Protein AF-0000000065916611 (afdb_homodimer)

Solvent-accessible surface area (backbone atoms only — not comparable to full-atom values): 43318 Å² total; per-residue (Å²): 137,81,68,66,56,92,77,27,37,66,36,41,32,36,60,69,47,20,40,66,52,33,17,46,46,24,30,18,44,43,59,57,48,52,79,72,47,81,62,49,27,34,38,36,33,20,29,45,40,36,56,46,44,18,41,51,22,10,28,49,5,18,25,8,29,53,36,26,30,34,39,37,54,47,60,36,25,49,39,48,41,28,51,46,8,37,74,68,54,16,43,20,18,35,34,38,44,41,44,70,46,55,37,45,37,31,20,45,28,55,21,37,40,79,17,36,69,66,50,72,68,55,52,51,52,26,52,54,39,51,74,30,63,65,61,52,60,71,45,43,26,43,60,89,45,34,13,46,65,50,76,50,76,70,55,63,58,55,48,43,52,54,50,53,67,69,39,66,84,92,59,67,34,61,90,39,33,36,32,39,26,22,7,13,15,14,32,40,62,58,52,60,46,49,45,42,73,41,40,25,49,72,45,76,40,54,62,71,56,76,28,62,50,26,32,62,84,24,10,43,87,28,48,63,64,50,19,53,47,13,48,73,66,66,13,50,29,22,40,15,19,24,15,21,24,30,23,35,33,43,20,24,38,84,30,45,76,53,58,32,46,35,48,52,47,28,50,51,48,46,29,51,74,69,71,65,48,34,80,43,33,35,24,30,26,71,79,49,55,65,37,48,48,56,53,33,46,77,72,63,29,45,72,42,70,26,56,84,50,65,69,40,28,48,51,51,19,64,77,65,58,29,40,40,34,30,39,49,83,17,32,32,26,48,50,88,76,34,76,41,25,26,17,63,56,50,51,46,49,52,52,49,46,31,62,76,68,71,44,54,40,68,62,54,42,52,77,66,69,78,45,46,70,50,76,49,76,40,70,30,79,54,90,67,63,62,84,72,40,84,66,39,62,60,50,52,52,51,41,53,72,68,64,35,47,75,50,77,46,72,45,93,88,47,62,30,37,37,39,35,41,33,26,84,48,56,68,60,48,53,52,50,50,52,49,49,52,53,53,45,41,71,72,33,75,137,82,69,65,57,92,78,27,37,66,37,42,32,36,60,69,47,21,41,67,50,33,16,45,45,24,31,18,44,40,57,57,48,51,80,73,47,80,63,48,28,34,38,38,33,21,29,45,39,35,56,47,44,18,41,50,23,11,28,50,6,18,25,9,30,52,35,25,31,36,39,37,54,48,61,35,25,50,41,48,43,28,50,46,8,38,74,67,54,15,41,22,20,36,35,39,44,41,45,71,46,57,37,45,39,30,20,45,28,54,21,37,40,78,17,37,67,67,53,72,69,55,52,51,53,26,50,55,40,50,74,29,63,66,61,53,60,71,45,43,25,43,60,87,45,35,13,44,65,48,76,50,76,69,56,61,57,53,47,44,53,54,51,54,66,70,37,66,86,90,59,69,35,62,89,40,33,38,31,39,27,21,7,13,16,14,31,41,61,58,52,60,48,49,46,39,75,40,40,25,48,73,46,75,40,53,60,72,56,76,27,62,48,27,33,62,83,24,10,43,87,29,48,62,64,51,19,52,48,12,49,74,66,64,14,50,27,23,42,16,18,24,15,22,25,30,22,35,32,44,20,25,38,85,31,45,75,53,57,32,50,34,47,53,49,28,52,51,50,46,29,51,75,70,70,65,47,35,81,44,33,35,24,31,26,72,77,50,54,65,36,48,46,57,53,33,48,76,71,63,29,45,70,43,70,26,57,84,50,64,70,40,28,49,50,52,20,64,75,65,57,29,38,39,34,30,39,49,82,16,32,33,26,49,50,89,78,33,77,42,25,26,18,61,56,52,51,45,48,52,50,49,46,29,62,75,67,70,44,56,42,68,63,55,44,52,77,68,68,77,45,46,69,49,76,49,75,41,68,31,80,54,92,68,63,64,82,72,39,85,66,37,61,59,50,51,51,52,40,54,72,69,63,36,46,74,50,76,46,70,45,92,86,49,62,29,36,38,39,35,41,32,26,86,48,56,69,61,46,53,53,50,49,51,50,50,52,53,54,45,41,70,72,34,76

Structure (mmCIF, N/CA/C/O backbone):
data_AF-0000000065916611-model_v1
#
loop_
_entity.id
_entity.type
_entity.pdbx_description
1 polymer 'Phosphoglucosamine mutase'
#
loop_
_atom_site.group_PDB
_atom_site.id
_atom_site.type_symbol
_atom_site.label_atom_id
_atom_site.label_alt_id
_atom_site.label_comp_id
_atom_site.label_asym_id
_atom_site.label_entity_id
_atom_site.label_seq_id
_atom_site.pdbx_PDB_ins_code
_atom_site.Cartn_x
_atom_site.Cartn_y
_atom_site.Cartn_z
_atom_site.occupancy
_atom_site.B_iso_or_equiv
_atom_site.auth_seq_id
_atom_site.auth_comp_id
_atom_site.auth_asym_id
_atom_site.auth_atom_id
_atom_site.pdbx_PDB_model_num
ATOM 1 N N . MET A 1 1 ? -25.062 -14.688 -8.508 1 52.84 1 MET A N 1
ATOM 2 C CA . MET A 1 1 ? -23.906 -14.43 -9.344 1 52.84 1 MET A CA 1
ATOM 3 C C . MET A 1 1 ? -22.656 -15.062 -8.75 1 52.84 1 MET A C 1
ATOM 5 O O . MET A 1 1 ? -22.453 -15.016 -7.531 1 52.84 1 MET A O 1
ATOM 9 N N . GLU A 1 2 ? -21.938 -15.977 -9.492 1 83.38 2 GLU A N 1
ATOM 10 C CA . GLU A 1 2 ? -20.766 -16.703 -9.016 1 83.38 2 GLU A CA 1
ATOM 11 C C . GLU A 1 2 ? -19.484 -15.914 -9.25 1 83.38 2 GLU A C 1
ATOM 13 O O . GLU A 1 2 ? -19.203 -15.523 -10.383 1 83.38 2 GLU A O 1
ATOM 18 N N . LEU A 1 3 ? -18.875 -15.477 -8.18 1 91.94 3 LEU A N 1
ATOM 19 C CA . LEU A 1 3 ? -17.656 -14.672 -8.219 1 91.94 3 LEU A CA 1
ATOM 20 C C . LEU A 1 3 ? -16.438 -15.539 -8.523 1 91.94 3 LEU A C 1
ATOM 22 O O . LEU A 1 3 ? -15.609 -15.18 -9.359 1 91.94 3 LEU A O 1
ATOM 26 N N . PHE A 1 4 ? -16.438 -16.688 -7.891 1 93.62 4 PHE A N 1
ATOM 27 C CA . PHE A 1 4 ? -15.273 -17.562 -8.023 1 93.62 4 PHE A CA 1
ATOM 28 C C . PHE A 1 4 ? -15.367 -18.391 -9.297 1 93.62 4 PHE A C 1
ATOM 30 O O . PHE A 1 4 ? -16.438 -18.906 -9.625 1 93.62 4 PHE A O 1
ATOM 37 N N . GLY A 1 5 ? -14.297 -18.344 -10.078 1 85.62 5 GLY A N 1
ATOM 38 C CA . GLY A 1 5 ? -14.125 -19.25 -11.203 1 85.62 5 GLY A CA 1
ATOM 39 C C . GLY A 1 5 ? -13.133 -20.359 -10.922 1 85.62 5 GLY A C 1
ATOM 40 O O . GLY A 1 5 ? -13.086 -20.906 -9.82 1 85.62 5 GLY A O 1
ATOM 41 N N . THR A 1 6 ? -12.453 -20.688 -12.094 1 75.56 6 THR A N 1
ATOM 42 C CA . THR A 1 6 ? -11.398 -21.688 -11.953 1 75.56 6 THR A CA 1
ATOM 43 C C . THR A 1 6 ? -10.203 -21.109 -11.211 1 75.56 6 THR A C 1
ATOM 45 O O . THR A 1 6 ? -9.531 -20.203 -11.711 1 75.56 6 THR A O 1
ATOM 48 N N . ASP A 1 7 ? -9.984 -21.344 -9.945 1 83.94 7 ASP A N 1
ATOM 49 C CA . ASP A 1 7 ? -8.805 -21 -9.156 1 83.94 7 ASP A CA 1
ATOM 50 C C . ASP A 1 7 ? -8.844 -19.547 -8.703 1 83.94 7 ASP A C 1
ATOM 52 O O . ASP A 1 7 ? -7.922 -18.781 -8.977 1 83.94 7 ASP A O 1
ATOM 56 N N . GLY A 1 8 ? -9.93 -19.109 -8.164 1 92.31 8 GLY A N 1
ATOM 57 C CA . GLY A 1 8 ? -10.047 -17.766 -7.613 1 92.31 8 GLY A CA 1
ATOM 58 C C . GLY A 1 8 ? -11 -16.891 -8.391 1 92.31 8 GLY A C 1
ATOM 59 O O . GLY A 1 8 ? -11.93 -17.375 -9.031 1 92.31 8 GLY A O 1
ATOM 60 N N . VAL A 1 9 ? -10.883 -15.594 -8.266 1 96.38 9 VAL A N 1
ATOM 61 C CA . VAL A 1 9 ? -11.711 -14.609 -8.953 1 96.38 9 VAL A CA 1
ATOM 62 C C . VAL A 1 9 ? -10.891 -13.906 -10.031 1 96.38 9 VAL A C 1
ATOM 64 O O . VAL A 1 9 ? -9.891 -13.25 -9.727 1 96.38 9 VAL A O 1
ATOM 67 N N . ARG A 1 10 ? -11.25 -14.125 -11.273 1 95.81 10 ARG A N 1
ATOM 68 C CA . ARG A 1 10 ? -10.516 -13.57 -12.406 1 95.81 10 ARG A CA 1
ATOM 69 C C . ARG A 1 10 ? -11.43 -12.742 -13.297 1 95.81 10 ARG A C 1
ATOM 71 O O . ARG A 1 10 ? -12.617 -13.055 -13.445 1 95.81 10 ARG A O 1
ATOM 78 N N . GLY A 1 11 ? -10.938 -11.688 -13.844 1 96 11 GLY A N 1
ATOM 79 C CA . GLY A 1 11 ? -11.664 -10.844 -14.773 1 96 11 GLY A CA 1
ATOM 80 C C . GLY A 1 11 ? -10.891 -9.609 -15.195 1 96 11 GLY A C 1
ATOM 81 O O . GLY A 1 11 ? -9.734 -9.438 -14.812 1 96 11 GLY A O 1
ATOM 82 N N . LYS A 1 12 ? -11.516 -8.844 -16.047 1 98 12 LYS A N 1
ATOM 83 C CA . LYS A 1 12 ? -10.883 -7.602 -16.484 1 98 12 LYS A CA 1
ATOM 84 C C . LYS A 1 12 ? -10.688 -6.637 -15.32 1 98 12 LYS A C 1
ATOM 86 O O . LYS A 1 12 ? -11.617 -6.41 -14.531 1 98 12 LYS A O 1
ATOM 91 N N . ALA A 1 13 ? -9.477 -6.121 -15.18 1 98.5 13 ALA A N 1
ATOM 92 C CA . ALA A 1 13 ? -9.188 -5.145 -14.133 1 98.5 13 ALA A CA 1
ATOM 93 C C . ALA A 1 13 ? -9.938 -3.838 -14.383 1 98.5 13 ALA A C 1
ATOM 95 O O . ALA A 1 13 ? -9.969 -3.334 -15.508 1 98.5 13 ALA A O 1
ATOM 96 N N . GLY A 1 14 ? -10.594 -3.324 -13.359 1 98.31 14 GLY A N 1
ATOM 97 C CA . GLY A 1 14 ? -11.352 -2.09 -13.477 1 98.31 14 GLY A CA 1
ATOM 98 C C . GLY A 1 14 ? -12.789 -2.311 -13.906 1 98.31 14 GLY A C 1
ATOM 99 O O . GLY A 1 14 ? -13.594 -1.382 -13.883 1 98.31 14 GLY A O 1
ATOM 100 N N . LYS A 1 15 ? -13.148 -3.523 -14.266 1 97.5 15 LYS A N 1
ATOM 101 C CA . LYS A 1 15 ? -14.5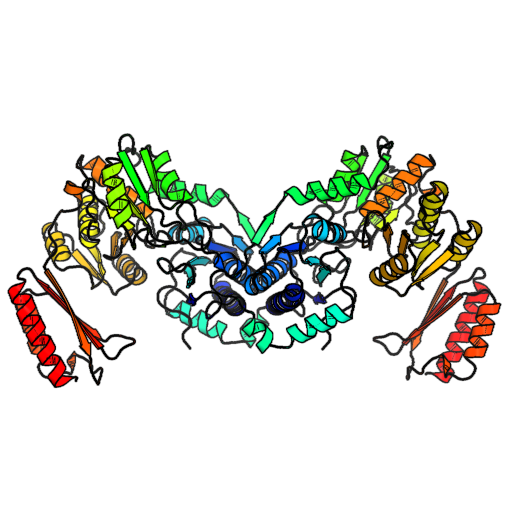31 -3.912 -14.531 1 97.5 15 LYS A CA 1
ATOM 102 C C . LYS A 1 15 ? -15.039 -4.895 -13.484 1 97.5 15 LYS A C 1
ATOM 104 O O . LYS A 1 15 ? -15.391 -4.492 -12.375 1 97.5 15 LYS A O 1
ATOM 109 N N . LEU A 1 16 ? -14.773 -6.133 -13.727 1 96.06 16 LEU A N 1
ATOM 110 C CA . LEU A 1 16 ? -15.125 -7.066 -12.656 1 96.06 16 LEU A CA 1
ATOM 111 C C . LEU A 1 16 ? -14.234 -6.859 -11.438 1 96.06 16 LEU A C 1
ATOM 113 O O . LEU A 1 16 ? -14.734 -6.723 -10.32 1 96.06 16 LEU A O 1
ATOM 117 N N . LEU A 1 17 ? -12.953 -6.84 -11.711 1 97.81 17 LEU A N 1
ATOM 118 C CA . LEU A 1 17 ? -12.016 -6.625 -10.609 1 97.81 17 LEU A CA 1
ATOM 119 C C . LEU A 1 17 ? -11.75 -5.137 -10.406 1 97.81 17 LEU A C 1
ATOM 121 O O . LEU A 1 17 ? -10.633 -4.664 -10.609 1 97.81 17 LEU A O 1
ATOM 125 N N . SER A 1 18 ? -12.727 -4.477 -9.977 1 98.31 18 SER A N 1
ATOM 126 C CA . SER A 1 18 ? -12.617 -3.074 -9.586 1 98.31 18 SER A CA 1
ATOM 127 C C . SER A 1 18 ? -11.992 -2.939 -8.203 1 98.31 18 SER A C 1
ATOM 129 O O . SER A 1 18 ? -11.828 -3.93 -7.484 1 98.31 18 SER A O 1
ATOM 131 N N . ALA A 1 19 ? -11.625 -1.725 -7.844 1 98.56 19 ALA A N 1
ATOM 132 C CA . ALA A 1 19 ? -11.102 -1.45 -6.512 1 98.56 19 ALA A CA 1
ATOM 133 C C . ALA A 1 19 ? -12.094 -1.857 -5.43 1 98.56 19 ALA A C 1
ATOM 135 O O . ALA A 1 19 ? -11.734 -2.525 -4.461 1 98.56 19 ALA A O 1
ATOM 136 N N . GLN A 1 20 ? -13.32 -1.516 -5.625 1 98.06 20 GLN A N 1
ATOM 137 C CA . GLN A 1 20 ? -14.359 -1.768 -4.633 1 98.06 20 GLN A CA 1
ATOM 138 C C . GLN A 1 20 ? -14.602 -3.264 -4.461 1 98.06 20 GLN A C 1
ATOM 140 O O . GLN A 1 20 ? -14.734 -3.752 -3.338 1 98.06 20 GLN A O 1
ATOM 145 N N . LEU A 1 21 ? -14.727 -3.961 -5.582 1 98.12 21 LEU A N 1
ATOM 146 C CA . LEU A 1 21 ? -14.953 -5.398 -5.5 1 98.12 21 LEU A CA 1
ATOM 147 C C . LEU A 1 21 ? -13.781 -6.098 -4.816 1 98.12 21 LEU A C 1
ATOM 149 O O . LEU A 1 21 ? -13.984 -6.977 -3.975 1 98.12 21 LEU A O 1
ATOM 153 N N . SER A 1 22 ? -12.57 -5.719 -5.164 1 98.81 22 SER A N 1
ATOM 154 C CA . SER A 1 22 ? -11.375 -6.324 -4.59 1 98.81 22 SER A CA 1
ATOM 155 C C . SER A 1 22 ? -11.32 -6.129 -3.076 1 98.81 22 SER A C 1
ATOM 157 O O . SER A 1 22 ? -10.969 -7.051 -2.338 1 98.81 22 SER A O 1
ATOM 159 N N . MET A 1 23 ? -11.68 -4.934 -2.602 1 98.81 23 MET A N 1
ATOM 160 C CA . MET A 1 23 ? -11.688 -4.66 -1.168 1 98.81 23 MET A CA 1
ATOM 161 C C . MET A 1 23 ? -12.727 -5.52 -0.457 1 98.81 23 MET A C 1
ATOM 163 O O . MET A 1 23 ? -12.445 -6.102 0.59 1 98.81 23 MET A O 1
ATOM 167 N N . ARG A 1 24 ? -13.914 -5.527 -1.024 1 98.62 24 ARG A N 1
ATOM 168 C CA . ARG A 1 24 ? -14.992 -6.309 -0.423 1 98.62 24 ARG A CA 1
ATOM 169 C C . ARG A 1 24 ? -14.633 -7.789 -0.376 1 98.62 24 ARG A C 1
ATOM 171 O O . ARG A 1 24 ? -14.922 -8.477 0.607 1 98.62 24 ARG A O 1
ATOM 178 N N . LEU A 1 25 ? -14.039 -8.266 -1.465 1 98.69 25 LEU A N 1
ATOM 179 C CA . LEU A 1 25 ? -13.594 -9.656 -1.51 1 98.69 25 LEU A CA 1
ATOM 180 C C . LEU A 1 25 ? -12.57 -9.938 -0.419 1 98.69 25 LEU A C 1
ATOM 182 O O . LEU A 1 25 ? -12.602 -10.992 0.216 1 98.69 25 LEU A O 1
ATOM 186 N N . ALA A 1 26 ? -11.648 -9.047 -0.213 1 98.81 26 ALA A N 1
ATOM 187 C CA . ALA A 1 26 ? -10.633 -9.188 0.829 1 98.81 26 ALA A CA 1
ATOM 188 C C . ALA A 1 26 ? -11.273 -9.242 2.213 1 98.81 26 ALA A C 1
ATOM 190 O O . ALA A 1 26 ? -10.859 -10.031 3.064 1 98.81 26 ALA A O 1
ATOM 191 N N . MET A 1 27 ? -12.242 -8.336 2.457 1 98.75 27 MET A N 1
ATOM 192 C CA . MET A 1 27 ? -12.953 -8.352 3.734 1 98.75 27 MET A CA 1
ATOM 193 C C . MET A 1 27 ? -13.656 -9.688 3.951 1 98.75 27 MET A C 1
ATOM 195 O O . MET A 1 27 ? -13.57 -10.273 5.031 1 98.75 27 MET A O 1
ATOM 199 N N . ALA A 1 28 ? -14.352 -10.156 2.912 1 98.75 28 ALA A N 1
ATOM 200 C CA . ALA A 1 28 ? -15.078 -11.422 3 1 98.75 28 ALA A CA 1
ATOM 201 C C . ALA A 1 28 ? -14.125 -12.578 3.289 1 98.75 28 ALA A C 1
ATOM 203 O O . ALA A 1 28 ? -14.391 -13.406 4.16 1 98.75 28 ALA A O 1
ATOM 204 N N . ALA A 1 29 ? -13.016 -12.672 2.543 1 98.62 29 ALA A N 1
ATOM 205 C CA . ALA A 1 29 ? -12.023 -13.727 2.752 1 98.62 29 ALA A CA 1
ATOM 206 C C . ALA A 1 29 ? -11.422 -13.633 4.152 1 98.62 29 ALA A C 1
ATOM 208 O O . ALA A 1 29 ? -11.25 -14.656 4.824 1 98.62 29 ALA A O 1
ATOM 209 N N . GLY A 1 30 ? -11.094 -12.391 4.555 1 98.69 30 GLY A N 1
ATOM 210 C CA . GLY A 1 30 ? -10.562 -12.219 5.898 1 98.69 30 GLY A CA 1
ATOM 211 C C . GLY A 1 30 ? -11.5 -12.711 6.984 1 98.69 30 GLY A C 1
ATOM 212 O O . GLY A 1 30 ? -11.062 -13.359 7.938 1 98.69 30 GLY A O 1
ATOM 213 N N . ILE A 1 31 ? -12.758 -12.344 6.848 1 98.56 31 ILE A N 1
ATOM 214 C CA . ILE A 1 31 ? -13.766 -12.781 7.805 1 98.56 31 ILE A CA 1
ATOM 215 C C . ILE A 1 31 ? -13.828 -14.305 7.824 1 98.56 31 ILE A C 1
ATOM 217 O O . ILE A 1 31 ? -13.883 -14.922 8.891 1 98.56 31 ILE A O 1
ATOM 221 N N . TYR A 1 32 ? -13.789 -14.953 6.672 1 98.31 32 TYR A N 1
ATOM 222 C CA . TYR A 1 32 ? -13.82 -16.406 6.551 1 98.31 32 TYR A CA 1
ATOM 223 C C . TYR A 1 32 ? -12.641 -17.031 7.273 1 98.31 32 TYR A C 1
ATOM 225 O O . TYR A 1 32 ? -12.805 -17.984 8.047 1 98.31 32 TYR A O 1
ATOM 233 N N . PHE A 1 33 ? -11.43 -16.516 7.012 1 98.19 33 PHE A N 1
ATOM 234 C CA . PHE A 1 33 ? -10.211 -17.125 7.555 1 98.19 33 PHE A CA 1
ATOM 235 C C . PHE A 1 33 ? -10.094 -16.844 9.047 1 98.19 33 PHE A C 1
ATOM 237 O O . PHE A 1 33 ? -9.367 -17.547 9.758 1 98.19 33 PHE A O 1
ATOM 244 N N . ARG A 1 34 ? -10.805 -15.836 9.508 1 94.75 34 ARG A N 1
ATOM 245 C CA . ARG A 1 34 ? -10.695 -15.43 10.906 1 94.75 34 ARG A CA 1
ATOM 246 C C . ARG A 1 34 ? -11.18 -16.531 11.844 1 94.75 34 ARG A C 1
ATOM 248 O O . ARG A 1 34 ? -10.672 -16.672 12.953 1 94.75 34 ARG A O 1
ATOM 255 N N . LYS A 1 35 ? -12.102 -17.297 11.367 1 90.31 35 LYS A N 1
ATOM 256 C CA . LYS A 1 35 ? -12.695 -18.359 12.156 1 90.31 35 LYS A CA 1
ATOM 257 C C . LYS A 1 35 ? -11.633 -19.328 12.672 1 90.31 35 LYS A C 1
ATOM 259 O O . LYS A 1 35 ? -11.742 -19.859 13.773 1 90.31 35 LYS A O 1
ATOM 264 N N . ASN A 1 36 ? -10.562 -19.5 11.898 1 87.88 36 ASN A N 1
ATOM 265 C CA . ASN A 1 36 ? -9.523 -20.469 12.258 1 87.88 36 ASN A CA 1
ATOM 266 C C . ASN A 1 36 ? -8.156 -19.797 12.352 1 87.88 36 ASN A C 1
ATOM 268 O O . ASN A 1 36 ? -7.125 -20.453 12.219 1 87.88 36 ASN A O 1
ATOM 272 N N . SER A 1 37 ? -8.234 -18.578 12.578 1 92.25 37 SER A N 1
ATOM 273 C CA . SER A 1 37 ? -6.992 -17.812 12.578 1 92.25 37 SER A CA 1
ATOM 274 C C . SER A 1 37 ? -6.117 -18.188 13.773 1 92.25 37 SER A C 1
ATOM 276 O O . SER A 1 37 ? -6.625 -18.391 14.875 1 92.25 37 SER A O 1
ATOM 278 N N . ARG A 1 38 ? -4.816 -18.266 13.531 1 92.44 38 ARG A N 1
ATOM 279 C CA . ARG A 1 38 ? -3.848 -18.578 14.578 1 92.44 38 ARG A CA 1
ATOM 280 C C . ARG A 1 38 ? -2.832 -17.453 14.742 1 92.44 38 ARG A C 1
ATOM 282 O O . ARG A 1 38 ? -2.406 -17.156 15.859 1 92.44 38 ARG A O 1
ATOM 289 N N . THR A 1 39 ? -2.479 -16.781 13.672 1 95.88 39 THR A N 1
ATOM 290 C CA . THR A 1 39 ? -1.375 -15.828 13.719 1 95.88 39 THR A CA 1
ATOM 291 C C . THR A 1 39 ? -1.846 -14.438 13.305 1 95.88 39 THR A C 1
ATOM 293 O O . THR A 1 39 ? -1.131 -13.453 13.492 1 95.88 39 THR A O 1
ATOM 296 N N . ASN A 1 40 ? -3.09 -14.367 12.719 1 96.81 40 ASN A N 1
ATOM 297 C CA . ASN A 1 40 ? -3.67 -13.109 12.25 1 96.81 40 ASN A CA 1
ATOM 298 C C . ASN A 1 40 ? -2.826 -12.484 11.148 1 96.81 40 ASN A C 1
ATOM 300 O O . ASN A 1 40 ? -2.723 -11.258 11.062 1 96.81 40 ASN A O 1
ATOM 304 N N . LYS A 1 41 ? -2.109 -13.328 10.375 1 98.31 41 LYS A N 1
ATOM 305 C CA . LYS A 1 41 ? -1.258 -12.859 9.281 1 98.31 41 LYS A CA 1
ATOM 306 C C . LYS A 1 41 ? -1.715 -13.43 7.945 1 98.31 41 LYS A C 1
ATOM 308 O O . LYS A 1 41 ? -2.117 -14.594 7.863 1 98.31 41 LYS A O 1
ATOM 313 N N . ILE A 1 42 ? -1.707 -12.594 6.91 1 98.81 42 ILE A N 1
ATOM 314 C CA . ILE A 1 42 ? -1.935 -13.023 5.535 1 98.81 42 ILE A CA 1
ATOM 315 C C . ILE A 1 42 ? -0.833 -12.477 4.633 1 98.81 42 ILE A C 1
ATOM 317 O O . ILE A 1 42 ? -0.463 -11.305 4.742 1 98.81 42 ILE A O 1
ATOM 321 N N . VAL A 1 43 ? -0.214 -13.297 3.799 1 98.81 43 VAL A N 1
ATOM 322 C CA . VAL A 1 43 ? 0.812 -12.875 2.852 1 98.81 43 VAL A CA 1
ATOM 323 C C . VAL A 1 43 ? 0.179 -12.617 1.486 1 98.81 43 VAL A C 1
ATOM 325 O O . VAL A 1 43 ? -0.708 -13.352 1.055 1 98.81 43 VAL A O 1
ATOM 328 N N . VAL A 1 44 ? 0.484 -11.531 0.872 1 98.88 44 VAL A N 1
ATOM 329 C CA . VAL A 1 44 ? -0.047 -11.133 -0.428 1 98.88 44 VAL A CA 1
ATOM 330 C C . VAL A 1 44 ? 1.102 -10.922 -1.413 1 98.88 44 VAL A C 1
ATOM 332 O O . VAL A 1 44 ? 2.047 -10.188 -1.128 1 98.88 44 VAL A O 1
ATOM 335 N N . GLY A 1 45 ? 1.146 -11.633 -2.477 1 98.62 45 GLY A N 1
ATOM 336 C CA . GLY A 1 45 ? 2.045 -11.422 -3.602 1 98.62 45 GLY A CA 1
ATOM 337 C C . GLY A 1 45 ? 1.317 -11.086 -4.891 1 98.62 45 GLY A C 1
ATOM 338 O O . GLY A 1 45 ? 0.085 -11.102 -4.934 1 98.62 45 GLY A O 1
ATOM 339 N N . LYS A 1 46 ? 2.049 -10.727 -5.91 1 98.69 46 LYS A N 1
ATOM 340 C CA . LYS A 1 46 ? 1.439 -10.336 -7.176 1 98.69 46 LYS A CA 1
ATOM 341 C C . LYS A 1 46 ? 2.385 -10.602 -8.344 1 98.69 46 LYS A C 1
ATOM 343 O O . LYS A 1 46 ? 3.568 -10.875 -8.141 1 98.69 46 LYS A O 1
ATOM 348 N N . ASP A 1 47 ? 1.792 -10.633 -9.547 1 98.75 47 ASP A N 1
ATOM 349 C CA . ASP A 1 47 ? 2.654 -10.617 -10.727 1 98.75 47 ASP A CA 1
ATOM 350 C C . ASP A 1 47 ? 2.965 -9.188 -11.156 1 98.75 47 ASP A C 1
ATOM 352 O O . ASP A 1 47 ? 2.936 -8.266 -10.344 1 98.75 47 ASP A O 1
ATOM 356 N N . THR A 1 48 ? 3.34 -8.922 -12.422 1 98.69 48 THR A N 1
ATOM 357 C CA . THR A 1 48 ? 3.951 -7.652 -12.797 1 98.69 48 THR A CA 1
ATOM 358 C C . THR A 1 48 ? 2.916 -6.719 -13.414 1 98.69 48 THR A C 1
ATOM 360 O O . THR A 1 48 ? 3.264 -5.652 -13.93 1 98.69 48 THR A O 1
ATOM 363 N N . ARG A 1 49 ? 1.626 -7.105 -13.414 1 98.75 49 ARG A N 1
ATOM 364 C CA . ARG A 1 49 ? 0.581 -6.309 -14.055 1 98.75 49 ARG A CA 1
ATOM 365 C C . ARG A 1 49 ? 0.421 -4.961 -13.359 1 98.75 49 ARG A C 1
ATOM 367 O O . ARG A 1 49 ? 0.483 -4.875 -12.133 1 98.75 49 ARG A O 1
ATOM 374 N N . ARG A 1 50 ? 0.148 -3.887 -14.141 1 98.19 50 ARG A N 1
ATOM 375 C CA . ARG A 1 50 ? -0.122 -2.539 -13.656 1 98.19 50 ARG A CA 1
ATOM 376 C C . ARG A 1 50 ? -1.29 -2.537 -12.672 1 98.19 50 ARG A C 1
ATOM 378 O O . ARG A 1 50 ? -1.247 -1.851 -11.648 1 98.19 50 ARG A O 1
ATOM 385 N N . SER A 1 51 ? -2.307 -3.27 -12.969 1 98.75 51 SER A N 1
ATOM 386 C CA . SER A 1 51 ? -3.525 -3.277 -12.164 1 98.75 51 SER A CA 1
ATOM 387 C C . SER A 1 51 ? -3.264 -3.816 -10.766 1 98.75 51 SER A C 1
ATOM 389 O O . SER A 1 51 ? -4.086 -3.643 -9.859 1 98.75 51 SER A O 1
ATOM 391 N N . GLY A 1 52 ? -2.111 -4.461 -10.594 1 98.75 52 GLY A N 1
ATOM 392 C CA . GLY A 1 52 ? -1.726 -4.957 -9.281 1 98.75 52 GLY A CA 1
ATOM 393 C C . GLY A 1 52 ? -1.653 -3.871 -8.227 1 98.75 52 GLY A C 1
ATOM 394 O O . GLY A 1 52 ? -1.886 -4.129 -7.043 1 98.75 52 GLY A O 1
ATOM 395 N N . TYR A 1 53 ? -1.328 -2.646 -8.625 1 98.62 53 TYR A N 1
ATOM 396 C CA . TYR A 1 53 ? -1.272 -1.538 -7.68 1 98.62 53 TYR A CA 1
ATOM 397 C C . TYR A 1 53 ? -2.65 -1.247 -7.098 1 98.62 53 TYR A C 1
ATOM 399 O O . TYR A 1 53 ? -2.797 -1.068 -5.887 1 98.62 53 TYR A O 1
ATOM 407 N N . MET A 1 54 ? -3.652 -1.198 -7.945 1 98.88 54 MET A N 1
ATOM 408 C CA . MET A 1 54 ? -5.031 -0.951 -7.531 1 98.88 54 MET A CA 1
ATOM 409 C C . MET A 1 54 ? -5.559 -2.102 -6.68 1 98.88 54 MET A C 1
ATOM 411 O O . MET A 1 54 ? -6.082 -1.881 -5.59 1 98.88 54 MET A O 1
ATOM 415 N N . ILE A 1 55 ? -5.305 -3.312 -7.098 1 98.94 55 ILE A N 1
ATOM 416 C CA . ILE A 1 55 ? -5.91 -4.496 -6.492 1 98.94 55 ILE A CA 1
ATOM 417 C C . ILE A 1 55 ? -5.223 -4.805 -5.168 1 98.94 55 ILE A C 1
ATOM 419 O O . ILE A 1 55 ? -5.887 -5.102 -4.172 1 98.94 55 ILE A O 1
ATOM 423 N N . GLU A 1 56 ? -3.91 -4.766 -5.148 1 98.94 56 GLU A N 1
ATOM 424 C CA . GLU A 1 56 ? -3.164 -5.062 -3.93 1 98.94 56 GLU A CA 1
ATOM 425 C C . GLU A 1 56 ? -3.551 -4.109 -2.801 1 98.94 56 GLU A C 1
ATOM 427 O O . GLU A 1 56 ? -3.77 -4.543 -1.666 1 98.94 56 GLU A O 1
ATOM 432 N N . ASN A 1 57 ? -3.623 -2.83 -3.113 1 98.94 57 ASN A N 1
ATOM 433 C CA . ASN A 1 57 ? -3.973 -1.853 -2.088 1 98.94 57 ASN A CA 1
ATOM 434 C C . ASN A 1 57 ? -5.406 -2.041 -1.601 1 98.94 57 ASN A C 1
ATOM 436 O O . ASN A 1 57 ? -5.691 -1.863 -0.415 1 98.94 57 ASN A O 1
ATOM 440 N N . ALA A 1 58 ? -6.32 -2.377 -2.469 1 98.94 58 ALA A N 1
ATOM 441 C CA . ALA A 1 58 ? -7.684 -2.689 -2.061 1 98.94 58 ALA A CA 1
ATOM 442 C C . ALA A 1 58 ? -7.715 -3.887 -1.114 1 98.94 58 ALA A C 1
ATOM 444 O O . ALA A 1 58 ? -8.398 -3.859 -0.09 1 98.94 58 ALA A O 1
ATOM 445 N N . LEU A 1 59 ? -6.953 -4.941 -1.473 1 98.94 59 LEU A N 1
ATOM 446 C CA . LEU A 1 59 ? -6.906 -6.152 -0.663 1 98.94 59 LEU A CA 1
ATOM 447 C C . LEU A 1 59 ? -6.34 -5.859 0.723 1 98.94 59 LEU A C 1
ATOM 449 O O . LEU A 1 59 ? -6.898 -6.297 1.731 1 98.94 59 LEU A O 1
ATOM 453 N N . VAL A 1 60 ? -5.246 -5.102 0.78 1 98.94 60 VAL A N 1
ATOM 454 C CA . VAL A 1 60 ? -4.586 -4.797 2.045 1 98.94 60 VAL A CA 1
ATOM 455 C C . VAL A 1 60 ? -5.523 -3.982 2.934 1 98.94 60 VAL A C 1
ATOM 457 O O . VAL A 1 60 ? -5.641 -4.25 4.133 1 98.94 60 VAL A O 1
ATOM 460 N N . SER A 1 61 ? -6.176 -3.002 2.344 1 98.94 61 SER A N 1
ATOM 461 C CA . SER A 1 61 ? -7.117 -2.193 3.111 1 98.94 61 SER A CA 1
ATOM 462 C C . SER A 1 61 ? -8.258 -3.045 3.666 1 98.94 61 SER A C 1
ATOM 464 O O . SER A 1 61 ? -8.617 -2.918 4.836 1 98.94 61 SER A O 1
ATOM 466 N N . GLY A 1 62 ? -8.812 -3.877 2.828 1 98.88 62 GLY A N 1
ATOM 467 C CA . GLY A 1 62 ? -9.891 -4.742 3.27 1 98.88 62 GLY A CA 1
ATOM 468 C C . GLY A 1 62 ? -9.477 -5.703 4.371 1 98.88 62 GLY A C 1
ATOM 469 O O . GLY A 1 62 ? -10.219 -5.906 5.332 1 98.88 62 GLY A O 1
ATOM 470 N N . LEU A 1 63 ? -8.32 -6.328 4.211 1 98.94 63 LEU A N 1
ATOM 471 C CA . LEU A 1 63 ? -7.828 -7.293 5.184 1 98.94 63 LEU A CA 1
ATOM 472 C C . LEU A 1 63 ? -7.523 -6.621 6.516 1 98.94 63 LEU A C 1
ATOM 474 O O . LEU A 1 63 ? -7.863 -7.148 7.578 1 98.94 63 LEU A O 1
ATOM 478 N N . THR A 1 64 ? -6.891 -5.41 6.496 1 98.88 64 THR A N 1
ATOM 479 C CA . THR A 1 64 ? -6.605 -4.695 7.738 1 98.88 64 THR A CA 1
ATOM 480 C C . THR A 1 64 ? -7.898 -4.227 8.398 1 98.88 64 THR A C 1
ATOM 482 O O . THR A 1 64 ? -7.992 -4.184 9.625 1 98.88 64 THR A O 1
ATOM 485 N N . ALA A 1 65 ? -8.883 -3.871 7.621 1 98.81 65 ALA A N 1
ATOM 486 C CA . ALA A 1 65 ? -10.172 -3.412 8.117 1 98.81 65 ALA A CA 1
ATOM 487 C C . ALA A 1 65 ? -10.859 -4.496 8.945 1 98.81 65 ALA A C 1
ATOM 489 O O . ALA A 1 65 ? -11.672 -4.195 9.828 1 98.81 65 ALA A O 1
ATOM 490 N N . VAL A 1 66 ? -10.516 -5.758 8.617 1 98.5 66 VAL A N 1
ATOM 491 C CA . VAL A 1 66 ? -11.156 -6.828 9.375 1 98.5 66 VAL A CA 1
ATOM 492 C C . VAL A 1 66 ? -10.148 -7.465 10.328 1 98.5 66 VAL A C 1
ATOM 494 O O . VAL A 1 66 ? -10.375 -8.562 10.836 1 98.5 66 VAL A O 1
ATOM 497 N N . GLY A 1 67 ? -8.961 -6.836 10.508 1 98.19 67 GLY A N 1
ATOM 498 C CA . GLY A 1 67 ? -8.141 -7.117 11.672 1 98.19 67 GLY A CA 1
ATOM 499 C C . GLY A 1 67 ? -6.898 -7.926 11.344 1 98.19 67 GLY A C 1
ATOM 500 O O . GLY A 1 67 ? -6.18 -8.367 12.242 1 98.19 67 GLY A O 1
ATOM 501 N N . TYR A 1 68 ? -6.582 -8.164 10.078 1 98.69 68 TYR A N 1
ATOM 502 C CA . TYR A 1 68 ? -5.402 -8.953 9.742 1 98.69 68 TYR A CA 1
ATOM 503 C C . TYR A 1 68 ? -4.172 -8.07 9.602 1 98.69 68 TYR A C 1
ATOM 505 O O . TYR A 1 68 ? -4.27 -6.918 9.164 1 98.69 68 TYR A O 1
ATOM 513 N N . ASN A 1 69 ? -3.057 -8.578 9.992 1 98.56 69 ASN A N 1
ATOM 514 C CA . ASN A 1 69 ? -1.753 -8.047 9.602 1 98.56 69 ASN A CA 1
ATOM 515 C C . ASN A 1 69 ? -1.297 -8.617 8.266 1 98.56 69 ASN A C 1
ATOM 517 O O . ASN A 1 69 ? -1.188 -9.828 8.102 1 98.56 69 ASN A O 1
ATOM 521 N N . VAL A 1 70 ? -1.025 -7.77 7.312 1 98.88 70 VAL A N 1
ATOM 522 C CA . VAL A 1 70 ? -0.766 -8.203 5.945 1 98.88 70 VAL A CA 1
ATOM 523 C C . VAL A 1 70 ? 0.724 -8.078 5.633 1 98.88 70 VAL A C 1
ATOM 525 O O . VAL A 1 70 ? 1.336 -7.047 5.918 1 98.88 70 VAL A O 1
ATOM 528 N N . ILE A 1 71 ? 1.309 -9.078 5.125 1 98.62 71 ILE A N 1
ATOM 529 C CA . ILE A 1 71 ? 2.68 -9.086 4.625 1 98.62 71 ILE A CA 1
ATOM 530 C C . ILE A 1 71 ? 2.676 -9 3.102 1 98.62 71 ILE A C 1
ATOM 532 O O . ILE A 1 71 ? 2.184 -9.898 2.422 1 98.62 71 ILE A O 1
ATOM 536 N N . GLN A 1 72 ? 3.154 -7.945 2.582 1 98.5 72 GLN A N 1
ATOM 537 C CA . GLN A 1 72 ? 3.25 -7.746 1.141 1 98.5 72 GLN A CA 1
ATOM 538 C C . GLN A 1 72 ? 4.637 -8.117 0.624 1 98.5 72 GLN A C 1
ATOM 540 O O . GLN A 1 72 ? 5.648 -7.641 1.14 1 98.5 72 GLN A O 1
ATOM 545 N N . VAL A 1 73 ? 4.727 -8.914 -0.423 1 97.88 73 VAL A N 1
ATOM 546 C CA . VAL A 1 73 ? 6.039 -9.406 -0.821 1 97.88 73 VAL A CA 1
ATOM 547 C C . VAL A 1 73 ? 6.363 -8.938 -2.238 1 97.88 73 VAL A C 1
ATOM 549 O O . VAL A 1 73 ? 7.477 -9.141 -2.727 1 97.88 73 VAL A O 1
ATOM 552 N N . GLY A 1 74 ? 5.41 -8.312 -2.953 1 96.88 74 GLY A N 1
ATOM 553 C CA . GLY A 1 74 ? 5.664 -7.832 -4.301 1 96.88 74 GLY A CA 1
ATOM 554 C C . GLY A 1 74 ? 5.637 -8.93 -5.344 1 96.88 74 GLY A C 1
ATOM 555 O O . GLY A 1 74 ? 4.902 -9.914 -5.199 1 96.88 74 GLY A O 1
ATOM 556 N N . PRO A 1 75 ? 6.27 -8.742 -6.441 1 97.62 75 PRO A N 1
ATOM 557 C CA . PRO A 1 75 ? 6.246 -9.719 -7.527 1 97.62 75 PRO A CA 1
ATOM 558 C C . PRO A 1 75 ? 6.906 -11.047 -7.145 1 97.62 75 PRO A C 1
ATOM 560 O O . PRO A 1 75 ? 8.086 -11.07 -6.801 1 97.62 75 PRO A O 1
ATOM 563 N N . MET A 1 76 ? 6.168 -12.07 -7.141 1 98.19 76 MET A N 1
ATOM 564 C CA . MET A 1 76 ? 6.57 -13.445 -6.855 1 98.19 76 MET A CA 1
ATOM 565 C C . MET A 1 76 ? 5.691 -14.43 -7.613 1 98.19 76 MET A C 1
ATOM 567 O O . MET A 1 76 ? 4.512 -14.164 -7.859 1 98.19 76 MET A O 1
ATOM 571 N N . PRO A 1 77 ? 6.246 -15.547 -7.969 1 98.62 77 PRO A N 1
ATOM 572 C CA . PRO A 1 77 ? 5.426 -16.562 -8.625 1 98.62 77 PRO A CA 1
ATOM 573 C C . PRO A 1 77 ? 4.305 -17.078 -7.727 1 98.62 77 PRO A C 1
ATOM 575 O O . PRO A 1 77 ? 4.391 -16.984 -6.5 1 98.62 77 PRO A O 1
ATOM 578 N N . THR A 1 78 ? 3.262 -17.672 -8.32 1 98.5 78 THR A N 1
ATOM 579 C CA . THR A 1 78 ? 2.15 -18.281 -7.59 1 98.5 78 THR A CA 1
ATOM 580 C C . THR A 1 78 ? 2.65 -19.359 -6.637 1 98.5 78 THR A C 1
ATOM 582 O O . THR A 1 78 ? 2.303 -19.359 -5.457 1 98.5 78 THR A O 1
ATOM 585 N N . PRO A 1 79 ? 3.516 -20.281 -7.055 1 98.44 79 PRO A N 1
ATOM 586 C CA . PRO A 1 79 ? 3.973 -21.312 -6.121 1 98.44 79 PRO A CA 1
ATOM 587 C C . PRO A 1 79 ? 4.781 -20.734 -4.961 1 98.44 79 PRO A C 1
ATOM 589 O O . PRO A 1 79 ? 4.824 -21.328 -3.879 1 98.44 79 PRO A O 1
ATOM 592 N N . ALA A 1 80 ? 5.438 -19.609 -5.172 1 98.56 80 ALA A N 1
ATOM 593 C CA . ALA A 1 80 ? 6.16 -18.953 -4.082 1 98.56 80 ALA A CA 1
ATOM 594 C C . ALA A 1 80 ? 5.207 -18.531 -2.971 1 98.56 80 ALA A C 1
ATOM 596 O O . ALA A 1 80 ? 5.531 -18.641 -1.786 1 98.56 80 ALA A O 1
ATOM 597 N N . ILE A 1 81 ? 4.066 -18.016 -3.326 1 98.62 81 ILE A N 1
ATOM 598 C CA . ILE A 1 81 ? 3.094 -17.562 -2.338 1 98.62 81 ILE A CA 1
ATOM 599 C C . ILE A 1 81 ? 2.553 -18.75 -1.558 1 98.62 81 ILE A C 1
ATOM 601 O O . ILE A 1 81 ? 2.367 -18.672 -0.341 1 98.62 81 ILE A O 1
ATOM 605 N N . ALA A 1 82 ? 2.27 -19.828 -2.307 1 98.31 82 ALA A N 1
ATOM 606 C CA . ALA A 1 82 ? 1.861 -21.047 -1.634 1 98.31 82 ALA A CA 1
ATOM 607 C C . ALA A 1 82 ? 2.906 -21.484 -0.61 1 98.31 82 ALA A C 1
ATOM 609 O O . ALA A 1 82 ? 2.57 -21.797 0.538 1 98.31 82 ALA A O 1
ATOM 610 N N . PHE A 1 83 ? 4.133 -21.484 -0.938 1 98.25 83 PHE A N 1
ATOM 611 C CA . PHE A 1 83 ? 5.254 -21.859 -0.086 1 98.25 83 PHE A CA 1
ATOM 612 C C . PHE A 1 83 ? 5.387 -20.922 1.099 1 98.25 83 PHE A C 1
ATOM 614 O O . PHE A 1 83 ? 5.477 -21.359 2.246 1 98.25 83 PHE A O 1
ATOM 621 N N . LEU A 1 84 ? 5.359 -19.625 0.786 1 98.31 84 LEU A N 1
ATOM 622 C CA . LEU A 1 84 ? 5.578 -18.594 1.804 1 98.31 84 LEU A CA 1
ATOM 623 C C . LEU A 1 84 ? 4.449 -18.594 2.83 1 98.31 84 LEU A C 1
ATOM 625 O O . LEU A 1 84 ? 4.676 -18.297 4.008 1 98.31 84 LEU A O 1
ATOM 629 N N . THR A 1 85 ? 3.217 -18.953 2.381 1 98.31 85 THR A N 1
ATOM 630 C CA . THR A 1 85 ? 2.088 -19 3.301 1 98.31 85 THR A CA 1
ATOM 631 C C . THR A 1 85 ? 2.381 -19.953 4.461 1 98.31 85 THR A C 1
ATOM 633 O O . THR A 1 85 ? 2.172 -19.594 5.625 1 98.31 85 THR A O 1
ATOM 636 N N . GLU A 1 86 ? 2.877 -21.078 4.129 1 96.81 86 GLU A N 1
ATOM 637 C CA . GLU A 1 86 ? 3.215 -22.062 5.152 1 96.81 86 GLU A CA 1
ATOM 638 C C . GLU A 1 86 ? 4.48 -21.672 5.902 1 96.81 86 GLU A C 1
ATOM 640 O O . GLU A 1 86 ? 4.535 -21.766 7.133 1 96.81 86 GLU A O 1
ATOM 645 N N . ASP A 1 87 ? 5.449 -21.25 5.145 1 96.56 87 ASP A N 1
ATOM 646 C CA . ASP A 1 87 ? 6.762 -20.938 5.707 1 96.56 87 ASP A CA 1
ATOM 647 C C . ASP A 1 87 ? 6.664 -19.828 6.746 1 96.56 87 ASP A C 1
ATOM 649 O O . ASP A 1 87 ? 7.371 -19.844 7.754 1 96.56 87 ASP A O 1
ATOM 653 N N . LEU A 1 88 ? 5.812 -18.875 6.508 1 96.81 88 LEU A N 1
ATOM 654 C CA . LEU A 1 88 ? 5.648 -17.734 7.395 1 96.81 88 LEU A CA 1
ATOM 655 C C . LEU A 1 88 ? 4.535 -17.984 8.406 1 96.81 88 LEU A C 1
ATOM 657 O O . LEU A 1 88 ? 4.215 -17.109 9.211 1 96.81 88 LEU A O 1
ATOM 661 N N . ARG A 1 89 ? 3.908 -19.172 8.352 1 97.25 89 ARG A N 1
ATOM 662 C CA . ARG A 1 89 ? 2.838 -19.578 9.258 1 97.25 89 ARG A CA 1
ATOM 663 C C . ARG A 1 89 ? 1.658 -18.625 9.18 1 97.25 89 ARG A C 1
ATOM 665 O O . ARG A 1 89 ? 1.095 -18.234 10.203 1 97.25 89 ARG A O 1
ATOM 672 N N . CYS A 1 90 ? 1.38 -18.141 7.996 1 98.19 90 CYS A N 1
ATOM 673 C CA . CYS A 1 90 ? 0.234 -17.266 7.777 1 98.19 90 CYS A CA 1
ATOM 674 C C . CYS A 1 90 ? -1.071 -18.047 7.832 1 98.19 90 CYS A C 1
ATOM 676 O O . CYS A 1 90 ? -1.085 -19.266 7.586 1 98.19 90 CYS A O 1
ATOM 678 N N . ASP A 1 91 ? -2.121 -17.359 8.141 1 98.56 91 ASP A N 1
ATOM 679 C CA . ASP A 1 91 ? -3.447 -17.969 8.156 1 98.56 91 ASP A CA 1
ATOM 680 C C . ASP A 1 91 ? -3.953 -18.219 6.742 1 98.56 91 ASP A C 1
ATOM 682 O O . ASP A 1 91 ? -4.805 -19.094 6.527 1 98.56 91 ASP A O 1
ATOM 686 N N . ALA A 1 92 ? -3.416 -17.469 5.781 1 98.56 92 ALA A N 1
ATOM 687 C CA . ALA A 1 92 ? -3.75 -17.625 4.367 1 98.56 92 ALA A CA 1
ATOM 688 C C . ALA A 1 92 ? -2.75 -16.875 3.484 1 98.56 92 ALA A C 1
ATOM 690 O O . ALA A 1 92 ? -1.947 -16.078 3.982 1 98.56 92 ALA A O 1
ATOM 691 N N . GLY A 1 93 ? -2.766 -17.172 2.238 1 98.62 93 GLY A N 1
ATOM 692 C CA . GLY A 1 93 ? -2.018 -16.469 1.215 1 98.62 93 GLY A CA 1
ATOM 693 C C . GLY A 1 93 ? -2.881 -16.016 0.053 1 98.62 93 GLY A C 1
ATOM 694 O O . GLY A 1 93 ? -3.887 -16.641 -0.266 1 98.62 93 GLY A O 1
ATOM 695 N N . ILE A 1 94 ? -2.535 -14.898 -0.532 1 98.88 94 ILE A N 1
ATOM 696 C CA . ILE A 1 94 ? -3.262 -14.367 -1.68 1 98.88 94 ILE A CA 1
ATOM 697 C C . ILE A 1 94 ? -2.283 -14.047 -2.807 1 98.88 94 ILE A C 1
ATOM 699 O O . ILE A 1 94 ? -1.258 -13.398 -2.582 1 98.88 94 ILE A O 1
ATOM 703 N N . MET A 1 95 ? -2.561 -14.523 -4.016 1 98.81 95 MET A N 1
ATOM 704 C CA . MET A 1 95 ? -1.798 -14.227 -5.223 1 98.81 95 MET A CA 1
ATOM 705 C C . MET A 1 95 ? -2.633 -13.406 -6.199 1 98.81 95 MET A C 1
ATOM 707 O O . MET A 1 95 ? -3.715 -13.828 -6.605 1 98.81 95 MET A O 1
ATOM 711 N N . ILE A 1 96 ? -2.148 -12.242 -6.547 1 98.88 96 ILE A N 1
ATOM 712 C CA . ILE A 1 96 ? -2.799 -11.391 -7.535 1 98.88 96 ILE A CA 1
ATOM 713 C C . ILE A 1 96 ? -2.225 -11.68 -8.922 1 98.88 96 ILE A C 1
ATOM 715 O O . ILE A 1 96 ? -1.178 -11.141 -9.289 1 98.88 96 ILE A O 1
ATOM 719 N N . SER A 1 97 ? -2.945 -12.461 -9.695 1 98.44 97 SER A N 1
ATOM 720 C CA . SER A 1 97 ? -2.473 -12.82 -11.031 1 98.44 97 SER A CA 1
ATOM 721 C C . SER A 1 97 ? -3.578 -13.477 -11.852 1 98.44 97 SER A C 1
ATOM 723 O O . SER A 1 97 ? -4.383 -14.242 -11.312 1 98.44 97 SER A O 1
ATOM 725 N N . ALA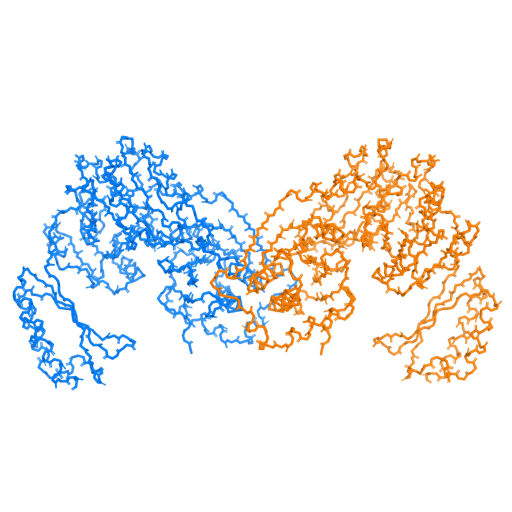 A 1 98 ? -3.557 -13.148 -13.109 1 97.31 98 ALA A N 1
ATOM 726 C CA . ALA A 1 98 ? -4.418 -13.867 -14.047 1 97.31 98 ALA A CA 1
ATOM 727 C C . ALA A 1 98 ? -3.619 -14.867 -14.875 1 97.31 98 ALA A C 1
ATOM 729 O O . ALA A 1 98 ? -3.947 -15.125 -16.031 1 97.31 98 ALA A O 1
ATOM 730 N N . SER A 1 99 ? -2.518 -15.281 -14.297 1 95.94 99 SER A N 1
ATOM 731 C CA . SER A 1 99 ? -1.705 -16.312 -14.922 1 95.94 99 SER A CA 1
ATOM 732 C C . SER A 1 99 ? -1.282 -15.914 -16.328 1 95.94 99 SER A C 1
ATOM 734 O O . SER A 1 99 ? -0.542 -14.945 -16.516 1 95.94 99 SER A O 1
ATOM 736 N N . HIS A 1 100 ? -1.843 -16.594 -17.375 1 96.12 100 HIS A N 1
ATOM 737 C CA . HIS A 1 100 ? -1.365 -16.422 -18.734 1 96.12 100 HIS A CA 1
ATOM 738 C C . HIS A 1 100 ? -2.213 -15.398 -19.5 1 96.12 100 HIS A C 1
ATOM 740 O O . HIS A 1 100 ? -1.956 -15.117 -20.672 1 96.12 100 HIS A O 1
ATOM 746 N N . ASN A 1 101 ? -3.223 -14.789 -18.859 1 96.38 101 ASN A N 1
ATOM 747 C CA . ASN A 1 101 ? -4.102 -13.836 -19.531 1 96.38 101 ASN A CA 1
ATOM 748 C C . ASN A 1 101 ? -3.348 -12.57 -19.938 1 96.38 101 ASN A C 1
ATOM 750 O O . ASN A 1 101 ? -2.27 -12.289 -19.406 1 96.38 101 ASN A O 1
ATOM 754 N N . PRO A 1 102 ? -3.934 -11.859 -20.844 1 97.44 102 PRO A N 1
ATOM 755 C CA . PRO A 1 102 ? -3.354 -10.555 -21.172 1 97.44 102 PRO A CA 1
ATOM 756 C C . PRO A 1 102 ? -3.328 -9.609 -19.969 1 97.44 102 PRO A C 1
ATOM 758 O O . PRO A 1 102 ? -4.035 -9.844 -18.984 1 97.44 102 PRO A O 1
ATOM 761 N N . TYR A 1 103 ? -2.561 -8.547 -20.094 1 98.06 103 TYR A N 1
ATOM 762 C CA . TYR A 1 103 ? -2.25 -7.66 -18.984 1 98.06 103 TYR A CA 1
ATOM 763 C C . TYR A 1 103 ? -3.518 -7.016 -18.438 1 98.06 103 TYR A C 1
ATOM 765 O O . TYR A 1 103 ? -3.561 -6.621 -17.266 1 98.06 103 TYR A O 1
ATOM 773 N N . TYR A 1 104 ? -4.582 -6.859 -19.281 1 98.44 104 TYR A N 1
ATOM 774 C CA . TYR A 1 104 ? -5.758 -6.098 -18.875 1 98.44 104 TYR A CA 1
ATOM 775 C C . TYR A 1 104 ? -6.684 -6.938 -18.016 1 98.44 104 TYR A C 1
ATOM 777 O O . TYR A 1 104 ? -7.605 -6.414 -17.391 1 98.44 104 TYR A O 1
ATOM 785 N N . ASP A 1 105 ? -6.383 -8.258 -17.969 1 97.88 105 ASP A N 1
ATOM 786 C CA . ASP A 1 105 ? -7.016 -9.141 -16.984 1 97.88 105 ASP A CA 1
ATOM 787 C C . ASP A 1 105 ? -6.176 -9.242 -15.719 1 97.88 105 ASP A C 1
ATOM 789 O O . ASP A 1 105 ? -4.969 -8.992 -15.742 1 97.88 105 ASP A O 1
ATOM 793 N N . ASN A 1 106 ? -6.793 -9.539 -14.625 1 98.31 106 ASN A N 1
ATOM 794 C CA . ASN A 1 106 ? -6.113 -9.922 -13.391 1 98.31 106 ASN A CA 1
ATOM 795 C C . ASN A 1 106 ? -6.926 -10.945 -12.594 1 98.31 106 ASN A C 1
ATOM 797 O O . ASN A 1 106 ? -7.949 -11.438 -13.07 1 98.31 106 ASN A O 1
ATOM 801 N N . GLY A 1 107 ? -6.375 -11.406 -11.508 1 98 107 GLY A N 1
ATOM 802 C CA . GLY A 1 107 ? -7.02 -12.422 -10.688 1 98 107 GLY A CA 1
ATOM 803 C C . GLY A 1 107 ? -6.559 -12.406 -9.242 1 98 107 GLY A C 1
ATOM 804 O O . GLY A 1 107 ? -5.512 -11.836 -8.93 1 98 107 GLY A O 1
ATOM 805 N N . ILE A 1 108 ? -7.398 -12.922 -8.406 1 98.62 108 ILE A N 1
ATOM 806 C CA . ILE A 1 108 ? -7.113 -13.086 -6.988 1 98.62 108 ILE A CA 1
ATOM 807 C C . ILE A 1 108 ? -7.262 -14.555 -6.598 1 98.62 108 ILE A C 1
ATOM 809 O O . ILE A 1 108 ? -8.367 -15.102 -6.621 1 98.62 108 ILE A O 1
ATOM 813 N N . LYS A 1 109 ? -6.125 -15.164 -6.305 1 97.62 109 LYS A N 1
ATOM 814 C CA . LYS A 1 109 ? -6.07 -16.547 -5.852 1 97.62 109 LYS A CA 1
ATOM 815 C C . LYS A 1 109 ? -5.852 -16.641 -4.344 1 97.62 109 LYS A C 1
ATOM 817 O O . LYS A 1 109 ? -5.109 -15.828 -3.777 1 97.62 109 LYS A O 1
ATOM 822 N N . PHE A 1 110 ? -6.496 -17.625 -3.744 1 98 110 PHE A N 1
ATOM 823 C CA . PHE A 1 110 ? -6.379 -17.781 -2.299 1 98 110 PHE A CA 1
ATOM 824 C C . PHE A 1 110 ? -5.738 -19.125 -1.947 1 98 110 PHE A C 1
ATOM 826 O O . PHE A 1 110 ? -5.992 -20.125 -2.609 1 98 110 PHE A O 1
ATOM 833 N N . PHE A 1 111 ? -4.922 -19.141 -0.945 1 97.62 111 PHE A N 1
ATOM 834 C CA . PHE A 1 111 ? -4.332 -20.328 -0.341 1 97.62 111 PHE A CA 1
ATOM 835 C C . PHE A 1 111 ? -4.691 -20.422 1.137 1 97.62 111 PHE A C 1
ATOM 837 O O . PHE A 1 111 ? -4.727 -19.406 1.838 1 97.62 111 PHE A O 1
ATOM 844 N N . ASN A 1 112 ? -4.973 -21.625 1.606 1 96.5 112 ASN A N 1
ATOM 845 C CA . ASN A 1 112 ? -5.199 -21.797 3.039 1 96.5 112 ASN A CA 1
ATOM 846 C C . ASN A 1 112 ? -3.885 -21.812 3.814 1 96.5 112 ASN A C 1
ATOM 848 O O . ASN A 1 112 ? -2.818 -21.594 3.24 1 96.5 112 ASN A O 1
ATOM 852 N N . HIS A 1 113 ? -3.939 -22.047 5.113 1 96.94 113 HIS A N 1
ATOM 853 C CA . HIS A 1 113 ? -2.783 -21.906 5.988 1 96.94 113 HIS A CA 1
ATOM 854 C C . HIS A 1 113 ? -1.716 -22.938 5.668 1 96.94 113 HIS A C 1
ATOM 856 O O . HIS A 1 113 ? -0.552 -22.781 6.043 1 96.94 113 HIS A O 1
ATOM 862 N N . GLN A 1 114 ? -2.09 -23.969 4.906 1 95.56 114 GLN A N 1
ATOM 863 C CA . GLN A 1 114 ? -1.142 -25 4.516 1 95.56 114 GLN A CA 1
ATOM 864 C C . GLN A 1 114 ? -0.554 -24.734 3.135 1 95.56 114 GLN A C 1
ATOM 866 O O . GLN A 1 114 ? 0.216 -25.531 2.607 1 95.56 114 GLN A O 1
ATOM 871 N N . GLY A 1 115 ? -0.982 -23.656 2.51 1 96.19 115 GLY A N 1
ATOM 872 C CA . GLY A 1 115 ? -0.5 -23.328 1.18 1 96.19 115 GLY A CA 1
ATOM 873 C C . GLY A 1 115 ? -1.263 -24.031 0.074 1 96.19 115 GLY A C 1
ATOM 874 O O . GLY A 1 115 ? -0.855 -23.984 -1.089 1 96.19 115 GLY A O 1
ATOM 875 N N . ASP A 1 116 ? -2.357 -24.641 0.381 1 95.5 116 ASP A N 1
ATOM 876 C CA . ASP A 1 116 ? -3.195 -25.312 -0.614 1 95.5 116 ASP A CA 1
ATOM 877 C C . ASP A 1 116 ? -4.242 -24.344 -1.176 1 95.5 116 ASP A C 1
ATOM 879 O O . ASP A 1 116 ? -4.734 -23.469 -0.463 1 95.5 116 ASP A O 1
ATOM 883 N N . LYS A 1 117 ? -4.574 -24.578 -2.383 1 95.06 117 LYS A N 1
ATOM 884 C CA . LYS A 1 117 ? -5.688 -23.828 -2.955 1 95.06 117 LYS A CA 1
ATOM 885 C C . LYS A 1 117 ? -7 -24.156 -2.25 1 95.06 117 LYS A C 1
ATOM 887 O O . LYS A 1 117 ? -7.16 -25.266 -1.72 1 95.06 117 LYS A O 1
ATOM 892 N N . LEU A 1 118 ? -7.938 -23.266 -2.311 1 94.94 118 LEU A N 1
ATOM 893 C CA . LEU A 1 118 ? -9.203 -23.438 -1.61 1 94.94 118 LEU A CA 1
ATOM 894 C C . LEU A 1 118 ? -10.094 -24.453 -2.332 1 94.94 118 LEU A C 1
ATOM 896 O O . LEU A 1 118 ? -10.07 -24.531 -3.562 1 94.94 118 LEU A O 1
ATOM 900 N N . GLN A 1 119 ? -10.82 -25.188 -1.57 1 92.12 119 GLN A N 1
ATOM 901 C CA . GLN A 1 119 ? -11.836 -26.078 -2.121 1 92.12 119 GLN A CA 1
ATOM 902 C C . GLN A 1 119 ? -13.109 -25.312 -2.465 1 92.12 119 GLN A C 1
ATOM 904 O O . GLN A 1 119 ? -13.328 -24.203 -1.978 1 92.12 119 GLN A O 1
ATOM 909 N N . PRO A 1 120 ? -13.914 -25.859 -3.289 1 91.12 120 PRO A N 1
ATOM 910 C CA . PRO A 1 120 ? -15.148 -25.188 -3.701 1 91.12 120 PRO A CA 1
ATOM 911 C C . PRO A 1 120 ? -16.016 -24.75 -2.518 1 91.12 120 PRO A C 1
ATOM 913 O O . PRO A 1 120 ? -16.641 -23.703 -2.562 1 91.12 120 PRO A O 1
ATOM 916 N N . GLU A 1 121 ? -16.047 -25.547 -1.508 1 94.44 121 GLU A N 1
ATOM 917 C CA . GLU A 1 121 ? -16.844 -25.219 -0.338 1 94.44 121 GLU A CA 1
ATOM 918 C C . GLU A 1 121 ? -16.328 -23.953 0.342 1 94.44 121 GLU A C 1
ATOM 920 O O . GLU A 1 121 ? -17.109 -23.156 0.859 1 94.44 121 GLU A O 1
ATOM 925 N N . ASP A 1 122 ? -14.984 -23.75 0.461 1 95.31 122 ASP A N 1
ATOM 926 C CA . ASP A 1 122 ? -14.383 -22.531 1.006 1 95.31 122 ASP A CA 1
ATOM 927 C C . ASP A 1 122 ? -14.766 -21.312 0.175 1 95.31 122 ASP A C 1
ATOM 929 O O . ASP A 1 122 ? -15.094 -20.266 0.726 1 95.31 122 ASP A O 1
ATOM 933 N N . GLU A 1 123 ? -14.703 -21.5 -1.134 1 95.88 123 GLU A N 1
ATOM 934 C CA . GLU A 1 123 ? -15.031 -20.422 -2.055 1 95.88 123 GLU A CA 1
ATOM 935 C C . GLU A 1 123 ? -16.484 -19.984 -1.906 1 95.88 123 GLU A C 1
ATOM 937 O O . GLU A 1 123 ? -16.797 -18.797 -1.907 1 95.88 123 GLU A O 1
ATOM 942 N N . LYS A 1 124 ? -17.344 -20.953 -1.778 1 96.19 124 LYS A N 1
ATOM 943 C CA . LYS A 1 124 ? -18.766 -20.656 -1.587 1 96.19 124 LYS A CA 1
ATOM 944 C C . LYS A 1 124 ? -19.016 -19.906 -0.283 1 96.19 124 LYS A C 1
ATOM 946 O O . LYS A 1 124 ? -19.859 -19.031 -0.219 1 96.19 124 LYS A O 1
ATOM 951 N N . ALA A 1 125 ? -18.281 -20.312 0.734 1 97.12 125 ALA A N 1
ATOM 952 C CA . ALA A 1 125 ? -18.406 -19.656 2.029 1 97.12 125 ALA A CA 1
ATOM 953 C C . ALA A 1 125 ? -17.969 -18.203 1.948 1 97.12 125 ALA A C 1
ATOM 955 O O . ALA A 1 125 ? -18.625 -17.312 2.508 1 97.12 125 ALA A O 1
ATOM 956 N N . ILE A 1 126 ? -16.906 -17.922 1.296 1 97.94 126 ILE A N 1
ATOM 957 C CA . ILE A 1 126 ? -16.406 -16.562 1.125 1 97.94 126 ILE A CA 1
ATOM 958 C C . ILE A 1 126 ? -17.391 -15.742 0.307 1 97.94 126 ILE A C 1
ATOM 960 O O . ILE A 1 126 ? -17.672 -14.578 0.626 1 97.94 126 ILE A O 1
ATOM 964 N N . GLU A 1 127 ? -17.906 -16.375 -0.751 1 97.69 127 GLU A N 1
ATOM 965 C CA . GLU A 1 127 ? -18.891 -15.703 -1.598 1 97.69 127 GLU A CA 1
ATOM 966 C C . GLU A 1 127 ? -20.125 -15.32 -0.801 1 97.69 127 GLU A C 1
ATOM 968 O O . GLU A 1 127 ? -20.719 -14.258 -1.028 1 97.69 127 GLU A O 1
ATOM 973 N N . ALA A 1 128 ? -20.562 -16.203 0.069 1 97.69 128 ALA A N 1
ATOM 974 C CA . ALA A 1 128 ? -21.734 -15.93 0.91 1 97.69 128 ALA A CA 1
ATOM 975 C C . ALA A 1 128 ? -21.484 -14.703 1.781 1 97.69 128 ALA A C 1
ATOM 977 O O . ALA A 1 128 ? -22.391 -13.867 1.948 1 97.69 128 ALA A O 1
ATOM 978 N N . ILE A 1 129 ? -20.328 -14.57 2.336 1 98.31 129 ILE A N 1
ATOM 979 C CA . ILE A 1 129 ? -19.984 -13.414 3.15 1 98.31 129 ILE A CA 1
ATOM 980 C C . ILE A 1 129 ? -19.906 -12.164 2.271 1 98.31 129 ILE A C 1
ATOM 982 O O . ILE A 1 129 ? -20.391 -11.102 2.652 1 98.31 129 ILE A O 1
ATOM 986 N N . PHE A 1 130 ? -19.344 -12.336 1.123 1 98.31 130 PHE A N 1
ATOM 987 C CA . PHE A 1 130 ? -19.188 -11.25 0.168 1 98.31 130 PHE A CA 1
ATOM 988 C C . PHE A 1 130 ? -20.516 -10.594 -0.133 1 98.31 130 PHE A C 1
ATOM 990 O O . PHE A 1 130 ? -20.609 -9.367 -0.235 1 98.31 130 PHE A O 1
ATOM 997 N N . PHE A 1 131 ? -21.5 -11.359 -0.263 1 97.62 131 PHE A N 1
ATOM 998 C CA . PHE A 1 131 ? -22.797 -10.836 -0.681 1 97.62 131 PHE A CA 1
ATOM 999 C C . PHE A 1 131 ? -23.641 -10.461 0.528 1 97.62 131 PHE A C 1
ATOM 1001 O O . PHE A 1 131 ? -24.766 -9.977 0.378 1 97.62 131 PHE A O 1
ATOM 1008 N N . ASP A 1 132 ? -23.125 -10.602 1.724 1 97.81 132 ASP A N 1
ATOM 1009 C CA . ASP A 1 132 ? -23.812 -10.227 2.953 1 97.81 132 ASP A CA 1
ATOM 1010 C C . ASP A 1 132 ? -23.281 -8.898 3.492 1 97.81 132 ASP A C 1
ATOM 1012 O O . ASP A 1 132 ? -22.406 -8.875 4.355 1 97.81 132 ASP A O 1
ATOM 1016 N N . GLU A 1 133 ? -23.906 -7.855 3.189 1 96.19 133 GLU A N 1
ATOM 1017 C CA . GLU A 1 133 ? -23.453 -6.512 3.535 1 96.19 133 GLU A CA 1
ATOM 1018 C C . GLU A 1 133 ? -23.375 -6.324 5.047 1 96.19 133 GLU A C 1
ATOM 1020 O O . GLU A 1 133 ? -22.469 -5.676 5.559 1 96.19 133 GLU A O 1
ATOM 1025 N N . GLN A 1 134 ? -24.312 -6.785 5.754 1 97.75 134 GLN A N 1
ATOM 1026 C CA . GLN A 1 134 ? -24.359 -6.641 7.203 1 97.75 134 GLN A CA 1
ATOM 1027 C C . GLN A 1 134 ? -23.156 -7.293 7.863 1 97.75 134 GLN A C 1
ATOM 1029 O O . GLN A 1 134 ? -22.547 -6.711 8.766 1 97.75 134 GLN A O 1
ATOM 1034 N N . THR A 1 135 ? -22.859 -8.516 7.379 1 97.88 135 THR A N 1
ATOM 1035 C CA . THR A 1 135 ? -21.703 -9.227 7.922 1 97.88 135 THR A CA 1
ATOM 1036 C C . THR A 1 135 ? -20.422 -8.445 7.672 1 97.88 135 THR A C 1
ATOM 1038 O O . THR A 1 135 ? -19.562 -8.344 8.555 1 97.88 135 THR A O 1
ATOM 1041 N N . ILE A 1 136 ? -20.281 -7.914 6.504 1 97.88 136 ILE A N 1
ATOM 1042 C CA . ILE A 1 136 ? -19.109 -7.133 6.16 1 97.88 136 ILE A CA 1
ATOM 1043 C C . ILE A 1 136 ? -19.016 -5.914 7.078 1 97.88 136 ILE A C 1
ATOM 1045 O O . ILE A 1 136 ? -17.953 -5.648 7.656 1 97.88 136 ILE A O 1
ATOM 1049 N N . GLU A 1 137 ? -20.094 -5.207 7.262 1 96.75 137 GLU A N 1
ATOM 1050 C CA . GLU A 1 137 ? -20.125 -3.99 8.062 1 96.75 137 GLU A CA 1
ATOM 1051 C C . GLU A 1 137 ? -19.828 -4.289 9.531 1 96.75 137 GLU A C 1
ATOM 1053 O O . GLU A 1 137 ? -19.109 -3.541 10.195 1 96.75 137 GLU A O 1
ATOM 1058 N N . GLU A 1 138 ? -20.391 -5.379 9.992 1 97.44 138 GLU A N 1
ATOM 1059 C CA . GLU A 1 138 ? -20.266 -5.742 11.398 1 97.44 138 GLU A CA 1
ATOM 1060 C C . GLU A 1 138 ? -18.828 -6.156 11.734 1 97.44 138 GLU A C 1
ATOM 1062 O O . GLU A 1 138 ? -18.438 -6.164 12.898 1 97.44 138 GLU A O 1
ATOM 1067 N N . ASN A 1 139 ? -18.062 -6.52 10.711 1 98.06 139 ASN A N 1
ATOM 1068 C CA . ASN A 1 139 ? -16.719 -7.023 10.969 1 98.06 139 ASN A CA 1
ATOM 1069 C C . ASN A 1 139 ? -15.664 -5.957 10.703 1 98.06 139 ASN A C 1
ATOM 1071 O O . ASN A 1 139 ? -14.469 -6.219 10.836 1 98.06 139 ASN A O 1
ATOM 1075 N N . GLN A 1 140 ? -16.078 -4.742 10.32 1 98.19 140 GLN A N 1
ATOM 1076 C CA . GLN A 1 140 ? -15.164 -3.607 10.273 1 98.19 140 GLN A CA 1
ATOM 1077 C C . GLN A 1 140 ? -14.625 -3.285 11.664 1 98.19 140 GLN A C 1
ATOM 1079 O O . GLN A 1 140 ? -15.398 -2.99 12.586 1 98.19 140 GLN A O 1
ATOM 1084 N N . LYS A 1 141 ? -13.297 -3.348 11.82 1 98.56 141 LYS A N 1
ATOM 1085 C CA . LYS A 1 141 ? -12.688 -3.189 13.141 1 98.56 141 LYS A CA 1
ATOM 1086 C C . LYS A 1 141 ? -12.453 -1.718 13.461 1 98.56 141 LYS A C 1
ATOM 1088 O O . LYS A 1 141 ? -12.414 -0.877 12.562 1 98.56 141 LYS A O 1
ATOM 1093 N N . THR A 1 142 ? -12.359 -1.381 14.68 1 98.25 142 THR A N 1
ATOM 1094 C CA . THR A 1 142 ? -11.992 -0.078 15.227 1 98.25 142 THR A CA 1
ATOM 1095 C C . THR A 1 142 ? -10.867 -0.214 16.25 1 98.25 142 THR A C 1
ATOM 1097 O O . THR A 1 142 ? -10.477 -1.328 16.594 1 98.25 142 THR A O 1
ATOM 1100 N N . ASP A 1 143 ? -10.281 0.862 16.609 1 97.69 143 ASP A N 1
ATOM 1101 C CA . ASP A 1 143 ? -9.32 0.946 17.703 1 97.69 143 ASP A CA 1
ATOM 1102 C C . ASP A 1 143 ? -8.148 -0.006 17.484 1 97.69 143 ASP A C 1
ATOM 1104 O O . ASP A 1 143 ? -7.562 -0.032 16.391 1 97.69 143 ASP A O 1
ATOM 1108 N N . GLN A 1 144 ? -7.809 -0.83 18.422 1 97.94 144 GLN A N 1
ATOM 1109 C CA . GLN A 1 144 ? -6.586 -1.621 18.375 1 97.94 144 GLN A CA 1
ATOM 1110 C C . GLN A 1 144 ? -6.766 -2.869 17.516 1 97.94 144 GLN A C 1
ATOM 1112 O O . GLN A 1 144 ? -5.793 -3.559 17.203 1 97.94 144 GLN A O 1
ATOM 1117 N N . ASP A 1 145 ? -8.008 -3.068 17.031 1 97.88 145 ASP A N 1
ATOM 1118 C CA . ASP A 1 145 ? -8.297 -4.297 16.297 1 97.88 145 ASP A CA 1
ATOM 1119 C C . ASP A 1 145 ? -8.039 -4.117 14.812 1 97.88 145 ASP A C 1
ATOM 1121 O O . ASP A 1 145 ? -8.023 -5.09 14.055 1 97.88 145 ASP A O 1
ATOM 1125 N N . ILE A 1 146 ? -7.809 -2.881 14.336 1 98.62 146 ILE A N 1
ATOM 1126 C CA . ILE A 1 146 ? -7.438 -2.641 12.945 1 98.62 146 ILE A CA 1
ATOM 1127 C C . ILE A 1 146 ? -6.051 -3.215 12.672 1 98.62 146 ILE A C 1
ATOM 1129 O O . ILE A 1 146 ? -5.129 -3.031 13.469 1 98.62 146 ILE A O 1
ATOM 1133 N N . GLY A 1 147 ? -5.867 -3.906 11.594 1 98.5 147 GLY A N 1
ATOM 1134 C CA . GLY A 1 147 ? -4.617 -4.582 11.281 1 98.5 147 GLY A CA 1
ATOM 1135 C C . GLY A 1 147 ? -3.547 -3.643 10.758 1 98.5 147 GLY A C 1
ATOM 1136 O O . GLY A 1 147 ? -3.791 -2.447 10.586 1 98.5 147 GLY A O 1
ATOM 1137 N N . SER A 1 148 ? -2.379 -4.195 10.555 1 98.44 148 SER A N 1
ATOM 1138 C CA . SER A 1 148 ? -1.234 -3.482 10 1 98.44 148 SER A CA 1
ATOM 1139 C C . SER A 1 148 ? -0.76 -4.121 8.695 1 98.44 148 SER A C 1
ATOM 1141 O O . SER A 1 148 ? -1.278 -5.164 8.289 1 98.44 148 SER A O 1
ATOM 1143 N N . SER A 1 149 ? 0.095 -3.492 8.039 1 98 149 SER A N 1
ATOM 1144 C CA . SER A 1 149 ? 0.717 -4.047 6.84 1 98 149 SER A CA 1
ATOM 1145 C C . SER A 1 149 ? 2.195 -3.676 6.762 1 98 149 SER A C 1
ATOM 1147 O O . SER A 1 149 ? 2.602 -2.623 7.254 1 98 149 SER A O 1
ATOM 1149 N N . LYS A 1 150 ? 2.941 -4.523 6.234 1 96.31 150 LYS A N 1
ATOM 1150 C CA . LYS A 1 150 ? 4.359 -4.266 6.008 1 96.31 150 LYS A CA 1
ATOM 1151 C C . LYS A 1 150 ? 4.855 -4.957 4.742 1 96.31 150 LYS A C 1
ATOM 1153 O O . LYS A 1 150 ? 4.316 -5.996 4.348 1 96.31 150 LYS A O 1
ATOM 1158 N N . ARG A 1 151 ? 5.809 -4.391 4.109 1 95.81 151 ARG A N 1
ATOM 1159 C CA . ARG A 1 151 ? 6.5 -5 2.979 1 95.81 151 ARG A CA 1
ATOM 1160 C C . ARG A 1 151 ? 7.805 -5.652 3.424 1 95.81 151 ARG A C 1
ATOM 1162 O O . ARG A 1 151 ? 8.547 -5.086 4.234 1 95.81 151 ARG A O 1
ATOM 1169 N N . ILE A 1 152 ? 8 -6.84 2.982 1 93.31 152 ILE A N 1
ATOM 1170 C CA . ILE A 1 152 ? 9.266 -7.496 3.277 1 93.31 152 ILE A CA 1
ATOM 1171 C C . ILE A 1 152 ? 9.953 -7.914 1.975 1 93.31 152 ILE A C 1
ATOM 1173 O O . ILE A 1 152 ? 9.289 -8.391 1.046 1 93.31 152 ILE A O 1
ATOM 1177 N N . ASP A 1 153 ? 11.297 -7.766 1.913 1 86.88 153 ASP A N 1
ATOM 1178 C CA . ASP A 1 153 ? 12.023 -8.008 0.672 1 86.88 153 ASP A CA 1
ATOM 1179 C C . ASP A 1 153 ? 12.883 -9.266 0.775 1 86.88 153 ASP A C 1
ATOM 1181 O O . ASP A 1 153 ? 13.352 -9.789 -0.239 1 86.88 153 ASP A O 1
ATOM 1185 N N . ASP A 1 154 ? 13.039 -9.773 1.886 1 89.31 154 ASP A N 1
ATOM 1186 C CA . ASP A 1 154 ? 13.969 -10.891 2.061 1 89.31 154 ASP A CA 1
ATOM 1187 C C . ASP A 1 154 ? 13.312 -12.211 1.66 1 89.31 154 ASP A C 1
ATOM 1189 O O . ASP A 1 154 ? 13.953 -13.266 1.698 1 89.31 154 ASP A O 1
ATOM 1193 N N . VAL A 1 155 ? 12.133 -12.188 1.152 1 91.25 155 VAL A N 1
ATOM 1194 C CA . VAL A 1 155 ? 11.391 -13.406 0.839 1 91.25 155 VAL A CA 1
ATOM 1195 C C . VAL A 1 155 ? 11.867 -13.977 -0.494 1 91.25 155 VAL A C 1
ATOM 1197 O O . VAL A 1 155 ? 11.75 -15.18 -0.739 1 91.25 155 VAL A O 1
ATOM 1200 N N . ILE A 1 156 ? 12.406 -13.156 -1.361 1 93.38 156 ILE A N 1
ATOM 1201 C CA . ILE A 1 156 ? 12.977 -13.633 -2.619 1 93.38 156 ILE A CA 1
ATOM 1202 C C . ILE A 1 156 ? 14.055 -14.68 -2.338 1 93.38 156 ILE A C 1
ATOM 1204 O O . ILE A 1 156 ? 14.078 -15.742 -2.957 1 93.38 156 ILE A O 1
ATOM 1208 N N . GLY A 1 157 ? 14.867 -14.383 -1.362 1 95.5 157 GLY A N 1
ATOM 1209 C CA . GLY A 1 157 ? 15.914 -15.312 -0.972 1 95.5 157 GLY A CA 1
ATOM 1210 C C . GLY A 1 157 ? 15.375 -16.625 -0.433 1 95.5 157 GLY A C 1
ATOM 1211 O O . GLY A 1 157 ? 15.922 -17.688 -0.718 1 95.5 157 GLY A O 1
ATOM 1212 N N . ARG A 1 158 ? 14.32 -16.578 0.33 1 95.81 158 ARG A N 1
ATOM 1213 C CA . ARG A 1 158 ? 13.711 -17.766 0.893 1 95.81 158 ARG A CA 1
ATOM 1214 C C . ARG A 1 158 ? 13.211 -18.703 -0.209 1 95.81 158 ARG A C 1
ATOM 1216 O O . ARG A 1 158 ? 13.406 -19.922 -0.144 1 95.81 158 ARG A O 1
ATOM 1223 N N . TYR A 1 159 ? 12.625 -18.125 -1.159 1 97.81 159 TYR A N 1
ATOM 1224 C CA . TYR A 1 159 ? 12.102 -18.938 -2.248 1 97.81 159 TYR A CA 1
ATOM 1225 C C . TYR A 1 159 ? 13.227 -19.516 -3.098 1 97.81 159 TYR A C 1
ATOM 1227 O O . TYR A 1 159 ? 13.156 -20.656 -3.553 1 97.81 159 TYR A O 1
ATOM 1235 N N . ILE A 1 160 ? 14.242 -18.75 -3.307 1 97.81 160 ILE A N 1
ATOM 1236 C CA . ILE A 1 160 ? 15.406 -19.219 -4.055 1 97.81 160 ILE A CA 1
ATOM 1237 C C . ILE A 1 160 ? 16.016 -20.438 -3.361 1 97.81 160 ILE A C 1
ATOM 1239 O O . ILE A 1 160 ? 16.344 -21.422 -4.016 1 97.81 160 ILE A O 1
ATOM 1243 N N . VAL A 1 161 ? 16.125 -20.359 -2.066 1 97.81 161 VAL A N 1
ATOM 1244 C CA . VAL A 1 161 ? 16.672 -21.469 -1.3 1 97.81 161 VAL A CA 1
ATOM 1245 C C . VAL A 1 161 ? 15.75 -22.688 -1.446 1 97.81 161 VAL A C 1
ATOM 1247 O O . VAL A 1 161 ? 16.234 -23.812 -1.632 1 97.81 161 VAL A O 1
ATOM 1250 N N . HIS A 1 162 ? 14.484 -22.453 -1.374 1 97.88 162 HIS A N 1
ATOM 1251 C CA . HIS A 1 162 ? 13.5 -23.516 -1.545 1 97.88 162 HIS A CA 1
ATOM 1252 C C . HIS A 1 162 ? 13.641 -24.188 -2.912 1 97.88 162 HIS A C 1
ATOM 1254 O O . HIS A 1 162 ? 13.633 -25.406 -3.014 1 97.88 162 HIS A O 1
ATOM 1260 N N . LEU A 1 163 ? 13.789 -23.375 -3.949 1 98.5 163 LEU A N 1
ATOM 1261 C CA . LEU A 1 163 ? 13.961 -23.875 -5.309 1 98.5 163 LEU A CA 1
ATOM 1262 C C . LEU A 1 163 ? 15.234 -24.703 -5.422 1 98.5 163 LEU A C 1
ATOM 1264 O O . LEU A 1 163 ? 15.219 -25.797 -6.004 1 98.5 163 LEU A O 1
ATOM 1268 N N . LYS A 1 164 ? 16.281 -24.219 -4.867 1 98.12 164 LYS A N 1
ATOM 1269 C CA . LYS A 1 164 ? 17.547 -24.922 -4.938 1 98.12 164 LYS A CA 1
ATOM 1270 C C . LYS A 1 164 ? 17.5 -26.234 -4.172 1 98.12 164 LYS A C 1
ATOM 1272 O O . LYS A 1 164 ? 18.141 -27.219 -4.551 1 98.12 164 LYS A O 1
ATOM 1277 N N . ASN A 1 165 ? 16.672 -26.25 -3.186 1 97.75 165 ASN A N 1
ATOM 1278 C CA . ASN A 1 165 ? 16.5 -27.469 -2.41 1 97.75 165 ASN A CA 1
ATOM 1279 C C . ASN A 1 165 ? 15.781 -28.547 -3.219 1 97.75 165 ASN A C 1
ATOM 1281 O O . ASN A 1 165 ? 15.82 -29.734 -2.863 1 97.75 165 ASN A O 1
ATOM 1285 N N . SER A 1 166 ? 15.109 -28.188 -4.258 1 97.94 166 SER A N 1
ATOM 1286 C CA . SER A 1 166 ? 14.453 -29.156 -5.121 1 97.94 166 SER A CA 1
ATOM 1287 C C . SER A 1 166 ? 15.438 -29.781 -6.102 1 97.94 166 SER A C 1
ATOM 1289 O O . SER A 1 166 ? 15.125 -30.781 -6.754 1 97.94 166 SER A O 1
ATOM 1291 N N . PHE A 1 167 ? 16.594 -29.234 -6.227 1 98.56 167 PHE A N 1
ATOM 1292 C CA . PHE A 1 167 ? 17.656 -29.688 -7.129 1 98.56 167 PHE A CA 1
ATOM 1293 C C . PHE A 1 167 ? 18.656 -30.562 -6.391 1 98.56 167 PHE A C 1
ATOM 1295 O O . PHE A 1 167 ? 19 -30.281 -5.238 1 98.56 167 PHE A O 1
ATOM 1302 N N . PRO A 1 168 ? 19.156 -31.656 -7 1 97.94 168 PRO A N 1
ATOM 1303 C CA . PRO A 1 168 ? 20.109 -32.531 -6.309 1 97.94 168 PRO A CA 1
ATOM 1304 C C . PRO A 1 168 ? 21.344 -31.797 -5.816 1 97.94 168 PRO A C 1
ATOM 1306 O O . PRO A 1 168 ? 21.969 -31.062 -6.582 1 97.94 168 PRO A O 1
ATOM 1309 N N . LYS A 1 169 ? 21.734 -32.094 -4.629 1 96.75 169 LYS A N 1
ATOM 1310 C CA . LYS A 1 169 ? 22.797 -31.328 -3.963 1 96.75 169 LYS A CA 1
ATOM 1311 C C . LYS A 1 169 ? 24.156 -31.641 -4.586 1 96.75 169 LYS A C 1
ATOM 1313 O O . LYS A 1 169 ? 25.078 -30.828 -4.504 1 96.75 169 LYS A O 1
ATOM 1318 N N . ASP A 1 170 ? 24.25 -32.812 -5.18 1 97.31 170 ASP A N 1
ATOM 1319 C CA . ASP A 1 170 ? 25.531 -33.25 -5.727 1 97.31 170 ASP A CA 1
ATOM 1320 C C . ASP A 1 170 ? 25.719 -32.719 -7.152 1 97.31 170 ASP A C 1
ATOM 1322 O O . ASP A 1 170 ? 26.766 -32.969 -7.766 1 97.31 170 ASP A O 1
ATOM 1326 N N . LEU A 1 171 ? 24.75 -32.031 -7.691 1 98.12 171 LEU A N 1
ATOM 1327 C CA . LEU A 1 171 ? 24.828 -31.547 -9.062 1 98.12 171 LEU A CA 1
ATOM 1328 C C . LEU A 1 171 ? 24.969 -30.031 -9.102 1 98.12 171 LEU A C 1
ATOM 1330 O O . LEU A 1 171 ? 24.625 -29.359 -8.133 1 98.12 171 LEU A O 1
ATOM 1334 N N . THR A 1 172 ? 25.547 -29.531 -10.172 1 98.19 172 THR A N 1
ATOM 1335 C CA . THR A 1 172 ? 25.578 -28.109 -10.539 1 98.19 172 THR A CA 1
ATOM 1336 C C . THR A 1 172 ? 25.172 -27.922 -12 1 98.19 172 THR A C 1
ATOM 1338 O O . THR A 1 172 ? 25.141 -28.891 -12.766 1 98.19 172 THR A O 1
ATOM 1341 N N . LEU A 1 173 ? 24.875 -26.734 -12.336 1 98.56 173 LEU A N 1
ATOM 1342 C CA . LEU A 1 173 ? 24.484 -26.453 -13.711 1 98.56 173 LEU A CA 1
ATOM 1343 C C . LEU A 1 173 ? 25.656 -25.891 -14.508 1 98.56 173 LEU A C 1
ATOM 1345 O O . LEU A 1 173 ? 25.469 -25.328 -15.586 1 98.56 173 LEU A O 1
ATOM 1349 N N . ASN A 1 174 ? 26.844 -26.078 -13.969 1 97.62 174 ASN A N 1
ATOM 1350 C CA . ASN A 1 174 ? 28.031 -25.625 -14.68 1 97.62 174 ASN A CA 1
ATOM 1351 C C . ASN A 1 174 ? 28.125 -26.266 -16.062 1 97.62 174 ASN A C 1
ATOM 1353 O O . ASN A 1 174 ? 27.984 -27.469 -16.203 1 97.62 174 ASN A O 1
ATOM 1357 N N . GLY A 1 175 ? 28.375 -25.406 -17.031 1 96.19 175 GLY A N 1
ATOM 1358 C CA . GLY A 1 175 ? 28.562 -25.891 -18.391 1 96.19 175 GLY A CA 1
ATOM 1359 C C . GLY A 1 175 ? 27.266 -25.969 -19.172 1 96.19 175 GLY A C 1
ATOM 1360 O O . GLY A 1 175 ? 27.281 -26.234 -20.391 1 96.19 175 GLY A O 1
ATOM 1361 N N . LEU A 1 176 ? 26.156 -25.75 -18.562 1 98.19 176 LEU A N 1
ATOM 1362 C CA . LEU A 1 176 ? 24.859 -25.766 -19.234 1 98.19 176 LEU A CA 1
ATOM 1363 C C . LEU A 1 176 ? 24.453 -24.375 -19.672 1 98.19 176 LEU A C 1
ATOM 1365 O O . LEU A 1 176 ? 24.531 -23.422 -18.875 1 98.19 176 LEU A O 1
ATOM 1369 N N . ARG A 1 177 ? 24.094 -24.203 -20.906 1 98.5 177 ARG A N 1
ATOM 1370 C CA . ARG A 1 177 ? 23.547 -22.969 -21.438 1 98.5 177 ARG A CA 1
ATOM 1371 C C . ARG A 1 177 ? 22.016 -23.031 -21.516 1 98.5 177 ARG A C 1
ATOM 1373 O O . ARG A 1 177 ? 21.453 -23.891 -22.203 1 98.5 177 ARG A O 1
ATOM 1380 N N . VAL A 1 178 ? 21.406 -22.141 -20.844 1 98.81 178 VAL A N 1
ATOM 1381 C CA . VAL A 1 178 ? 19.938 -22.156 -20.797 1 98.81 178 VAL A CA 1
ATOM 1382 C C . VAL A 1 178 ? 19.391 -20.812 -21.234 1 98.81 178 VAL A C 1
ATOM 1384 O O . VAL A 1 178 ? 19.953 -19.766 -20.922 1 98.81 178 VAL A O 1
ATOM 1387 N N . VAL A 1 179 ? 18.344 -20.828 -22.031 1 98.94 179 VAL A N 1
ATOM 1388 C CA . VAL A 1 179 ? 17.562 -19.641 -22.328 1 98.94 179 VAL A CA 1
ATOM 1389 C C . VAL A 1 179 ? 16.266 -19.656 -21.531 1 98.94 179 VAL A C 1
ATOM 1391 O O . VAL A 1 179 ? 15.555 -20.672 -21.516 1 98.94 179 VAL A O 1
ATOM 1394 N N . ILE A 1 180 ? 15.961 -18.641 -20.797 1 98.94 180 ILE A N 1
ATOM 1395 C CA . ILE A 1 180 ? 14.75 -18.562 -20 1 98.94 180 ILE A CA 1
ATOM 1396 C C . ILE A 1 180 ? 13.891 -17.391 -20.469 1 98.94 180 ILE A C 1
ATOM 1398 O O . ILE A 1 180 ? 14.352 -16.25 -20.516 1 98.94 180 ILE A O 1
ATOM 1402 N N . ASP A 1 181 ? 12.719 -17.656 -20.875 1 98.94 181 ASP A N 1
ATOM 1403 C CA . ASP A 1 181 ? 11.695 -16.656 -21.156 1 98.94 181 ASP A CA 1
ATOM 1404 C C . ASP A 1 181 ? 10.789 -16.438 -19.938 1 98.94 181 ASP A C 1
ATOM 1406 O O . ASP A 1 181 ? 9.977 -17.312 -19.609 1 98.94 181 ASP A O 1
ATOM 1410 N N . THR A 1 182 ? 10.844 -15.305 -19.359 1 98.88 182 THR A N 1
ATOM 1411 C CA . THR A 1 182 ? 10.125 -15.078 -18.109 1 98.88 182 THR A CA 1
ATOM 1412 C C . THR A 1 182 ? 8.781 -14.414 -18.359 1 98.88 182 THR A C 1
ATOM 1414 O O . THR A 1 182 ? 8.078 -14.031 -17.422 1 98.88 182 THR A O 1
ATOM 1417 N N . ALA A 1 183 ? 8.43 -14.219 -19.609 1 98.88 183 ALA A N 1
ATOM 1418 C CA . ALA A 1 183 ? 7.133 -13.695 -20.047 1 98.88 183 ALA A CA 1
ATOM 1419 C C . ALA A 1 183 ? 6.887 -12.305 -19.484 1 98.88 183 ALA A C 1
ATOM 1421 O O . ALA A 1 183 ? 5.738 -11.875 -19.344 1 98.88 183 ALA A O 1
ATOM 1422 N N . ASN A 1 184 ? 7.926 -11.602 -19.062 1 98.81 184 ASN A N 1
ATOM 1423 C CA . ASN A 1 184 ? 7.805 -10.336 -18.359 1 98.81 184 ASN A CA 1
ATOM 1424 C C . ASN A 1 184 ? 6.922 -10.477 -17.125 1 98.81 184 ASN A C 1
ATOM 1426 O O . ASN A 1 184 ? 6.188 -9.547 -16.766 1 98.81 184 ASN A O 1
ATOM 1430 N N . GLY A 1 185 ? 6.965 -11.703 -16.516 1 98.75 185 GLY A N 1
ATOM 1431 C CA . GLY A 1 185 ? 6.059 -12 -15.422 1 98.75 185 GLY A CA 1
ATOM 1432 C C . GLY A 1 185 ? 6.75 -12.062 -14.07 1 98.75 185 GLY A C 1
ATOM 1433 O O . GLY A 1 185 ? 7.785 -11.43 -13.867 1 98.75 185 GLY A O 1
ATOM 1434 N N . ALA A 1 186 ? 6.16 -12.75 -13.133 1 98.69 186 ALA A N 1
ATOM 1435 C CA . ALA A 1 186 ? 6.5 -12.742 -11.711 1 98.69 186 ALA A CA 1
ATOM 1436 C C . ALA A 1 186 ? 7.863 -13.383 -11.477 1 98.69 186 ALA A C 1
ATOM 1438 O O . ALA A 1 186 ? 8.523 -13.102 -10.469 1 98.69 186 ALA A O 1
ATOM 1439 N N . ALA A 1 187 ? 8.352 -14.188 -12.383 1 98.44 187 ALA A N 1
ATOM 1440 C CA . ALA A 1 187 ? 9.57 -14.945 -12.148 1 98.44 187 ALA A CA 1
ATOM 1441 C C . ALA A 1 187 ? 10.781 -14.227 -12.742 1 98.44 187 ALA A C 1
ATOM 1443 O O . ALA A 1 187 ? 11.883 -14.781 -12.766 1 98.44 187 ALA A O 1
ATOM 1444 N N . TYR A 1 188 ? 10.648 -13.008 -13.227 1 98.38 188 TYR A N 1
ATOM 1445 C CA . TYR A 1 188 ? 11.672 -12.352 -14.039 1 98.38 188 TYR A CA 1
ATOM 1446 C C . TYR A 1 188 ? 12.969 -12.188 -13.25 1 98.38 188 TYR A C 1
ATOM 1448 O O . TYR A 1 188 ? 14.055 -12.141 -13.828 1 98.38 188 TYR A O 1
ATOM 1456 N N . LYS A 1 189 ? 12.875 -12.164 -11.906 1 97.12 189 LYS A N 1
ATOM 1457 C CA . LYS A 1 189 ? 14.078 -12.047 -11.094 1 97.12 189 LYS A CA 1
ATOM 1458 C C . LYS A 1 189 ? 14.523 -13.406 -10.555 1 97.12 189 LYS A C 1
ATOM 1460 O O . LYS A 1 189 ? 15.688 -13.773 -10.672 1 97.12 189 LYS A O 1
ATOM 1465 N N . VAL A 1 190 ? 13.586 -14.164 -10.078 1 97.75 190 VAL A N 1
ATOM 1466 C CA . VAL A 1 190 ? 13.906 -15.367 -9.305 1 97.75 190 VAL A CA 1
ATOM 1467 C C . VAL A 1 190 ? 14.398 -16.469 -10.242 1 97.75 190 VAL A C 1
ATOM 1469 O O . VAL A 1 190 ? 15.344 -17.188 -9.914 1 97.75 190 VAL A O 1
ATOM 1472 N N . ALA A 1 191 ? 13.812 -16.609 -11.375 1 98.62 191 ALA A N 1
ATOM 1473 C CA . ALA A 1 191 ? 14.125 -17.719 -12.25 1 98.62 191 ALA A CA 1
ATOM 1474 C C . ALA A 1 191 ? 15.562 -17.641 -12.758 1 98.62 191 ALA A C 1
ATOM 1476 O O . ALA A 1 191 ? 16.344 -18.578 -12.586 1 98.62 191 ALA A O 1
ATOM 1477 N N . PRO A 1 192 ? 15.953 -16.469 -13.375 1 98.62 192 PRO A N 1
ATOM 1478 C CA . PRO A 1 192 ? 17.344 -16.406 -13.828 1 98.62 192 PRO A CA 1
ATOM 1479 C C . PRO A 1 192 ? 18.344 -16.516 -12.672 1 98.62 192 PRO A C 1
ATOM 1481 O O . PRO A 1 192 ? 19.422 -17.109 -12.828 1 98.62 192 PRO A O 1
ATOM 1484 N N . THR A 1 193 ? 17.984 -16 -11.484 1 98.44 193 THR A N 1
ATOM 1485 C CA . THR A 1 193 ? 18.875 -16.016 -10.328 1 98.44 193 THR A CA 1
ATOM 1486 C C . THR A 1 193 ? 19.172 -17.438 -9.883 1 98.44 193 THR A C 1
ATOM 1488 O O . THR A 1 193 ? 20.328 -17.781 -9.625 1 98.44 193 THR A O 1
ATOM 1491 N N . VAL A 1 194 ? 18.172 -18.25 -9.797 1 98.5 194 VAL A N 1
ATOM 1492 C CA . VAL A 1 194 ? 18.359 -19.609 -9.305 1 98.5 194 VAL A CA 1
ATOM 1493 C C . VAL A 1 194 ? 19.25 -20.406 -10.258 1 98.5 194 VAL A C 1
ATOM 1495 O O . VAL A 1 194 ? 20.156 -21.109 -9.828 1 98.5 194 VAL A O 1
ATOM 1498 N N . PHE A 1 195 ? 19.078 -20.297 -11.539 1 98.81 195 PHE A N 1
ATOM 1499 C CA . PHE A 1 195 ? 19.875 -21.031 -12.523 1 98.81 195 PHE A CA 1
ATOM 1500 C C . PHE A 1 195 ? 21.312 -20.531 -12.531 1 98.81 195 PHE A C 1
ATOM 1502 O O . PHE A 1 195 ? 22.25 -21.328 -12.617 1 98.81 195 PHE A O 1
ATOM 1509 N N . SER A 1 196 ? 21.453 -19.188 -12.43 1 98.69 196 SER A N 1
ATOM 1510 C CA . SER A 1 196 ? 22.797 -18.609 -12.383 1 98.69 196 SER A CA 1
ATOM 1511 C C . SER A 1 196 ? 23.547 -19.062 -11.133 1 98.69 196 SER A C 1
ATOM 1513 O O . SER A 1 196 ? 24.734 -19.406 -11.203 1 98.69 196 SER A O 1
ATOM 1515 N N . GLU A 1 197 ? 22.875 -19.047 -10.047 1 98.12 197 GLU A N 1
ATOM 1516 C CA . GLU A 1 197 ? 23.516 -19.406 -8.789 1 98.12 197 GLU A CA 1
ATOM 1517 C C . GLU A 1 197 ? 23.906 -20.891 -8.781 1 98.12 197 GLU A C 1
ATOM 1519 O O . GLU A 1 197 ? 24.859 -21.281 -8.102 1 98.12 197 GLU A O 1
ATOM 1524 N N . LEU A 1 198 ? 23.188 -21.656 -9.523 1 98.56 198 LEU A N 1
ATOM 1525 C CA . LEU A 1 198 ? 23.516 -23.078 -9.617 1 98.56 198 LEU A CA 1
ATOM 1526 C C . LEU A 1 198 ? 24.609 -23.328 -10.648 1 98.56 198 LEU A C 1
ATOM 1528 O O . LEU A 1 198 ? 25.078 -24.453 -10.797 1 98.56 198 LEU A O 1
ATOM 1532 N N . GLY A 1 199 ? 24.938 -22.281 -11.453 1 98.56 199 GLY A N 1
ATOM 1533 C CA . GLY A 1 199 ? 26.156 -22.344 -12.25 1 98.56 199 GLY A CA 1
ATOM 1534 C C . GLY A 1 199 ? 25.891 -22.266 -13.742 1 98.56 199 GLY A C 1
ATOM 1535 O O . GLY A 1 199 ? 26.828 -22.219 -14.547 1 98.56 199 GLY A O 1
ATOM 1536 N N . ALA A 1 200 ? 24.688 -22.141 -14.172 1 98.81 200 ALA A N 1
ATOM 1537 C CA . ALA A 1 200 ? 24.359 -22.141 -15.602 1 98.81 200 ALA A CA 1
ATOM 1538 C C . ALA A 1 200 ? 24.75 -20.812 -16.25 1 98.81 200 ALA A C 1
ATOM 1540 O O . ALA A 1 200 ? 24.812 -19.781 -15.578 1 98.81 200 ALA A O 1
ATOM 1541 N N . GLU A 1 201 ? 25.125 -20.859 -17.547 1 98.75 201 GLU A N 1
ATOM 1542 C CA . GLU A 1 201 ? 25.109 -19.656 -18.375 1 98.75 201 GLU A CA 1
ATOM 1543 C C . GLU A 1 201 ? 23.688 -19.328 -18.828 1 98.75 201 GLU A C 1
ATOM 1545 O O . GLU A 1 201 ? 23.094 -20.047 -19.625 1 98.75 201 GLU A O 1
ATOM 1550 N N . VAL A 1 202 ? 23.156 -18.266 -18.359 1 98.88 202 VAL A N 1
ATOM 1551 C CA . VAL A 1 202 ? 21.734 -18 -18.516 1 98.88 202 VAL A CA 1
ATOM 1552 C C . VAL A 1 202 ? 21.516 -16.828 -19.469 1 98.88 202 VAL A C 1
ATOM 1554 O O . VAL A 1 202 ? 22.125 -15.766 -19.312 1 98.88 202 VAL A O 1
ATOM 1557 N N . PHE A 1 203 ? 20.797 -17.016 -20.5 1 98.88 203 PHE A N 1
ATOM 1558 C CA . PHE A 1 203 ? 20.25 -15.977 -21.359 1 98.88 203 PHE A CA 1
ATOM 1559 C C . PHE A 1 203 ? 18.781 -15.742 -21.062 1 98.88 203 PHE A C 1
ATOM 1561 O O . PHE A 1 203 ? 17.969 -16.672 -21.141 1 98.88 203 PHE A O 1
ATOM 1568 N N . VAL A 1 204 ? 18.453 -14.57 -20.656 1 98.88 204 VAL A N 1
ATOM 1569 C CA . VAL A 1 204 ? 17.078 -14.289 -20.266 1 98.88 204 VAL A CA 1
ATOM 1570 C C . VAL A 1 204 ? 16.422 -13.398 -21.312 1 98.88 204 VAL A C 1
ATOM 1572 O O . VAL A 1 204 ? 17.047 -12.469 -21.828 1 98.88 204 VAL A O 1
ATOM 1575 N N . ILE A 1 205 ? 15.219 -13.727 -21.703 1 98.88 205 ILE A N 1
ATOM 1576 C CA . ILE A 1 205 ? 14.445 -12.883 -22.609 1 98.88 205 ILE A CA 1
ATOM 1577 C C . ILE A 1 205 ? 13.117 -12.516 -21.953 1 98.88 205 ILE A C 1
ATOM 1579 O O . ILE A 1 205 ? 12.625 -13.234 -21.094 1 98.88 205 ILE A O 1
ATOM 1583 N N . ASN A 1 206 ? 12.539 -11.367 -22.359 1 98.81 206 ASN A N 1
ATOM 1584 C CA . ASN A 1 206 ? 11.273 -10.852 -21.844 1 98.81 206 ASN A CA 1
ATOM 1585 C C . ASN A 1 206 ? 11.312 -10.711 -20.328 1 98.81 206 ASN A C 1
ATOM 1587 O O . ASN A 1 206 ? 10.43 -11.211 -19.625 1 98.81 206 ASN A O 1
ATOM 1591 N N . ASP A 1 207 ? 12.32 -9.977 -19.844 1 98.69 207 ASP A N 1
ATOM 1592 C CA . ASP A 1 207 ? 12.578 -9.828 -18.406 1 98.69 207 ASP A CA 1
ATOM 1593 C C . ASP A 1 207 ? 12.57 -8.359 -18 1 98.69 207 ASP A C 1
ATOM 1595 O O . ASP A 1 207 ? 13.234 -7.973 -17.031 1 98.69 207 ASP A O 1
ATOM 1599 N N . GLU A 1 208 ? 11.844 -7.539 -18.734 1 98.56 208 GLU A N 1
ATOM 1600 C CA . GLU A 1 208 ? 11.711 -6.117 -18.438 1 98.56 208 GLU A CA 1
ATOM 1601 C C . GLU A 1 208 ? 10.242 -5.715 -18.312 1 98.56 208 GLU A C 1
ATOM 1603 O O . GLU A 1 208 ? 9.742 -4.922 -19.109 1 98.56 208 GLU A O 1
ATOM 1608 N N . PRO A 1 209 ? 9.602 -6.246 -17.266 1 98.69 209 PRO A N 1
ATOM 1609 C CA . PRO A 1 209 ? 8.188 -5.914 -17.094 1 98.69 209 PRO A CA 1
ATOM 1610 C C . PRO A 1 209 ? 7.941 -4.41 -17 1 98.69 209 PRO A C 1
ATOM 1612 O O . PRO A 1 209 ? 8.734 -3.689 -16.391 1 98.69 209 PRO A O 1
ATOM 1615 N N . ASN A 1 210 ? 6.875 -3.924 -17.594 1 98 210 ASN A N 1
ATOM 1616 C CA . ASN A 1 210 ? 6.547 -2.502 -17.578 1 98 210 ASN A CA 1
ATOM 1617 C C . ASN A 1 210 ? 5.09 -2.27 -17.188 1 98 210 ASN A C 1
ATOM 1619 O O . ASN A 1 210 ? 4.559 -1.175 -17.375 1 98 210 ASN A O 1
ATOM 1623 N N . GLY A 1 211 ? 4.41 -3.34 -16.766 1 98.12 211 GLY A N 1
ATOM 1624 C CA . GLY A 1 211 ? 3.029 -3.227 -16.312 1 98.12 211 GLY A CA 1
ATOM 1625 C C . GLY A 1 211 ? 2.025 -3.648 -17.375 1 98.12 211 GLY A C 1
ATOM 1626 O O . GLY A 1 211 ? 0.866 -3.926 -17.062 1 98.12 211 GLY A O 1
ATOM 1627 N N . PHE A 1 212 ? 2.43 -3.783 -18.641 1 98.5 212 PHE A N 1
ATOM 1628 C CA . PHE A 1 212 ? 1.459 -4.008 -19.703 1 98.5 212 PHE A CA 1
ATOM 1629 C C . PHE A 1 212 ? 1.937 -5.102 -20.656 1 98.5 212 PHE A C 1
ATOM 1631 O O . PHE A 1 212 ? 1.181 -5.559 -21.516 1 98.5 212 PHE A O 1
ATOM 1638 N N . ASN A 1 213 ? 3.189 -5.562 -20.469 1 98.69 213 ASN A N 1
ATOM 1639 C CA . ASN A 1 213 ? 3.768 -6.441 -21.484 1 98.69 213 ASN A CA 1
ATOM 1640 C C . ASN A 1 213 ? 3.859 -7.883 -20.984 1 98.69 213 ASN A C 1
ATOM 1642 O O . ASN A 1 213 ? 4.492 -8.719 -21.625 1 98.69 213 ASN A O 1
ATOM 1646 N N . ILE A 1 214 ? 3.291 -8.188 -19.828 1 98.75 214 ILE A N 1
ATOM 1647 C CA . ILE A 1 214 ? 3.256 -9.555 -19.328 1 98.75 214 ILE A CA 1
ATOM 1648 C C . ILE A 1 214 ? 2.582 -10.469 -20.359 1 98.75 214 ILE A C 1
ATOM 1650 O O . ILE A 1 214 ? 1.518 -10.133 -20.891 1 98.75 214 ILE A O 1
ATOM 1654 N N . ASN A 1 215 ? 3.17 -11.586 -20.734 1 98.56 215 ASN A N 1
ATOM 1655 C CA . ASN A 1 215 ? 2.658 -12.617 -21.625 1 98.56 215 ASN A CA 1
ATOM 1656 C C . ASN A 1 215 ? 2.502 -12.109 -23.062 1 98.56 215 ASN A C 1
ATOM 1658 O O . ASN A 1 215 ? 1.99 -12.82 -23.922 1 98.56 215 ASN A O 1
ATOM 1662 N N . GLU A 1 216 ? 2.863 -10.844 -23.359 1 98.56 216 GLU A N 1
ATOM 1663 C CA . GLU A 1 216 ? 2.65 -10.273 -24.688 1 98.56 216 GLU A CA 1
ATOM 1664 C C . GLU A 1 216 ? 3.543 -10.945 -25.734 1 98.56 216 GLU A C 1
ATOM 1666 O O . GLU A 1 216 ? 4.699 -10.555 -25.906 1 98.56 216 GLU A O 1
ATOM 1671 N N . LYS A 1 217 ? 3.008 -11.891 -26.469 1 98.12 217 LYS A N 1
ATOM 1672 C CA . LYS A 1 217 ? 3.691 -12.648 -27.516 1 98.12 217 LYS A CA 1
ATOM 1673 C C . LYS A 1 217 ? 4.98 -13.273 -27 1 98.12 217 LYS A C 1
ATOM 1675 O O . LYS A 1 217 ? 6.008 -13.25 -27.672 1 98.12 217 LYS A O 1
ATOM 1680 N N . CYS A 1 218 ? 4.996 -13.734 -25.797 1 98.31 218 CYS A N 1
ATOM 1681 C CA . CYS A 1 218 ? 6.156 -14.359 -25.172 1 98.31 218 CYS A CA 1
ATOM 1682 C C . CYS A 1 218 ? 5.734 -15.367 -24.109 1 98.31 218 CYS A C 1
ATOM 1684 O O . CYS A 1 218 ? 4.543 -15.523 -23.844 1 98.31 218 CYS A O 1
ATOM 1686 N N . GLY A 1 219 ? 6.691 -16.109 -23.641 1 98.25 219 GLY A N 1
ATOM 1687 C CA . GLY A 1 219 ? 6.453 -17.047 -22.547 1 98.25 219 GLY A CA 1
ATOM 1688 C C . GLY A 1 219 ? 5.84 -18.359 -23.016 1 98.25 219 GLY A C 1
ATOM 1689 O O . GLY A 1 219 ? 5.957 -18.719 -24.188 1 98.25 219 GLY A O 1
ATOM 1690 N N . ALA A 1 220 ? 5.203 -19.016 -22.062 1 98 220 ALA A N 1
ATOM 1691 C CA . ALA A 1 220 ? 4.68 -20.359 -22.266 1 98 220 ALA A CA 1
ATOM 1692 C C . ALA A 1 220 ? 3.604 -20.375 -23.344 1 98 220 ALA A C 1
ATOM 1694 O O . ALA A 1 220 ? 3.432 -21.375 -24.047 1 98 220 ALA A O 1
ATOM 1695 N N . MET A 1 221 ? 2.939 -19.219 -23.516 1 95.5 221 MET A N 1
ATOM 1696 C CA . MET A 1 221 ? 1.854 -19.156 -24.5 1 95.5 221 MET A CA 1
ATOM 1697 C C . MET A 1 221 ? 2.396 -18.922 -25.906 1 95.5 221 MET A C 1
ATOM 1699 O O . MET A 1 221 ? 1.726 -19.234 -26.891 1 95.5 221 MET A O 1
ATOM 1703 N N . TYR A 1 222 ? 3.568 -18.344 -26 1 97.69 222 TYR A N 1
ATOM 1704 C CA . TYR A 1 222 ? 4.207 -18.047 -27.281 1 97.69 222 TYR A CA 1
ATOM 1705 C C . TYR A 1 222 ? 5.684 -18.406 -27.25 1 97.69 222 TYR A C 1
ATOM 1707 O O . TYR A 1 222 ? 6.547 -17.531 -27.344 1 97.69 222 TYR A O 1
ATOM 1715 N N . PRO A 1 223 ? 5.984 -19.688 -27.312 1 98.31 223 PRO A N 1
ATOM 1716 C CA . PRO A 1 223 ? 7.367 -20.125 -27.109 1 98.31 223 PRO A CA 1
ATOM 1717 C C . PRO A 1 223 ? 8.211 -20.047 -28.375 1 98.31 223 PRO A C 1
ATOM 1719 O O . PRO A 1 223 ? 9.375 -20.469 -28.375 1 98.31 223 PRO A O 1
ATOM 1722 N N . GLY A 1 224 ? 7.676 -19.5 -29.453 1 98.31 224 GLY A N 1
ATOM 1723 C CA . GLY A 1 224 ? 8.375 -19.406 -30.719 1 98.31 224 GLY A CA 1
ATOM 1724 C C . GLY A 1 224 ? 9.688 -18.656 -30.641 1 98.31 224 GLY A C 1
ATOM 1725 O O . GLY A 1 224 ? 10.703 -19.094 -31.172 1 98.31 224 GLY A O 1
ATOM 1726 N N . GLU A 1 225 ? 9.617 -17.453 -30.047 1 98.12 225 GLU A N 1
ATOM 1727 C CA . GLU A 1 225 ? 10.836 -16.656 -29.906 1 98.12 225 GLU A CA 1
ATOM 1728 C C . GLU A 1 225 ? 11.883 -17.406 -29.078 1 98.12 225 GLU A C 1
ATOM 1730 O O . GLU A 1 225 ? 13.078 -17.281 -29.344 1 98.12 225 GLU A O 1
ATOM 1735 N N . LEU A 1 226 ? 11.438 -18.047 -28.078 1 98.75 226 LEU A N 1
ATOM 1736 C CA . LEU A 1 226 ? 12.359 -18.859 -27.297 1 98.75 226 LEU A CA 1
ATOM 1737 C C . LEU A 1 226 ? 13.055 -19.906 -28.156 1 98.75 226 LEU A C 1
ATOM 1739 O O . LEU A 1 226 ? 14.266 -20.109 -28.047 1 98.75 226 LEU A O 1
ATOM 1743 N N . ALA A 1 227 ? 12.289 -20.594 -28.953 1 98.81 227 ALA A N 1
ATOM 1744 C CA . ALA A 1 227 ? 12.836 -21.609 -29.859 1 98.81 227 ALA A CA 1
ATOM 1745 C C . ALA A 1 227 ? 13.945 -21.031 -30.734 1 98.81 227 ALA A C 1
ATOM 1747 O O . ALA A 1 227 ? 15 -21.641 -30.906 1 98.81 227 ALA A O 1
ATOM 1748 N N . LYS A 1 228 ? 13.688 -19.859 -31.281 1 98.75 228 LYS A N 1
ATOM 1749 C CA . LYS A 1 228 ? 14.672 -19.172 -32.094 1 98.75 228 LYS A CA 1
ATOM 1750 C C . LYS A 1 228 ? 15.93 -18.859 -31.297 1 98.75 228 LYS A C 1
ATOM 1752 O O . LYS A 1 228 ? 17.047 -19.047 -31.781 1 98.75 228 LYS A O 1
ATOM 1757 N N . LYS A 1 229 ? 15.766 -18.375 -30.078 1 98.81 229 LYS A N 1
ATOM 1758 C CA . LYS A 1 229 ? 16.891 -17.938 -29.25 1 98.81 229 LYS A CA 1
ATOM 1759 C C . LYS A 1 229 ? 17.719 -19.125 -28.797 1 98.81 229 LYS A C 1
ATOM 1761 O O . LYS A 1 229 ? 18.938 -19.016 -28.641 1 98.81 229 LYS A O 1
ATOM 1766 N N . VAL A 1 230 ? 17.062 -20.266 -28.547 1 98.88 230 VAL A N 1
ATOM 1767 C CA . VAL A 1 230 ? 17.781 -21.469 -28.188 1 98.88 230 VAL A CA 1
ATOM 1768 C C . VAL A 1 230 ? 18.797 -21.828 -29.281 1 98.88 230 VAL A C 1
ATOM 1770 O O . VAL A 1 230 ? 19.953 -22.141 -28.984 1 98.88 230 VAL A O 1
ATOM 1773 N N . ARG A 1 231 ? 18.375 -21.781 -30.469 1 98.69 231 ARG A N 1
ATOM 1774 C CA . ARG A 1 231 ? 19.25 -22.078 -31.594 1 98.69 231 ARG A CA 1
ATOM 1775 C C . ARG A 1 231 ? 20.328 -21.016 -31.75 1 98.69 231 ARG A C 1
ATOM 1777 O O . ARG A 1 231 ? 21.5 -21.328 -31.953 1 98.69 231 ARG A O 1
ATOM 1784 N N . GLU A 1 232 ? 19.906 -19.75 -31.641 1 98.69 232 GLU A N 1
ATOM 1785 C CA . GLU A 1 232 ? 20.828 -18.625 -31.812 1 98.69 232 GLU A CA 1
ATOM 1786 C C . GLU A 1 232 ? 21.969 -18.688 -30.812 1 98.69 232 GLU A C 1
ATOM 1788 O O . GLU A 1 232 ? 23.125 -18.453 -31.156 1 98.69 232 GLU A O 1
ATOM 1793 N N . TYR A 1 233 ? 21.625 -19.031 -29.578 1 98.56 233 TYR A N 1
ATOM 1794 C CA . TYR A 1 233 ? 22.609 -19.016 -28.516 1 98.56 233 TYR A CA 1
ATOM 1795 C C . TYR A 1 233 ? 23.266 -20.391 -28.359 1 98.56 233 TYR A C 1
ATOM 1797 O O . TYR A 1 233 ? 24.141 -20.562 -27.516 1 98.56 233 TYR A O 1
ATOM 1805 N N . ARG A 1 234 ? 22.859 -21.344 -29.188 1 98.38 234 ARG A N 1
ATOM 1806 C CA . ARG A 1 234 ? 23.328 -22.719 -29.062 1 98.38 234 ARG A CA 1
ATOM 1807 C C . ARG A 1 234 ? 23.141 -23.25 -27.641 1 98.38 234 ARG A C 1
ATOM 1809 O O . ARG A 1 234 ? 24.078 -23.781 -27.062 1 98.38 234 ARG A O 1
ATOM 1816 N N . ALA A 1 235 ? 21.953 -22.922 -27.141 1 98.88 235 ALA A N 1
ATOM 1817 C CA . ALA A 1 235 ? 21.641 -23.328 -25.781 1 98.88 235 ALA A CA 1
ATOM 1818 C C . ALA A 1 235 ? 21.312 -24.828 -25.719 1 98.88 235 ALA A C 1
ATOM 1820 O O . ALA A 1 235 ? 20.906 -25.406 -26.719 1 98.88 235 ALA A O 1
ATOM 1821 N N . ASP A 1 236 ? 21.531 -25.391 -24.562 1 98.88 236 ASP A N 1
ATOM 1822 C CA . ASP A 1 236 ? 21.25 -26.812 -24.344 1 98.88 236 ASP A CA 1
ATOM 1823 C C . ASP A 1 236 ? 19.75 -27.047 -24.156 1 98.88 236 ASP A C 1
ATOM 1825 O O . ASP A 1 236 ? 19.266 -28.156 -24.359 1 98.88 236 ASP A O 1
ATOM 1829 N N . ILE A 1 237 ? 19.062 -25.969 -23.781 1 98.88 237 ILE A N 1
ATOM 1830 C CA . ILE A 1 237 ? 17.641 -26.094 -23.5 1 98.88 237 ILE A CA 1
ATOM 1831 C C . ILE A 1 237 ? 17.031 -24.703 -23.297 1 98.88 237 ILE A C 1
ATOM 1833 O O . ILE A 1 237 ? 17.75 -23.766 -22.953 1 98.88 237 ILE A O 1
ATOM 1837 N N . GLY A 1 238 ? 15.781 -24.547 -23.609 1 98.94 238 GLY A N 1
ATOM 1838 C CA . GLY A 1 238 ? 15.031 -23.328 -23.359 1 98.94 238 GLY A CA 1
ATOM 1839 C C . GLY A 1 238 ? 13.812 -23.547 -22.469 1 98.94 238 GLY A C 1
ATOM 1840 O O . GLY A 1 238 ? 13.133 -24.562 -22.594 1 98.94 238 GLY A O 1
ATOM 1841 N N . PHE A 1 239 ? 13.508 -22.641 -21.578 1 98.94 239 PHE A N 1
ATOM 1842 C CA . PHE A 1 239 ? 12.375 -22.688 -20.656 1 98.94 239 PHE A CA 1
ATOM 1843 C C . PHE A 1 239 ? 11.5 -21.438 -20.828 1 98.94 239 PHE A C 1
ATOM 1845 O O . PHE A 1 239 ? 11.984 -20.312 -20.703 1 98.94 239 PHE A O 1
ATOM 1852 N N . ALA A 1 240 ? 10.234 -21.641 -21.094 1 98.94 240 ALA A N 1
ATOM 1853 C CA . ALA A 1 240 ? 9.273 -20.547 -21.156 1 98.94 240 ALA A CA 1
ATOM 1854 C C . ALA A 1 240 ? 8.273 -20.641 -20 1 98.94 240 ALA A C 1
ATOM 1856 O O . ALA A 1 240 ? 7.551 -21.625 -19.875 1 98.94 240 ALA A O 1
ATOM 1857 N N . LEU A 1 241 ? 8.266 -19.641 -19.172 1 98.81 241 LEU A N 1
ATOM 1858 C CA . LEU A 1 241 ? 7.312 -19.531 -18.078 1 98.81 241 LEU A CA 1
ATOM 1859 C C . LEU A 1 241 ? 6.117 -18.672 -18.469 1 98.81 241 LEU A C 1
ATOM 1861 O O . LEU A 1 241 ? 6.16 -17.969 -19.484 1 98.81 241 LEU A O 1
ATOM 1865 N N . ASP A 1 242 ? 4.988 -18.781 -17.75 1 98.19 242 ASP A N 1
ATOM 1866 C CA . ASP A 1 242 ? 3.896 -17.844 -17.969 1 98.19 242 ASP A CA 1
ATOM 1867 C C . ASP A 1 242 ? 3.908 -16.75 -16.906 1 98.19 242 ASP A C 1
ATOM 1869 O O . ASP A 1 242 ? 4.875 -16.609 -16.156 1 98.19 242 ASP A O 1
ATOM 1873 N N . GLY A 1 243 ? 2.959 -15.93 -16.859 1 98.31 243 GLY A N 1
ATOM 1874 C CA . GLY A 1 243 ? 2.957 -14.68 -16.109 1 98.31 243 GLY A CA 1
ATOM 1875 C C . GLY A 1 243 ? 3.213 -14.875 -14.633 1 98.31 243 GLY A C 1
ATOM 1876 O O . GLY A 1 243 ? 3.859 -14.047 -13.992 1 98.31 243 GLY A O 1
ATOM 1877 N N . ASP A 1 244 ? 2.67 -15.969 -14.023 1 98.38 244 ASP A N 1
ATOM 1878 C CA . ASP A 1 244 ? 2.898 -16.188 -12.594 1 98.38 244 ASP A CA 1
ATOM 1879 C C . ASP A 1 244 ? 3.719 -17.453 -12.359 1 98.38 244 ASP A C 1
ATOM 1881 O O . ASP A 1 244 ? 3.795 -17.953 -11.234 1 98.38 244 ASP A O 1
ATOM 1885 N N . ALA A 1 245 ? 4.258 -18.062 -13.406 1 98.69 245 ALA A N 1
ATOM 1886 C CA . ALA A 1 245 ? 5.309 -19.078 -13.43 1 98.69 245 ALA A CA 1
ATOM 1887 C C . ALA A 1 245 ? 4.82 -20.375 -12.797 1 98.69 245 ALA A C 1
ATOM 1889 O O . ALA A 1 245 ? 5.609 -21.125 -12.211 1 98.69 245 ALA A O 1
ATOM 1890 N N . ASP A 1 246 ? 3.482 -20.594 -12.914 1 97.81 246 ASP A N 1
ATOM 1891 C CA . ASP A 1 246 ? 3.016 -21.891 -12.461 1 97.81 246 ASP A CA 1
ATOM 1892 C C . ASP A 1 246 ? 2.977 -22.906 -13.602 1 97.81 246 ASP A C 1
ATOM 1894 O O . ASP A 1 246 ? 2.719 -24.094 -13.391 1 97.81 246 ASP A O 1
ATOM 1898 N N . ARG A 1 247 ? 3.359 -22.469 -14.852 1 96.81 247 ARG A N 1
ATOM 1899 C CA . ARG A 1 247 ? 3.486 -23.328 -16.016 1 96.81 247 ARG A CA 1
ATOM 1900 C C . ARG A 1 247 ? 4.898 -23.281 -16.594 1 96.81 247 ARG A C 1
ATOM 1902 O O . ARG A 1 247 ? 5.613 -22.297 -16.406 1 96.81 247 ARG A O 1
ATOM 1909 N N . LEU A 1 248 ? 5.191 -24.344 -17.328 1 98.56 248 LEU A N 1
ATOM 1910 C CA . LEU A 1 248 ? 6.453 -24.391 -18.062 1 98.56 248 LEU A CA 1
ATOM 1911 C C . LEU A 1 248 ? 6.262 -24.984 -19.438 1 98.56 248 LEU A C 1
ATOM 1913 O O . LEU A 1 248 ? 5.582 -26.016 -19.594 1 98.56 248 LEU A O 1
ATOM 1917 N N . VAL A 1 249 ? 6.75 -24.328 -20.422 1 98.81 249 VAL A N 1
ATOM 1918 C CA . VAL A 1 249 ? 6.938 -24.891 -21.75 1 98.81 249 VAL A CA 1
ATOM 1919 C C . VAL A 1 249 ? 8.43 -25.016 -22.047 1 98.81 249 VAL A C 1
ATOM 1921 O O . VAL A 1 249 ? 9.219 -24.125 -21.719 1 98.81 249 VAL A O 1
ATOM 1924 N N . VAL A 1 250 ? 8.805 -26.156 -22.672 1 98.88 250 VAL A N 1
ATOM 1925 C CA . VAL A 1 250 ? 10.219 -26.469 -22.844 1 98.88 250 VAL A CA 1
ATOM 1926 C C . VAL A 1 250 ? 10.562 -26.516 -24.328 1 98.88 250 VAL A C 1
ATOM 1928 O O . VAL A 1 250 ? 9.758 -26.984 -25.141 1 98.88 250 VAL A O 1
ATOM 1931 N N . VAL A 1 251 ? 11.719 -25.969 -24.641 1 98.94 251 VAL A N 1
ATOM 1932 C CA . VAL A 1 251 ? 12.289 -26.047 -25.984 1 98.94 251 VAL A CA 1
ATOM 1933 C C . VAL A 1 251 ? 13.617 -26.812 -25.938 1 98.94 251 VAL A C 1
ATOM 1935 O O . VAL A 1 251 ? 14.5 -26.484 -25.141 1 98.94 251 VAL A O 1
ATOM 1938 N N . ASP A 1 252 ? 13.734 -27.875 -26.766 1 98.88 252 ASP A N 1
ATOM 1939 C CA . ASP A 1 252 ? 14.961 -28.656 -26.734 1 98.88 252 ASP A CA 1
ATOM 1940 C C . ASP A 1 252 ? 16.094 -27.938 -27.484 1 98.88 252 ASP A C 1
ATOM 1942 O O . ASP A 1 252 ? 15.891 -26.828 -27.984 1 98.88 252 ASP A O 1
ATOM 1946 N N . GLU A 1 253 ? 17.281 -28.531 -27.5 1 98.69 253 GLU A N 1
ATOM 1947 C CA . GLU A 1 253 ? 18.469 -27.875 -28.047 1 98.69 253 GLU A CA 1
ATOM 1948 C C . GLU A 1 253 ? 18.375 -27.688 -29.547 1 98.69 253 GLU A C 1
ATOM 1950 O O . GLU A 1 253 ? 19.141 -26.938 -30.141 1 98.69 253 GLU A O 1
ATOM 1955 N N . LYS A 1 254 ? 17.391 -28.312 -30.188 1 98.56 254 LYS A N 1
ATOM 1956 C CA . LYS A 1 254 ? 17.188 -28.188 -31.625 1 98.56 254 LYS A CA 1
ATOM 1957 C C . LYS A 1 254 ? 16.141 -27.125 -31.953 1 98.56 254 LYS A C 1
ATOM 1959 O O . LYS A 1 254 ? 15.836 -26.891 -33.125 1 98.56 254 LYS A O 1
ATOM 1964 N N . GLY A 1 255 ? 15.633 -26.484 -30.906 1 98.62 255 GLY A N 1
ATOM 1965 C CA . GLY A 1 255 ? 14.648 -25.422 -31.078 1 98.62 255 GLY A CA 1
ATOM 1966 C C . GLY A 1 255 ? 13.234 -25.953 -31.234 1 98.62 255 GLY A C 1
ATOM 1967 O O . GLY A 1 255 ? 12.359 -25.25 -31.75 1 98.62 255 GLY A O 1
ATOM 1968 N N . LYS A 1 256 ? 12.977 -27.156 -30.875 1 98.62 256 LYS A N 1
ATOM 1969 C CA . LYS A 1 256 ? 11.641 -27.75 -30.969 1 98.62 256 LYS A CA 1
ATOM 1970 C C . LYS A 1 256 ? 10.883 -27.594 -29.641 1 98.62 256 LYS A C 1
ATOM 1972 O O . LYS A 1 256 ? 11.422 -27.891 -28.578 1 98.62 256 LYS A O 1
ATOM 1977 N N . ILE A 1 257 ? 9.656 -27.125 -29.781 1 98.69 257 ILE A N 1
ATOM 1978 C CA . ILE A 1 257 ? 8.789 -27.031 -28.609 1 98.69 257 ILE A CA 1
ATOM 1979 C C . ILE A 1 257 ? 8.32 -28.422 -28.203 1 98.69 257 ILE A C 1
ATOM 1981 O O . ILE A 1 257 ? 7.723 -29.141 -29 1 98.69 257 ILE A O 1
ATOM 1985 N N . VAL A 1 258 ? 8.578 -28.812 -27.016 1 98.75 258 VAL A N 1
ATOM 1986 C CA . VAL A 1 258 ? 8.281 -30.172 -26.562 1 98.75 258 VAL A CA 1
ATOM 1987 C C . VAL A 1 258 ? 6.848 -30.234 -26.047 1 98.75 258 VAL A C 1
ATOM 1989 O O . VAL A 1 258 ? 6.453 -29.438 -25.188 1 98.75 258 VAL A O 1
ATOM 1992 N N . PRO A 1 259 ? 6.035 -31.172 -26.562 1 97.75 259 PRO A N 1
ATOM 1993 C CA . PRO A 1 259 ? 4.672 -31.312 -26.047 1 97.75 259 PRO A CA 1
ATOM 1994 C C . PRO A 1 259 ? 4.641 -31.656 -24.562 1 97.75 259 PRO A C 1
ATOM 1996 O O . PRO A 1 259 ? 5.488 -32.406 -24.078 1 97.75 259 PRO A O 1
ATOM 1999 N N . GLY A 1 260 ? 3.686 -31.109 -23.844 1 98.31 260 GLY A N 1
ATOM 2000 C CA . GLY A 1 260 ? 3.594 -31.234 -22.391 1 98.31 260 GLY A CA 1
ATOM 2001 C C . GLY A 1 260 ? 3.518 -32.656 -21.922 1 98.31 260 GLY A C 1
ATOM 2002 O O . GLY A 1 260 ? 4.102 -33 -20.891 1 98.31 260 GLY A O 1
ATOM 2003 N N . ASP A 1 261 ? 2.812 -33.531 -22.656 1 98.31 261 ASP A N 1
ATOM 2004 C CA . ASP A 1 261 ? 2.684 -34.938 -22.266 1 98.31 261 ASP A CA 1
ATOM 2005 C C . ASP A 1 261 ? 4.027 -35.656 -22.344 1 98.31 261 ASP A C 1
ATOM 2007 O O . ASP A 1 261 ? 4.301 -36.562 -21.547 1 98.31 261 ASP A O 1
ATOM 2011 N N . LEU A 1 262 ? 4.848 -35.25 -23.312 1 98.75 262 LEU A N 1
ATOM 2012 C CA . LEU A 1 262 ? 6.184 -35.844 -23.422 1 98.75 262 LEU A CA 1
ATOM 2013 C C . LEU A 1 262 ? 7.051 -35.406 -22.25 1 98.75 262 LEU A C 1
ATOM 2015 O O . LEU A 1 262 ? 7.824 -36.219 -21.719 1 98.75 262 LEU A O 1
ATOM 2019 N N . VAL A 1 263 ? 6.891 -34.156 -21.828 1 98.88 263 VAL A N 1
ATOM 2020 C CA . VAL A 1 263 ? 7.621 -33.656 -20.656 1 98.88 263 VAL A CA 1
ATOM 2021 C C . VAL A 1 263 ? 7.215 -34.438 -19.422 1 98.88 263 VAL A C 1
ATOM 2023 O O . VAL A 1 263 ? 8.07 -34.875 -18.641 1 98.88 263 VAL A O 1
ATOM 2026 N N . ILE A 1 264 ? 5.926 -34.625 -19.266 1 98.88 264 ILE A N 1
ATOM 2027 C CA . ILE A 1 264 ? 5.406 -35.375 -18.125 1 98.88 264 ILE A CA 1
ATOM 2028 C C . ILE A 1 264 ? 5.949 -36.781 -18.141 1 98.88 264 ILE A C 1
ATOM 2030 O O . ILE A 1 264 ? 6.418 -37.312 -17.125 1 98.88 264 ILE A O 1
ATOM 2034 N N . GLY A 1 265 ? 5.906 -37.438 -19.312 1 98.88 265 GLY A N 1
ATOM 2035 C CA . GLY A 1 265 ? 6.43 -38.781 -19.438 1 98.88 265 GLY A CA 1
ATOM 2036 C C . GLY A 1 265 ? 7.914 -38.875 -19.141 1 98.88 265 GLY A C 1
ATOM 2037 O O . GLY A 1 265 ? 8.352 -39.812 -18.453 1 98.88 265 GLY A O 1
ATOM 2038 N N . ALA A 1 266 ? 8.672 -37.938 -19.641 1 98.88 266 ALA A N 1
ATOM 2039 C CA . ALA A 1 266 ? 10.117 -37.906 -19.422 1 98.88 266 ALA A CA 1
ATOM 2040 C C . ALA A 1 266 ? 10.43 -37.781 -17.922 1 98.88 266 ALA A C 1
ATOM 2042 O O . ALA A 1 266 ? 11.312 -38.469 -17.406 1 98.88 266 ALA A O 1
ATOM 2043 N N . LEU A 1 267 ? 9.719 -36.906 -17.297 1 98.88 267 LEU A N 1
ATOM 2044 C CA . LEU A 1 267 ? 9.992 -36.656 -15.875 1 98.88 267 LEU A CA 1
ATOM 2045 C C . LEU A 1 267 ? 9.539 -37.812 -15.016 1 98.88 267 LEU A C 1
ATOM 2047 O O . LEU A 1 267 ? 10.172 -38.125 -14.008 1 98.88 267 LEU A O 1
ATOM 2051 N N . ALA A 1 268 ? 8.43 -38.438 -15.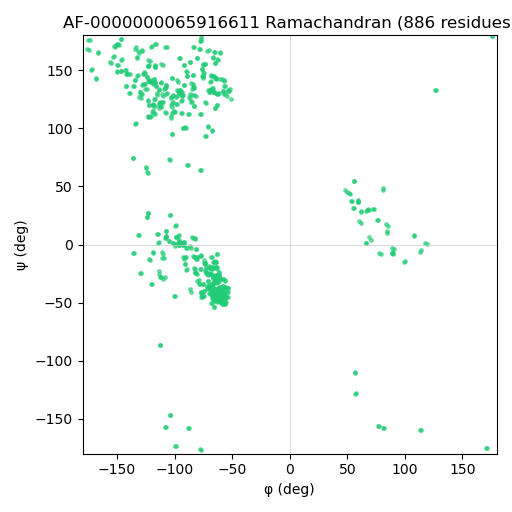398 1 98.81 268 ALA A N 1
ATOM 2052 C CA . ALA A 1 268 ? 8.023 -39.688 -14.719 1 98.81 268 ALA A CA 1
ATOM 2053 C C . ALA A 1 268 ? 9.102 -40.75 -14.844 1 98.81 268 ALA A C 1
ATOM 2055 O O . ALA A 1 268 ? 9.383 -41.469 -13.875 1 98.81 268 ALA A O 1
ATOM 2056 N N . THR A 1 269 ? 9.656 -40.875 -16.031 1 98.56 269 THR A N 1
ATOM 2057 C CA . THR A 1 269 ? 10.75 -41.781 -16.281 1 98.56 269 THR A CA 1
ATOM 2058 C C . THR A 1 269 ? 11.93 -41.5 -15.352 1 98.56 269 THR A C 1
ATOM 2060 O O . THR A 1 269 ? 12.461 -42.406 -14.703 1 98.56 269 THR A O 1
ATOM 2063 N N . TYR A 1 270 ? 12.305 -40.312 -15.297 1 98.44 270 TYR A N 1
ATOM 2064 C CA . TYR A 1 270 ? 13.406 -39.844 -14.461 1 98.44 270 TYR A CA 1
ATOM 2065 C C . TYR A 1 270 ? 13.164 -40.219 -13 1 98.44 270 TYR A C 1
ATOM 2067 O O . TYR A 1 270 ? 14.023 -40.812 -12.344 1 98.44 270 TYR A O 1
ATOM 2075 N N . LEU A 1 271 ? 11.969 -39.875 -12.508 1 98.62 271 LEU A N 1
ATOM 2076 C CA . LEU A 1 271 ? 11.633 -40.125 -11.109 1 98.62 271 LEU A CA 1
ATOM 2077 C C . LEU A 1 271 ? 11.641 -41.625 -10.805 1 98.62 271 LEU A C 1
ATOM 2079 O O . LEU A 1 271 ? 12.102 -42.031 -9.742 1 98.62 271 LEU A O 1
ATOM 2083 N N . LYS A 1 272 ? 11.125 -42.406 -11.742 1 98.25 272 LYS A N 1
ATOM 2084 C CA . LYS A 1 272 ? 11.117 -43.844 -11.578 1 98.25 272 LYS A CA 1
ATOM 2085 C C . LYS A 1 272 ? 12.539 -44.406 -11.523 1 98.25 272 LYS A C 1
ATOM 2087 O O . LYS A 1 272 ? 12.867 -45.188 -10.648 1 98.25 272 LYS A O 1
ATOM 2092 N N . GLN A 1 273 ? 13.367 -43.969 -12.414 1 97.44 273 GLN A N 1
ATOM 2093 C CA . GLN A 1 273 ? 14.742 -44.406 -12.516 1 97.44 273 GLN A CA 1
ATOM 2094 C C . GLN A 1 273 ? 15.531 -44.094 -11.25 1 97.44 273 GLN A C 1
ATOM 2096 O O . GLN A 1 273 ? 16.391 -44.844 -10.812 1 97.44 273 GLN A O 1
ATOM 2101 N N . GLU A 1 274 ? 15.234 -42.969 -10.672 1 97.06 274 GLU A N 1
ATOM 2102 C CA . GLU A 1 274 ? 15.977 -42.5 -9.5 1 97.06 274 GLU A CA 1
ATOM 2103 C C . GLU A 1 274 ? 15.344 -43.031 -8.203 1 97.06 274 GLU A C 1
ATOM 2105 O O . GLU A 1 274 ? 15.805 -42.688 -7.109 1 97.06 274 GLU A O 1
ATOM 2110 N N . GLY A 1 275 ? 14.242 -43.75 -8.305 1 97.31 275 GLY A N 1
ATOM 2111 C CA . GLY A 1 275 ? 13.562 -44.281 -7.137 1 97.31 275 GLY A CA 1
ATOM 2112 C C . GLY A 1 275 ? 12.836 -43.219 -6.332 1 97.31 275 GLY A C 1
ATOM 2113 O O . GLY A 1 275 ? 12.672 -43.344 -5.117 1 97.31 275 GLY A O 1
ATOM 2114 N N . MET A 1 276 ? 12.398 -42.219 -7.055 1 97.88 276 MET A N 1
ATOM 2115 C CA . MET A 1 276 ? 11.805 -41.062 -6.367 1 97.88 276 MET A CA 1
ATOM 2116 C C . MET A 1 276 ? 10.305 -41 -6.613 1 97.88 276 MET A C 1
ATOM 2118 O O . MET A 1 276 ? 9.602 -40.188 -6 1 97.88 276 MET A O 1
ATOM 2122 N N . LEU A 1 277 ? 9.805 -41.844 -7.496 1 98.5 277 LEU A N 1
ATOM 2123 C CA . LEU A 1 277 ? 8.383 -41.844 -7.816 1 98.5 277 LEU A CA 1
ATOM 2124 C C . LEU A 1 277 ? 7.594 -42.656 -6.785 1 98.5 277 LEU A C 1
ATOM 2126 O O . LEU A 1 277 ? 7.801 -43.844 -6.633 1 98.5 277 LEU A O 1
ATOM 2130 N N . GLN A 1 278 ? 6.719 -41.969 -6.16 1 97.88 278 GLN A N 1
ATOM 2131 C CA . GLN A 1 278 ? 5.922 -42.625 -5.133 1 97.88 278 GLN A CA 1
ATOM 2132 C C . GLN A 1 278 ? 4.711 -43.312 -5.742 1 97.88 278 GLN A C 1
ATOM 2134 O O . GLN A 1 278 ? 4.086 -42.812 -6.668 1 97.88 278 GLN A O 1
ATOM 2139 N N . ALA A 1 279 ? 4.398 -44.531 -5.254 1 97.44 279 ALA A N 1
ATOM 2140 C CA . ALA A 1 279 ? 3.209 -45.344 -5.566 1 97.44 279 ALA A CA 1
ATOM 2141 C C . ALA A 1 279 ? 3.256 -45.844 -7 1 97.44 279 ALA A C 1
ATOM 2143 O O . ALA A 1 279 ? 2.287 -46.438 -7.48 1 97.44 279 ALA A O 1
ATOM 2144 N N . ASP A 1 280 ? 4.383 -45.594 -7.684 1 98.19 280 ASP A N 1
ATOM 2145 C CA . ASP A 1 280 ? 4.527 -45.969 -9.086 1 98.19 280 ASP A CA 1
ATOM 2146 C C . ASP A 1 280 ? 3.33 -45.531 -9.906 1 98.19 280 ASP A C 1
ATOM 2148 O O . ASP A 1 280 ? 2.748 -46.312 -10.664 1 98.19 280 ASP A O 1
ATOM 2152 N N . ALA A 1 281 ? 2.977 -44.281 -9.656 1 98.81 281 ALA A N 1
ATOM 2153 C CA . ALA A 1 281 ? 1.831 -43.688 -10.336 1 98.81 281 ALA A CA 1
ATOM 2154 C C . ALA A 1 281 ? 2.029 -42.188 -10.508 1 98.81 281 ALA A C 1
ATOM 2156 O O . ALA A 1 281 ? 2.812 -41.562 -9.789 1 98.81 281 ALA A O 1
ATOM 2157 N N . ILE A 1 282 ? 1.398 -41.656 -11.469 1 98.88 282 ILE A N 1
ATOM 2158 C CA . ILE A 1 282 ? 1.343 -40.219 -11.648 1 98.88 282 ILE A CA 1
ATOM 2159 C C . ILE A 1 282 ? -0.098 -39.781 -11.914 1 98.88 282 ILE A C 1
ATOM 2161 O O . ILE A 1 282 ? -0.959 -40.625 -12.203 1 98.88 282 ILE A O 1
ATOM 2165 N N . VAL A 1 283 ? -0.37 -38.5 -11.703 1 98.81 283 VAL A N 1
ATOM 2166 C CA . VAL A 1 283 ? -1.688 -37.938 -12.016 1 98.81 283 VAL A CA 1
ATOM 2167 C C . VAL A 1 283 ? -1.59 -37 -13.211 1 98.81 283 VAL A C 1
ATOM 2169 O O . VAL A 1 283 ? -0.704 -36.156 -13.266 1 98.81 283 VAL A O 1
ATOM 2172 N N . ALA A 1 284 ? -2.369 -37.156 -14.188 1 98.38 284 ALA A N 1
ATOM 2173 C CA . ALA A 1 284 ? -2.568 -36.188 -15.281 1 98.38 284 ALA A CA 1
ATOM 2174 C C . ALA A 1 284 ? -4.055 -36 -15.57 1 98.38 284 ALA A C 1
ATOM 2176 O O . ALA A 1 284 ? -4.895 -36.75 -15.062 1 98.38 284 ALA A O 1
ATOM 2177 N N . THR A 1 285 ? -4.375 -35.031 -16.359 1 96 285 THR A N 1
ATOM 2178 C CA . THR A 1 285 ? -5.789 -34.75 -16.594 1 96 285 THR A CA 1
ATOM 2179 C C . THR A 1 285 ? -6.348 -35.656 -17.688 1 96 285 THR A C 1
ATOM 2181 O O . THR A 1 285 ? -5.59 -36.344 -18.375 1 96 285 THR A O 1
ATOM 2184 N N . VAL A 1 286 ? -7.625 -35.625 -17.828 1 93.69 286 VAL A N 1
ATOM 2185 C CA . VAL A 1 286 ? -8.336 -36.375 -18.844 1 93.69 286 VAL A CA 1
ATOM 2186 C C . VAL A 1 286 ? -7.922 -35.906 -20.234 1 93.69 286 VAL A C 1
ATOM 2188 O O . VAL A 1 286 ? -8.133 -36.625 -21.219 1 93.69 286 VAL A O 1
ATOM 2191 N N . MET A 1 287 ? -7.18 -34.875 -20.281 1 92.31 287 MET A N 1
ATOM 2192 C CA . MET A 1 287 ? -6.789 -34.312 -21.562 1 92.31 287 MET A CA 1
ATOM 2193 C C . MET A 1 287 ? -5.469 -34.906 -22.047 1 92.31 287 MET A C 1
ATOM 2195 O O . MET A 1 287 ? -5.109 -34.781 -23.219 1 92.31 287 MET A O 1
ATOM 2199 N N . SER A 1 288 ? -4.762 -35.5 -21.203 1 96 288 SER A N 1
ATOM 2200 C CA . SER A 1 288 ? -3.465 -36.062 -21.562 1 96 288 SER A CA 1
ATOM 2201 C C . SER A 1 288 ? -3.617 -37.188 -22.594 1 96 288 SER A C 1
ATOM 2203 O O . SER A 1 288 ? -4.547 -38 -22.5 1 96 288 SER A O 1
ATOM 2205 N N . ASN A 1 289 ? -2.732 -37.281 -23.5 1 96 289 ASN A N 1
ATOM 2206 C CA . ASN A 1 289 ? -2.756 -38.188 -24.641 1 96 289 ASN A CA 1
ATOM 2207 C C . ASN A 1 289 ? -2.65 -39.656 -24.188 1 96 289 ASN A C 1
ATOM 2209 O O . ASN A 1 289 ? -1.905 -39.969 -23.266 1 96 289 ASN A O 1
ATOM 2213 N N . LYS A 1 290 ? -3.318 -40.531 -24.891 1 95.12 290 LYS A N 1
ATOM 2214 C CA . LYS A 1 290 ? -3.312 -41.938 -24.578 1 95.12 290 LYS A CA 1
ATOM 2215 C C . LYS A 1 290 ? -1.905 -42.531 -24.688 1 95.12 290 LYS A C 1
ATOM 2217 O O . LYS A 1 290 ? -1.557 -43.469 -23.953 1 95.12 290 LYS A O 1
ATOM 2222 N N . ALA A 1 291 ? -1.088 -41.969 -25.578 1 97 291 ALA A N 1
ATOM 2223 C CA . ALA A 1 291 ? 0.284 -42.438 -25.734 1 97 291 ALA A CA 1
ATOM 2224 C C . ALA A 1 291 ? 1.058 -42.344 -24.422 1 97 291 ALA A C 1
ATOM 2226 O O . ALA A 1 291 ? 1.917 -43.188 -24.141 1 97 291 ALA A O 1
ATOM 2227 N N . LEU A 1 292 ? 0.763 -41.312 -23.656 1 98.12 292 LEU A N 1
ATOM 2228 C CA . LEU A 1 292 ? 1.401 -41.188 -22.359 1 98.12 292 LEU A CA 1
ATOM 2229 C C . LEU A 1 292 ? 1.057 -42.344 -21.453 1 98.12 292 LEU A C 1
ATOM 2231 O O . LEU A 1 292 ? 1.941 -42.938 -20.828 1 98.12 292 LEU A O 1
ATOM 2235 N N . GLU A 1 293 ? -0.166 -42.688 -21.375 1 97.25 293 GLU A N 1
ATOM 2236 C CA . GLU A 1 293 ? -0.636 -43.812 -20.562 1 97.25 293 GLU A CA 1
ATOM 2237 C C . GLU A 1 293 ? 0.035 -45.125 -20.984 1 97.25 293 GLU A C 1
ATOM 2239 O O . GLU A 1 293 ? 0.498 -45.875 -20.125 1 97.25 293 GLU A O 1
ATOM 2244 N N . ASP A 1 294 ? -0 -45.375 -22.281 1 96.75 294 ASP A N 1
ATOM 2245 C CA . ASP A 1 294 ? 0.59 -46.594 -22.781 1 96.75 294 ASP A CA 1
ATOM 2246 C C . ASP A 1 294 ? 2.084 -46.656 -22.484 1 96.75 294 ASP A C 1
ATOM 2248 O O . ASP A 1 294 ? 2.6 -47.719 -22.094 1 96.75 294 ASP A O 1
ATOM 2252 N N . TYR A 1 295 ? 2.77 -45.594 -22.656 1 98 295 TYR A N 1
ATOM 2253 C CA . TYR A 1 295 ? 4.199 -45.531 -22.391 1 98 295 TYR A CA 1
ATOM 2254 C C . TYR A 1 295 ? 4.48 -45.812 -20.906 1 98 295 TYR A C 1
ATOM 2256 O O . TYR A 1 295 ? 5.348 -46.625 -20.578 1 98 295 TYR A O 1
ATOM 2264 N N . LEU A 1 296 ? 3.738 -45.125 -20.062 1 98.75 296 LEU A N 1
ATOM 2265 C CA . LEU A 1 296 ? 3.918 -45.281 -18.625 1 98.75 296 LEU A CA 1
ATOM 2266 C C . LEU A 1 296 ? 3.688 -46.75 -18.219 1 98.75 296 LEU A C 1
ATOM 2268 O O . LEU A 1 296 ? 4.383 -47.25 -17.344 1 98.75 296 LEU A O 1
ATOM 2272 N N . ALA A 1 297 ? 2.738 -47.375 -18.859 1 97.94 297 ALA A N 1
ATOM 2273 C CA . ALA A 1 297 ? 2.438 -48.781 -18.562 1 97.94 297 ALA A CA 1
ATOM 2274 C C . ALA A 1 297 ? 3.646 -49.656 -18.844 1 97.94 297 ALA A C 1
ATOM 2276 O O . ALA A 1 297 ? 3.881 -50.625 -18.125 1 97.94 297 ALA A O 1
ATOM 2277 N N . THR A 1 298 ? 4.352 -49.344 -19.828 1 98.31 298 THR A N 1
ATOM 2278 C CA . THR A 1 298 ? 5.535 -50.156 -20.156 1 98.31 298 THR A CA 1
ATOM 2279 C C . THR A 1 298 ? 6.582 -50.031 -19.047 1 98.31 298 THR A C 1
ATOM 2281 O O . THR A 1 298 ? 7.465 -50.875 -18.938 1 98.31 298 THR A O 1
ATOM 2284 N N . LEU A 1 299 ? 6.504 -49 -18.25 1 98.19 299 LEU A N 1
ATOM 2285 C CA . LEU A 1 299 ? 7.453 -48.781 -17.156 1 98.19 299 LEU A CA 1
ATOM 2286 C C . LEU A 1 299 ? 6.871 -49.219 -15.828 1 98.19 299 LEU A C 1
ATOM 2288 O O . LEU A 1 299 ? 7.504 -49.062 -14.781 1 98.19 299 LEU A O 1
ATOM 2292 N N . GLY A 1 300 ? 5.652 -49.719 -15.906 1 98.38 300 GLY A N 1
ATOM 2293 C CA . GLY A 1 300 ? 4.984 -50.125 -14.68 1 98.38 300 GLY A CA 1
ATOM 2294 C C . GLY A 1 300 ? 4.461 -48.938 -13.883 1 98.38 300 GLY A C 1
ATOM 2295 O O . GLY A 1 300 ? 4.348 -49 -12.656 1 98.38 300 GLY A O 1
ATOM 2296 N N . ILE A 1 301 ? 4.254 -47.812 -14.469 1 98.69 301 ILE A N 1
ATOM 2297 C CA . ILE A 1 301 ? 3.727 -46.625 -13.82 1 98.69 301 ILE A CA 1
ATOM 2298 C C . ILE A 1 301 ? 2.246 -46.469 -14.156 1 98.69 301 ILE A C 1
ATOM 2300 O O . ILE A 1 301 ? 1.865 -46.5 -15.328 1 98.69 301 ILE A O 1
ATOM 2304 N N . GLU A 1 302 ? 1.404 -46.312 -13.188 1 98.69 302 GLU A N 1
ATOM 2305 C CA . GLU A 1 302 ? -0.023 -46.094 -13.391 1 98.69 302 GLU A CA 1
ATOM 2306 C C . GLU A 1 302 ? -0.312 -44.625 -13.672 1 98.69 302 GLU A C 1
ATOM 2308 O O . GLU A 1 302 ? 0.267 -43.75 -13.039 1 98.69 302 GLU A O 1
ATOM 2313 N N . LEU A 1 303 ? -1.126 -44.406 -14.625 1 98.56 303 LEU A N 1
ATOM 2314 C CA . LEU A 1 303 ? -1.625 -43.062 -14.859 1 98.56 303 LEU A CA 1
ATOM 2315 C C . LEU A 1 303 ? -3.02 -42.875 -14.273 1 98.56 303 LEU A C 1
ATOM 2317 O O . LEU A 1 303 ? -3.969 -43.562 -14.703 1 98.56 303 LEU A O 1
ATOM 2321 N N . VAL A 1 304 ? -3.102 -42.031 -13.289 1 98.44 304 VAL A N 1
ATOM 2322 C CA . VAL A 1 304 ? -4.395 -41.656 -12.734 1 98.44 304 VAL A CA 1
ATOM 2323 C C . VAL A 1 304 ? -4.891 -40.375 -13.414 1 98.44 304 VAL A C 1
ATOM 2325 O O . VAL A 1 304 ? -4.18 -39.375 -13.453 1 98.44 304 VAL A O 1
ATOM 2328 N N . ARG A 1 305 ? -6.062 -40.438 -13.969 1 97 305 ARG A N 1
ATOM 2329 C CA . ARG A 1 305 ? -6.59 -39.281 -14.672 1 97 305 ARG A CA 1
ATOM 2330 C C . ARG A 1 305 ? -7.473 -38.438 -13.758 1 97 305 ARG A C 1
ATOM 2332 O O . ARG A 1 305 ? -8.352 -38.969 -13.078 1 97 305 ARG A O 1
ATOM 2339 N N . SER A 1 306 ? -7.234 -37.188 -13.68 1 95.88 306 SER A N 1
ATOM 2340 C CA . SER A 1 306 ? -8.047 -36.219 -12.945 1 95.88 306 SER A CA 1
ATOM 2341 C C . SER A 1 306 ? -8.852 -35.344 -13.891 1 95.88 306 SER A C 1
ATOM 2343 O O . SER A 1 306 ? -8.625 -35.375 -15.102 1 95.88 306 SER A O 1
ATOM 2345 N N . ASN A 1 307 ? -9.781 -34.562 -13.312 1 90.5 307 ASN A N 1
ATOM 2346 C CA . ASN A 1 307 ? -10.414 -33.5 -14.055 1 90.5 307 ASN A CA 1
ATOM 2347 C C . ASN A 1 307 ? -9.414 -32.406 -14.43 1 90.5 307 ASN A C 1
ATOM 2349 O O . ASN A 1 307 ? -8.305 -32.375 -13.906 1 90.5 307 ASN A O 1
ATOM 2353 N N . VAL A 1 308 ? -9.844 -31.578 -15.336 1 89.31 308 VAL A N 1
ATOM 2354 C CA . VAL A 1 308 ? -8.984 -30.5 -15.805 1 89.31 308 VAL A CA 1
ATOM 2355 C C . VAL A 1 308 ? -8.805 -29.469 -14.695 1 89.31 308 VAL A C 1
ATOM 2357 O O . VAL A 1 308 ? -9.773 -29.078 -14.047 1 89.31 308 VAL A O 1
ATOM 2360 N N . GLY A 1 309 ? -7.527 -29.125 -14.477 1 89 309 GLY A N 1
ATOM 2361 C CA . GLY A 1 309 ? -7.18 -28.156 -13.445 1 89 309 GLY A CA 1
ATOM 2362 C C . GLY A 1 309 ? -6.129 -28.672 -12.477 1 89 309 GLY A C 1
ATOM 2363 O O . GLY A 1 309 ? -6.25 -29.797 -11.961 1 89 309 GLY A O 1
ATOM 2364 N N . ASP A 1 310 ? -5.152 -27.844 -12.227 1 90.5 310 ASP A N 1
ATOM 2365 C CA . ASP A 1 310 ? -4.051 -28.266 -11.367 1 90.5 310 ASP A CA 1
ATOM 2366 C C . ASP A 1 310 ? -4.547 -28.578 -9.953 1 90.5 310 ASP A C 1
ATOM 2368 O O . ASP A 1 310 ? -3.971 -29.406 -9.258 1 90.5 310 ASP A O 1
ATOM 2372 N N . LYS A 1 311 ? -5.645 -27.906 -9.578 1 90.31 311 LYS A N 1
ATOM 2373 C CA . LYS A 1 311 ? -6.223 -28.188 -8.266 1 90.31 311 LYS A CA 1
ATOM 2374 C C . LYS A 1 311 ? -6.699 -29.641 -8.188 1 90.31 311 LYS A C 1
ATOM 2376 O O . LYS A 1 311 ? -6.508 -30.312 -7.172 1 90.31 311 LYS A O 1
ATOM 2381 N N . TYR A 1 312 ? -7.262 -30.141 -9.211 1 91.75 312 TYR A N 1
ATOM 2382 C CA . TYR A 1 312 ? -7.777 -31.5 -9.227 1 91.75 312 TYR A CA 1
ATOM 2383 C C . TYR A 1 312 ? -6.645 -32.5 -9.344 1 91.75 312 TYR A C 1
ATOM 2385 O O . TYR A 1 312 ? -6.727 -33.625 -8.805 1 91.75 312 TYR A O 1
ATOM 2393 N N . VAL A 1 313 ? -5.648 -32.094 -10.062 1 96.25 313 VAL A N 1
ATOM 2394 C CA . VAL A 1 313 ? -4.449 -32.938 -10.117 1 96.25 313 VAL A CA 1
ATOM 2395 C C . VAL A 1 313 ? -3.885 -33.125 -8.711 1 96.25 313 VAL A C 1
ATOM 2397 O O . VAL A 1 313 ? -3.645 -34.25 -8.281 1 96.25 313 VAL A O 1
ATOM 2400 N N . LEU A 1 314 ? -3.768 -32.031 -8.031 1 95.88 314 LEU A N 1
ATOM 2401 C CA . LEU A 1 314 ? -3.209 -32.094 -6.688 1 95.88 314 LEU A CA 1
ATOM 2402 C C . LEU A 1 314 ? -4.098 -32.906 -5.75 1 95.88 314 LEU A C 1
ATOM 2404 O O . LEU A 1 314 ? -3.6 -33.656 -4.918 1 95.88 314 LEU A O 1
ATOM 2408 N N . ASP A 1 315 ? -5.395 -32.75 -5.871 1 94.56 315 ASP A N 1
ATOM 2409 C CA . ASP A 1 315 ? -6.328 -33.469 -5.023 1 94.56 315 ASP A CA 1
ATOM 2410 C C . ASP A 1 315 ? -6.152 -34.969 -5.195 1 94.56 315 ASP A C 1
ATOM 2412 O O . ASP A 1 315 ? -6.133 -35.719 -4.215 1 94.56 315 ASP A O 1
ATOM 2416 N N . GLU A 1 316 ? -6.027 -35.406 -6.418 1 96.94 316 GLU A N 1
ATOM 2417 C CA . GLU A 1 316 ? -5.832 -36.812 -6.695 1 96.94 316 GLU A CA 1
ATOM 2418 C C . GLU A 1 316 ? -4.48 -37.312 -6.184 1 96.94 316 GLU A C 1
ATOM 2420 O O . GLU A 1 316 ? -4.359 -38.438 -5.691 1 96.94 316 GLU A O 1
ATOM 2425 N N . MET A 1 317 ? -3.492 -36.5 -6.309 1 98.19 317 MET A N 1
ATOM 2426 C CA . MET A 1 317 ? -2.17 -36.812 -5.785 1 98.19 317 MET A CA 1
ATOM 2427 C C . MET A 1 317 ? -2.225 -37.062 -4.285 1 98.19 317 MET A C 1
ATOM 2429 O O . MET A 1 317 ? -1.732 -38.094 -3.799 1 98.19 317 MET A O 1
ATOM 2433 N N . LYS A 1 318 ? -2.84 -36.156 -3.637 1 96.38 318 LYS A N 1
ATOM 2434 C CA . LYS A 1 318 ? -2.938 -36.281 -2.184 1 96.38 318 LYS A CA 1
ATOM 2435 C C . LYS A 1 318 ? -3.75 -37.5 -1.771 1 96.38 318 LYS A C 1
ATOM 2437 O O . LYS A 1 318 ? -3.355 -38.219 -0.864 1 96.38 318 LYS A O 1
ATOM 2442 N N . LYS A 1 319 ? -4.844 -37.719 -2.42 1 96.81 319 LYS A N 1
ATOM 2443 C CA . LYS A 1 319 ? -5.742 -38.844 -2.109 1 96.81 319 LYS A CA 1
ATOM 2444 C C . LYS A 1 319 ? -5.039 -40.188 -2.268 1 96.81 319 LYS A C 1
ATOM 2446 O O . LYS A 1 319 ? -5.301 -41.125 -1.516 1 96.81 319 LYS A O 1
ATOM 2451 N N . ARG A 1 320 ? -4.086 -40.219 -3.17 1 97.44 320 ARG A N 1
ATOM 2452 C CA . ARG A 1 320 ? -3.52 -41.531 -3.535 1 97.44 320 ARG A CA 1
ATOM 2453 C C . ARG A 1 320 ? -2.061 -41.625 -3.102 1 97.44 320 ARG A C 1
ATOM 2455 O O . ARG A 1 320 ? -1.414 -42.656 -3.312 1 97.44 320 ARG A O 1
ATOM 2462 N N . GLY A 1 321 ? -1.57 -40.594 -2.471 1 97.75 321 GLY A N 1
ATOM 2463 C CA . GLY A 1 321 ? -0.181 -40.594 -2.041 1 97.75 321 GLY A CA 1
ATOM 2464 C C . GLY A 1 321 ? 0.801 -40.531 -3.197 1 97.75 321 GLY A C 1
ATOM 2465 O O . GLY A 1 321 ? 1.826 -41.219 -3.17 1 97.75 321 GLY A O 1
ATOM 2466 N N . ILE A 1 322 ? 0.399 -39.906 -4.285 1 98.56 322 ILE A N 1
ATOM 2467 C CA . ILE A 1 322 ? 1.227 -39.719 -5.469 1 98.56 322 ILE A CA 1
ATOM 2468 C C . ILE A 1 322 ? 1.975 -38.375 -5.371 1 98.56 322 ILE A C 1
ATOM 2470 O O . ILE A 1 322 ? 1.414 -37.375 -4.926 1 98.56 322 ILE A O 1
ATOM 2474 N N . ASN A 1 323 ? 3.242 -38.344 -5.715 1 98.75 323 ASN A N 1
ATOM 2475 C CA . ASN A 1 323 ? 4.031 -37.125 -5.492 1 98.75 323 ASN A CA 1
ATOM 2476 C C . ASN A 1 323 ? 4.332 -36.406 -6.805 1 98.75 323 ASN A C 1
ATOM 2478 O O . ASN A 1 323 ? 5.09 -35.438 -6.82 1 98.75 323 ASN A O 1
ATOM 2482 N N . PHE A 1 324 ? 3.764 -36.906 -7.891 1 98.75 324 PHE A N 1
ATOM 2483 C CA . PHE A 1 324 ? 4.059 -36.281 -9.172 1 98.75 324 PHE A CA 1
ATOM 2484 C C . PHE A 1 324 ? 2.82 -36.25 -10.062 1 98.75 324 PHE A C 1
ATOM 2486 O O . PHE A 1 324 ? 2.078 -37.219 -10.125 1 98.75 324 PHE A O 1
ATOM 2493 N N . GLY A 1 325 ? 2.596 -35.156 -10.695 1 98.62 325 GLY A N 1
ATOM 2494 C CA . GLY A 1 325 ? 1.485 -35 -11.625 1 98.62 325 GLY A CA 1
ATOM 2495 C C . GLY A 1 325 ? 1.488 -33.688 -12.367 1 98.62 325 GLY A C 1
ATOM 2496 O O . GLY A 1 325 ? 2.381 -32.844 -12.172 1 98.62 325 GLY A O 1
ATOM 2497 N N . GLY A 1 326 ? 0.526 -33.562 -13.273 1 97.94 326 GLY A N 1
ATOM 2498 C CA . GLY A 1 326 ? 0.48 -32.312 -13.992 1 97.94 326 GLY A CA 1
ATOM 2499 C C . GLY A 1 326 ? -0.486 -32.312 -15.164 1 97.94 326 GLY A C 1
ATOM 2500 O O . GLY A 1 326 ? -1.286 -33.25 -15.305 1 97.94 326 GLY A O 1
ATOM 2501 N N . GLU A 1 327 ? -0.452 -31.234 -15.859 1 96.5 327 GLU A N 1
ATOM 2502 C CA . GLU A 1 327 ? -1.229 -31.031 -17.078 1 96.5 327 GLU A CA 1
ATOM 2503 C C . GLU A 1 327 ? -0.317 -30.828 -18.297 1 96.5 327 GLU A C 1
ATOM 2505 O O . GLU A 1 327 ? 0.795 -30.312 -18.156 1 96.5 327 GLU A O 1
ATOM 2510 N N . SER A 1 328 ? -0.882 -31.203 -19.484 1 95.81 328 SER A N 1
ATOM 2511 C CA . SER A 1 328 ? -0.116 -31.047 -20.719 1 95.81 328 SER A CA 1
ATOM 2512 C C . SER A 1 328 ? 0.164 -29.578 -21.016 1 95.81 328 SER A C 1
ATOM 2514 O O . SER A 1 328 ? 1.051 -29.266 -21.812 1 95.81 328 SER A O 1
ATOM 2516 N N . SER A 1 329 ? -0.577 -28.688 -20.297 1 94.31 329 SER A N 1
ATOM 2517 C CA . SER A 1 329 ? -0.399 -27.25 -20.5 1 94.31 329 SER A CA 1
ATOM 2518 C C . SER A 1 329 ? 0.854 -26.734 -19.797 1 94.31 329 SER A C 1
ATOM 2520 O O . SER A 1 329 ? 1.263 -25.594 -20 1 94.31 329 SER A O 1
ATOM 2522 N N . GLY A 1 330 ? 1.454 -27.562 -18.969 1 97.06 330 GLY A N 1
ATOM 2523 C CA . GLY A 1 330 ? 2.717 -27.172 -18.375 1 97.06 330 GLY A CA 1
ATOM 2524 C C . GLY A 1 330 ? 2.625 -26.969 -16.859 1 97.06 330 GLY A C 1
ATOM 2525 O O . GLY A 1 330 ? 3.635 -26.719 -16.203 1 97.06 330 GLY A O 1
ATOM 2526 N N . HIS A 1 331 ? 1.328 -27.094 -16.375 1 97.5 331 HIS A N 1
ATOM 2527 C CA . HIS A 1 331 ? 1.17 -27.109 -14.93 1 97.5 331 HIS A CA 1
ATOM 2528 C C . HIS A 1 331 ? 1.635 -28.438 -14.336 1 97.5 331 HIS A C 1
ATOM 2530 O O . HIS A 1 331 ? 0.836 -29.359 -14.172 1 97.5 331 HIS A O 1
ATOM 2536 N N . ILE A 1 332 ? 2.869 -28.469 -13.938 1 98.56 332 ILE A N 1
ATOM 2537 C CA . ILE A 1 332 ? 3.443 -29.703 -13.422 1 98.56 332 ILE A CA 1
ATOM 2538 C C . ILE A 1 332 ? 3.76 -29.547 -11.938 1 98.56 332 ILE A C 1
ATOM 2540 O O . ILE A 1 332 ? 4.312 -28.531 -11.516 1 98.56 332 ILE A O 1
ATOM 2544 N N . ILE A 1 333 ? 3.365 -30.547 -11.172 1 98.62 333 ILE A N 1
ATOM 2545 C CA . ILE A 1 333 ? 3.461 -30.484 -9.719 1 98.62 333 ILE A CA 1
ATOM 2546 C C . ILE A 1 333 ? 4.402 -31.578 -9.211 1 98.62 333 ILE A C 1
ATOM 2548 O O . ILE A 1 333 ? 4.129 -32.75 -9.367 1 98.62 333 ILE A O 1
ATOM 2552 N N . PHE A 1 334 ? 5.496 -31.172 -8.688 1 98.62 334 PHE A N 1
ATOM 2553 C CA . PHE A 1 334 ? 6.32 -32.031 -7.848 1 98.62 334 PHE A CA 1
ATOM 2554 C C . PHE A 1 334 ? 5.922 -31.906 -6.383 1 98.62 334 PHE A C 1
ATOM 2556 O O . PHE A 1 334 ? 6.391 -31 -5.68 1 98.62 334 PHE A O 1
ATOM 2563 N N . GLY A 1 335 ? 5.16 -32.875 -5.965 1 97.94 335 GLY A N 1
ATOM 2564 C CA . GLY A 1 335 ? 4.516 -32.781 -4.664 1 97.94 335 GLY A CA 1
ATOM 2565 C C . GLY A 1 335 ? 5.504 -32.719 -3.514 1 97.94 335 GLY A C 1
ATOM 2566 O O . GLY A 1 335 ? 5.164 -32.219 -2.428 1 97.94 335 GLY A O 1
ATOM 2567 N N . ASP A 1 336 ? 6.727 -33.125 -3.682 1 97.56 336 ASP A N 1
ATOM 2568 C CA . ASP A 1 336 ? 7.75 -33.062 -2.645 1 97.56 336 ASP A CA 1
ATOM 2569 C C . ASP A 1 336 ? 8.234 -31.641 -2.418 1 97.56 336 ASP A C 1
ATOM 2571 O O . ASP A 1 336 ? 8.805 -31.328 -1.371 1 97.56 336 ASP A O 1
ATOM 2575 N N . TYR A 1 337 ? 7.91 -30.766 -3.4 1 97.12 337 TYR A N 1
ATOM 2576 C CA . TYR A 1 337 ? 8.516 -29.438 -3.336 1 97.12 337 TYR A CA 1
ATOM 2577 C C . TYR A 1 337 ? 7.465 -28.344 -3.475 1 97.12 337 TYR A C 1
ATOM 2579 O O . TYR A 1 337 ? 7.68 -27.203 -3.045 1 97.12 337 TYR A O 1
ATOM 2587 N N . SER A 1 338 ? 6.359 -28.719 -4.125 1 96.31 338 SER A N 1
ATOM 2588 C CA . SER A 1 338 ? 5.375 -27.688 -4.402 1 96.31 338 SER A CA 1
ATOM 2589 C C . SER A 1 338 ? 3.953 -28.219 -4.262 1 96.31 338 SER A C 1
ATOM 2591 O O . SER A 1 338 ? 3.689 -29.391 -4.543 1 96.31 338 SER A O 1
ATOM 2593 N N . LYS A 1 339 ? 3.043 -27.359 -3.895 1 92.88 339 LYS A N 1
ATOM 2594 C CA . LYS A 1 339 ? 1.639 -27.719 -3.727 1 92.88 339 LYS A CA 1
ATOM 2595 C C . LYS A 1 339 ? 0.794 -27.203 -4.887 1 92.88 339 LYS A C 1
ATOM 2597 O O . LYS A 1 339 ? -0.436 -27.188 -4.809 1 92.88 339 LYS A O 1
ATOM 2602 N N . THR A 1 340 ? 1.375 -26.625 -5.82 1 95.94 340 THR A N 1
ATOM 2603 C CA . THR A 1 340 ? 0.791 -26.203 -7.086 1 95.94 340 THR A CA 1
ATOM 2604 C C . THR A 1 340 ? 1.825 -26.25 -8.203 1 95.94 340 THR A C 1
ATOM 2606 O O . THR A 1 340 ? 2.984 -26.594 -7.969 1 95.94 340 THR A O 1
ATOM 2609 N N . GLY A 1 341 ? 1.351 -26.031 -9.391 1 97.25 341 GLY A N 1
ATOM 2610 C CA . GLY A 1 341 ? 2.309 -25.984 -10.484 1 97.25 341 GLY A CA 1
ATOM 2611 C C . GLY A 1 341 ? 3.438 -25 -10.242 1 97.25 341 GLY A C 1
ATOM 2612 O O . GLY A 1 341 ? 3.207 -23.891 -9.773 1 97.25 341 GLY A O 1
ATOM 2613 N N . ASP A 1 342 ? 4.641 -25.484 -10.477 1 98.56 342 ASP A N 1
ATOM 2614 C CA . ASP A 1 342 ? 5.828 -24.641 -10.336 1 98.56 342 ASP A CA 1
ATOM 2615 C C . ASP A 1 342 ? 6.766 -24.828 -11.531 1 98.56 342 ASP A C 1
ATOM 2617 O O . ASP A 1 342 ? 7.523 -25.797 -11.594 1 98.56 342 ASP A O 1
ATOM 2621 N N . GLY A 1 343 ? 6.723 -23.844 -12.375 1 98.81 343 GLY A N 1
ATOM 2622 C CA . GLY A 1 343 ? 7.5 -23.938 -13.602 1 98.81 343 GLY A CA 1
ATOM 2623 C C . GLY A 1 343 ? 8.992 -23.969 -13.359 1 98.81 343 GLY A C 1
ATOM 2624 O O . GLY A 1 343 ? 9.727 -24.641 -14.094 1 98.81 343 GLY A O 1
ATOM 2625 N N . ILE A 1 344 ? 9.484 -23.359 -12.336 1 98.88 344 ILE A N 1
ATOM 2626 C CA . ILE A 1 344 ? 10.922 -23.281 -12.07 1 98.88 344 ILE A CA 1
ATOM 2627 C C . ILE A 1 344 ? 11.398 -24.609 -11.492 1 98.88 344 ILE A C 1
ATOM 2629 O O . ILE A 1 344 ? 12.461 -25.109 -11.875 1 98.88 344 ILE A O 1
ATOM 2633 N N . VAL A 1 345 ? 10.609 -25.188 -10.609 1 98.81 345 VAL A N 1
ATOM 2634 C CA . VAL A 1 345 ? 10.945 -26.516 -10.086 1 98.81 345 VAL A CA 1
ATOM 2635 C C . VAL A 1 345 ? 10.992 -27.516 -11.234 1 98.81 345 VAL A C 1
ATOM 2637 O O . VAL A 1 345 ? 11.914 -28.328 -11.32 1 98.81 345 VAL A O 1
ATOM 2640 N N . THR A 1 346 ? 10.016 -27.438 -12.102 1 98.88 346 THR A N 1
ATOM 2641 C CA . THR A 1 346 ? 9.953 -28.344 -13.242 1 98.88 346 THR A CA 1
ATOM 2642 C C . THR A 1 346 ? 11.195 -28.188 -14.117 1 98.88 346 THR A C 1
ATOM 2644 O O . THR A 1 346 ? 11.797 -29.188 -14.531 1 98.88 346 THR A O 1
ATOM 2647 N N . ALA A 1 347 ? 11.562 -26.969 -14.359 1 98.94 347 ALA A N 1
ATOM 2648 C CA . ALA A 1 347 ? 12.75 -26.688 -15.164 1 98.94 347 ALA A CA 1
ATOM 2649 C C . ALA A 1 347 ? 14 -27.266 -14.516 1 98.94 347 ALA A C 1
ATOM 2651 O O . ALA A 1 347 ? 14.836 -27.859 -15.203 1 98.94 347 ALA A O 1
ATOM 2652 N N . LEU A 1 348 ? 14.117 -27.078 -13.227 1 98.88 348 LEU A N 1
ATOM 2653 C CA . LEU A 1 348 ? 15.266 -27.594 -12.492 1 98.88 348 LEU A CA 1
ATOM 2654 C C . LEU A 1 348 ? 15.312 -29.125 -12.555 1 98.88 348 LEU A C 1
ATOM 2656 O O . LEU A 1 348 ? 16.391 -29.703 -12.703 1 98.88 348 LEU A O 1
ATOM 2660 N N . GLN A 1 349 ? 14.188 -29.766 -12.492 1 98.75 349 GLN A N 1
ATOM 2661 C CA . GLN A 1 349 ? 14.133 -31.219 -12.531 1 98.75 349 GLN A CA 1
ATOM 2662 C C . GLN A 1 349 ? 14.5 -31.75 -13.922 1 98.75 349 GLN A C 1
ATOM 2664 O O . GLN A 1 349 ? 15.133 -32.812 -14.039 1 98.75 349 GLN A O 1
ATOM 2669 N N . ILE A 1 350 ? 14.109 -31.047 -14.945 1 98.88 350 ILE A N 1
ATOM 2670 C CA . ILE A 1 350 ? 14.477 -31.438 -16.297 1 98.88 350 ILE A CA 1
ATOM 2671 C C . ILE A 1 350 ? 15.992 -31.359 -16.453 1 98.88 350 ILE A C 1
ATOM 2673 O O . ILE A 1 350 ? 16.609 -32.281 -17.016 1 98.88 350 ILE A O 1
ATOM 2677 N N . THR A 1 351 ? 16.578 -30.312 -15.961 1 98.81 351 THR A N 1
ATOM 2678 C CA . THR A 1 351 ? 18.031 -30.156 -16.078 1 98.81 351 THR A CA 1
ATOM 2679 C C . THR A 1 351 ? 18.75 -31.219 -15.25 1 98.81 351 THR A C 1
ATOM 2681 O O . THR A 1 351 ? 19.797 -31.719 -15.648 1 98.81 351 THR A O 1
ATOM 2684 N N . ALA A 1 352 ? 18.219 -31.516 -14.117 1 98.75 352 ALA A N 1
ATOM 2685 C CA . ALA A 1 352 ? 18.781 -32.625 -13.328 1 98.75 352 ALA A CA 1
ATOM 2686 C C . ALA A 1 352 ? 18.781 -33.906 -14.125 1 98.75 352 ALA A C 1
ATOM 2688 O O . ALA A 1 352 ? 19.75 -34.656 -14.094 1 98.75 352 ALA A O 1
ATOM 2689 N N . TYR A 1 353 ? 17.672 -34.188 -14.805 1 98.75 353 TYR A N 1
ATOM 2690 C CA . TYR A 1 353 ? 17.547 -35.375 -15.633 1 98.75 353 TYR A CA 1
ATOM 2691 C C . TYR A 1 353 ? 18.594 -35.406 -16.734 1 98.75 353 TYR A C 1
ATOM 2693 O O . TYR A 1 353 ? 19.234 -36.406 -16.984 1 98.75 353 TYR A O 1
ATOM 2701 N N . MET A 1 354 ? 18.797 -34.281 -17.375 1 98.75 354 MET A N 1
ATOM 2702 C CA . MET A 1 354 ? 19.797 -34.156 -18.422 1 98.75 354 MET A CA 1
ATOM 2703 C C . MET A 1 354 ? 21.188 -34.5 -17.875 1 98.75 354 MET A C 1
ATOM 2705 O O . MET A 1 354 ? 21.938 -35.25 -18.484 1 98.75 354 MET A O 1
ATOM 2709 N N . LEU A 1 355 ? 21.469 -33.938 -16.766 1 98.38 355 LEU A N 1
ATOM 2710 C CA . LEU A 1 355 ? 22.797 -34.125 -16.156 1 98.38 355 LEU A CA 1
ATOM 2711 C C . LEU A 1 355 ? 23.016 -35.562 -15.711 1 98.38 355 LEU A C 1
ATOM 2713 O O . LEU A 1 355 ? 24.078 -36.125 -15.945 1 98.38 355 LEU A O 1
ATOM 2717 N N . ARG A 1 356 ? 22.016 -36.188 -15.07 1 98 356 ARG A N 1
ATOM 2718 C CA . ARG A 1 356 ? 22.125 -37.562 -14.586 1 98 356 ARG A CA 1
ATOM 2719 C C . ARG A 1 356 ? 22.266 -38.531 -15.75 1 98 356 ARG A C 1
ATOM 2721 O O . ARG A 1 356 ? 23.047 -39.469 -15.68 1 98 356 ARG A O 1
ATOM 2728 N N . SER A 1 357 ? 21.516 -38.281 -16.797 1 97.69 357 SER A N 1
ATOM 2729 C CA . SER A 1 357 ? 21.5 -39.188 -17.938 1 97.69 357 SER A CA 1
ATOM 2730 C C . SER A 1 357 ? 22.672 -38.906 -18.875 1 97.69 357 SER A C 1
ATOM 2732 O O . SER A 1 357 ? 23 -39.75 -19.719 1 97.69 357 SER A O 1
ATOM 2734 N N . GLN A 1 358 ? 23.219 -37.688 -18.75 1 97.81 358 GLN A N 1
ATOM 2735 C CA . GLN A 1 358 ? 24.281 -37.219 -19.656 1 97.81 358 GLN A CA 1
ATOM 2736 C C . GLN A 1 358 ? 23.797 -37.219 -21.109 1 97.81 358 GLN A C 1
ATOM 2738 O O . GLN A 1 358 ? 24.531 -37.625 -22 1 97.81 358 GLN A O 1
ATOM 2743 N N . LYS A 1 359 ? 22.562 -36.875 -21.297 1 98.25 359 LYS A N 1
ATOM 2744 C CA . LYS A 1 359 ? 21.938 -36.812 -22.609 1 98.25 359 LYS A CA 1
ATOM 2745 C C . LYS A 1 359 ? 21.375 -35.406 -22.891 1 98.25 359 LYS A C 1
ATOM 2747 O O . LYS A 1 359 ? 21.109 -34.656 -21.953 1 98.25 359 LYS A O 1
ATOM 2752 N N . GLY A 1 360 ? 21.297 -35.125 -24.156 1 98.06 360 GLY A N 1
ATOM 2753 C CA . GLY A 1 360 ? 20.719 -33.844 -24.547 1 98.06 360 GLY A CA 1
ATOM 2754 C C . GLY A 1 360 ? 19.219 -33.781 -24.344 1 98.06 360 GLY A C 1
ATOM 2755 O O . GLY A 1 360 ? 18.578 -34.812 -24.141 1 98.06 360 GLY A O 1
ATOM 2756 N N . ALA A 1 361 ? 18.688 -32.625 -24.406 1 98.75 361 ALA A N 1
ATOM 2757 C CA . ALA A 1 361 ? 17.25 -32.406 -24.188 1 98.75 361 ALA A CA 1
ATOM 2758 C C . ALA A 1 361 ? 16.422 -33.188 -25.203 1 98.75 361 ALA A C 1
ATOM 2760 O O . ALA A 1 361 ? 15.406 -33.781 -24.844 1 98.75 361 ALA A O 1
ATOM 2761 N N . SER A 1 362 ? 16.828 -33.219 -26.469 1 98.38 362 SER A N 1
ATOM 2762 C CA . SER A 1 362 ? 16.078 -33.906 -27.516 1 98.38 362 SER A CA 1
ATOM 2763 C C . SER A 1 362 ? 16.094 -35.406 -27.328 1 98.38 362 SER A C 1
ATOM 2765 O O . SER A 1 362 ? 15.219 -36.125 -27.844 1 98.38 362 SER A O 1
ATOM 2767 N N . GLU A 1 363 ? 17.016 -35.875 -26.578 1 98.31 363 GLU A N 1
ATOM 2768 C CA . GLU A 1 363 ? 17.094 -37.312 -26.312 1 98.31 363 GLU A CA 1
ATOM 2769 C C . GLU A 1 363 ? 16.234 -37.719 -25.125 1 98.31 363 GLU A C 1
ATOM 2771 O O . GLU A 1 363 ? 15.547 -38.75 -25.156 1 98.31 363 GLU A O 1
ATOM 2776 N N . ILE A 1 364 ? 16.188 -36.938 -24.125 1 98.38 364 ILE A N 1
ATOM 2777 C CA . ILE A 1 364 ? 15.508 -37.375 -22.891 1 98.38 364 ILE A CA 1
ATOM 2778 C C . ILE A 1 364 ? 14.039 -36.969 -22.953 1 98.38 364 ILE A C 1
ATOM 2780 O O . ILE A 1 364 ? 13.195 -37.594 -22.297 1 98.38 364 ILE A O 1
ATOM 2784 N N . LEU A 1 365 ? 13.625 -35.938 -23.797 1 98.75 365 LEU A N 1
ATOM 2785 C CA . LEU A 1 365 ? 12.297 -35.344 -23.703 1 98.75 365 LEU A CA 1
ATOM 2786 C C . LEU A 1 365 ? 11.344 -35.969 -24.703 1 98.75 365 LEU A C 1
ATOM 2788 O O . LEU A 1 365 ? 10.172 -35.625 -24.766 1 98.75 365 LEU A O 1
ATOM 2792 N N . TYR A 1 366 ? 11.82 -36.906 -25.484 1 98.12 366 TYR A N 1
ATOM 2793 C CA . TYR A 1 366 ? 10.977 -37.625 -26.438 1 98.12 366 TYR A CA 1
ATOM 2794 C C . TYR A 1 366 ? 11.031 -39.125 -26.188 1 98.12 366 TYR A C 1
ATOM 2796 O O . TYR A 1 366 ? 11.383 -39.906 -27.094 1 98.12 366 TYR A O 1
ATOM 2804 N N . PRO A 1 367 ? 10.594 -39.531 -25.016 1 97.88 367 PRO A N 1
ATOM 2805 C CA . PRO A 1 367 ? 10.672 -40.969 -24.688 1 97.88 367 PRO A CA 1
ATOM 2806 C C . PRO A 1 367 ? 9.625 -41.781 -25.438 1 97.88 367 PRO A C 1
ATOM 2808 O O . PRO A 1 367 ? 9.719 -43.031 -25.469 1 97.88 367 PRO A O 1
ATOM 2811 N N . PHE A 1 368 ? 8.586 -41.219 -26 1 97.62 368 PHE A N 1
ATOM 2812 C CA . PHE A 1 368 ? 7.551 -41.844 -26.812 1 97.62 368 PHE A CA 1
ATOM 2813 C C . PHE A 1 368 ? 6.992 -40.844 -27.828 1 97.62 368 PHE A C 1
ATOM 2815 O O . PHE A 1 368 ? 7.375 -39.688 -27.844 1 97.62 368 PHE A O 1
ATOM 2822 N N . SER A 1 369 ? 6.184 -41.312 -28.703 1 97.31 369 SER A N 1
ATOM 2823 C CA . SER A 1 369 ? 5.496 -40.469 -29.672 1 97.31 369 SER A CA 1
ATOM 2824 C C . SER A 1 369 ? 4.012 -40.344 -29.344 1 97.31 369 SER A C 1
ATOM 2826 O O . SER A 1 369 ? 3.371 -41.312 -28.953 1 97.31 369 SER A O 1
ATOM 2828 N N . LEU A 1 370 ? 3.553 -39.156 -29.469 1 97 370 LEU A N 1
ATOM 2829 C CA . LEU A 1 370 ? 2.133 -38.938 -29.219 1 97 370 LEU A CA 1
ATOM 2830 C C . LEU A 1 370 ? 1.284 -39.594 -30.297 1 97 370 LEU A C 1
ATOM 2832 O O . LEU A 1 370 ? 1.686 -39.656 -31.469 1 97 370 LEU A O 1
ATOM 2836 N N . TYR A 1 371 ? 0.163 -40.062 -29.844 1 96.44 371 TYR A N 1
ATOM 2837 C CA . TYR A 1 371 ? -0.796 -40.594 -30.828 1 96.44 371 TYR A CA 1
ATOM 2838 C C . TYR A 1 371 ? -1.5 -39.438 -31.547 1 96.44 371 TYR A C 1
ATOM 2840 O O . TYR A 1 371 ? -1.655 -38.344 -31 1 96.44 371 TYR A O 1
ATOM 2848 N N . PRO A 1 372 ? -1.903 -39.719 -32.812 1 95.38 372 PRO A N 1
ATOM 2849 C CA . PRO A 1 372 ? -2.797 -38.781 -33.469 1 95.38 372 PRO A CA 1
ATOM 2850 C C . PRO A 1 372 ? -4.031 -38.438 -32.625 1 95.38 372 PRO A C 1
ATOM 2852 O O . PRO A 1 372 ? -4.586 -39.312 -31.969 1 95.38 372 PRO A O 1
ATOM 2855 N N . SER A 1 373 ? -4.266 -37.219 -32.594 1 94.12 373 SER A N 1
ATOM 2856 C CA . SER A 1 373 ? -5.418 -36.719 -31.828 1 94.12 373 SER A CA 1
ATOM 2857 C C . SER A 1 373 ? -6.289 -35.812 -32.688 1 94.12 373 SER A C 1
ATOM 2859 O O . SER A 1 373 ? -5.777 -35.031 -33.5 1 94.12 373 SER A O 1
ATOM 2861 N N . LYS A 1 374 ? -7.602 -35.969 -32.594 1 92.25 374 LYS A N 1
ATOM 2862 C CA . LYS A 1 374 ? -8.562 -35.094 -33.281 1 92.25 374 LYS A CA 1
ATOM 2863 C C . LYS A 1 374 ? -9.641 -34.594 -32.344 1 92.25 374 LYS A C 1
ATOM 2865 O O . LYS A 1 374 ? -10.211 -35.375 -31.578 1 92.25 374 LYS A O 1
ATOM 2870 N N . MET A 1 375 ? -9.805 -33.281 -32.312 1 91 375 MET A N 1
ATOM 2871 C CA . MET A 1 375 ? -10.852 -32.656 -31.516 1 91 375 MET A CA 1
ATOM 2872 C C . MET A 1 375 ? -11.875 -31.953 -32.406 1 91 375 MET A C 1
ATOM 2874 O O . MET A 1 375 ? -11.508 -31.234 -33.344 1 91 375 MET A O 1
ATOM 2878 N N . GLU A 1 376 ? -13.18 -32.219 -32.188 1 92.75 376 GLU A N 1
ATOM 2879 C CA . GLU A 1 376 ? -14.273 -31.578 -32.906 1 92.75 376 GLU A CA 1
ATOM 2880 C C . GLU A 1 376 ? -15.359 -31.094 -31.953 1 92.75 376 GLU A C 1
ATOM 2882 O O . GLU A 1 376 ? -15.57 -31.688 -30.906 1 92.75 376 GLU A O 1
ATOM 2887 N N . ASN A 1 377 ? -15.898 -30.047 -32.312 1 91.94 377 ASN A N 1
ATOM 2888 C CA . ASN A 1 377 ? -17.062 -29.531 -31.594 1 91.94 377 ASN A CA 1
ATOM 2889 C C . ASN A 1 377 ? -18.344 -29.672 -32.406 1 91.94 377 ASN A C 1
ATOM 2891 O O . ASN A 1 377 ? -18.344 -29.375 -33.625 1 91.94 377 ASN A O 1
ATOM 2895 N N . VAL A 1 378 ? -19.391 -30.141 -31.766 1 92.81 378 VAL A N 1
ATOM 2896 C CA . VAL A 1 378 ? -20.688 -30.297 -32.406 1 92.81 378 VAL A CA 1
ATOM 2897 C C . VAL A 1 378 ? -21.719 -29.406 -31.734 1 92.81 378 VAL A C 1
ATOM 2899 O O . VAL A 1 378 ? -21.938 -29.516 -30.516 1 92.81 378 VAL A O 1
ATOM 2902 N N . THR A 1 379 ? -22.281 -28.5 -32.5 1 92.25 379 THR A N 1
ATOM 2903 C CA . THR A 1 379 ? -23.359 -27.688 -31.938 1 92.25 379 THR A CA 1
ATOM 2904 C C . THR A 1 379 ? -24.578 -28.547 -31.625 1 92.25 379 THR A C 1
ATOM 2906 O O . THR A 1 379 ? -25.016 -29.344 -32.469 1 92.25 379 THR A O 1
ATOM 2909 N N . VAL A 1 380 ? -25.031 -28.359 -30.484 1 90.94 380 VAL A N 1
ATOM 2910 C CA . VAL A 1 380 ? -26.172 -29.188 -30.078 1 90.94 380 VAL A CA 1
ATOM 2911 C C . VAL A 1 380 ? -27.312 -28.312 -29.625 1 90.94 380 VAL A C 1
ATOM 2913 O O . VAL A 1 380 ? -27.094 -27.188 -29.141 1 90.94 380 VAL A O 1
ATOM 2916 N N . LYS A 1 381 ? -28.656 -28.609 -29.781 1 84.44 381 LYS A N 1
ATOM 2917 C CA . LYS A 1 381 ? -29.844 -27.891 -29.359 1 84.44 381 LYS A CA 1
ATOM 2918 C C . LYS A 1 381 ? -30.156 -28.141 -27.891 1 84.44 381 LYS A C 1
ATOM 2920 O O . LYS A 1 381 ? -30.781 -27.312 -27.234 1 84.44 381 LYS A O 1
ATOM 2925 N N . GLU A 1 382 ? -29.75 -29.438 -27.516 1 86.12 382 GLU A N 1
ATOM 2926 C CA . GLU A 1 382 ? -30.016 -29.844 -26.141 1 86.12 382 GLU A CA 1
ATOM 2927 C C . GLU A 1 382 ? -28.828 -30.609 -25.562 1 86.12 382 GLU A C 1
ATOM 2929 O O . GLU A 1 382 ? -28.094 -31.281 -26.297 1 86.12 382 GLU A O 1
ATOM 2934 N N . LYS A 1 383 ? -28.562 -30.484 -24.281 1 83.75 383 LYS A N 1
ATOM 2935 C CA . LYS A 1 383 ? -27.5 -31.188 -23.562 1 83.75 383 LYS A CA 1
ATOM 2936 C C . LYS A 1 383 ? -28.062 -32.312 -22.703 1 83.75 383 LYS A C 1
ATOM 2938 O O . LYS A 1 383 ? -28.141 -32.188 -21.484 1 83.75 383 LYS A O 1
ATOM 2943 N N . LYS A 1 384 ? -28.484 -33.438 -23.391 1 89.19 384 LYS A N 1
ATOM 2944 C CA . LYS A 1 384 ? -28.969 -34.625 -22.688 1 89.19 384 LYS A CA 1
ATOM 2945 C C . LYS A 1 384 ? -27.797 -35.406 -22.094 1 89.19 384 LYS A C 1
ATOM 2947 O O . LYS A 1 384 ? -26.734 -35.5 -22.703 1 89.19 384 LYS A O 1
ATOM 2952 N N . PRO A 1 385 ? -28.109 -35.969 -20.938 1 90.31 385 PRO A N 1
ATOM 2953 C CA . PRO A 1 385 ? -27.062 -36.844 -20.438 1 90.31 385 PRO A CA 1
ATOM 2954 C C . PRO A 1 385 ? -26.672 -37.906 -21.453 1 90.31 385 PRO A C 1
ATOM 2956 O O . PRO A 1 385 ? -27.531 -38.594 -22 1 90.31 385 PRO A O 1
ATOM 2959 N N . LEU A 1 386 ? -25.422 -37.969 -21.703 1 90.62 386 LEU A N 1
ATOM 2960 C CA . LEU A 1 386 ? -24.891 -38.812 -22.781 1 90.62 386 LEU A CA 1
ATOM 2961 C C . LEU A 1 386 ? -25.328 -40.25 -22.625 1 90.62 386 LEU A C 1
ATOM 2963 O O . LEU A 1 386 ? -25.625 -40.938 -23.609 1 90.62 386 LEU A O 1
ATOM 2967 N N . GLU A 1 387 ? -25.375 -40.688 -21.438 1 89.19 387 GLU A N 1
ATOM 2968 C CA . GLU A 1 387 ? -25.719 -42.094 -21.141 1 89.19 387 GLU A CA 1
ATOM 2969 C C . GLU A 1 387 ? -27.156 -42.406 -21.531 1 89.19 387 GLU A C 1
ATOM 2971 O O . GLU A 1 387 ? -27.531 -43.562 -21.672 1 89.19 387 GLU A O 1
ATOM 2976 N N . THR A 1 388 ? -27.969 -41.375 -21.672 1 90.69 388 THR A N 1
ATOM 2977 C CA . THR A 1 388 ? -29.375 -41.594 -21.984 1 90.69 388 THR A CA 1
ATOM 2978 C C . THR A 1 388 ? -29.625 -41.562 -23.484 1 90.69 388 THR A C 1
ATOM 2980 O O . THR A 1 388 ? -30.719 -41.844 -23.953 1 90.69 388 THR A O 1
ATOM 2983 N N . ILE A 1 389 ? -28.641 -41.156 -24.156 1 91.5 389 ILE A N 1
ATOM 2984 C CA . ILE A 1 389 ? -28.797 -41.094 -25.609 1 91.5 389 ILE A CA 1
ATOM 2985 C C . ILE A 1 389 ? -28.844 -42.5 -26.188 1 91.5 389 ILE A C 1
ATOM 2987 O O . ILE A 1 389 ? -27.953 -43.344 -25.938 1 91.5 389 ILE A O 1
ATOM 2991 N N . GLU A 1 390 ? -29.797 -42.688 -27.031 1 89.75 390 GLU A N 1
ATOM 2992 C CA . GLU A 1 390 ? -30.016 -44.031 -27.594 1 89.75 390 GLU A CA 1
ATOM 2993 C C . GLU A 1 390 ? -28.812 -44.5 -28.391 1 89.75 390 GLU A C 1
ATOM 2995 O O . GLU A 1 390 ? -28.266 -43.75 -29.203 1 89.75 390 GLU A O 1
ATOM 3000 N N . GLU A 1 391 ? -28.297 -45.75 -28.109 1 91.81 391 GLU A N 1
ATOM 3001 C CA . GLU A 1 391 ? -27.266 -46.438 -28.844 1 91.81 391 GLU A CA 1
ATOM 3002 C C . GLU A 1 391 ? -25.875 -45.906 -28.484 1 91.81 391 GLU A C 1
ATOM 3004 O O . GLU A 1 391 ? -24.859 -46.438 -28.953 1 91.81 391 GLU A O 1
ATOM 3009 N N . PHE A 1 392 ? -25.844 -44.812 -27.703 1 91.88 392 PHE A N 1
ATOM 3010 C CA . PHE A 1 392 ? -24.547 -44.25 -27.391 1 91.88 392 PHE A CA 1
ATOM 3011 C C . PHE A 1 392 ? -23.719 -45.188 -26.516 1 91.88 392 PHE A C 1
ATOM 3013 O O . PHE A 1 392 ? -22.531 -45.375 -26.75 1 91.88 392 PHE A O 1
ATOM 3020 N N . PRO A 1 393 ? -24.281 -45.875 -25.578 1 90.81 393 PRO A N 1
ATOM 3021 C CA . PRO A 1 393 ? -23.484 -46.781 -24.766 1 90.81 393 PRO A CA 1
ATOM 3022 C C . PRO A 1 393 ? -22.828 -47.906 -25.578 1 90.81 393 PRO A C 1
ATOM 3024 O O . PRO A 1 393 ? -21.688 -48.25 -25.328 1 90.81 393 PRO A O 1
ATOM 3027 N N . GLU A 1 394 ? -23.594 -48.312 -26.531 1 90.38 394 GLU A N 1
ATOM 3028 C CA . GLU A 1 394 ? -23.047 -49.344 -27.406 1 90.38 394 GLU A CA 1
ATOM 3029 C C . GLU A 1 394 ? -21.938 -48.812 -28.281 1 90.38 394 GLU A C 1
ATOM 3031 O O . GLU A 1 394 ? -20.922 -49.469 -28.516 1 90.38 394 GLU A O 1
ATOM 3036 N N . LEU A 1 395 ? -22.203 -47.656 -28.75 1 90.88 395 LEU A N 1
ATOM 3037 C CA . LEU A 1 395 ? -21.203 -46.969 -29.578 1 90.88 395 LEU A CA 1
ATOM 3038 C C . LEU A 1 395 ? -19.938 -46.719 -28.766 1 90.88 395 LEU A C 1
ATOM 3040 O O . LEU A 1 395 ? -18.828 -46.906 -29.281 1 90.88 395 LEU A O 1
ATOM 3044 N N . GLN A 1 396 ? -20.031 -46.312 -27.594 1 90.25 396 GLN A N 1
ATOM 3045 C CA . GLN A 1 396 ? -18.906 -46.031 -26.719 1 90.25 396 GLN A CA 1
ATOM 3046 C C . GLN A 1 396 ? -18.078 -47.312 -26.484 1 90.25 396 GLN A C 1
ATOM 3048 O O . GLN A 1 396 ? -16.859 -47.25 -26.484 1 90.25 396 GLN A O 1
ATOM 3053 N N . LYS A 1 397 ? -18.734 -48.406 -26.297 1 91.06 397 LYS A N 1
ATOM 3054 C CA . LYS A 1 397 ? -18.047 -49.688 -26.125 1 91.06 397 LYS A CA 1
ATOM 3055 C C . LYS A 1 397 ? -17.266 -50.094 -27.375 1 91.06 397 LYS A C 1
ATOM 3057 O O . LYS A 1 397 ? -16.156 -50.625 -27.281 1 91.06 397 LYS A O 1
ATOM 3062 N N . ARG A 1 398 ? -17.891 -49.812 -28.453 1 90.31 398 ARG A N 1
ATOM 3063 C CA . ARG A 1 398 ? -17.234 -50.094 -29.719 1 90.31 398 ARG A CA 1
ATOM 3064 C C . ARG A 1 398 ? -15.969 -49.25 -29.891 1 90.31 398 ARG A C 1
ATOM 3066 O O . ARG A 1 398 ? -14.945 -49.75 -30.359 1 90.31 398 ARG A O 1
ATOM 3073 N N . ILE A 1 399 ? -16.062 -48.062 -29.562 1 91.06 399 ILE A N 1
ATOM 3074 C CA . ILE A 1 399 ? -14.914 -47.156 -29.641 1 91.06 399 ILE A CA 1
ATOM 3075 C C . ILE A 1 399 ? -13.797 -47.688 -28.719 1 91.06 399 ILE A C 1
ATOM 3077 O O . ILE A 1 399 ? -12.633 -47.75 -29.141 1 91.06 399 ILE A O 1
ATOM 3081 N N . GLU A 1 400 ? -14.172 -48.062 -27.547 1 86.12 400 GLU A N 1
ATOM 3082 C CA . GLU A 1 400 ? -13.195 -48.531 -26.578 1 86.12 400 GLU A CA 1
ATOM 3083 C C . GLU A 1 400 ? -12.492 -49.781 -27.094 1 86.12 400 GLU A C 1
ATOM 3085 O O . GLU A 1 400 ? -11.281 -49.938 -26.922 1 86.12 400 GLU A O 1
ATOM 3090 N N . LYS A 1 401 ? -13.219 -50.656 -27.719 1 88.81 401 LYS A N 1
ATOM 3091 C CA . LYS A 1 401 ? -12.688 -51.906 -28.234 1 88.81 401 LYS A CA 1
ATOM 3092 C C . LYS A 1 401 ? -11.75 -51.656 -29.422 1 88.81 401 LYS A C 1
ATOM 3094 O O . LYS A 1 401 ? -10.867 -52.469 -29.688 1 88.81 401 LYS A O 1
ATOM 3099 N N . SER A 1 402 ? -11.977 -50.594 -30.031 1 88.62 402 SER A N 1
ATOM 3100 C CA . SER A 1 402 ? -11.148 -50.312 -31.188 1 88.62 402 SER A CA 1
ATOM 3101 C C . SER A 1 402 ? -9.766 -49.812 -30.781 1 88.62 402 SER A C 1
ATOM 3103 O O . SER A 1 402 ? -8.867 -49.719 -31.609 1 88.62 402 SER A O 1
ATOM 3105 N N . GLY A 1 403 ? -9.578 -49.531 -29.5 1 86.38 403 GLY A N 1
ATOM 3106 C CA . GLY A 1 403 ? -8.305 -49.031 -29.016 1 86.38 403 GLY A CA 1
ATOM 3107 C C . GLY A 1 403 ? -8.188 -47.531 -29.062 1 86.38 403 GLY A C 1
ATOM 3108 O O . GLY A 1 403 ? -7.18 -46.969 -28.641 1 86.38 403 GLY A O 1
ATOM 3109 N N . ILE A 1 404 ? -9.203 -46.875 -29.578 1 91.44 404 ILE A N 1
ATOM 3110 C CA . ILE A 1 404 ? -9.242 -45.438 -29.656 1 91.44 404 ILE A CA 1
ATOM 3111 C C . ILE A 1 404 ? -9.797 -44.875 -28.344 1 91.44 404 ILE A C 1
ATOM 3113 O O . ILE A 1 404 ? -10.812 -45.344 -27.844 1 91.44 404 ILE A O 1
ATOM 3117 N N . ARG A 1 405 ? -9.078 -43.938 -27.812 1 93.31 405 ARG A N 1
ATOM 3118 C CA . ARG A 1 405 ? -9.57 -43.25 -26.625 1 93.31 405 ARG A CA 1
ATOM 3119 C C . ARG A 1 405 ? -10.516 -42.094 -27.016 1 93.31 405 ARG A C 1
ATOM 3121 O O . ARG A 1 405 ? -10.242 -41.375 -27.969 1 93.31 405 ARG A O 1
ATOM 3128 N N . SER A 1 406 ? -11.641 -42.031 -26.328 1 93.25 406 SER A N 1
ATOM 3129 C CA . SER A 1 406 ? -12.617 -40.969 -26.609 1 93.25 406 SER A CA 1
ATOM 3130 C C . SER A 1 406 ? -12.945 -40.156 -25.359 1 93.25 406 SER A C 1
ATOM 3132 O O . SER A 1 406 ? -13.016 -40.719 -24.266 1 93.25 406 SER A O 1
ATOM 3134 N N . LEU A 1 407 ? -12.961 -38.844 -25.469 1 92.31 407 LEU A N 1
ATOM 3135 C CA . LEU A 1 407 ? -13.492 -37.938 -24.469 1 92.31 407 LEU A CA 1
ATOM 3136 C C . LEU A 1 407 ? -14.609 -37.094 -25.047 1 92.31 407 LEU A C 1
ATOM 3138 O O . LEU A 1 407 ? -14.367 -36.219 -25.906 1 92.31 407 LEU A O 1
ATOM 3142 N N . ILE A 1 408 ? -15.82 -37.312 -24.625 1 92 408 ILE A N 1
ATOM 3143 C CA . ILE A 1 408 ? -17.016 -36.656 -25.109 1 92 408 ILE A CA 1
ATOM 3144 C C . ILE A 1 408 ? -17.703 -35.906 -23.953 1 92 408 ILE A C 1
ATOM 3146 O O . ILE A 1 408 ? -18.125 -36.531 -22.984 1 92 408 ILE A O 1
ATOM 3150 N N . ARG A 1 409 ? -17.703 -34.625 -24.094 1 88.75 409 ARG A N 1
ATOM 3151 C CA . ARG A 1 409 ? -18.297 -33.844 -23.016 1 88.75 409 ARG A CA 1
ATOM 3152 C C . ARG A 1 409 ? -18.969 -32.594 -23.547 1 88.75 409 ARG A C 1
ATOM 3154 O O . ARG A 1 409 ? -18.609 -32.094 -24.609 1 88.75 409 ARG A O 1
ATOM 3161 N N . TYR A 1 410 ? -19.922 -32.031 -22.734 1 88.44 410 TYR A N 1
ATOM 3162 C CA . TYR A 1 410 ? -20.594 -30.781 -23.109 1 88.44 410 TYR A CA 1
ATOM 3163 C C . TYR A 1 410 ? -19.766 -29.578 -22.703 1 88.44 410 TYR A C 1
ATOM 3165 O O . TYR A 1 410 ? -19.016 -29.625 -21.719 1 88.44 410 TYR A O 1
ATOM 3173 N N . SER A 1 411 ? -19.875 -28.562 -23.562 1 79.88 411 SER A N 1
ATOM 3174 C CA . SER A 1 411 ? -19.344 -27.266 -23.141 1 79.88 411 SER A CA 1
ATOM 3175 C C . SER A 1 411 ? -20.172 -26.672 -22.016 1 79.88 411 SER A C 1
ATOM 3177 O O . SER A 1 411 ? -21.406 -26.766 -22.016 1 79.88 411 SER A O 1
ATOM 3179 N N . GLY A 1 412 ? -19.547 -26.203 -21 1 68.38 412 GLY A N 1
ATOM 3180 C CA . GLY A 1 412 ? -20.25 -25.609 -19.875 1 68.38 412 GLY A CA 1
ATOM 3181 C C . GLY A 1 412 ? -20.938 -24.297 -20.234 1 68.38 412 GLY A C 1
ATOM 3182 O O . GLY A 1 412 ? -21.906 -23.906 -19.594 1 68.38 412 GLY A O 1
ATOM 3183 N N . THR A 1 413 ? -20.469 -23.578 -21.25 1 64.88 413 THR A N 1
ATOM 3184 C CA . THR A 1 413 ? -20.922 -22.219 -21.516 1 64.88 413 THR A CA 1
ATOM 3185 C C . THR A 1 413 ? -21.703 -22.156 -22.828 1 64.88 413 THR A C 1
ATOM 3187 O O . THR A 1 413 ? -22.562 -21.297 -23 1 64.88 413 THR A O 1
ATOM 3190 N N . GLU A 1 414 ? -21.359 -23.094 -23.766 1 78.5 414 GLU A N 1
ATOM 3191 C CA . GLU A 1 414 ? -21.969 -23.078 -25.094 1 78.5 414 GLU A CA 1
ATOM 3192 C C . GLU A 1 414 ? -22.781 -24.344 -25.344 1 78.5 414 GLU A C 1
ATOM 3194 O O . GLU A 1 414 ? -22.547 -25.375 -24.703 1 78.5 414 GLU A O 1
ATOM 3199 N N . ASN A 1 415 ? -23.625 -24.203 -26.109 1 87.12 415 ASN A N 1
ATOM 3200 C CA . ASN A 1 415 ? -24.406 -25.375 -26.531 1 87.12 415 ASN A CA 1
ATOM 3201 C C . ASN A 1 415 ? -23.641 -26.219 -27.547 1 87.12 415 ASN A C 1
ATOM 3203 O O . ASN A 1 415 ? -24.078 -26.359 -28.703 1 87.12 415 ASN A O 1
ATOM 3207 N N . LYS A 1 416 ? -22.516 -26.75 -27.016 1 92.12 416 LYS A N 1
ATOM 3208 C CA . LYS A 1 416 ? -21.641 -27.547 -27.859 1 92.12 416 LYS A CA 1
ATOM 3209 C C . LYS A 1 416 ? -21.203 -28.828 -27.156 1 92.12 416 LYS A C 1
ATOM 3211 O O . LYS A 1 416 ? -21.109 -28.859 -25.922 1 92.12 416 LYS A O 1
ATOM 3216 N N . LEU A 1 417 ? -21.156 -29.828 -27.938 1 91.56 417 LEU A N 1
ATOM 3217 C CA . LEU A 1 417 ? -20.547 -31.078 -27.516 1 91.56 417 LEU A CA 1
ATOM 3218 C C . LEU A 1 417 ? -19.109 -31.188 -28.047 1 91.56 417 LEU A C 1
ATOM 3220 O O . LEU A 1 417 ? -18.875 -31.031 -29.25 1 91.56 417 LEU A O 1
ATOM 3224 N N . ARG A 1 418 ? -18.109 -31.453 -27.156 1 91.62 418 ARG A N 1
ATOM 3225 C CA . ARG A 1 418 ? -16.703 -31.594 -27.547 1 91.62 418 ARG A CA 1
ATOM 3226 C C . ARG A 1 418 ? -16.297 -33.062 -27.609 1 91.62 418 ARG A C 1
ATOM 3228 O O . ARG A 1 418 ? -16.5 -33.812 -26.641 1 91.62 418 ARG A O 1
ATOM 3235 N N . ILE A 1 419 ? -15.852 -33.406 -28.734 1 92.88 419 ILE A N 1
ATOM 3236 C CA . ILE A 1 419 ? -15.422 -34.781 -28.953 1 92.88 419 ILE A CA 1
ATOM 3237 C C . ILE A 1 419 ? -13.914 -34.844 -29.188 1 92.88 419 ILE A C 1
ATOM 3239 O O . ILE A 1 419 ? -13.406 -34.188 -30.109 1 92.88 419 ILE A O 1
ATOM 3243 N N . LEU A 1 420 ? -13.211 -35.5 -28.344 1 93.06 420 LEU A N 1
ATOM 3244 C CA . LEU A 1 420 ? -11.789 -35.75 -28.531 1 93.06 420 LEU A CA 1
ATOM 3245 C C . LEU A 1 420 ? -11.523 -37.25 -28.766 1 93.06 420 LEU A C 1
ATOM 3247 O O . LEU A 1 420 ? -11.984 -38.094 -28 1 93.06 420 LEU A O 1
ATOM 3251 N N . LEU A 1 421 ? -10.914 -37.594 -29.875 1 94.12 421 LEU A N 1
ATOM 3252 C CA . LEU A 1 421 ? -10.484 -38.969 -30.188 1 94.12 421 LEU A CA 1
ATOM 3253 C C . LEU A 1 421 ? -8.961 -39.031 -30.312 1 94.12 421 LEU A C 1
ATOM 3255 O O . LEU A 1 421 ? -8.344 -38.125 -30.875 1 94.12 421 LEU A O 1
ATOM 3259 N N . GLU A 1 422 ? -8.414 -40.062 -29.719 1 94.62 422 GLU A N 1
ATOM 3260 C CA . GLU A 1 422 ? -6.973 -40.312 -29.812 1 94.62 422 GLU A CA 1
ATOM 3261 C C . GLU A 1 422 ? -6.68 -41.781 -30.094 1 94.62 422 GLU A C 1
ATOM 3263 O O . GLU A 1 422 ? -7.312 -42.656 -29.516 1 94.62 422 GLU A O 1
ATOM 3268 N N . GLY A 1 423 ? -5.727 -42.031 -31.016 1 92.81 423 GLY A N 1
ATOM 3269 C CA . GLY A 1 423 ? -5.348 -43.406 -31.328 1 92.81 423 GLY A CA 1
ATOM 3270 C C . GLY A 1 423 ? -4.191 -43.5 -32.312 1 92.81 423 GLY A C 1
ATOM 3271 O O . GLY A 1 423 ? -3.816 -42.5 -32.938 1 92.81 423 GLY A O 1
ATOM 3272 N N . LYS A 1 424 ? -3.676 -44.625 -32.438 1 92.56 424 LYS A N 1
ATOM 3273 C CA . LYS A 1 424 ? -2.459 -44.875 -33.188 1 92.56 424 LYS A CA 1
ATOM 3274 C C . LYS A 1 424 ? -2.715 -44.719 -34.688 1 92.56 424 LYS A C 1
ATOM 3276 O O . LYS A 1 424 ? -1.842 -44.281 -35.438 1 92.56 424 LYS A O 1
ATOM 3281 N N . ASP A 1 425 ? -3.963 -45.062 -35.062 1 91.81 425 ASP A N 1
ATOM 3282 C CA . ASP A 1 425 ? -4.289 -45.062 -36.5 1 91.81 425 ASP A CA 1
ATOM 3283 C C . ASP A 1 425 ? -5.086 -43.844 -36.875 1 91.81 425 ASP A C 1
A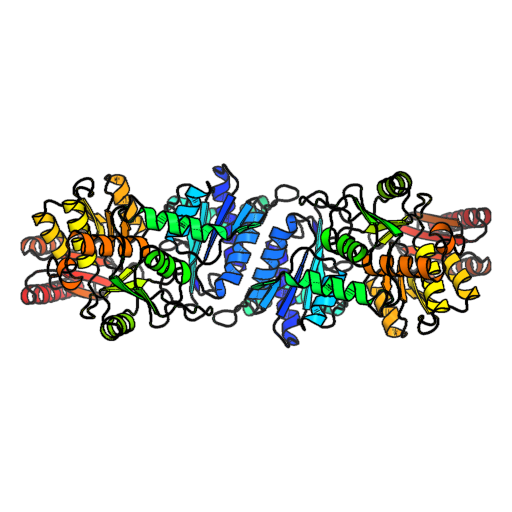TOM 3285 O O . ASP A 1 425 ? -6.289 -43.75 -36.625 1 91.81 425 ASP A O 1
ATOM 3289 N N . GLN A 1 426 ? -4.492 -42.938 -37.625 1 92 426 GLN A N 1
ATOM 3290 C CA . GLN A 1 426 ? -5.094 -41.656 -38 1 92 426 GLN A CA 1
ATOM 3291 C C . GLN A 1 426 ? -6.34 -41.875 -38.844 1 92 426 GLN A C 1
ATOM 3293 O O . GLN A 1 426 ? -7.348 -41.188 -38.656 1 92 426 GLN A O 1
ATOM 3298 N N . LYS A 1 427 ? -6.23 -42.75 -39.781 1 92.75 427 LYS A N 1
ATOM 3299 C CA . LYS A 1 427 ? -7.352 -43 -40.688 1 92.75 427 LYS A CA 1
ATOM 3300 C C . LYS A 1 427 ? -8.57 -43.5 -39.906 1 92.75 427 LYS A C 1
ATOM 3302 O O . LYS A 1 427 ? -9.695 -43.062 -40.156 1 92.75 427 LYS A O 1
ATOM 3307 N N . LYS A 1 428 ? -8.281 -44.438 -39.094 1 91.5 428 LYS A N 1
ATOM 3308 C CA . LYS A 1 428 ? -9.359 -44.969 -38.281 1 91.5 428 LYS A CA 1
ATOM 3309 C C . LYS A 1 428 ? -9.977 -43.875 -37.375 1 91.5 428 LYS A C 1
ATOM 3311 O O . LYS A 1 428 ? -11.195 -43.844 -37.188 1 91.5 428 LYS A O 1
ATOM 3316 N N . LEU A 1 429 ? -9.18 -43.062 -36.875 1 92.44 429 LEU A N 1
ATOM 3317 C CA . LEU A 1 429 ? -9.602 -41.969 -36 1 92.44 429 LEU A CA 1
ATOM 3318 C C . LEU A 1 429 ? -10.523 -41 -36.75 1 92.44 429 LEU A C 1
ATOM 3320 O O . LEU A 1 429 ? -11.555 -40.594 -36.219 1 92.44 429 LEU A O 1
ATOM 3324 N N . GLU A 1 430 ? -10.133 -40.656 -37.938 1 93.5 430 GLU A N 1
ATOM 3325 C CA . GLU A 1 430 ? -10.906 -39.719 -38.75 1 93.5 430 GLU A CA 1
ATOM 3326 C C . GLU A 1 430 ? -12.266 -40.281 -39.094 1 93.5 430 GLU A C 1
ATOM 3328 O O . GLU A 1 430 ? -13.281 -39.594 -39.062 1 93.5 430 GLU A O 1
ATOM 3333 N N . LYS A 1 431 ? -12.242 -41.5 -39.469 1 92.56 431 LYS A N 1
ATOM 3334 C CA . LYS A 1 431 ? -13.492 -42.156 -39.812 1 92.56 431 LYS A CA 1
ATOM 3335 C C . LYS A 1 431 ? -14.438 -42.219 -38.594 1 92.56 431 LYS A C 1
ATOM 3337 O O . LYS A 1 431 ? -15.633 -41.969 -38.75 1 92.56 431 LYS A O 1
ATOM 3342 N N . LEU A 1 432 ? -13.852 -42.594 -37.562 1 93.88 432 LEU A N 1
ATOM 3343 C CA . LEU A 1 432 ? -14.648 -42.688 -36.344 1 93.88 432 LEU A CA 1
ATOM 3344 C C . LEU A 1 432 ? -15.195 -41.344 -35.938 1 93.88 432 LEU A C 1
ATOM 3346 O O . LEU A 1 432 ? -16.328 -41.219 -35.469 1 93.88 432 LEU A O 1
ATOM 3350 N N . MET A 1 433 ? -14.414 -40.25 -36.031 1 94.56 433 MET A N 1
ATOM 3351 C CA . MET A 1 433 ? -14.844 -38.906 -35.688 1 94.56 433 MET A CA 1
ATOM 3352 C C . MET A 1 433 ? -16.047 -38.5 -36.562 1 94.56 433 MET A C 1
ATOM 3354 O O . MET A 1 433 ? -17.016 -37.938 -36.031 1 94.56 433 MET A O 1
ATOM 3358 N N . GLU A 1 434 ? -15.961 -38.844 -37.812 1 94.31 434 GLU A N 1
ATOM 3359 C CA . GLU A 1 434 ? -17.062 -38.562 -38.719 1 94.31 434 GLU A CA 1
ATOM 3360 C C . GLU A 1 434 ? -18.344 -39.281 -38.281 1 94.31 434 GLU A C 1
ATOM 3362 O O . GLU A 1 434 ? -19.422 -38.688 -38.312 1 94.31 434 GLU A O 1
ATOM 3367 N N . GLU A 1 435 ? -18.125 -40.438 -37.969 1 93.75 435 GLU A N 1
ATOM 3368 C CA . GLU A 1 435 ? -19.25 -41.25 -37.469 1 93.75 435 GLU A CA 1
ATOM 3369 C C . GLU A 1 435 ? -19.891 -40.625 -36.25 1 93.75 435 GLU A C 1
ATOM 3371 O O . GLU A 1 435 ? -21.109 -40.562 -36.125 1 93.75 435 GLU A O 1
ATOM 3376 N N . LEU A 1 436 ? -19.047 -40.25 -35.344 1 94.12 436 LEU A N 1
ATOM 3377 C CA . LEU A 1 436 ? -19.516 -39.688 -34.062 1 94.12 436 LEU A CA 1
ATOM 3378 C C . LEU A 1 436 ? -20.234 -38.344 -34.312 1 94.12 436 LEU A C 1
ATOM 3380 O O . LEU A 1 436 ? -21.266 -38.094 -33.688 1 94.12 436 LEU A O 1
ATOM 3384 N N . ILE A 1 437 ? -19.641 -37.562 -35.125 1 94 437 ILE A N 1
ATOM 3385 C CA . ILE A 1 437 ? -20.25 -36.25 -35.438 1 94 437 ILE A CA 1
ATOM 3386 C C . ILE A 1 437 ? -21.656 -36.469 -36 1 94 437 ILE A C 1
ATOM 3388 O O . ILE A 1 437 ? -22.609 -35.844 -35.562 1 94 437 ILE A O 1
ATOM 3392 N N . GLN A 1 438 ? -21.797 -37.375 -36.938 1 93.25 438 GLN A N 1
ATOM 3393 C CA . GLN A 1 438 ? -23.078 -37.656 -37.562 1 93.25 438 GLN A CA 1
ATOM 3394 C C . GLN A 1 438 ? -24.047 -38.25 -36.531 1 93.25 438 GLN A C 1
ATOM 3396 O O . GLN A 1 438 ? -25.219 -37.875 -36.5 1 93.25 438 GLN A O 1
ATOM 3401 N N . PHE A 1 439 ? -23.547 -39.062 -35.781 1 94.38 439 PHE A N 1
ATOM 3402 C CA . PHE A 1 439 ? -24.328 -39.719 -34.719 1 94.38 439 PHE A CA 1
ATOM 3403 C C . PHE A 1 439 ? -24.969 -38.688 -33.812 1 94.38 439 PHE A C 1
ATOM 3405 O O . PHE A 1 439 ? -26.156 -38.719 -33.531 1 94.38 439 PHE A O 1
ATOM 3412 N N . PHE A 1 440 ? -24.188 -37.719 -33.312 1 93.56 440 PHE A N 1
ATOM 3413 C CA . PHE A 1 440 ? -24.656 -36.781 -32.344 1 93.56 440 PHE A CA 1
ATOM 3414 C C . PHE A 1 440 ? -25.5 -35.688 -33 1 93.56 440 PHE A C 1
ATOM 3416 O O . PHE A 1 440 ? -26.453 -35.188 -32.375 1 93.56 440 PHE A O 1
ATOM 3423 N N . LYS A 1 441 ? -25.109 -35.375 -34.188 1 91.88 441 LYS A N 1
ATOM 3424 C CA . LYS A 1 441 ? -25.938 -34.406 -34.906 1 91.88 441 LYS A CA 1
ATOM 3425 C C . LYS A 1 441 ? -27.359 -34.906 -35.094 1 91.88 441 LYS A C 1
ATOM 3427 O O . LYS A 1 441 ? -28.312 -34.125 -34.969 1 91.88 441 LYS A O 1
ATOM 3432 N N . GLU A 1 442 ? -27.531 -36.062 -35.375 1 91.25 442 GLU A N 1
ATOM 3433 C CA . GLU A 1 442 ? -28.844 -36.656 -35.625 1 91.25 442 GLU A CA 1
ATOM 3434 C C . GLU A 1 442 ? -29.672 -36.75 -34.344 1 91.25 442 GLU A C 1
ATOM 3436 O O . GLU A 1 442 ? -30.891 -36.688 -34.375 1 91.25 442 GLU A O 1
ATOM 3441 N N . ARG A 1 443 ? -28.984 -36.781 -33.25 1 91.69 443 ARG A N 1
ATOM 3442 C CA . ARG A 1 443 ? -29.688 -37.125 -32.031 1 91.69 443 ARG A CA 1
ATOM 3443 C C . ARG A 1 443 ? -29.797 -35.9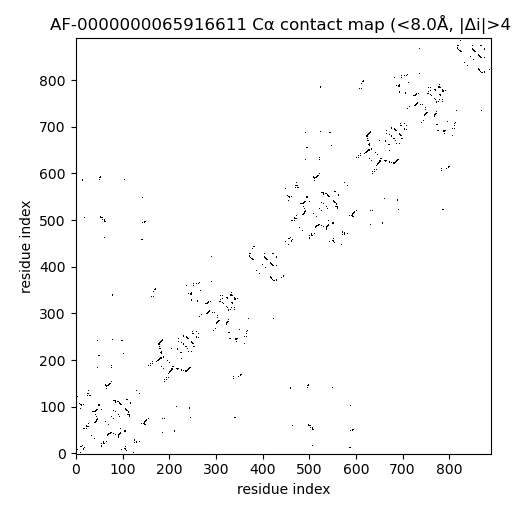06 -31.125 1 91.69 443 ARG A C 1
ATOM 3445 O O . ARG A 1 443 ? -30.672 -35.844 -30.25 1 91.69 443 ARG A O 1
ATOM 3452 N N . LEU A 1 444 ? -28.797 -35.031 -31.25 1 88.5 444 LEU A N 1
ATOM 3453 C CA . LEU A 1 444 ? -28.797 -33.906 -30.312 1 88.5 444 LEU A CA 1
ATOM 3454 C C . LEU A 1 444 ? -29.047 -32.594 -31.047 1 88.5 444 LEU A C 1
ATOM 3456 O O . LEU A 1 444 ? -29.25 -31.547 -30.422 1 88.5 444 LEU A O 1
ATOM 3460 N N . SER A 1 445 ? -28.781 -32.5 -32.344 1 78.56 445 SER A N 1
ATOM 3461 C CA . SER A 1 445 ? -29.016 -31.281 -33.094 1 78.56 445 SER A CA 1
ATOM 3462 C C . SER A 1 445 ? -30.453 -31.219 -33.625 1 78.56 445 SER A C 1
ATOM 3464 O O . SER A 1 445 ? -31.062 -32.25 -33.875 1 78.56 445 SER A O 1
ATOM 3466 N N . MET B 1 1 ? -25.734 14.867 4.074 1 53.56 1 MET B N 1
ATOM 3467 C CA . MET B 1 1 ? -24.719 14.594 5.082 1 53.56 1 MET B CA 1
ATOM 3468 C C . MET B 1 1 ? -23.375 15.211 4.684 1 53.56 1 MET B C 1
ATOM 3470 O O . MET B 1 1 ? -22.984 15.164 3.514 1 53.56 1 MET B O 1
ATOM 3474 N N . GLU B 1 2 ? -22.781 16.109 5.547 1 83.25 2 GLU B N 1
ATOM 3475 C CA . GLU B 1 2 ? -21.531 16.812 5.266 1 83.25 2 GLU B CA 1
ATOM 3476 C C . GLU B 1 2 ? -20.328 16 5.715 1 83.25 2 GLU B C 1
ATOM 3478 O O . GLU B 1 2 ? -20.234 15.609 6.883 1 83.25 2 GLU B O 1
ATOM 3483 N N . LEU B 1 3 ? -19.547 15.539 4.758 1 92.12 3 LEU B N 1
ATOM 3484 C CA . LEU B 1 3 ? -18.359 14.719 5.004 1 92.12 3 LEU B CA 1
ATOM 3485 C C . LEU B 1 3 ? -17.203 15.562 5.512 1 92.12 3 LEU B C 1
ATOM 3487 O O . LEU B 1 3 ? -16.531 15.18 6.473 1 92.12 3 LEU B O 1
ATOM 3491 N N . PHE B 1 4 ? -17.047 16.688 4.875 1 93.75 4 PHE B N 1
ATOM 3492 C CA . PHE B 1 4 ? -15.914 17.547 5.199 1 93.75 4 PHE B CA 1
ATOM 3493 C C . PHE B 1 4 ? -16.203 18.375 6.441 1 93.75 4 PHE B C 1
ATOM 3495 O O . PHE B 1 4 ? -17.297 18.938 6.582 1 93.75 4 PHE B O 1
ATOM 3502 N N . GLY B 1 5 ? -15.281 18.312 7.387 1 85.75 5 GLY B N 1
ATOM 3503 C CA . GLY B 1 5 ? -15.273 19.234 8.523 1 85.75 5 GLY B CA 1
ATOM 3504 C C . GLY B 1 5 ? -14.219 20.312 8.406 1 85.75 5 GLY B C 1
ATOM 3505 O O . GLY B 1 5 ? -13.977 20.844 7.32 1 85.75 5 GLY B O 1
ATOM 3506 N N . THR B 1 6 ? -13.734 20.641 9.656 1 75.88 6 THR B N 1
ATOM 3507 C CA . THR B 1 6 ? -12.648 21.609 9.688 1 75.88 6 THR B CA 1
ATOM 3508 C C . THR B 1 6 ? -11.352 20.984 9.156 1 75.88 6 THR B C 1
ATOM 3510 O O . THR B 1 6 ? -10.805 20.062 9.766 1 75.88 6 THR B O 1
ATOM 3513 N N . ASP B 1 7 ? -10.922 21.219 7.953 1 84.56 7 ASP B N 1
ATOM 3514 C CA . ASP B 1 7 ? -9.633 20.844 7.379 1 84.56 7 ASP B CA 1
ATOM 3515 C C . ASP B 1 7 ? -9.633 19.391 6.922 1 84.56 7 ASP B C 1
ATOM 3517 O O . ASP B 1 7 ? -8.789 18.594 7.34 1 84.56 7 ASP B O 1
ATOM 3521 N N . GLY B 1 8 ? -10.633 18.969 6.223 1 92.5 8 GLY B N 1
ATOM 3522 C CA . GLY B 1 8 ? -10.688 17.625 5.656 1 92.5 8 GLY B CA 1
ATOM 3523 C C . GLY B 1 8 ? -11.781 16.766 6.266 1 92.5 8 GLY B C 1
ATOM 3524 O O . GLY B 1 8 ? -12.789 17.281 6.746 1 92.5 8 GLY B O 1
ATOM 3525 N N . VAL B 1 9 ? -11.688 15.477 6.152 1 96.5 9 VAL B N 1
ATOM 3526 C CA . VAL B 1 9 ? -12.641 14.508 6.688 1 96.5 9 VAL B CA 1
ATOM 3527 C C . VAL B 1 9 ? -12.023 13.789 7.887 1 96.5 9 VAL B C 1
ATOM 3529 O O . VAL B 1 9 ? -11.008 13.109 7.754 1 96.5 9 VAL B O 1
ATOM 3532 N N . ARG B 1 10 ? -12.586 14.023 9.055 1 95.88 10 ARG B N 1
ATOM 3533 C CA . ARG B 1 10 ? -12.062 13.453 10.297 1 95.88 10 ARG B CA 1
ATOM 3534 C C . ARG B 1 10 ? -13.141 12.656 11.023 1 95.88 10 ARG B C 1
ATOM 3536 O O . ARG B 1 10 ? -14.32 13 10.977 1 95.88 10 ARG B O 1
ATOM 3543 N N . GLY B 1 11 ? -12.766 11.586 11.648 1 96.12 11 GLY B N 1
ATOM 3544 C CA . GLY B 1 11 ? -13.664 10.766 12.445 1 96.12 11 GLY B CA 1
ATOM 3545 C C . GLY B 1 11 ? -13 9.508 12.984 1 96.12 11 GLY B C 1
ATOM 3546 O O . GLY B 1 11 ? -11.797 9.305 12.797 1 96.12 11 GLY B O 1
ATOM 3547 N N . LYS B 1 12 ? -13.781 8.75 13.711 1 98 12 LYS B N 1
ATOM 3548 C CA . LYS B 1 12 ? -13.258 7.496 14.242 1 98 12 LYS B CA 1
ATOM 3549 C C . LYS B 1 12 ? -12.906 6.527 13.117 1 98 12 LYS B C 1
ATOM 3551 O O . LYS B 1 12 ? -13.695 6.324 12.195 1 98 12 LYS B O 1
ATOM 3556 N N . ALA B 1 13 ? -11.703 5.973 13.188 1 98.5 13 ALA B N 1
ATOM 3557 C CA . ALA B 1 13 ? -11.266 4.988 12.203 1 98.5 13 ALA B CA 1
ATOM 3558 C C . ALA B 1 13 ? -12.078 3.701 12.32 1 98.5 13 ALA B C 1
ATOM 3560 O O . ALA B 1 13 ? -12.312 3.201 13.422 1 98.5 13 ALA B O 1
ATOM 3561 N N . GLY B 1 14 ? -12.57 3.201 11.203 1 98.31 14 GLY B N 1
ATOM 3562 C CA . GLY B 1 14 ? -13.375 1.986 11.188 1 98.31 14 GLY B CA 1
ATOM 3563 C C . GLY B 1 14 ? -14.852 2.246 11.383 1 98.31 14 GLY B C 1
ATOM 3564 O O . GLY B 1 14 ? -15.672 1.341 11.219 1 98.31 14 GLY B O 1
ATOM 3565 N N . LYS B 1 15 ? -15.242 3.471 11.68 1 97.56 15 LYS B N 1
ATOM 3566 C CA . LYS B 1 15 ? -16.641 3.895 11.719 1 97.56 15 LYS B CA 1
ATOM 3567 C C . LYS B 1 15 ? -16.938 4.883 10.594 1 97.56 15 LYS B C 1
ATOM 3569 O O . LYS B 1 15 ? -17.109 4.484 9.445 1 97.56 15 LYS B O 1
ATOM 3574 N N . LEU B 1 16 ? -16.688 6.117 10.883 1 96.12 16 LEU B N 1
ATOM 3575 C CA . LEU B 1 16 ? -16.828 7.051 9.773 1 96.12 16 LEU B CA 1
ATOM 3576 C C . LEU B 1 16 ? -15.758 6.82 8.719 1 96.12 16 LEU B C 1
ATOM 3578 O O . LEU B 1 16 ? -16.062 6.691 7.527 1 96.12 16 LEU B O 1
ATOM 3582 N N . LEU B 1 17 ? -14.531 6.77 9.195 1 97.81 17 LEU B N 1
ATOM 3583 C CA . LEU B 1 17 ? -13.43 6.527 8.266 1 97.81 17 LEU B CA 1
ATOM 3584 C C . LEU B 1 17 ? -13.18 5.031 8.102 1 97.81 17 LEU B C 1
ATOM 3586 O O . LEU B 1 17 ? -12.125 4.531 8.492 1 97.81 17 LEU B O 1
ATOM 3590 N N . SER B 1 18 ? -14.078 4.398 7.516 1 98.31 18 SER B N 1
ATOM 3591 C CA . SER B 1 18 ? -13.945 2.992 7.141 1 98.31 18 SER B CA 1
ATOM 3592 C C . SER B 1 18 ? -13.094 2.838 5.883 1 98.31 18 SER B C 1
ATOM 3594 O O . SER B 1 18 ? -12.789 3.822 5.207 1 98.31 18 SER B O 1
ATOM 3596 N N . ALA B 1 19 ? -12.711 1.608 5.598 1 98.56 19 ALA B N 1
ATOM 3597 C CA . ALA B 1 19 ? -11.969 1.315 4.371 1 98.56 19 ALA B CA 1
ATOM 3598 C C . ALA B 1 19 ? -12.766 1.745 3.139 1 98.56 19 ALA B C 1
ATOM 3600 O O . ALA B 1 19 ? -12.227 2.4 2.244 1 98.56 19 ALA B O 1
ATOM 3601 N N . GLN B 1 20 ? -14.008 1.447 3.117 1 98.06 20 GLN B N 1
ATOM 3602 C CA . GLN B 1 20 ? -14.859 1.721 1.966 1 98.06 20 GLN B CA 1
ATOM 3603 C C . GLN B 1 20 ? -15.039 3.223 1.757 1 98.06 20 GLN B C 1
ATOM 3605 O O . GLN B 1 20 ? -14.961 3.711 0.627 1 98.06 20 GLN B O 1
ATOM 3610 N N . LEU B 1 21 ? -15.328 3.93 2.84 1 98.12 21 LEU B N 1
ATOM 3611 C CA . LEU B 1 21 ? -15.5 5.371 2.723 1 98.12 21 LEU B CA 1
ATOM 3612 C C . LEU B 1 21 ? -14.219 6.039 2.246 1 98.12 21 LEU B C 1
ATOM 3614 O O . LEU B 1 21 ? -14.25 6.918 1.383 1 98.12 21 LEU B O 1
ATOM 3618 N N . SER B 1 22 ? -13.086 5.625 2.797 1 98.81 22 SER B N 1
ATOM 3619 C CA . SER B 1 22 ? -11.797 6.203 2.434 1 98.81 22 SER B CA 1
ATOM 3620 C C . SER B 1 22 ? -11.5 6.004 0.952 1 98.81 22 SER B C 1
ATOM 3622 O O . SER B 1 22 ? -11 6.91 0.286 1 98.81 22 SER B O 1
ATOM 3624 N N . MET B 1 23 ? -11.797 4.812 0.424 1 98.88 23 MET B N 1
ATOM 3625 C CA . MET B 1 23 ? -11.57 4.539 -0.993 1 98.88 23 MET B CA 1
ATOM 3626 C C . MET B 1 23 ? -12.461 5.422 -1.865 1 98.88 23 MET B C 1
ATOM 3628 O O . MET B 1 23 ? -11.992 6 -2.848 1 98.88 23 MET B O 1
ATOM 3632 N N . ARG B 1 24 ? -13.719 5.461 -1.505 1 98.62 24 ARG B N 1
ATOM 3633 C CA . ARG B 1 24 ? -14.664 6.27 -2.275 1 98.62 24 ARG B CA 1
ATOM 3634 C C . ARG B 1 24 ? -14.266 7.742 -2.258 1 98.62 24 ARG B C 1
ATOM 3636 O O . ARG B 1 24 ? -14.367 8.43 -3.275 1 98.62 24 ARG B O 1
ATOM 3643 N N . LEU B 1 25 ? -13.852 8.203 -1.088 1 98.69 25 LEU B N 1
ATOM 3644 C CA . LEU B 1 25 ? -13.391 9.586 -0.967 1 98.69 25 LEU B CA 1
ATOM 3645 C C . LEU B 1 25 ? -12.188 9.836 -1.87 1 98.69 25 LEU B C 1
ATOM 3647 O O . LEU B 1 25 ? -12.086 10.891 -2.498 1 98.69 25 LEU B O 1
ATOM 3651 N N . ALA B 1 26 ? -11.273 8.922 -1.926 1 98.81 26 ALA B N 1
ATOM 3652 C CA . ALA B 1 26 ? -10.094 9.031 -2.783 1 98.81 26 ALA B CA 1
ATOM 3653 C C . ALA B 1 26 ? -10.492 9.102 -4.254 1 98.81 26 ALA B C 1
ATOM 3655 O O . ALA B 1 26 ? -9.922 9.875 -5.023 1 98.81 26 ALA B O 1
ATOM 3656 N N . MET B 1 27 ? -11.438 8.227 -4.66 1 98.75 27 MET B N 1
ATOM 3657 C CA . MET B 1 27 ? -11.914 8.258 -6.035 1 98.75 27 MET B CA 1
ATOM 3658 C C . MET B 1 27 ? -12.539 9.609 -6.363 1 98.75 27 MET B C 1
ATOM 3660 O O . MET B 1 27 ? -12.258 10.195 -7.41 1 98.75 27 MET B O 1
ATOM 3664 N N . ALA B 1 28 ? -13.383 10.094 -5.457 1 98.75 28 ALA B N 1
ATOM 3665 C CA . ALA B 1 28 ? -14.047 11.383 -5.66 1 98.75 28 ALA B CA 1
ATOM 3666 C C . ALA B 1 28 ? -13.031 12.516 -5.781 1 98.75 28 ALA B C 1
ATOM 3668 O O . ALA B 1 28 ? -13.133 13.352 -6.68 1 98.75 28 ALA B O 1
ATOM 3669 N N . ALA B 1 29 ? -12.07 12.57 -4.859 1 98.62 29 ALA B N 1
ATOM 3670 C CA . ALA B 1 29 ? -11.031 13.602 -4.898 1 98.62 29 ALA B CA 1
ATOM 3671 C C . ALA B 1 29 ? -10.203 13.492 -6.176 1 98.62 29 ALA B C 1
ATOM 3673 O O . ALA B 1 29 ? -9.898 14.508 -6.809 1 98.62 29 ALA B O 1
ATOM 3674 N N . GLY B 1 30 ? -9.844 12.242 -6.52 1 98.69 30 GLY B N 1
ATOM 3675 C CA . GLY B 1 30 ? -9.094 12.047 -7.754 1 98.69 30 GLY B CA 1
ATOM 3676 C C . GLY B 1 30 ? -9.828 12.57 -8.977 1 98.69 30 GLY B C 1
ATOM 3677 O O . GLY B 1 30 ? -9.227 13.203 -9.844 1 98.69 30 GLY B O 1
ATOM 3678 N N . ILE B 1 31 ? -11.094 12.234 -9.062 1 98.56 31 ILE B N 1
ATOM 3679 C CA . ILE B 1 31 ? -11.922 12.688 -10.172 1 98.56 31 ILE B CA 1
ATOM 3680 C C . ILE B 1 31 ? -11.945 14.219 -10.195 1 98.56 31 ILE B C 1
ATOM 3682 O O . ILE B 1 31 ? -11.805 14.828 -11.258 1 98.56 31 ILE B O 1
ATOM 3686 N N . TYR B 1 32 ? -12.086 14.867 -9.055 1 98.31 32 TYR B N 1
ATOM 3687 C CA . TYR B 1 32 ? -12.102 16.312 -8.945 1 98.31 32 TYR B CA 1
ATOM 3688 C C . TYR B 1 32 ? -10.797 16.922 -9.453 1 98.31 32 TYR B C 1
ATOM 3690 O O . TYR B 1 32 ? -10.812 17.859 -10.25 1 98.31 32 TYR B O 1
ATOM 3698 N N . PHE B 1 33 ? -9.656 16.375 -9 1 98.19 33 PHE B N 1
ATOM 3699 C CA . PHE B 1 33 ? -8.359 16.938 -9.328 1 98.19 33 PHE B CA 1
ATOM 3700 C C . PHE B 1 33 ? -8 16.656 -10.781 1 98.19 33 PHE B C 1
ATOM 3702 O O . PHE B 1 33 ? -7.156 17.344 -11.359 1 98.19 33 PHE B O 1
ATOM 3709 N N . ARG B 1 34 ? -8.633 15.656 -11.344 1 94.62 34 ARG B N 1
ATOM 3710 C CA . ARG B 1 34 ? -8.305 15.242 -12.703 1 94.62 34 ARG B CA 1
ATOM 3711 C C . ARG B 1 34 ? -8.602 16.344 -13.711 1 94.62 34 ARG B C 1
ATOM 3713 O O . ARG B 1 34 ? -7.918 16.484 -14.727 1 94.62 34 ARG B O 1
ATOM 3720 N N . LYS B 1 35 ? -9.578 17.125 -13.391 1 90.06 35 LYS B N 1
ATOM 3721 C CA . LYS B 1 35 ? -10.016 18.203 -14.273 1 90.06 35 LYS B CA 1
ATOM 3722 C C . LYS B 1 35 ? -8.859 19.141 -14.602 1 90.06 35 LYS B C 1
ATOM 3724 O O . LYS B 1 35 ? -8.781 19.672 -15.711 1 90.06 35 LYS B O 1
ATOM 3729 N N . ASN B 1 36 ? -7.926 19.281 -13.672 1 87.5 36 ASN B N 1
ATOM 3730 C CA . ASN B 1 36 ? -6.82 20.219 -13.852 1 87.5 36 ASN B CA 1
ATOM 3731 C C . ASN B 1 36 ? -5.469 19.516 -13.727 1 87.5 36 ASN B C 1
ATOM 3733 O O . ASN B 1 36 ? -4.461 20.156 -13.414 1 87.5 36 ASN B O 1
ATOM 3737 N N . SER B 1 37 ? -5.539 18.312 -13.969 1 92 37 SER B N 1
ATOM 3738 C CA . SER B 1 37 ? -4.332 17.516 -13.766 1 92 37 SER B CA 1
ATOM 3739 C C . SER B 1 37 ? -3.258 17.859 -14.789 1 92 37 SER B C 1
ATOM 3741 O O . SER B 1 37 ? -3.561 18.094 -15.961 1 92 37 SER B O 1
ATOM 3743 N N . ARG B 1 38 ? -2.01 17.922 -14.328 1 92.19 38 ARG B N 1
ATOM 3744 C CA . ARG B 1 38 ? -0.868 18.203 -15.188 1 92.19 38 ARG B CA 1
ATOM 3745 C C . ARG B 1 38 ? 0.134 17.062 -15.18 1 92.19 38 ARG B C 1
ATOM 3747 O O . ARG B 1 38 ? 0.736 16.75 -16.203 1 92.19 38 ARG B O 1
ATOM 3754 N N . THR B 1 39 ? 0.293 16.375 -14.07 1 95.75 39 THR B N 1
ATOM 3755 C CA . THR B 1 39 ? 1.366 15.398 -13.922 1 95.75 39 THR B CA 1
ATOM 3756 C C . THR B 1 39 ? 0.8 14.023 -13.602 1 95.75 39 THR B C 1
ATOM 3758 O O . THR B 1 39 ? 1.516 13.023 -13.664 1 95.75 39 THR B O 1
ATOM 3761 N N . ASN B 1 40 ? -0.534 13.977 -13.234 1 96.69 40 ASN B N 1
ATOM 3762 C CA . ASN B 1 40 ? -1.217 12.734 -12.867 1 96.69 40 ASN B CA 1
ATOM 3763 C C . ASN B 1 40 ? -0.588 12.094 -11.641 1 96.69 40 ASN B C 1
ATOM 3765 O O . ASN B 1 40 ? -0.534 10.859 -11.539 1 96.69 40 ASN B O 1
ATOM 3769 N N . LYS B 1 41 ? 0.017 12.914 -10.766 1 98.31 41 LYS B N 1
ATOM 3770 C CA . LYS B 1 41 ? 0.659 12.422 -9.555 1 98.31 41 LYS B CA 1
ATOM 3771 C C . LYS B 1 41 ? -0.001 13.008 -8.305 1 98.31 41 LYS B C 1
ATOM 3773 O O . LYS B 1 41 ? -0.38 14.188 -8.297 1 98.31 41 LYS B O 1
ATOM 3778 N N . ILE B 1 42 ? -0.185 12.188 -7.289 1 98.81 42 ILE B N 1
ATOM 3779 C CA . ILE B 1 42 ? -0.625 12.633 -5.969 1 98.81 42 ILE B CA 1
ATOM 3780 C C . ILE B 1 42 ? 0.295 12.055 -4.898 1 98.81 42 ILE B C 1
ATOM 3782 O O . ILE B 1 42 ? 0.646 10.867 -4.941 1 98.81 42 ILE B O 1
ATOM 3786 N N . VAL B 1 43 ? 0.784 12.859 -3.973 1 98.81 43 VAL B N 1
ATOM 3787 C CA . VAL B 1 43 ? 1.626 12.422 -2.867 1 98.81 43 VAL B CA 1
ATOM 3788 C C . VAL B 1 43 ? 0.767 12.18 -1.628 1 98.81 43 VAL B C 1
ATOM 3790 O O . VAL B 1 43 ? -0.162 12.938 -1.351 1 98.81 43 VAL B O 1
ATOM 3793 N N . VAL B 1 44 ? 0.94 11.086 -0.968 1 98.88 44 VAL B N 1
ATOM 3794 C CA . VAL B 1 44 ? 0.189 10.703 0.224 1 98.88 44 VAL B CA 1
ATOM 3795 C C . VAL B 1 44 ? 1.15 10.469 1.387 1 98.88 44 VAL B C 1
ATOM 3797 O O . VAL B 1 44 ? 2.111 9.711 1.261 1 98.88 44 VAL B O 1
ATOM 3800 N N . GLY B 1 45 ? 1.029 11.188 2.447 1 98.62 45 GLY B N 1
ATOM 3801 C CA . GLY B 1 45 ? 1.72 10.953 3.705 1 98.62 45 GLY B CA 1
ATOM 3802 C C . GLY B 1 45 ? 0.779 10.633 4.852 1 98.62 45 GLY B C 1
ATOM 3803 O O . GLY B 1 45 ? -0.442 10.68 4.691 1 98.62 45 GLY B O 1
ATOM 3804 N N . LYS B 1 46 ? 1.323 10.258 5.988 1 98.69 46 LYS B N 1
ATOM 3805 C CA . LYS B 1 46 ? 0.501 9.883 7.137 1 98.69 46 LYS B CA 1
ATOM 3806 C C . LYS B 1 46 ? 1.244 10.125 8.445 1 98.69 46 LYS B C 1
ATOM 3808 O O . LYS B 1 46 ? 2.453 10.367 8.445 1 98.69 46 LYS B O 1
ATOM 3813 N N . ASP B 1 47 ? 0.454 10.188 9.523 1 98.75 47 ASP B N 1
ATOM 3814 C CA . ASP B 1 47 ? 1.105 10.148 10.828 1 98.75 47 ASP B CA 1
ATOM 3815 C C . ASP B 1 47 ? 1.306 8.719 11.305 1 98.75 47 ASP B C 1
ATOM 3817 O O . ASP B 1 47 ? 1.38 7.789 10.492 1 98.75 47 ASP B O 1
ATOM 3821 N N . THR B 1 48 ? 1.47 8.445 12.609 1 98.75 48 THR B N 1
ATOM 3822 C CA . THR B 1 48 ? 1.977 7.16 13.078 1 98.75 48 THR B CA 1
ATOM 3823 C C . THR B 1 48 ? 0.83 6.254 13.516 1 98.75 48 THR B C 1
ATOM 3825 O O . THR B 1 48 ? 1.061 5.18 14.078 1 98.75 48 THR B O 1
ATOM 3828 N N . ARG B 1 49 ? -0.435 6.672 13.305 1 98.81 49 ARG B N 1
ATOM 3829 C CA . ARG B 1 49 ? -1.59 5.902 13.758 1 98.81 49 ARG B CA 1
ATOM 3830 C C . ARG B 1 49 ? -1.664 4.555 13.039 1 98.81 49 ARG B C 1
ATOM 3832 O O . ARG B 1 49 ? -1.399 4.469 11.844 1 98.81 49 ARG B O 1
ATOM 3839 N N . ARG B 1 50 ? -2.094 3.494 13.766 1 98.12 50 ARG B N 1
ATOM 3840 C CA . ARG B 1 50 ? -2.312 2.152 13.234 1 98.12 50 ARG B CA 1
ATOM 3841 C C . ARG B 1 50 ? -3.305 2.176 12.078 1 98.12 50 ARG B C 1
ATOM 3843 O O . ARG B 1 50 ? -3.113 1.482 11.078 1 98.12 50 ARG B O 1
ATOM 3850 N N . SER B 1 51 ? -4.332 2.93 12.203 1 98.75 51 SER B N 1
ATOM 3851 C CA . SER B 1 51 ? -5.402 2.965 11.219 1 98.75 51 SER B CA 1
ATOM 3852 C C . SER B 1 51 ? -4.898 3.49 9.875 1 98.75 51 SER B C 1
ATOM 3854 O O . SER B 1 51 ? -5.566 3.332 8.852 1 98.75 51 SER B O 1
ATOM 3856 N N . GLY B 1 52 ? -3.713 4.105 9.898 1 98.75 52 GLY B N 1
ATOM 3857 C CA . GLY B 1 52 ? -3.104 4.59 8.664 1 98.75 52 GLY B CA 1
ATOM 3858 C C . GLY B 1 52 ? -2.887 3.494 7.641 1 98.75 52 GLY B C 1
ATOM 3859 O O . GLY B 1 52 ? -2.908 3.756 6.434 1 98.75 52 GLY B O 1
ATOM 3860 N N . TYR B 1 53 ? -2.672 2.268 8.078 1 98.62 53 TYR B N 1
ATOM 3861 C CA . TYR B 1 53 ? -2.486 1.156 7.152 1 98.62 53 TYR B CA 1
ATOM 3862 C C . TYR B 1 53 ? -3.758 0.897 6.352 1 98.62 53 TYR B C 1
ATOM 3864 O O . TYR B 1 53 ? -3.705 0.72 5.129 1 98.62 53 TYR B O 1
ATOM 3872 N N . MET B 1 54 ? -4.883 0.873 7.023 1 98.88 54 MET B N 1
ATOM 3873 C CA . MET B 1 54 ? -6.176 0.661 6.387 1 98.88 54 MET B CA 1
ATOM 3874 C C . MET B 1 54 ? -6.527 1.822 5.465 1 98.88 54 MET B C 1
ATOM 3876 O O . MET B 1 54 ? -6.871 1.612 4.301 1 98.88 54 MET B O 1
ATOM 3880 N N . ILE B 1 55 ? -6.309 3.031 5.914 1 98.94 55 ILE B N 1
ATOM 3881 C CA . ILE B 1 55 ? -6.773 4.227 5.223 1 98.94 55 ILE B CA 1
ATOM 3882 C C . ILE B 1 55 ? -5.867 4.52 4.027 1 98.94 55 ILE B C 1
ATOM 3884 O O . ILE B 1 55 ? -6.348 4.824 2.934 1 98.94 55 ILE B O 1
ATOM 3888 N N . GLU B 1 56 ? -4.57 4.445 4.227 1 98.94 56 GLU B N 1
ATOM 3889 C CA . GLU B 1 56 ? -3.625 4.715 3.15 1 98.94 56 GLU B CA 1
ATOM 3890 C C . GLU B 1 56 ? -3.846 3.771 1.971 1 98.94 56 GLU B C 1
ATOM 3892 O O . GLU B 1 56 ? -3.859 4.203 0.816 1 98.94 56 GLU B O 1
ATOM 3897 N N . ASN B 1 57 ? -4.004 2.498 2.268 1 98.94 57 ASN B N 1
ATOM 3898 C CA . ASN B 1 57 ? -4.203 1.527 1.195 1 98.94 57 ASN B CA 1
ATOM 3899 C C . ASN B 1 57 ? -5.531 1.751 0.476 1 98.94 57 ASN B C 1
ATOM 3901 O O . ASN B 1 57 ? -5.617 1.577 -0.74 1 98.94 57 ASN B O 1
ATOM 3905 N N . ALA B 1 58 ? -6.562 2.111 1.181 1 98.94 58 ALA B N 1
ATOM 3906 C CA . ALA B 1 58 ? -7.832 2.459 0.552 1 98.94 58 ALA B CA 1
ATOM 3907 C C . ALA B 1 58 ? -7.676 3.654 -0.384 1 98.94 58 ALA B C 1
ATOM 3909 O O . ALA B 1 58 ? -8.18 3.643 -1.508 1 98.94 58 ALA B O 1
ATOM 3910 N N . LEU B 1 59 ? -6.957 4.691 0.097 1 98.94 59 LEU B N 1
ATOM 3911 C CA . LEU B 1 59 ? -6.75 5.898 -0.691 1 98.94 59 LEU B CA 1
ATOM 3912 C C . LEU B 1 59 ? -5.969 5.59 -1.964 1 98.94 59 LEU B C 1
ATOM 3914 O O . LEU B 1 59 ? -6.34 6.039 -3.051 1 98.94 59 LEU B O 1
ATOM 3918 N N . VAL B 1 60 ? -4.898 4.805 -1.841 1 98.94 60 VAL B N 1
ATOM 3919 C CA . VAL B 1 60 ? -4.047 4.48 -2.979 1 98.94 60 VAL B CA 1
ATOM 3920 C C . VAL B 1 60 ? -4.84 3.688 -4.012 1 98.94 60 VAL B C 1
ATOM 3922 O O . VAL B 1 60 ? -4.75 3.955 -5.215 1 98.94 60 VAL B O 1
ATOM 3925 N N . SER B 1 61 ? -5.613 2.727 -3.539 1 98.94 61 SER B N 1
ATOM 3926 C CA . SER B 1 61 ? -6.43 1.941 -4.457 1 98.94 61 SER B CA 1
ATOM 3927 C C . SER B 1 61 ? -7.438 2.82 -5.188 1 98.94 61 SER B C 1
ATOM 3929 O O . SER B 1 61 ? -7.609 2.699 -6.402 1 98.94 61 SER B O 1
ATOM 3931 N N . GLY B 1 62 ? -8.102 3.668 -4.457 1 98.88 62 GLY B N 1
ATOM 3932 C CA . GLY B 1 62 ? -9.07 4.562 -5.07 1 98.88 62 GLY B CA 1
ATOM 3933 C C . GLY B 1 62 ? -8.453 5.508 -6.082 1 98.88 62 GLY B C 1
ATOM 3934 O O . GLY B 1 62 ? -9.016 5.73 -7.156 1 98.88 62 GLY B O 1
ATOM 3935 N N . LEU B 1 63 ? -7.316 6.094 -5.734 1 98.94 63 LEU B N 1
ATOM 3936 C CA . LEU B 1 63 ? -6.648 7.047 -6.613 1 98.94 63 LEU B CA 1
ATOM 3937 C C . LEU B 1 63 ? -6.145 6.363 -7.879 1 98.94 63 LEU B C 1
ATOM 3939 O O . LEU B 1 63 ? -6.289 6.898 -8.977 1 98.94 63 LEU B O 1
ATOM 3943 N N . THR B 1 64 ? -5.562 5.137 -7.754 1 98.88 64 THR B N 1
ATOM 3944 C CA . THR B 1 64 ? -5.094 4.41 -8.93 1 98.88 64 THR B CA 1
ATOM 3945 C C . THR B 1 64 ? -6.266 3.975 -9.797 1 98.88 64 THR B C 1
ATOM 3947 O O . THR B 1 64 ? -6.156 3.932 -11.031 1 98.88 64 THR B O 1
ATOM 3950 N N . ALA B 1 65 ? -7.371 3.65 -9.195 1 98.81 65 ALA B N 1
ATOM 3951 C CA . ALA B 1 65 ? -8.578 3.225 -9.906 1 98.81 65 ALA B CA 1
ATOM 3952 C C . ALA B 1 65 ? -9.086 4.324 -10.836 1 98.81 65 ALA B C 1
ATOM 3954 O O . ALA B 1 65 ? -9.742 4.043 -11.844 1 98.81 65 ALA B O 1
ATOM 3955 N N . VAL B 1 66 ? -8.773 5.582 -10.453 1 98.5 66 VAL B N 1
ATOM 3956 C CA . VAL B 1 66 ? -9.25 6.668 -11.305 1 98.5 66 VAL B CA 1
ATOM 3957 C C . VAL B 1 66 ? -8.078 7.277 -12.07 1 98.5 66 VAL B C 1
ATOM 3959 O O . VAL B 1 66 ? -8.188 8.383 -12.609 1 98.5 66 VAL B O 1
ATOM 3962 N N . GLY B 1 67 ? -6.895 6.609 -12.047 1 98.19 67 GLY B N 1
ATOM 3963 C CA . GLY B 1 67 ? -5.879 6.871 -13.062 1 98.19 67 GLY B CA 1
ATOM 3964 C C . GLY B 1 67 ? -4.688 7.641 -12.523 1 98.19 67 GLY B C 1
ATOM 3965 O O . GLY B 1 67 ? -3.812 8.047 -13.289 1 98.19 67 GLY B O 1
ATOM 3966 N N . TYR B 1 68 ? -4.582 7.871 -11.227 1 98.69 68 TYR B N 1
ATOM 3967 C CA . TYR B 1 68 ? -3.457 8.633 -10.695 1 98.69 68 TYR B CA 1
ATOM 3968 C C . TYR B 1 68 ? -2.289 7.715 -10.359 1 98.69 68 TYR B C 1
ATOM 3970 O O . TYR B 1 68 ? -2.49 6.566 -9.945 1 98.69 68 TYR B O 1
ATOM 3978 N N . ASN B 1 69 ? -1.111 8.188 -10.555 1 98.56 69 ASN B N 1
ATOM 3979 C CA . ASN B 1 69 ? 0.096 7.633 -9.953 1 98.56 69 ASN B CA 1
ATOM 3980 C C . ASN B 1 69 ? 0.335 8.188 -8.555 1 98.56 69 ASN B C 1
ATOM 3982 O O . ASN B 1 69 ? 0.441 9.398 -8.375 1 98.56 69 ASN B O 1
ATOM 3986 N N . VAL B 1 70 ? 0.429 7.34 -7.57 1 98.88 70 VAL B N 1
ATOM 3987 C CA . VAL B 1 70 ? 0.466 7.773 -6.18 1 98.88 70 VAL B CA 1
ATOM 3988 C C . VAL B 1 70 ? 1.879 7.605 -5.621 1 98.88 70 VAL B C 1
ATOM 3990 O O . VAL B 1 70 ? 2.5 6.555 -5.797 1 98.88 70 VAL B O 1
ATOM 3993 N N . ILE B 1 71 ? 2.398 8.602 -5.031 1 98.69 71 ILE B N 1
ATOM 3994 C CA . ILE B 1 71 ? 3.668 8.57 -4.312 1 98.69 71 ILE B CA 1
ATOM 3995 C C . ILE B 1 71 ? 3.408 8.484 -2.811 1 98.69 71 ILE B C 1
ATOM 3997 O O . ILE B 1 71 ? 2.838 9.406 -2.221 1 98.69 71 ILE B O 1
ATOM 4001 N N . GLN B 1 72 ? 3.762 7.418 -2.213 1 98.5 72 GLN B N 1
ATOM 4002 C CA . GLN B 1 72 ? 3.609 7.223 -0.776 1 98.5 72 GLN B CA 1
ATOM 4003 C C . GLN B 1 72 ? 4.898 7.562 -0.034 1 98.5 72 GLN B C 1
ATOM 4005 O O . GLN B 1 72 ? 5.973 7.059 -0.377 1 98.5 72 GLN B O 1
ATOM 4010 N N . VAL B 1 73 ? 4.828 8.367 1.01 1 97.94 73 VAL B N 1
ATOM 4011 C CA . VAL B 1 73 ? 6.07 8.836 1.621 1 97.94 73 VAL B CA 1
ATOM 4012 C C . VAL B 1 73 ? 6.137 8.367 3.074 1 97.94 73 VAL B C 1
ATOM 4014 O O . VAL B 1 73 ? 7.152 8.555 3.746 1 97.94 73 VAL B O 1
ATOM 4017 N N . GLY B 1 74 ? 5.078 7.746 3.619 1 96.94 74 GLY B N 1
ATOM 4018 C CA . GLY B 1 74 ? 5.09 7.258 4.988 1 96.94 74 GLY B CA 1
ATOM 4019 C C . GLY B 1 74 ? 4.91 8.359 6.016 1 96.94 74 GLY B C 1
ATOM 4020 O O . GLY B 1 74 ? 4.234 9.359 5.754 1 96.94 74 GLY B O 1
ATOM 4021 N N . PRO B 1 75 ? 5.355 8.164 7.199 1 97.69 75 PRO B N 1
ATOM 4022 C CA . PRO B 1 75 ? 5.176 9.148 8.273 1 97.69 75 PRO B CA 1
ATOM 4023 C C . PRO B 1 75 ? 5.918 10.453 8 1 97.69 75 PRO B C 1
ATOM 4025 O O . PRO B 1 75 ? 7.145 10.445 7.859 1 97.69 75 PRO B O 1
ATOM 4028 N N . MET B 1 76 ? 5.219 11.492 7.879 1 98.25 76 MET B N 1
ATOM 4029 C CA . MET B 1 76 ? 5.695 12.859 7.668 1 98.25 76 MET B CA 1
ATOM 4030 C C . MET B 1 76 ? 4.73 13.875 8.273 1 98.25 76 MET B C 1
ATOM 4032 O O . MET B 1 76 ? 3.521 13.633 8.32 1 98.25 76 MET B O 1
ATOM 4036 N N . PRO B 1 77 ? 5.242 14.969 8.719 1 98.69 77 PRO B N 1
ATOM 4037 C CA . PRO B 1 77 ? 4.348 16.016 9.227 1 98.69 77 PRO B CA 1
ATOM 4038 C C . PRO B 1 77 ? 3.406 16.562 8.156 1 98.69 77 PRO B C 1
ATOM 4040 O O . PRO B 1 77 ? 3.693 16.453 6.961 1 98.69 77 PRO B O 1
ATOM 4043 N N . THR B 1 78 ? 2.295 17.172 8.562 1 98.56 78 THR B N 1
ATOM 4044 C CA . THR B 1 78 ? 1.337 17.812 7.664 1 98.56 78 THR B CA 1
ATOM 4045 C C . THR B 1 78 ? 2.02 18.875 6.812 1 98.56 78 THR B C 1
ATOM 4047 O O . THR B 1 78 ? 1.871 18.875 5.586 1 98.56 78 THR B O 1
ATOM 4050 N N . PRO B 1 79 ? 2.826 19.781 7.371 1 98.44 79 PRO B N 1
ATOM 4051 C CA . PRO B 1 79 ? 3.461 20.797 6.527 1 98.44 79 PRO B CA 1
ATOM 4052 C C . PRO B 1 79 ? 4.438 20.203 5.516 1 98.44 79 PRO B C 1
ATOM 4054 O O . PRO B 1 79 ? 4.676 20.781 4.457 1 98.44 79 PRO B O 1
ATOM 4057 N N . ALA B 1 80 ? 5.02 19.062 5.828 1 98.62 80 ALA B N 1
ATOM 4058 C CA . ALA B 1 80 ? 5.902 18.391 4.871 1 98.62 80 ALA B CA 1
ATOM 4059 C C . ALA B 1 80 ? 5.137 17.984 3.617 1 98.62 80 ALA B C 1
ATOM 4061 O O . ALA B 1 80 ? 5.656 18.078 2.504 1 98.62 80 ALA B O 1
ATOM 4062 N N . ILE B 1 81 ? 3.934 17.484 3.781 1 98.69 81 ILE B N 1
ATOM 4063 C CA . ILE B 1 81 ? 3.129 17.062 2.643 1 98.69 81 ILE B CA 1
ATOM 4064 C C . ILE B 1 81 ? 2.758 18.266 1.785 1 98.69 81 ILE B C 1
ATOM 4066 O O . ILE B 1 81 ? 2.777 18.188 0.555 1 98.69 81 ILE B O 1
ATOM 4070 N N . ALA B 1 82 ? 2.381 19.344 2.473 1 98.38 82 ALA B N 1
ATOM 4071 C CA . ALA B 1 82 ? 2.123 20.578 1.743 1 98.38 82 ALA B CA 1
ATOM 4072 C C . ALA B 1 82 ? 3.334 20.984 0.909 1 98.38 82 ALA B C 1
ATOM 4074 O O . ALA B 1 82 ? 3.203 21.297 -0.278 1 98.38 82 ALA B O 1
ATOM 4075 N N . PHE B 1 83 ? 4.496 20.938 1.441 1 98.25 83 PHE B N 1
ATOM 4076 C CA . PHE B 1 83 ? 5.75 21.297 0.789 1 98.25 83 PHE B CA 1
ATOM 4077 C C . PHE B 1 83 ? 6.055 20.344 -0.358 1 98.25 83 PHE B C 1
ATOM 4079 O O . PHE B 1 83 ? 6.348 20.781 -1.474 1 98.25 83 PHE B O 1
ATOM 4086 N N . LEU B 1 84 ? 5.941 19.047 -0.052 1 98.38 84 LEU B N 1
ATOM 4087 C CA . LEU B 1 84 ? 6.301 18.016 -1.02 1 98.38 84 LEU B CA 1
ATOM 4088 C C . LEU B 1 84 ? 5.359 18.047 -2.219 1 98.38 84 LEU B C 1
ATOM 4090 O O . LEU B 1 84 ? 5.766 17.734 -3.342 1 98.38 84 LEU B O 1
ATOM 4094 N N . THR B 1 85 ? 4.074 18.422 -1.988 1 98.31 85 THR B N 1
ATOM 4095 C CA . THR B 1 85 ? 3.115 18.5 -3.086 1 98.31 85 THR B CA 1
ATOM 4096 C C . THR B 1 85 ? 3.623 19.438 -4.18 1 98.31 85 THR B C 1
ATOM 4098 O O . THR B 1 85 ? 3.602 19.078 -5.363 1 98.31 85 THR B O 1
ATOM 4101 N N . GLU B 1 86 ? 4.105 20.562 -3.773 1 96.88 86 GLU B N 1
ATOM 4102 C CA . GLU B 1 86 ? 4.637 21.531 -4.727 1 96.88 86 GLU B CA 1
ATOM 4103 C C . GLU B 1 86 ? 6 21.094 -5.254 1 96.88 86 GLU B C 1
ATOM 4105 O O . GLU B 1 86 ? 6.262 21.172 -6.457 1 96.88 86 GLU B O 1
ATOM 4110 N N . ASP B 1 87 ? 6.809 20.656 -4.34 1 96.56 87 ASP B N 1
ATOM 4111 C CA . ASP B 1 87 ? 8.188 20.297 -4.672 1 96.56 87 ASP B CA 1
ATOM 4112 C C . ASP B 1 87 ? 8.234 19.188 -5.715 1 96.56 87 ASP B C 1
ATOM 4114 O O . ASP B 1 87 ? 9.102 19.188 -6.59 1 96.56 87 ASP B O 1
ATOM 4118 N N . LEU B 1 88 ? 7.32 18.266 -5.629 1 96.81 88 LEU B N 1
ATOM 4119 C CA . LEU B 1 88 ? 7.273 17.125 -6.531 1 96.81 88 LEU B CA 1
ATOM 4120 C C . LEU B 1 88 ? 6.352 17.391 -7.711 1 96.81 88 LEU B C 1
ATOM 4122 O O . LEU B 1 88 ? 6.145 16.531 -8.562 1 96.81 88 LEU B O 1
ATOM 4126 N N . ARG B 1 89 ? 5.762 18.609 -7.758 1 97.25 89 ARG B N 1
ATOM 4127 C CA . ARG B 1 89 ? 4.871 19.031 -8.828 1 97.25 89 ARG B CA 1
ATOM 4128 C C . ARG B 1 89 ? 3.664 18.109 -8.945 1 97.25 89 ARG B C 1
ATOM 4130 O O . ARG B 1 89 ? 3.268 17.734 -10.055 1 97.25 89 ARG B O 1
ATOM 4137 N N . CYS B 1 90 ? 3.176 17.641 -7.832 1 98.19 90 CYS B N 1
ATOM 4138 C CA . CYS B 1 90 ? 1.988 16.797 -7.809 1 98.19 90 CYS B CA 1
ATOM 4139 C C . CYS B 1 90 ? 0.731 17.609 -8.078 1 98.19 90 CYS B C 1
ATOM 4141 O O . CYS B 1 90 ? 0.706 18.828 -7.832 1 98.19 90 CYS B O 1
ATOM 4143 N N . ASP B 1 91 ? -0.273 16.953 -8.57 1 98.56 91 ASP B N 1
ATOM 4144 C CA . ASP B 1 91 ? -1.561 17.594 -8.805 1 98.56 91 ASP B CA 1
ATOM 4145 C C . ASP B 1 91 ? -2.291 17.875 -7.492 1 98.56 91 ASP B C 1
ATOM 4147 O O . ASP B 1 91 ? -3.141 18.766 -7.422 1 98.56 91 ASP B O 1
ATOM 4151 N N . ALA B 1 92 ? -1.941 17.109 -6.453 1 98.56 92 ALA B N 1
ATOM 4152 C CA . ALA B 1 92 ? -2.502 17.266 -5.113 1 98.56 92 ALA B CA 1
ATOM 4153 C C . ALA B 1 92 ? -1.683 16.5 -4.078 1 98.56 92 ALA B C 1
ATOM 4155 O O . ALA B 1 92 ? -0.829 15.688 -4.438 1 98.56 92 ALA B O 1
ATOM 4156 N N . GLY B 1 93 ? -1.894 16.812 -2.852 1 98.62 93 GLY B N 1
ATOM 4157 C CA . GLY B 1 93 ? -1.346 16.078 -1.72 1 98.62 93 GLY B CA 1
ATOM 4158 C C . GLY B 1 93 ? -2.4 15.648 -0.718 1 98.62 93 GLY B C 1
ATOM 4159 O O . GLY B 1 93 ? -3.43 16.312 -0.57 1 98.62 93 GLY B O 1
ATOM 4160 N N . ILE B 1 94 ? -2.189 14.539 -0.082 1 98.88 94 ILE B N 1
ATOM 4161 C CA . ILE B 1 94 ? -3.109 14.023 0.927 1 98.88 94 ILE B CA 1
ATOM 4162 C C . ILE B 1 94 ? -2.34 13.68 2.201 1 98.88 94 ILE B C 1
ATOM 4164 O O . ILE B 1 94 ? -1.309 13.008 2.148 1 98.88 94 ILE B O 1
ATOM 4168 N N . MET B 1 95 ? -2.801 14.172 3.344 1 98.81 95 MET B N 1
ATOM 4169 C CA . MET B 1 95 ? -2.258 13.852 4.66 1 98.81 95 MET B CA 1
ATOM 4170 C C . MET B 1 95 ? -3.264 13.062 5.488 1 98.81 95 MET B C 1
ATOM 4172 O O . MET B 1 95 ? -4.391 13.516 5.707 1 98.81 95 MET B O 1
ATOM 4176 N N . ILE B 1 96 ? -2.877 11.883 5.91 1 98.88 96 ILE B N 1
ATOM 4177 C CA . ILE B 1 96 ? -3.705 11.055 6.777 1 98.88 96 ILE B CA 1
ATOM 4178 C C . ILE B 1 96 ? -3.361 11.328 8.234 1 98.88 96 ILE B C 1
ATOM 4180 O O . ILE B 1 96 ? -2.406 10.766 8.773 1 98.88 96 ILE B O 1
ATOM 4184 N N . SER B 1 97 ? -4.176 12.133 8.891 1 98.5 97 SER B N 1
ATOM 4185 C CA . SER B 1 97 ? -3.918 12.492 10.281 1 98.5 97 SER B CA 1
ATOM 4186 C C . SER B 1 97 ? -5.125 13.18 10.906 1 98.5 97 SER B C 1
ATOM 4188 O O . SER B 1 97 ? -5.809 13.969 10.25 1 98.5 97 SER B O 1
ATOM 4190 N N . ALA B 1 98 ? -5.328 12.859 12.156 1 97.38 98 ALA B N 1
ATOM 4191 C CA . ALA B 1 98 ? -6.316 13.602 12.938 1 97.38 98 ALA B CA 1
ATOM 4192 C C . ALA B 1 98 ? -5.637 14.578 13.883 1 97.38 98 ALA B C 1
ATOM 4194 O O . ALA B 1 98 ? -6.145 14.852 14.977 1 97.38 98 ALA B O 1
ATOM 4195 N N . SER B 1 99 ? -4.449 14.961 13.508 1 96 99 SER B N 1
ATOM 4196 C CA . SER B 1 99 ? -3.723 15.977 14.266 1 96 99 SER B CA 1
ATOM 4197 C C . SER B 1 99 ? -3.561 15.562 15.727 1 96 99 SER B C 1
ATOM 4199 O O . SER B 1 99 ? -2.891 14.57 16.031 1 96 99 SER B O 1
ATOM 4201 N N . HIS B 1 100 ? -4.277 16.266 16.656 1 96.12 100 HIS B N 1
ATOM 4202 C CA . HIS B 1 100 ? -4.043 16.094 18.078 1 96.12 100 HIS B CA 1
ATOM 4203 C C . HIS B 1 100 ? -5.031 15.094 18.688 1 96.12 100 HIS B C 1
ATOM 4205 O O . HIS B 1 100 ? -4.984 14.812 19.875 1 96.12 100 HIS B O 1
ATOM 4211 N N . ASN B 1 101 ? -5.922 14.5 17.891 1 96.44 101 ASN B N 1
ATOM 4212 C CA . ASN B 1 101 ? -6.926 13.57 18.391 1 96.44 101 ASN B CA 1
ATOM 4213 C C . ASN B 1 101 ? -6.285 12.289 18.922 1 96.44 101 ASN B C 1
ATOM 4215 O O . ASN B 1 101 ? -5.141 11.977 18.578 1 96.44 101 ASN B O 1
ATOM 4219 N N . PRO B 1 102 ? -7.035 11.594 19.719 1 97.5 102 PRO B N 1
ATOM 4220 C CA . PRO B 1 102 ? -6.551 10.273 20.125 1 97.5 102 PRO B CA 1
ATOM 4221 C C . PRO B 1 102 ? -6.352 9.328 18.953 1 97.5 102 PRO B C 1
ATOM 4223 O O . PRO B 1 102 ? -6.875 9.57 17.859 1 97.5 102 PRO B O 1
ATOM 4226 N N . TYR B 1 103 ? -5.652 8.242 19.203 1 98.06 103 TYR B N 1
ATOM 4227 C CA . TYR B 1 103 ? -5.18 7.348 18.156 1 98.06 103 TYR B CA 1
ATOM 4228 C C . TYR B 1 103 ? -6.352 6.734 17.406 1 98.06 103 TYR B C 1
ATOM 4230 O O . TYR B 1 103 ? -6.207 6.344 16.234 1 98.06 103 TYR B O 1
ATOM 4238 N N . TYR B 1 104 ? -7.551 6.602 18.062 1 98.44 104 TYR B N 1
ATOM 4239 C CA . TYR B 1 104 ? -8.656 5.867 17.453 1 98.44 104 TYR B CA 1
ATOM 4240 C C . TYR B 1 104 ? -9.398 6.73 16.453 1 98.44 104 TYR B C 1
ATOM 4242 O O . TYR B 1 104 ? -10.219 6.227 15.672 1 98.44 104 TYR B O 1
ATOM 4250 N N . ASP B 1 105 ? -9.062 8.039 16.469 1 97.94 105 ASP B N 1
ATOM 4251 C CA . ASP B 1 105 ? -9.5 8.938 15.398 1 97.94 105 ASP B CA 1
ATOM 4252 C C . ASP B 1 105 ? -8.461 9.023 14.289 1 97.94 105 ASP B C 1
ATOM 4254 O O . ASP B 1 105 ? -7.277 8.75 14.516 1 97.94 105 ASP B O 1
ATOM 4258 N N . ASN B 1 106 ? -8.867 9.328 13.102 1 98.38 106 ASN B N 1
ATOM 4259 C CA . ASN B 1 106 ? -7.98 9.688 12 1 98.38 106 ASN B CA 1
ATOM 4260 C C . ASN B 1 106 ? -8.625 10.727 11.078 1 98.38 106 ASN B C 1
ATOM 4262 O O . ASN B 1 106 ? -9.703 11.242 11.383 1 98.38 106 ASN B O 1
ATOM 4266 N N . GLY B 1 107 ? -7.895 11.172 10.102 1 98.06 107 GLY B N 1
ATOM 4267 C CA . GLY B 1 107 ? -8.367 12.203 9.188 1 98.06 107 GLY B CA 1
ATOM 4268 C C . GLY B 1 107 ? -7.672 12.172 7.844 1 98.06 107 GLY B C 1
ATOM 4269 O O . GLY B 1 107 ? -6.602 11.578 7.707 1 98.06 107 GLY B O 1
ATOM 4270 N N . ILE B 1 108 ? -8.344 12.711 6.875 1 98.62 108 ILE B N 1
ATOM 4271 C CA . ILE B 1 108 ? -7.82 12.867 5.52 1 98.62 108 ILE B CA 1
ATOM 4272 C C . ILE B 1 108 ? -7.863 14.336 5.117 1 98.62 108 ILE B C 1
ATOM 4274 O O . ILE B 1 108 ? -8.945 14.914 4.953 1 98.62 108 ILE B O 1
ATOM 4278 N N . LYS B 1 109 ? -6.676 14.922 5.02 1 97.69 109 LYS B N 1
ATOM 4279 C CA . LYS B 1 109 ? -6.512 16.312 4.582 1 97.69 109 LYS B CA 1
ATOM 4280 C C . LYS B 1 109 ? -6.047 16.375 3.131 1 97.69 109 LYS B C 1
ATOM 4282 O O . LYS B 1 109 ? -5.234 15.555 2.695 1 97.69 109 LYS B O 1
ATOM 4287 N N . PHE B 1 110 ? -6.559 17.375 2.434 1 98.06 110 PHE B N 1
ATOM 4288 C CA . PHE B 1 110 ? -6.195 17.531 1.029 1 98.06 110 PHE B CA 1
ATOM 4289 C C . PHE B 1 110 ? -5.473 18.844 0.79 1 98.06 110 PHE B C 1
ATOM 4291 O O . PHE B 1 110 ? -5.809 19.859 1.401 1 98.06 110 PHE B O 1
ATOM 4298 N N . PHE B 1 111 ? -4.5 18.828 -0.068 1 97.69 111 PHE B N 1
ATOM 4299 C CA . PHE B 1 111 ? -3.785 20 -0.562 1 97.69 111 PHE B CA 1
ATOM 4300 C C . PHE B 1 111 ? -3.891 20.109 -2.08 1 97.69 111 PHE B C 1
ATOM 4302 O O . PHE B 1 111 ? -3.832 19.094 -2.777 1 97.69 111 PHE B O 1
ATOM 4309 N N . ASN B 1 112 ? -4.074 21.312 -2.586 1 96.56 112 ASN B N 1
ATOM 4310 C CA . ASN B 1 112 ? -4.051 21.484 -4.035 1 96.56 112 ASN B CA 1
ATOM 4311 C C . ASN B 1 112 ? -2.623 21.469 -4.578 1 96.56 112 ASN B C 1
ATOM 4313 O O . ASN B 1 112 ? -1.674 21.219 -3.834 1 96.56 112 ASN B O 1
ATOM 4317 N N . HIS B 1 113 ? -2.449 21.688 -5.871 1 96.94 113 HIS B N 1
ATOM 4318 C CA . HIS B 1 113 ? -1.167 21.516 -6.539 1 96.94 113 HIS B CA 1
ATOM 4319 C C . HIS B 1 113 ? -0.144 22.531 -6.047 1 96.94 113 HIS B C 1
ATOM 4321 O O . HIS B 1 113 ? 1.062 22.344 -6.223 1 96.94 113 HIS B O 1
ATOM 4327 N N . GLN B 1 114 ? -0.607 23.578 -5.355 1 95.62 114 GLN B N 1
ATOM 4328 C CA . GLN B 1 114 ? 0.288 24.594 -4.816 1 95.62 114 GLN B CA 1
ATOM 4329 C C . GLN B 1 114 ? 0.627 24.312 -3.357 1 95.62 114 GLN B C 1
ATOM 4331 O O . GLN B 1 114 ? 1.312 25.109 -2.709 1 95.62 114 GLN B O 1
ATOM 4336 N N . GLY B 1 115 ? 0.079 23.234 -2.811 1 96.25 115 GLY B N 1
ATOM 4337 C CA . GLY B 1 115 ? 0.324 22.906 -1.417 1 96.25 115 GLY B CA 1
ATOM 4338 C C . GLY B 1 115 ? -0.595 23.625 -0.455 1 96.25 115 GLY B C 1
ATOM 4339 O O . GLY B 1 115 ? -0.391 23.578 0.76 1 96.25 115 GLY B O 1
ATOM 4340 N N . ASP B 1 116 ? -1.611 24.281 -0.948 1 95.62 116 ASP B N 1
ATOM 4341 C CA . ASP B 1 116 ? -2.588 24.969 -0.107 1 95.62 116 ASP B CA 1
ATOM 4342 C C . ASP B 1 116 ? -3.736 24.031 0.27 1 95.62 116 ASP B C 1
ATOM 4344 O O . ASP B 1 116 ? -4.121 23.156 -0.516 1 95.62 116 ASP B O 1
ATOM 4348 N N . LYS B 1 117 ? -4.258 24.266 1.409 1 95.19 117 LYS B N 1
ATOM 4349 C CA . LYS B 1 117 ? -5.473 23.547 1.785 1 95.19 117 LYS B CA 1
ATOM 4350 C C . LYS B 1 117 ? -6.637 23.922 0.873 1 95.19 117 LYS B C 1
ATOM 4352 O O . LYS B 1 117 ? -6.672 25.016 0.319 1 95.19 117 LYS B O 1
ATOM 4357 N N . LEU B 1 118 ? -7.594 23.047 0.782 1 95.06 118 LEU B N 1
ATOM 4358 C CA . LEU B 1 118 ? -8.719 23.25 -0.122 1 95.06 118 LEU B CA 1
ATOM 4359 C C . LEU B 1 118 ? -9.688 24.297 0.439 1 95.06 118 LEU B C 1
ATOM 4361 O O . LEU B 1 118 ? -9.867 24.391 1.655 1 95.06 118 LEU B O 1
ATOM 4365 N N . GLN B 1 119 ? -10.258 25.047 -0.434 1 92.25 119 GLN B N 1
ATOM 4366 C CA . GLN B 1 119 ? -11.32 25.969 -0.062 1 92.25 119 GLN B CA 1
ATOM 4367 C C . GLN B 1 119 ? -12.656 25.234 0.064 1 92.25 119 GLN B C 1
ATOM 4369 O O . GLN B 1 119 ? -12.82 24.125 -0.45 1 92.25 119 GLN B O 1
ATOM 4374 N N . PRO B 1 120 ? -13.578 25.812 0.737 1 91.25 120 PRO B N 1
ATOM 4375 C CA . PRO B 1 120 ? -14.883 25.172 0.938 1 91.25 120 PRO B CA 1
ATOM 4376 C C . PRO B 1 120 ? -15.547 24.75 -0.374 1 91.25 120 PRO B C 1
ATOM 4378 O O . PRO B 1 120 ? -16.203 23.719 -0.434 1 91.25 120 PRO B O 1
ATOM 4381 N N . GLU B 1 121 ? -15.391 25.547 -1.372 1 94.5 121 GLU B N 1
ATOM 4382 C CA . GLU B 1 121 ? -15.992 25.219 -2.66 1 94.5 121 GLU B CA 1
ATOM 4383 C C . GLU B 1 121 ? -15.398 23.938 -3.242 1 94.5 121 GLU B C 1
ATOM 4385 O O . GLU B 1 121 ? -16.109 23.156 -3.883 1 94.5 121 GLU B O 1
ATOM 4390 N N . ASP B 1 122 ? -14.07 23.688 -3.133 1 95.38 122 ASP B N 1
ATOM 4391 C CA . ASP B 1 122 ? -13.414 22.469 -3.568 1 95.38 122 ASP B CA 1
ATOM 4392 C C . ASP B 1 122 ? -13.961 21.25 -2.812 1 95.38 122 ASP B C 1
ATOM 4394 O O . ASP B 1 122 ? -14.227 20.203 -3.41 1 95.38 122 ASP B O 1
ATOM 4398 N N . GLU B 1 123 ? -14.117 21.453 -1.512 1 95.94 123 GLU B N 1
ATOM 4399 C CA . GLU B 1 123 ? -14.625 20.375 -0.658 1 95.94 123 GLU B CA 1
ATOM 4400 C C . GLU B 1 123 ? -16.047 19.984 -1.05 1 95.94 123 GLU B C 1
ATOM 4402 O O . GLU B 1 123 ? -16.375 18.797 -1.1 1 95.94 123 GLU B O 1
ATOM 4407 N N . LYS B 1 124 ? -16.844 20.984 -1.315 1 96.19 124 LYS B N 1
ATOM 4408 C CA . LYS B 1 124 ? -18.219 20.734 -1.741 1 96.19 124 LYS B CA 1
ATOM 4409 C C . LYS B 1 124 ? -18.266 19.969 -3.066 1 96.19 124 LYS B C 1
ATOM 4411 O O . LYS B 1 124 ? -19.109 19.109 -3.273 1 96.19 124 LYS B O 1
ATOM 4416 N N . ALA B 1 125 ? -17.359 20.359 -3.951 1 97.06 125 ALA B N 1
ATOM 4417 C CA . ALA B 1 125 ? -17.297 19.688 -5.25 1 97.06 125 ALA B CA 1
ATOM 4418 C C . ALA B 1 125 ? -16.906 18.219 -5.098 1 97.06 125 ALA B C 1
ATOM 4420 O O . ALA B 1 125 ? -17.469 17.359 -5.758 1 97.06 125 ALA B O 1
ATOM 4421 N N . ILE B 1 126 ? -15.969 17.922 -4.27 1 97.94 126 ILE B N 1
ATOM 4422 C CA . ILE B 1 126 ? -15.539 16.547 -4.02 1 97.94 126 ILE B CA 1
ATOM 4423 C C . ILE B 1 126 ? -16.672 15.758 -3.381 1 97.94 126 ILE B C 1
ATOM 4425 O O . ILE B 1 126 ? -16.922 14.609 -3.742 1 97.94 126 ILE B O 1
ATOM 4429 N N . GLU B 1 127 ? -17.344 16.406 -2.42 1 97.69 127 GLU B N 1
ATOM 4430 C CA . GLU B 1 127 ? -18.469 15.766 -1.753 1 97.69 127 GLU B CA 1
ATOM 4431 C C . GLU B 1 127 ? -19.578 15.406 -2.75 1 97.69 127 GLU B C 1
ATOM 4433 O O . GLU B 1 127 ? -20.219 14.359 -2.625 1 97.69 127 GLU B O 1
ATOM 4438 N N . ALA B 1 128 ? -19.844 16.312 -3.678 1 97.75 128 ALA B N 1
ATOM 4439 C CA . ALA B 1 128 ? -20.844 16.062 -4.699 1 97.75 128 ALA B CA 1
ATOM 4440 C C . ALA B 1 128 ? -20.5 14.82 -5.523 1 97.75 128 ALA B C 1
ATOM 4442 O O . ALA B 1 128 ? -21.375 14.016 -5.84 1 97.75 128 ALA B O 1
ATOM 4443 N N . ILE B 1 129 ? -19.266 14.664 -5.879 1 98.31 129 ILE B N 1
ATOM 4444 C CA . ILE B 1 129 ? -18.812 13.492 -6.625 1 98.31 129 ILE B CA 1
ATOM 4445 C C . ILE B 1 129 ? -18.922 12.25 -5.746 1 98.31 129 ILE B C 1
ATOM 4447 O O . ILE B 1 129 ? -19.359 11.195 -6.203 1 98.31 129 ILE B O 1
ATOM 4451 N N . PHE B 1 130 ? -18.531 12.406 -4.512 1 98.25 130 PHE B N 1
ATOM 4452 C CA . PHE B 1 130 ? -18.562 11.312 -3.543 1 98.25 130 PHE B CA 1
ATOM 4453 C C . PHE B 1 130 ? -19.953 10.688 -3.475 1 98.25 130 PHE B C 1
ATOM 4455 O O . PHE B 1 130 ? -20.094 9.469 -3.389 1 98.25 130 PHE B O 1
ATOM 4462 N N . PHE B 1 131 ? -20.922 11.492 -3.516 1 97.62 131 PHE B N 1
ATOM 4463 C CA . PHE B 1 131 ? -22.297 11 -3.322 1 97.62 131 PHE B CA 1
ATOM 4464 C C . PHE B 1 131 ? -22.922 10.641 -4.656 1 97.62 131 PHE B C 1
ATOM 4466 O O . PHE B 1 131 ? -24.078 10.188 -4.699 1 97.62 131 PHE B O 1
ATOM 4473 N N . ASP B 1 132 ? -22.219 10.758 -5.75 1 97.75 132 ASP B N 1
ATOM 4474 C CA . ASP B 1 132 ? -22.703 10.398 -7.078 1 97.75 132 ASP B CA 1
ATOM 4475 C C . ASP B 1 132 ? -22.125 9.055 -7.523 1 97.75 132 ASP B C 1
ATOM 4477 O O . ASP B 1 132 ? -21.109 9.008 -8.227 1 97.75 132 ASP B O 1
ATOM 4481 N N . GLU B 1 133 ? -22.812 8.031 -7.332 1 96.19 133 GLU B N 1
ATOM 4482 C CA . GLU B 1 133 ? -22.344 6.672 -7.602 1 96.19 133 GLU B CA 1
ATOM 4483 C C . GLU B 1 133 ? -22.031 6.484 -9.078 1 96.19 133 GLU B C 1
ATOM 4485 O O . GLU B 1 133 ? -21.062 5.809 -9.43 1 96.19 133 GLU B O 1
ATOM 4490 N N . GLN B 1 134 ? -22.812 6.977 -9.93 1 97.75 134 GLN B N 1
ATOM 4491 C CA . GLN B 1 134 ? -22.625 6.832 -11.367 1 97.75 134 GLN B CA 1
ATOM 4492 C C . GLN B 1 134 ? -21.312 7.449 -11.812 1 97.75 134 GLN B C 1
ATOM 4494 O O . GLN B 1 134 ? -20.562 6.855 -12.602 1 97.75 134 GLN B O 1
ATOM 4499 N N . THR B 1 135 ? -21.062 8.664 -11.281 1 97.81 135 THR B N 1
ATOM 4500 C CA . THR B 1 135 ? -19.812 9.344 -11.625 1 97.81 135 THR B CA 1
ATOM 4501 C C . THR B 1 135 ? -18.609 8.523 -11.164 1 97.81 135 THR B C 1
ATOM 4503 O O . THR B 1 135 ? -17.625 8.406 -11.898 1 97.81 135 THR B O 1
ATOM 4506 N N . ILE B 1 136 ? -18.688 8 -9.992 1 97.81 136 ILE B N 1
ATOM 4507 C CA . ILE B 1 136 ? -17.609 7.184 -9.461 1 97.81 136 ILE B CA 1
ATOM 4508 C C . ILE B 1 136 ? -17.391 5.965 -10.352 1 97.81 136 ILE B C 1
ATOM 4510 O O . ILE B 1 136 ? -16.266 5.672 -10.75 1 97.81 136 ILE B O 1
ATOM 4514 N N . GLU B 1 137 ? -18.438 5.285 -10.711 1 96.81 137 GLU B N 1
ATOM 4515 C CA . GLU B 1 137 ? -18.375 4.066 -11.516 1 96.81 137 GLU B CA 1
ATOM 4516 C C . GLU B 1 137 ? -17.828 4.359 -12.914 1 96.81 137 GLU B C 1
ATOM 4518 O O . GLU B 1 137 ? -17.031 3.592 -13.445 1 96.81 137 GLU B O 1
ATOM 4523 N N . GLU B 1 138 ? -18.281 5.461 -13.453 1 97.44 138 GLU B N 1
ATOM 4524 C CA . GLU B 1 138 ? -17.906 5.82 -14.82 1 97.44 138 GLU B CA 1
ATOM 4525 C C . GLU B 1 138 ? -16.422 6.199 -14.906 1 97.44 138 GLU B C 1
ATOM 4527 O O . GLU B 1 138 ? -15.844 6.195 -15.992 1 97.44 138 GLU B O 1
ATOM 4532 N N . ASN B 1 139 ? -15.844 6.539 -13.773 1 98.06 139 ASN B N 1
ATOM 4533 C CA . ASN B 1 139 ? -14.461 7.008 -13.805 1 98.06 139 ASN B CA 1
ATOM 4534 C C . ASN B 1 139 ? -13.484 5.918 -13.367 1 98.06 139 ASN B C 1
ATOM 4536 O O . ASN B 1 139 ? -12.281 6.148 -13.297 1 98.06 139 ASN B O 1
ATOM 4540 N N . GLN B 1 140 ? -13.992 4.711 -13.055 1 98.19 140 GLN B N 1
ATOM 4541 C CA . GLN B 1 140 ? -13.125 3.555 -12.859 1 98.19 140 GLN B CA 1
ATOM 4542 C C . GLN B 1 140 ? -12.375 3.215 -14.141 1 98.19 140 GLN B C 1
ATOM 4544 O O . GLN B 1 140 ? -12.984 2.943 -15.18 1 98.19 140 GLN B O 1
ATOM 4549 N N . LYS B 1 141 ? -11.031 3.244 -14.078 1 98.56 141 LYS B N 1
ATOM 4550 C CA . LYS B 1 141 ? -10.219 3.066 -15.273 1 98.56 141 LYS B CA 1
ATOM 4551 C C . LYS B 1 141 ? -9.969 1.587 -15.555 1 98.56 141 LYS B C 1
ATOM 4553 O O . LYS B 1 141 ? -10.094 0.75 -14.656 1 98.56 141 LYS B O 1
ATOM 4558 N N . THR B 1 142 ? -9.68 1.241 -16.734 1 98.31 142 THR B N 1
ATOM 4559 C CA . THR B 1 142 ? -9.266 -0.073 -17.219 1 98.31 142 THR B CA 1
ATOM 4560 C C . THR B 1 142 ? -7.98 0.03 -18.031 1 98.31 142 THR B C 1
ATOM 4562 O O . THR B 1 142 ? -7.504 1.132 -18.312 1 98.31 142 THR B O 1
ATOM 4565 N N . ASP B 1 143 ? -7.375 -1.072 -18.297 1 97.75 143 ASP B N 1
ATOM 4566 C CA . ASP B 1 143 ? -6.25 -1.183 -19.219 1 97.75 143 ASP B CA 1
ATOM 4567 C C . ASP B 1 143 ? -5.105 -0.26 -18.812 1 97.75 143 ASP B C 1
ATOM 4569 O O . ASP B 1 143 ? -4.703 -0.251 -17.641 1 97.75 143 ASP B O 1
ATOM 4573 N N . GLN B 1 144 ? -4.59 0.55 -19.672 1 98 144 GLN B N 1
ATOM 4574 C CA . GLN B 1 144 ? -3.367 1.308 -19.422 1 98 144 GLN B CA 1
ATOM 4575 C C . GLN B 1 144 ? -3.652 2.561 -18.609 1 98 144 GLN B C 1
ATOM 4577 O O . GLN B 1 144 ? -2.729 3.221 -18.125 1 98 144 GLN B O 1
ATOM 4582 N N . ASP B 1 145 ? -4.953 2.807 -18.328 1 97.94 145 ASP B N 1
ATOM 4583 C CA . ASP B 1 145 ? -5.32 4.047 -17.656 1 97.94 145 ASP B CA 1
ATOM 4584 C C . ASP B 1 145 ? -5.324 3.861 -16.141 1 97.94 145 ASP B C 1
ATOM 4586 O O . ASP B 1 145 ? -5.41 4.836 -15.391 1 97.94 145 ASP B O 1
ATOM 4590 N N . ILE B 1 146 ? -5.219 2.615 -15.641 1 98.62 146 ILE B N 1
ATOM 4591 C CA . ILE B 1 146 ? -5.094 2.369 -14.211 1 98.62 146 ILE B CA 1
ATOM 4592 C C . ILE B 1 146 ? -3.756 2.906 -13.703 1 98.62 146 ILE B C 1
ATOM 4594 O O . ILE B 1 146 ? -2.717 2.695 -14.336 1 98.62 146 ILE B O 1
ATOM 4598 N N . GLY B 1 147 ? -3.742 3.6 -12.609 1 98.5 147 GLY B N 1
ATOM 4599 C CA . GLY B 1 147 ? -2.549 4.242 -12.086 1 98.5 147 GLY B CA 1
ATOM 4600 C C . GLY B 1 147 ? -1.604 3.277 -11.398 1 98.5 147 GLY B C 1
ATOM 4601 O O . GLY B 1 147 ? -1.901 2.086 -11.281 1 98.5 147 GLY B O 1
ATOM 4602 N N . SER B 1 148 ? -0.476 3.791 -10.992 1 98.44 148 SER B N 1
ATOM 4603 C CA . SER B 1 148 ? 0.543 3.049 -10.258 1 98.44 148 SER B CA 1
ATOM 4604 C C . SER B 1 148 ? 0.816 3.682 -8.898 1 98.44 148 SER B C 1
ATOM 4606 O O . SER B 1 148 ? 0.266 4.738 -8.578 1 98.44 148 SER B O 1
ATOM 4608 N N . SER B 1 149 ? 1.54 3.021 -8.102 1 98 149 SER B N 1
ATOM 4609 C CA . SER B 1 149 ? 1.968 3.566 -6.816 1 98 149 SER B CA 1
ATOM 4610 C C . SER B 1 149 ? 3.402 3.16 -6.496 1 98 149 SER B C 1
ATOM 4612 O O . SER B 1 149 ? 3.859 2.096 -6.914 1 98 149 SER B O 1
ATOM 4614 N N . LYS B 1 150 ? 4.066 4.004 -5.848 1 96.38 150 LYS B N 1
ATOM 4615 C CA . LYS B 1 150 ? 5.422 3.709 -5.395 1 96.38 150 LYS B CA 1
ATOM 4616 C C . LYS B 1 150 ? 5.715 4.395 -4.062 1 96.38 150 LYS B C 1
ATOM 4618 O O . LYS B 1 150 ? 5.148 5.445 -3.764 1 96.38 150 LYS B O 1
ATOM 4623 N N . ARG B 1 151 ? 6.539 3.799 -3.271 1 95.88 151 ARG B N 1
ATOM 4624 C CA . ARG B 1 151 ? 7.051 4.395 -2.043 1 95.88 151 ARG B CA 1
ATOM 4625 C C . ARG B 1 151 ? 8.43 5.016 -2.264 1 95.88 151 ARG B C 1
ATOM 4627 O O . ARG B 1 151 ? 9.273 4.426 -2.938 1 95.88 151 ARG B O 1
ATOM 4634 N N . ILE B 1 152 ? 8.57 6.199 -1.806 1 93.25 152 ILE B N 1
ATOM 4635 C CA . ILE B 1 152 ? 9.891 6.82 -1.883 1 93.25 152 ILE B CA 1
ATOM 4636 C C . ILE B 1 152 ? 10.359 7.219 -0.484 1 93.25 152 ILE B C 1
ATOM 4638 O O . ILE B 1 152 ? 9.562 7.707 0.325 1 93.25 152 ILE B O 1
ATOM 4642 N N . ASP B 1 153 ? 11.672 7.023 -0.185 1 86.81 153 ASP B N 1
ATOM 4643 C CA . ASP B 1 153 ? 12.195 7.246 1.161 1 86.81 153 ASP B CA 1
ATOM 4644 C C . ASP B 1 153 ? 13.086 8.484 1.209 1 86.81 153 ASP B C 1
ATOM 4646 O O . ASP B 1 153 ? 13.398 8.992 2.289 1 86.81 153 ASP B O 1
ATOM 4650 N N . ASP B 1 154 ? 13.438 9 0.137 1 89.25 154 ASP B N 1
ATOM 4651 C CA . ASP B 1 15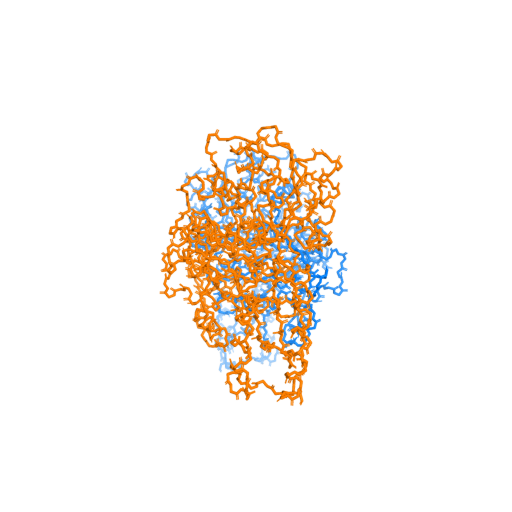4 ? 14.406 10.094 0.121 1 89.25 154 ASP B CA 1
ATOM 4652 C C . ASP B 1 154 ? 13.727 11.43 0.413 1 89.25 154 ASP B C 1
ATOM 4654 O O . ASP B 1 154 ? 14.391 12.469 0.48 1 89.25 154 ASP B O 1
ATOM 4658 N N . VAL B 1 155 ? 12.477 11.43 0.731 1 91.19 155 VAL B N 1
ATOM 4659 C CA . VAL B 1 155 ? 11.727 12.664 0.917 1 91.19 155 VAL B CA 1
ATOM 4660 C C . VAL B 1 155 ? 11.992 13.227 2.311 1 91.19 155 VAL B C 1
ATOM 4662 O O . VAL B 1 155 ? 11.867 14.438 2.533 1 91.19 155 VAL B O 1
ATOM 4665 N N . ILE B 1 156 ? 12.367 12.406 3.25 1 93.38 156 ILE B N 1
ATOM 4666 C CA . ILE B 1 156 ? 12.734 12.875 4.582 1 93.38 156 ILE B CA 1
ATOM 4667 C C . ILE B 1 156 ? 13.875 13.891 4.48 1 93.38 156 ILE B C 1
ATOM 4669 O O . ILE B 1 156 ? 13.828 14.953 5.094 1 93.38 156 ILE B O 1
ATOM 4673 N N . GLY B 1 157 ? 14.82 13.57 3.648 1 95.5 157 GLY B N 1
ATOM 4674 C CA . GLY B 1 157 ? 15.945 14.469 3.432 1 95.5 157 GLY B CA 1
ATOM 4675 C C . GLY B 1 157 ? 15.531 15.789 2.811 1 95.5 157 GLY B C 1
ATOM 4676 O O . GLY B 1 157 ? 16.047 16.844 3.184 1 95.5 157 GLY B O 1
ATOM 4677 N N . ARG B 1 158 ? 14.633 15.758 1.884 1 95.81 158 ARG B N 1
ATOM 4678 C CA . ARG B 1 158 ? 14.156 16.969 1.228 1 95.81 158 ARG B CA 1
ATOM 4679 C C . ARG B 1 158 ? 13.5 17.922 2.23 1 95.81 158 ARG B C 1
ATOM 4681 O O . ARG B 1 158 ? 13.734 19.125 2.197 1 95.81 158 ARG B O 1
ATOM 4688 N N . TYR B 1 159 ? 12.758 17.359 3.072 1 97.88 159 TYR B N 1
ATOM 4689 C CA . TYR B 1 159 ? 12.078 18.203 4.059 1 97.88 159 TYR B CA 1
ATOM 4690 C C . TYR B 1 159 ? 13.062 18.734 5.086 1 97.88 159 TYR B C 1
ATOM 4692 O O . TYR B 1 159 ? 12.945 19.891 5.523 1 97.88 159 TYR B O 1
ATOM 4700 N N . ILE B 1 160 ? 14 17.953 5.465 1 97.81 160 ILE B N 1
ATOM 4701 C CA . ILE B 1 160 ? 15.031 18.391 6.398 1 97.81 160 ILE B CA 1
ATOM 4702 C C . ILE B 1 160 ? 15.773 19.594 5.816 1 97.81 160 ILE B C 1
ATOM 4704 O O . ILE B 1 160 ? 16.016 20.578 6.516 1 97.81 160 ILE B O 1
ATOM 4708 N N . VAL B 1 161 ? 16.109 19.5 4.566 1 97.81 161 VAL B N 1
ATOM 4709 C CA . VAL B 1 161 ? 16.797 20.609 3.898 1 97.81 161 VAL B CA 1
ATOM 4710 C C . VAL B 1 161 ? 15.898 21.844 3.891 1 97.81 161 VAL B C 1
ATOM 4712 O O . VAL B 1 161 ? 16.359 22.953 4.148 1 97.81 161 VAL B O 1
ATOM 4715 N N . HIS B 1 162 ? 14.648 21.641 3.607 1 97.88 162 HIS B N 1
ATOM 4716 C CA . HIS B 1 162 ? 13.68 22.734 3.615 1 97.88 162 HIS B CA 1
ATOM 4717 C C . HIS B 1 162 ? 13.609 23.406 4.984 1 97.88 162 HIS B C 1
ATOM 4719 O O . HIS B 1 162 ? 13.609 24.625 5.086 1 97.88 162 HIS B O 1
ATOM 4725 N N . LEU B 1 163 ? 13.562 22.594 6.031 1 98.5 163 LEU B N 1
ATOM 4726 C CA . LEU B 1 163 ? 13.523 23.094 7.402 1 98.5 163 LEU B CA 1
ATOM 4727 C C . LEU B 1 163 ? 14.781 23.891 7.723 1 98.5 163 LEU B C 1
ATOM 4729 O O . LEU B 1 163 ? 14.695 24.984 8.297 1 98.5 163 LEU B O 1
ATOM 4733 N N . LYS B 1 164 ? 15.883 23.375 7.352 1 98.12 164 LYS B N 1
ATOM 4734 C CA . LYS B 1 164 ? 17.141 24.062 7.633 1 98.12 164 LYS B CA 1
ATOM 4735 C C . LYS B 1 164 ? 17.25 25.375 6.863 1 98.12 164 LYS B C 1
ATOM 4737 O O . LYS B 1 164 ? 17.844 26.328 7.352 1 98.12 164 LYS B O 1
ATOM 4742 N N . ASN B 1 165 ? 16.609 25.391 5.746 1 97.75 165 ASN B N 1
ATOM 4743 C CA . ASN B 1 165 ? 16.594 26.609 4.953 1 97.75 165 ASN B CA 1
ATOM 4744 C C . ASN B 1 165 ? 15.781 27.719 5.633 1 97.75 165 ASN B C 1
ATOM 4746 O O . ASN B 1 165 ? 15.914 28.891 5.293 1 97.75 165 ASN B O 1
ATOM 4750 N N . SER B 1 166 ? 14.938 27.375 6.547 1 97.94 166 SER B N 1
ATOM 4751 C CA . SER B 1 166 ? 14.164 28.359 7.289 1 97.94 166 SER B CA 1
ATOM 4752 C C . SER B 1 166 ? 14.984 28.969 8.422 1 97.94 166 SER B C 1
ATOM 4754 O O . SER B 1 166 ? 14.594 29.969 9.016 1 97.94 166 SER B O 1
ATOM 4756 N N . PHE B 1 167 ? 16.109 28.391 8.742 1 98.56 167 PHE B N 1
ATOM 4757 C CA . PHE B 1 167 ? 17 28.828 9.805 1 98.56 167 PHE B CA 1
ATOM 4758 C C . PHE B 1 167 ? 18.141 29.672 9.242 1 98.56 167 PHE B C 1
ATOM 4760 O O . PHE B 1 167 ? 18.656 29.391 8.164 1 98.56 167 PHE B O 1
ATOM 4767 N N . PRO B 1 168 ? 18.562 30.75 9.945 1 97.88 168 PRO B N 1
ATOM 4768 C CA . PRO B 1 168 ? 19.625 31.609 9.422 1 97.88 168 PRO B CA 1
ATOM 4769 C C . PRO B 1 168 ? 20.922 30.828 9.141 1 97.88 168 PRO B C 1
ATOM 4771 O O . PRO B 1 168 ? 21.391 30.078 10 1 97.88 168 PRO B O 1
ATOM 4774 N N . LYS B 1 169 ? 21.5 31.109 8.031 1 96.69 169 LYS B N 1
ATOM 4775 C CA . LYS B 1 169 ? 22.641 30.344 7.547 1 96.69 169 LYS B CA 1
ATOM 4776 C C . LYS B 1 169 ? 23.891 30.609 8.391 1 96.69 169 LYS B C 1
ATOM 4778 O O . LYS B 1 169 ? 24.797 29.781 8.453 1 96.69 169 LYS B O 1
ATOM 4783 N N . ASP B 1 170 ? 23.922 31.766 8.992 1 97.31 170 ASP B N 1
ATOM 4784 C CA . ASP B 1 170 ? 25.094 32.156 9.742 1 97.31 170 ASP B CA 1
ATOM 4785 C C . ASP B 1 170 ? 25.047 31.656 11.18 1 97.31 170 ASP B C 1
ATOM 4787 O O . ASP B 1 170 ? 25.969 31.859 11.961 1 97.31 170 ASP B O 1
ATOM 4791 N N . LEU B 1 171 ? 23.969 30.984 11.547 1 98.12 171 LEU B N 1
ATOM 4792 C CA . LEU B 1 171 ? 23.812 30.516 12.914 1 98.12 171 LEU B CA 1
ATOM 4793 C C . LEU B 1 171 ? 23.891 28.984 12.969 1 98.12 171 LEU B C 1
ATOM 4795 O O . LEU B 1 171 ? 23.688 28.312 11.961 1 98.12 171 LEU B O 1
ATOM 4799 N N . THR B 1 172 ? 24.266 28.469 14.125 1 98.19 172 THR B N 1
ATOM 4800 C CA . THR B 1 172 ? 24.188 27.047 14.484 1 98.19 172 THR B CA 1
ATOM 4801 C C . THR B 1 172 ? 23.547 26.875 15.852 1 98.19 172 THR B C 1
ATOM 4803 O O . THR B 1 172 ? 23.406 27.844 16.609 1 98.19 172 THR B O 1
ATOM 4806 N N . LEU B 1 173 ? 23.188 25.688 16.141 1 98.56 173 LEU B N 1
ATOM 4807 C CA . LEU B 1 173 ? 22.547 25.422 17.438 1 98.56 173 LEU B CA 1
ATOM 4808 C C . LEU B 1 173 ? 23.562 24.844 18.422 1 98.56 173 LEU B C 1
ATOM 4810 O O . LEU B 1 173 ? 23.172 24.281 19.453 1 98.56 173 LEU B O 1
ATOM 4814 N N . ASN B 1 174 ? 24.828 25 18.078 1 97.62 174 ASN B N 1
ATOM 4815 C CA . ASN B 1 174 ? 25.859 24.516 18.984 1 97.62 174 ASN B CA 1
ATOM 4816 C C . ASN B 1 174 ? 25.75 25.156 20.359 1 97.62 174 ASN B C 1
ATOM 4818 O O . ASN B 1 174 ? 25.609 26.375 20.469 1 97.62 174 ASN B O 1
ATOM 4822 N N . GLY B 1 175 ? 25.812 24.297 21.375 1 96.25 175 GLY B N 1
ATOM 4823 C CA . GLY B 1 175 ? 25.781 24.797 22.734 1 96.25 175 GLY B CA 1
ATOM 4824 C C . GLY B 1 175 ? 24.375 24.906 23.297 1 96.25 175 GLY B C 1
ATOM 4825 O O . GLY B 1 175 ? 24.188 25.188 24.484 1 96.25 175 GLY B O 1
ATOM 4826 N N . LEU B 1 176 ? 23.375 24.719 22.5 1 98.19 176 LEU B N 1
ATOM 4827 C CA . LEU B 1 176 ? 21.984 24.766 22.953 1 98.19 176 LEU B CA 1
ATOM 4828 C C . LEU B 1 176 ? 21.469 23.375 23.312 1 98.19 176 LEU B C 1
ATOM 4830 O O . LEU B 1 176 ? 21.672 22.422 22.547 1 98.19 176 LEU B O 1
ATOM 4834 N N . ARG B 1 177 ? 20.922 23.234 24.469 1 98.44 177 ARG B N 1
ATOM 4835 C CA . ARG B 1 177 ? 20.25 22 24.906 1 98.44 177 ARG B CA 1
ATOM 4836 C C . ARG B 1 177 ? 18.75 22.109 24.734 1 98.44 177 ARG B C 1
ATOM 4838 O O . ARG B 1 177 ? 18.094 22.984 25.312 1 98.44 177 ARG B O 1
ATOM 4845 N N . VAL B 1 178 ? 18.219 21.219 23.969 1 98.81 178 VAL B N 1
ATOM 4846 C CA . VAL B 1 178 ? 16.781 21.297 23.672 1 98.81 178 VAL B CA 1
ATOM 4847 C C . VAL B 1 178 ? 16.125 19.953 24.016 1 98.81 178 VAL B C 1
ATOM 4849 O O . VAL B 1 178 ? 16.719 18.891 23.812 1 98.81 178 VAL B O 1
ATOM 4852 N N . VAL B 1 179 ? 14.969 20 24.609 1 98.94 179 VAL B N 1
ATOM 4853 C CA . VAL B 1 179 ? 14.117 18.828 24.781 1 98.94 179 VAL B CA 1
ATOM 4854 C C . VAL B 1 179 ? 12.969 18.875 23.766 1 98.94 179 VAL B C 1
ATOM 4856 O O . VAL B 1 179 ? 12.297 19.906 23.641 1 98.94 179 VAL B O 1
ATOM 4859 N N . ILE B 1 180 ? 12.773 17.859 23 1 98.94 180 ILE B N 1
ATOM 4860 C CA . ILE B 1 180 ? 11.703 17.812 22 1 98.94 180 ILE B CA 1
ATOM 4861 C C . ILE B 1 180 ? 10.75 16.656 22.328 1 98.94 180 ILE B C 1
ATOM 4863 O O . ILE B 1 180 ? 11.172 15.508 22.438 1 98.94 180 ILE B O 1
ATOM 4867 N N . ASP B 1 181 ? 9.531 16.953 22.547 1 98.94 181 ASP B N 1
ATOM 4868 C CA . ASP B 1 181 ? 8.445 15.984 22.641 1 98.94 181 ASP B CA 1
ATOM 4869 C C . ASP B 1 181 ? 7.75 15.797 21.297 1 98.94 181 ASP B C 1
ATOM 4871 O O . ASP B 1 181 ? 7.031 16.688 20.828 1 98.94 181 ASP B O 1
ATOM 4875 N N . THR B 1 182 ? 7.875 14.656 20.719 1 98.88 182 THR B N 1
ATOM 4876 C CA . THR B 1 182 ? 7.371 14.445 19.375 1 98.88 182 THR B CA 1
ATOM 4877 C C . THR B 1 182 ? 5.984 13.82 19.391 1 98.88 182 THR B C 1
ATOM 4879 O O . THR B 1 182 ? 5.441 13.453 18.359 1 98.88 182 THR B O 1
ATOM 4882 N N . ALA B 1 183 ? 5.422 13.625 20.578 1 98.88 183 ALA B N 1
ATOM 4883 C CA . ALA B 1 183 ? 4.059 13.148 20.781 1 98.88 183 ALA B CA 1
ATOM 4884 C C . ALA B 1 183 ? 3.875 11.758 20.188 1 98.88 183 ALA B C 1
ATOM 4886 O O . ALA B 1 183 ? 2.752 11.352 19.859 1 98.88 183 ALA B O 1
ATOM 4887 N N . ASN B 1 184 ? 4.949 11.039 19.938 1 98.81 184 ASN B N 1
ATOM 4888 C CA . ASN B 1 184 ? 4.918 9.773 19.219 1 98.81 184 ASN B CA 1
ATOM 4889 C C . ASN B 1 184 ? 4.258 9.93 17.844 1 98.81 184 ASN B C 1
ATOM 4891 O O . ASN B 1 184 ? 3.566 9.016 17.391 1 98.81 184 ASN B O 1
ATOM 4895 N N . GLY B 1 185 ? 4.426 11.148 17.266 1 98.75 185 GLY B N 1
ATOM 4896 C CA . GLY B 1 185 ? 3.719 11.469 16.031 1 98.75 185 GLY B CA 1
ATOM 4897 C C . GLY B 1 185 ? 4.625 11.508 14.812 1 98.75 185 GLY B C 1
ATOM 4898 O O . GLY B 1 185 ? 5.664 10.836 14.781 1 98.75 185 GLY B O 1
ATOM 4899 N N . ALA B 1 186 ? 4.219 12.203 13.797 1 98.69 186 ALA B N 1
ATOM 4900 C CA . ALA B 1 186 ? 4.793 12.18 12.453 1 98.69 186 ALA B CA 1
ATOM 4901 C C . ALA B 1 186 ? 6.191 12.781 12.445 1 98.69 186 ALA B C 1
ATOM 4903 O O . ALA B 1 186 ? 7.004 12.477 11.562 1 98.69 186 ALA B O 1
ATOM 4904 N N . ALA B 1 187 ? 6.543 13.578 13.422 1 98.5 187 ALA B N 1
ATOM 4905 C CA . ALA B 1 187 ? 7.812 14.305 13.391 1 98.5 187 ALA B CA 1
ATOM 4906 C C . ALA B 1 187 ? 8.883 13.562 14.18 1 98.5 187 ALA B C 1
ATOM 4908 O O . ALA B 1 187 ? 9.984 14.086 14.391 1 98.5 187 ALA B O 1
ATOM 4909 N N . TYR B 1 188 ? 8.633 12.336 14.648 1 98.38 188 TYR B N 1
ATOM 4910 C CA . TYR B 1 188 ? 9.492 11.664 15.609 1 98.38 188 TYR B CA 1
ATOM 4911 C C . TYR B 1 188 ? 10.891 11.461 15.055 1 98.38 188 TYR B C 1
ATOM 4913 O O . TYR B 1 188 ? 11.867 11.391 15.812 1 98.38 188 TYR B O 1
ATOM 4921 N N . LYS B 1 189 ? 11.023 11.445 13.719 1 97.12 189 LYS B N 1
ATOM 4922 C CA . LYS B 1 189 ? 12.352 11.281 13.117 1 97.12 189 LYS B CA 1
ATOM 4923 C C . LYS B 1 189 ? 12.906 12.625 12.656 1 97.12 189 LYS B C 1
ATOM 4925 O O . LYS B 1 189 ? 14.047 12.969 12.969 1 97.12 189 LYS B O 1
ATOM 4930 N N . VAL B 1 190 ? 12.094 13.414 12.023 1 97.81 190 VAL B N 1
ATOM 4931 C CA . VAL B 1 190 ? 12.57 14.594 11.312 1 97.81 190 VAL B CA 1
ATOM 4932 C C . VAL B 1 190 ? 12.93 15.688 12.32 1 97.81 190 VAL B C 1
ATOM 4934 O O . VAL B 1 190 ? 13.93 16.391 12.156 1 97.81 190 VAL B O 1
ATOM 4937 N N . ALA B 1 191 ? 12.172 15.852 13.344 1 98.62 191 ALA B N 1
ATOM 4938 C CA . ALA B 1 191 ? 12.359 16.969 14.258 1 98.62 191 ALA B CA 1
ATOM 4939 C C . ALA B 1 191 ? 13.695 16.859 15 1 98.62 191 ALA B C 1
ATOM 4941 O O . ALA B 1 191 ? 14.508 17.766 14.961 1 98.62 191 ALA B O 1
ATOM 4942 N N . PRO B 1 192 ? 13.945 15.68 15.672 1 98.69 192 PRO B N 1
ATOM 4943 C CA . PRO B 1 192 ? 15.234 15.586 16.344 1 98.69 192 PRO B CA 1
ATOM 4944 C C . PRO B 1 192 ? 16.422 15.656 15.375 1 98.69 192 PRO B C 1
ATOM 4946 O O . PRO B 1 192 ? 17.469 16.219 15.711 1 98.69 192 PRO B O 1
ATOM 4949 N N . THR B 1 193 ? 16.234 15.141 14.148 1 98.44 193 THR B N 1
ATOM 4950 C CA . THR B 1 193 ? 17.312 15.117 13.164 1 98.44 193 THR B CA 1
ATOM 4951 C C . THR B 1 193 ? 17.719 16.531 12.773 1 98.44 193 THR B C 1
ATOM 4953 O O . THR B 1 193 ? 18.906 16.844 12.711 1 98.44 193 THR B O 1
ATOM 4956 N N . VAL B 1 194 ? 16.781 17.375 12.523 1 98.5 194 VAL B N 1
ATOM 4957 C CA . VAL B 1 194 ? 17.078 18.734 12.062 1 98.5 194 VAL B CA 1
ATOM 4958 C C . VAL B 1 194 ? 17.812 19.5 13.156 1 98.5 194 VAL B C 1
ATOM 4960 O O . VAL B 1 194 ? 18.797 20.188 12.883 1 98.5 194 VAL B O 1
ATOM 4963 N N . PHE B 1 195 ? 17.422 19.406 14.391 1 98.81 195 PHE B N 1
ATOM 4964 C CA . PHE B 1 195 ? 18.062 20.125 15.492 1 98.81 195 PHE B CA 1
ATOM 4965 C C . PHE B 1 195 ? 19.453 19.594 15.75 1 98.81 195 PHE B C 1
ATOM 4967 O O . PHE B 1 195 ? 20.391 20.359 15.992 1 98.81 195 PHE B O 1
ATOM 4974 N N . SER B 1 196 ? 19.594 18.25 15.656 1 98.69 196 SER B N 1
ATOM 4975 C CA . SER B 1 196 ? 20.906 17.641 15.836 1 98.69 196 SER B CA 1
ATOM 4976 C C . SER B 1 196 ? 21.875 18.062 14.734 1 98.69 196 SER B C 1
ATOM 4978 O O . SER B 1 196 ? 23.031 18.375 15 1 98.69 196 SER B O 1
ATOM 4980 N N . GLU B 1 197 ? 21.391 18.062 13.555 1 98.12 197 GLU B N 1
ATOM 4981 C CA . GLU B 1 197 ? 22.234 18.406 12.414 1 98.12 197 GLU B CA 1
ATOM 4982 C C . GLU B 1 197 ? 22.656 19.875 12.477 1 98.12 197 GLU B C 1
ATOM 4984 O O . GLU B 1 197 ? 23.719 20.25 11.961 1 98.12 197 GLU B O 1
ATOM 4989 N N . LEU B 1 198 ? 21.859 20.672 13.086 1 98.56 198 LEU B N 1
ATOM 4990 C CA . LEU B 1 198 ? 22.188 22.078 13.234 1 98.56 198 LEU B CA 1
ATOM 4991 C C . LEU B 1 198 ? 23.094 22.312 14.438 1 98.56 198 LEU B C 1
ATOM 4993 O O . LEU B 1 198 ? 23.578 23.422 14.664 1 98.56 198 LEU B O 1
ATOM 4997 N N . GLY B 1 199 ? 23.281 21.25 15.289 1 98.56 199 GLY B N 1
ATOM 4998 C CA . GLY B 1 199 ? 24.344 21.281 16.281 1 98.56 199 GLY B CA 1
ATOM 4999 C C . GLY B 1 199 ? 23.828 21.219 17.703 1 98.56 199 GLY B C 1
ATOM 5000 O O . GLY B 1 199 ? 24.609 21.156 18.656 1 98.56 199 GLY B O 1
ATOM 5001 N N . ALA B 1 200 ? 22.578 21.125 17.938 1 98.81 200 ALA B N 1
ATOM 5002 C CA . ALA B 1 200 ? 22.016 21.125 19.281 1 98.81 200 ALA B CA 1
ATOM 5003 C C . ALA B 1 200 ? 22.25 19.797 20 1 98.81 200 ALA B C 1
ATOM 5005 O O . ALA B 1 200 ? 22.406 18.766 19.344 1 98.81 200 ALA B O 1
ATOM 5006 N N . GLU B 1 201 ? 22.406 19.844 21.328 1 98.75 201 GLU B N 1
ATOM 5007 C CA . GLU B 1 201 ? 22.219 18.656 22.141 1 98.75 201 GLU B CA 1
ATOM 5008 C C . GLU B 1 201 ? 20.734 18.344 22.344 1 98.75 201 GLU B C 1
ATOM 5010 O O . GLU B 1 201 ? 20.031 19.094 23.047 1 98.75 201 GLU B O 1
ATOM 5015 N N . VAL B 1 202 ? 20.266 17.297 21.797 1 98.88 202 VAL B N 1
ATOM 5016 C CA . VAL B 1 202 ? 18.828 17.062 21.703 1 98.88 202 VAL B CA 1
ATOM 5017 C C . VAL B 1 202 ? 18.422 15.906 22.625 1 98.88 202 VAL B C 1
ATOM 5019 O O . VAL B 1 202 ? 19.016 14.828 22.562 1 98.88 202 VAL B O 1
ATOM 5022 N N . PHE B 1 203 ? 17.547 16.125 23.5 1 98.88 203 PHE B N 1
ATOM 5023 C CA . PHE B 1 203 ? 16.828 15.086 24.25 1 98.88 203 PHE B CA 1
ATOM 5024 C C . PHE B 1 203 ? 15.422 14.898 23.719 1 98.88 203 PHE B C 1
ATOM 5026 O O . PHE B 1 203 ? 14.641 15.844 23.656 1 98.88 203 PHE B O 1
ATOM 5033 N N . VAL B 1 204 ? 15.141 13.734 23.281 1 98.88 204 VAL B N 1
ATOM 5034 C CA . VAL B 1 204 ? 13.844 13.484 22.656 1 98.88 204 VAL B CA 1
ATOM 5035 C C . VAL B 1 204 ? 12.992 12.617 23.578 1 98.88 204 VAL B C 1
ATOM 5037 O O . VAL B 1 204 ? 13.492 11.672 24.188 1 98.88 204 VAL B O 1
ATOM 5040 N N . ILE B 1 205 ? 11.758 12.977 23.766 1 98.88 205 ILE B N 1
ATOM 5041 C CA . ILE B 1 205 ? 10.82 12.148 24.516 1 98.88 205 ILE B CA 1
ATOM 5042 C C . ILE B 1 205 ? 9.609 11.82 23.656 1 98.88 205 ILE B C 1
ATOM 5044 O O . ILE B 1 205 ? 9.281 12.555 22.719 1 98.88 205 ILE B O 1
ATOM 5048 N N . ASN B 1 206 ? 8.945 10.688 23.953 1 98.81 206 ASN B N 1
ATOM 5049 C CA . ASN B 1 206 ? 7.773 10.203 23.234 1 98.81 206 ASN B CA 1
ATOM 5050 C C . ASN B 1 206 ? 8.062 10.055 21.75 1 98.81 206 ASN B C 1
ATOM 5052 O O . ASN B 1 206 ? 7.32 10.586 20.906 1 98.81 206 ASN B O 1
ATOM 5056 N N . ASP B 1 207 ? 9.117 9.297 21.422 1 98.69 207 ASP B N 1
ATOM 5057 C CA . ASP B 1 207 ? 9.602 9.133 20.062 1 98.69 207 ASP B CA 1
ATOM 5058 C C . ASP B 1 207 ? 9.625 7.66 19.656 1 98.69 207 ASP B C 1
ATOM 5060 O O . ASP B 1 207 ? 10.438 7.254 18.812 1 98.69 207 ASP B O 1
ATOM 5064 N N . GLU B 1 208 ? 8.766 6.871 20.266 1 98.56 208 GLU B N 1
ATOM 5065 C CA . GLU B 1 208 ? 8.648 5.449 19.953 1 98.56 208 GLU B CA 1
ATOM 5066 C C . GLU B 1 208 ? 7.215 5.082 19.578 1 98.56 208 GLU B C 1
ATOM 5068 O O . GLU B 1 208 ? 6.566 4.305 20.297 1 98.56 208 GLU B O 1
ATOM 5073 N N . PRO B 1 209 ? 6.762 5.617 18.453 1 98.69 209 PRO B N 1
ATOM 5074 C CA . PRO B 1 209 ? 5.383 5.32 18.047 1 98.69 209 PRO B CA 1
ATOM 5075 C C . PRO B 1 209 ? 5.121 3.822 17.906 1 98.69 209 PRO B C 1
ATOM 5077 O O . PRO B 1 209 ? 5.988 3.08 17.438 1 98.69 209 PRO B O 1
ATOM 5080 N N . ASN B 1 210 ? 3.955 3.373 18.312 1 98 210 ASN B N 1
ATOM 5081 C CA . ASN B 1 210 ? 3.598 1.96 18.234 1 98 210 ASN B CA 1
ATOM 5082 C C . ASN B 1 210 ? 2.225 1.764 17.594 1 98 210 ASN B C 1
ATOM 5084 O O . ASN B 1 210 ? 1.643 0.681 17.688 1 98 210 ASN B O 1
ATOM 5088 N N . GLY B 1 211 ? 1.663 2.842 17.062 1 98.12 211 GLY B N 1
ATOM 5089 C CA . GLY B 1 211 ? 0.376 2.764 16.391 1 98.12 211 GLY B CA 1
ATOM 5090 C C . GLY B 1 211 ? -0.781 3.217 17.266 1 98.12 211 GLY B C 1
ATOM 5091 O O . GLY B 1 211 ? -1.861 3.525 16.766 1 98.12 211 GLY B O 1
ATOM 5092 N N . PHE B 1 212 ? -0.593 3.344 18.578 1 98.5 212 PHE B N 1
ATOM 5093 C CA . PHE B 1 212 ? -1.723 3.598 19.469 1 98.5 212 PHE B CA 1
ATOM 5094 C C . PHE B 1 212 ? -1.384 4.684 20.484 1 98.5 212 PHE B C 1
ATOM 5096 O O . PHE B 1 212 ? -2.262 5.164 21.203 1 98.5 212 PHE B O 1
ATOM 5103 N N . ASN B 1 213 ? -0.105 5.117 20.516 1 98.69 213 ASN B N 1
ATOM 5104 C CA . ASN B 1 213 ? 0.318 5.977 21.609 1 98.69 213 ASN B CA 1
ATOM 5105 C C . ASN B 1 213 ? 0.529 7.414 21.141 1 98.69 213 ASN B C 1
ATOM 5107 O O . ASN B 1 213 ? 1.067 8.242 21.875 1 98.69 213 ASN B O 1
ATOM 5111 N N . ILE B 1 214 ? 0.175 7.742 19.922 1 98.75 214 ILE B N 1
ATOM 5112 C CA . ILE B 1 214 ? 0.256 9.109 19.422 1 98.75 214 ILE B CA 1
ATOM 5113 C C . ILE B 1 214 ? -0.558 10.031 20.328 1 98.75 214 ILE B C 1
ATOM 5115 O O . ILE B 1 214 ? -1.698 9.727 20.672 1 98.75 214 ILE B O 1
ATOM 5119 N N . ASN B 1 215 ? -0.012 11.141 20.797 1 98.56 215 ASN B N 1
ATOM 5120 C CA . ASN B 1 215 ? -0.642 12.188 21.594 1 98.56 215 ASN B CA 1
ATOM 5121 C C . ASN B 1 215 ? -1.047 11.68 22.984 1 98.56 215 ASN B C 1
ATOM 5123 O O . ASN B 1 215 ? -1.683 12.398 23.75 1 98.56 215 ASN B O 1
ATOM 5127 N N . GLU B 1 216 ? -0.773 10.414 23.328 1 98.5 216 GLU B N 1
ATOM 5128 C CA . GLU B 1 216 ? -1.216 9.844 24.609 1 98.5 216 GLU B CA 1
ATOM 5129 C C . GLU B 1 216 ? -0.493 10.492 25.781 1 98.5 216 GLU B C 1
ATOM 5131 O O . GLU B 1 216 ? 0.608 10.078 26.141 1 98.5 216 GLU B O 1
ATOM 5136 N N . LYS B 1 217 ? -1.117 11.461 26.422 1 98.12 217 LYS B N 1
ATOM 5137 C CA . LYS B 1 217 ? -0.595 12.195 27.578 1 98.12 217 LYS B CA 1
ATOM 5138 C C . LYS B 1 217 ? 0.776 12.789 27.266 1 98.12 217 LYS B C 1
ATOM 5140 O O . LYS B 1 217 ? 1.68 12.75 28.109 1 98.12 217 LYS B O 1
ATOM 5145 N N . CYS B 1 218 ? 1.002 13.25 26.094 1 98.31 218 CYS B N 1
ATOM 5146 C CA . CYS B 1 218 ? 2.266 13.836 25.672 1 98.31 218 CYS B CA 1
ATOM 5147 C C . CYS B 1 218 ? 2.049 14.852 24.562 1 98.31 218 CYS B C 1
ATOM 5149 O O . CYS B 1 218 ? 0.922 15.039 24.094 1 98.31 218 CYS B O 1
ATOM 5151 N N . GLY B 1 219 ? 3.096 15.578 24.234 1 98.31 219 GLY B N 1
ATOM 5152 C CA . GLY B 1 219 ? 3.062 16.516 23.141 1 98.31 219 GLY B CA 1
ATOM 5153 C C . GLY B 1 219 ? 2.414 17.844 23.5 1 98.31 219 GLY B C 1
ATOM 5154 O O . GLY B 1 219 ? 2.342 18.203 24.672 1 98.31 219 GLY B O 1
ATOM 5155 N N . ALA B 1 220 ? 1.967 18.516 22.453 1 98 220 ALA B N 1
ATOM 5156 C CA . ALA B 1 220 ? 1.453 19.875 22.578 1 98 220 ALA B CA 1
ATOM 5157 C C . ALA B 1 220 ? 0.211 19.922 23.453 1 98 220 ALA B C 1
ATOM 5159 O O . ALA B 1 220 ? -0.046 20.922 24.125 1 98 220 ALA B O 1
ATOM 5160 N N . MET B 1 221 ? -0.508 18.766 23.5 1 95.5 221 MET B N 1
ATOM 5161 C CA . MET B 1 221 ? -1.741 18.75 24.281 1 95.5 221 MET B CA 1
ATOM 5162 C C . MET B 1 221 ? -1.446 18.516 25.766 1 95.5 221 MET B C 1
ATOM 5164 O O . MET B 1 221 ? -2.264 18.844 26.625 1 95.5 221 MET B O 1
ATOM 5168 N N . TYR B 1 222 ? -0.319 17.906 26.062 1 97.69 222 TYR B N 1
ATOM 5169 C CA . TYR B 1 222 ? 0.086 17.594 27.438 1 97.69 222 TYR B CA 1
ATOM 5170 C C . TYR B 1 222 ? 1.559 17.922 27.656 1 97.69 222 TYR B C 1
ATOM 5172 O O . TYR B 1 222 ? 2.371 17.016 27.891 1 97.69 222 TYR B O 1
ATOM 5180 N N . PRO B 1 223 ? 1.876 19.188 27.766 1 98.31 223 PRO B N 1
ATOM 5181 C CA . PRO B 1 223 ? 3.287 19.578 27.781 1 98.31 223 PRO B CA 1
ATOM 5182 C C . PRO B 1 223 ? 3.904 19.484 29.172 1 98.31 223 PRO B C 1
ATOM 5184 O O . PRO B 1 223 ? 5.051 19.891 29.375 1 98.31 223 PRO B O 1
ATOM 5187 N N . GLY B 1 224 ? 3.182 18.953 30.156 1 98.31 224 GLY B N 1
ATOM 5188 C CA . GLY B 1 224 ? 3.658 18.859 31.531 1 98.31 224 GLY B CA 1
ATOM 5189 C C . GLY B 1 224 ? 4.945 18.062 31.656 1 98.31 224 GLY B C 1
ATOM 5190 O O . GLY B 1 224 ? 5.871 18.484 32.344 1 98.31 224 GLY B O 1
ATOM 5191 N N . GLU B 1 225 ? 4.949 16.859 31.078 1 98.12 225 GLU B N 1
ATOM 5192 C CA . GLU B 1 225 ? 6.152 16.047 31.125 1 98.12 225 GLU B CA 1
ATOM 5193 C C . GLU B 1 225 ? 7.34 16.75 30.484 1 98.12 225 GLU B C 1
ATOM 5195 O O . GLU B 1 225 ? 8.477 16.609 30.938 1 98.12 225 GLU B O 1
ATOM 5200 N N . LEU B 1 226 ? 7.086 17.422 29.422 1 98.75 226 LEU B N 1
ATOM 5201 C CA . LEU B 1 226 ? 8.141 18.203 28.797 1 98.75 226 LEU B CA 1
ATOM 5202 C C . LEU B 1 226 ? 8.703 19.234 29.766 1 98.75 226 LEU B C 1
ATOM 5204 O O . LEU B 1 226 ? 9.922 19.406 29.875 1 98.75 226 LEU B O 1
ATOM 5208 N N . ALA B 1 227 ? 7.848 19.938 30.438 1 98.81 227 ALA B N 1
ATOM 5209 C CA . ALA B 1 227 ? 8.258 20.938 31.406 1 98.81 227 ALA B CA 1
ATOM 5210 C C . ALA B 1 227 ? 9.188 20.344 32.469 1 98.81 227 ALA B C 1
ATOM 5212 O O . ALA B 1 227 ? 10.211 20.938 32.812 1 98.81 227 ALA B O 1
ATOM 5213 N N . LYS B 1 228 ? 8.812 19.188 32.969 1 98.75 228 LYS B N 1
ATOM 5214 C CA . LYS B 1 228 ? 9.633 18.484 33.938 1 98.75 228 LYS B CA 1
ATOM 5215 C C . LYS B 1 228 ? 10.992 18.125 33.344 1 98.75 228 LYS B C 1
ATOM 5217 O O . LYS B 1 228 ? 12.023 18.297 34 1 98.75 228 LYS B O 1
ATOM 5222 N N . LYS B 1 229 ? 11.023 17.625 32.125 1 98.81 229 LYS B N 1
ATOM 5223 C CA . LYS B 1 229 ? 12.258 17.172 31.484 1 98.81 229 LYS B CA 1
ATOM 5224 C C . LYS B 1 229 ? 13.188 18.344 31.188 1 98.81 229 LYS B C 1
ATOM 5226 O O . LYS B 1 229 ? 14.414 18.188 31.234 1 98.81 229 LYS B O 1
ATOM 5231 N N . VAL B 1 230 ? 12.602 19.484 30.828 1 98.88 230 VAL B N 1
ATOM 5232 C CA . VAL B 1 230 ? 13.406 20.672 30.594 1 98.88 230 VAL B CA 1
ATOM 5233 C C . VAL B 1 230 ? 14.219 21 31.844 1 98.88 230 VAL B C 1
ATOM 5235 O O . VAL B 1 230 ? 15.414 21.297 31.75 1 98.88 230 VAL B O 1
ATOM 5238 N N . ARG B 1 231 ? 13.617 20.969 32.938 1 98.69 231 ARG B N 1
ATOM 5239 C CA . ARG B 1 231 ? 14.297 21.25 34.219 1 98.69 231 ARG B CA 1
ATOM 5240 C C . ARG B 1 231 ? 15.305 20.156 34.531 1 98.69 231 ARG B C 1
ATOM 5242 O O . ARG B 1 231 ? 16.438 20.453 34.938 1 98.69 231 ARG B O 1
ATOM 5249 N N . GLU B 1 232 ? 14.883 18.922 34.375 1 98.62 232 GLU B N 1
ATOM 5250 C CA . GLU B 1 232 ? 1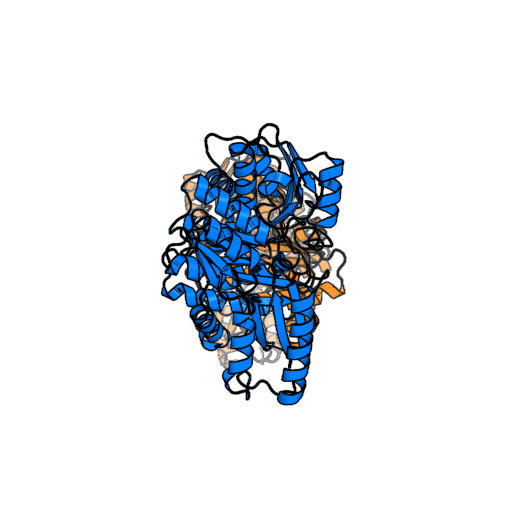5.727 17.766 34.688 1 98.62 232 GLU B CA 1
ATOM 5251 C C . GLU B 1 232 ? 17.016 17.797 33.875 1 98.62 232 GLU B C 1
ATOM 5253 O O . GLU B 1 232 ? 18.094 17.531 34.406 1 98.62 232 GLU B O 1
ATOM 5258 N N . TYR B 1 233 ? 16.891 18.141 32.594 1 98.56 233 TYR B N 1
ATOM 5259 C CA . TYR B 1 233 ? 18.047 18.109 31.719 1 98.56 233 TYR B CA 1
ATOM 5260 C C . TYR B 1 233 ? 18.75 19.453 31.688 1 98.56 233 TYR B C 1
ATOM 5262 O O . TYR B 1 233 ? 19.766 19.609 31 1 98.56 233 TYR B O 1
ATOM 5270 N N . ARG B 1 234 ? 18.234 20.422 32.438 1 98.38 234 ARG B N 1
ATOM 5271 C CA . ARG B 1 234 ? 18.75 21.797 32.406 1 98.38 234 ARG B CA 1
ATOM 5272 C C . ARG B 1 234 ? 18.828 22.312 30.969 1 98.38 234 ARG B C 1
ATOM 5274 O O . ARG B 1 234 ? 19.859 22.812 30.547 1 98.38 234 ARG B O 1
ATOM 5281 N N . ALA B 1 235 ? 17.719 22.016 30.266 1 98.88 235 ALA B N 1
ATOM 5282 C CA . ALA B 1 235 ? 17.656 22.438 28.859 1 98.88 235 ALA B CA 1
ATOM 5283 C C . ALA B 1 235 ? 17.391 23.938 28.766 1 98.88 235 ALA B C 1
ATOM 5285 O O . ALA B 1 235 ? 16.828 24.531 29.672 1 98.88 235 ALA B O 1
ATOM 5286 N N . ASP B 1 236 ? 17.812 24.5 27.641 1 98.88 236 ASP B N 1
ATOM 5287 C CA . ASP B 1 236 ? 17.609 25.922 27.391 1 98.88 236 ASP B CA 1
ATOM 5288 C C . ASP B 1 236 ? 16.172 26.188 26.953 1 98.88 236 ASP B C 1
ATOM 5290 O O . ASP B 1 236 ? 15.68 27.312 27.078 1 98.88 236 ASP B O 1
ATOM 5294 N N . ILE B 1 237 ? 15.523 25.125 26.469 1 98.88 237 ILE B N 1
ATOM 5295 C CA . ILE B 1 237 ? 14.164 25.281 25.953 1 98.88 237 ILE B CA 1
ATOM 5296 C C . ILE B 1 237 ? 13.57 23.922 25.641 1 98.88 237 ILE B C 1
ATOM 5298 O O . ILE B 1 237 ? 14.305 22.953 25.438 1 98.88 237 ILE B O 1
ATOM 5302 N N . GLY B 1 238 ? 12.273 23.781 25.75 1 98.94 238 GLY B N 1
ATOM 5303 C CA . GLY B 1 238 ? 11.547 22.594 25.375 1 98.94 238 GLY B CA 1
ATOM 5304 C C . GLY B 1 238 ? 10.5 22.828 24.297 1 98.94 238 GLY B C 1
ATOM 5305 O O . GLY B 1 238 ? 9.836 23.875 24.297 1 98.94 238 GLY B O 1
ATOM 5306 N N . PHE B 1 239 ? 10.328 21.938 23.359 1 98.94 239 PHE B N 1
ATOM 5307 C CA . PHE B 1 239 ? 9.359 22 22.266 1 98.94 239 PHE B CA 1
ATOM 5308 C C . PHE B 1 239 ? 8.445 20.781 22.281 1 98.94 239 PHE B C 1
ATOM 5310 O O . PHE B 1 239 ? 8.914 19.641 22.234 1 98.94 239 PHE B O 1
ATOM 5317 N N . ALA B 1 240 ? 7.148 21.016 22.344 1 98.94 240 ALA B N 1
ATOM 5318 C CA . ALA B 1 240 ? 6.16 19.938 22.234 1 98.94 240 ALA B CA 1
ATOM 5319 C C . ALA B 1 240 ? 5.371 20.062 20.938 1 98.94 240 ALA B C 1
ATOM 5321 O O . ALA B 1 240 ? 4.703 21.062 20.688 1 98.94 240 ALA B O 1
ATOM 5322 N N . LEU B 1 241 ? 5.473 19.047 20.109 1 98.88 241 LEU B N 1
ATOM 5323 C CA . LEU B 1 241 ? 4.719 18.969 18.875 1 98.88 241 LEU B CA 1
ATOM 5324 C C . LEU B 1 241 ? 3.451 18.141 19.062 1 98.88 241 LEU B C 1
ATOM 5326 O O . LEU B 1 241 ? 3.301 17.453 20.062 1 98.88 241 LEU B O 1
ATOM 5330 N N . ASP B 1 242 ? 2.459 18.281 18.172 1 98.19 242 ASP B N 1
ATOM 5331 C CA . ASP B 1 242 ? 1.321 17.359 18.188 1 98.19 242 ASP B CA 1
ATOM 5332 C C . ASP B 1 242 ? 1.478 16.266 17.141 1 98.19 242 ASP B C 1
ATOM 5334 O O . ASP B 1 242 ? 2.555 16.094 16.562 1 98.19 242 ASP B O 1
ATOM 5338 N N . GLY B 1 243 ? 0.527 15.477 16.938 1 98.31 243 GLY B N 1
ATOM 5339 C CA . GLY B 1 243 ? 0.616 14.227 16.203 1 98.31 243 GLY B CA 1
ATOM 5340 C C . GLY B 1 243 ? 1.126 14.414 14.781 1 98.31 243 GLY B C 1
ATOM 5341 O O . GLY B 1 243 ? 1.848 13.562 14.258 1 98.31 243 GLY B O 1
ATOM 5342 N N . ASP B 1 244 ? 0.72 15.516 14.086 1 98.38 244 ASP B N 1
ATOM 5343 C CA . ASP B 1 244 ? 1.19 15.727 12.719 1 98.38 244 ASP B CA 1
ATOM 5344 C C . ASP B 1 244 ? 2.07 16.969 12.625 1 98.38 244 ASP B C 1
ATOM 5346 O O . ASP B 1 244 ? 2.344 17.469 11.531 1 98.38 244 ASP B O 1
ATOM 5350 N N . ALA B 1 245 ? 2.447 17.562 13.758 1 98.75 245 ALA B N 1
ATOM 5351 C CA . ALA B 1 245 ? 3.502 18.547 13.953 1 98.75 245 ALA B CA 1
ATOM 5352 C C . ALA B 1 245 ? 3.164 19.859 13.25 1 98.75 245 ALA B C 1
ATOM 5354 O O . ALA B 1 245 ? 4.059 20.578 12.797 1 98.75 245 ALA B O 1
ATOM 5355 N N . ASP B 1 246 ? 1.83 20.109 13.141 1 97.88 246 ASP B N 1
ATOM 5356 C CA . ASP B 1 246 ? 1.48 21.422 12.609 1 97.88 246 ASP B CA 1
ATOM 5357 C C . ASP B 1 246 ? 1.274 22.438 13.734 1 97.88 246 ASP B C 1
ATOM 5359 O O . ASP B 1 246 ? 1.083 23.641 13.477 1 97.88 246 ASP B O 1
ATOM 5363 N N . ARG B 1 247 ? 1.421 22.016 15.016 1 96.81 247 ARG B N 1
ATOM 5364 C CA . ARG B 1 247 ? 1.372 22.891 16.188 1 96.81 247 ARG B CA 1
ATOM 5365 C C . ARG B 1 247 ? 2.652 22.781 17 1 96.81 247 ARG B C 1
ATOM 5367 O O . ARG B 1 247 ? 3.346 21.766 16.953 1 96.81 247 ARG B O 1
ATOM 5374 N N . LEU B 1 248 ? 2.863 23.844 17.797 1 98.56 248 LEU B N 1
ATOM 5375 C CA . LEU B 1 248 ? 3.986 23.844 18.719 1 98.56 248 LEU B CA 1
ATOM 5376 C C . LEU B 1 248 ? 3.582 24.453 20.062 1 98.56 248 LEU B C 1
ATOM 5378 O O . LEU B 1 248 ? 2.914 25.5 20.094 1 98.56 248 LEU B O 1
ATOM 5382 N N . VAL B 1 249 ? 3.891 23.781 21.094 1 98.81 249 VAL B N 1
ATOM 5383 C CA . VAL B 1 249 ? 3.873 24.359 22.438 1 98.81 249 VAL B CA 1
ATOM 5384 C C . VAL B 1 249 ? 5.297 24.453 22.969 1 98.81 249 VAL B C 1
ATOM 5386 O O . VAL B 1 249 ? 6.105 23.547 22.781 1 98.81 249 VAL B O 1
ATOM 5389 N N . VAL B 1 250 ? 5.594 25.578 23.656 1 98.88 250 VAL B N 1
ATOM 5390 C CA . VAL B 1 250 ? 6.969 25.859 24.047 1 98.88 250 VAL B CA 1
ATOM 5391 C C . VAL B 1 250 ? 7.059 25.891 25.578 1 98.88 250 VAL B C 1
ATOM 5393 O O . VAL B 1 250 ? 6.145 26.375 26.25 1 98.88 250 VAL B O 1
ATOM 5396 N N . VAL B 1 251 ? 8.141 25.328 26.094 1 98.94 251 VAL B N 1
ATOM 5397 C CA . VAL B 1 251 ? 8.484 25.406 27.5 1 98.94 251 VAL B CA 1
ATOM 5398 C C . VAL B 1 251 ? 9.812 26.125 27.688 1 98.94 251 VAL B C 1
ATOM 5400 O O . VAL B 1 251 ? 10.805 25.781 27.047 1 98.94 251 VAL B O 1
ATOM 5403 N N . ASP B 1 252 ? 9.812 27.172 28.516 1 98.88 252 ASP B N 1
ATOM 5404 C CA . ASP B 1 252 ? 11.055 27.938 28.703 1 98.88 252 ASP B CA 1
ATOM 5405 C C . ASP B 1 252 ? 12.016 27.188 29.625 1 98.88 252 ASP B C 1
ATOM 5407 O O . ASP B 1 252 ? 11.711 26.078 30.094 1 98.88 252 ASP B O 1
ATOM 5411 N N . GLU B 1 253 ? 13.211 27.734 29.844 1 98.69 253 GLU B N 1
ATOM 5412 C CA . GLU B 1 253 ? 14.273 27.047 30.562 1 98.69 253 GLU B CA 1
ATOM 5413 C C . GLU B 1 253 ? 13.922 26.875 32.031 1 98.69 253 GLU B C 1
ATOM 5415 O O . GLU B 1 253 ? 14.562 26.109 32.75 1 98.69 253 GLU B O 1
ATOM 5420 N N . LYS B 1 254 ? 12.867 27.531 32.5 1 98.56 254 LYS B N 1
ATOM 5421 C CA . LYS B 1 254 ? 12.422 27.422 33.906 1 98.56 254 LYS B CA 1
ATOM 5422 C C . LYS B 1 254 ? 11.312 26.391 34.031 1 98.56 254 LYS B C 1
ATOM 5424 O O . LYS B 1 254 ? 10.797 26.172 35.156 1 98.56 254 LYS B O 1
ATOM 5429 N N . GLY B 1 255 ? 10.961 25.766 32.906 1 98.62 255 GLY B N 1
ATOM 5430 C CA . GLY B 1 255 ? 9.938 24.734 32.938 1 98.62 255 GLY B CA 1
ATOM 5431 C C . GLY B 1 255 ? 8.523 25.281 32.844 1 98.62 255 GLY B C 1
ATOM 5432 O O . GLY B 1 255 ? 7.559 24.609 33.188 1 98.62 255 GLY B O 1
ATOM 5433 N N . LYS B 1 256 ? 8.367 26.5 32.438 1 98.62 256 LYS B N 1
ATOM 5434 C CA . LYS B 1 256 ? 7.051 27.125 32.312 1 98.62 256 LYS B CA 1
ATOM 5435 C C . LYS B 1 256 ? 6.52 26.984 30.891 1 98.62 256 LYS B C 1
ATOM 5437 O O . LYS B 1 256 ? 7.238 27.266 29.938 1 98.62 256 LYS B O 1
ATOM 5442 N N . ILE B 1 257 ? 5.273 26.531 30.812 1 98.69 257 ILE B N 1
ATOM 5443 C CA . ILE B 1 257 ? 4.609 26.469 29.516 1 98.69 257 ILE B CA 1
ATOM 5444 C C . ILE B 1 257 ? 4.25 27.875 29.031 1 98.69 257 ILE B C 1
ATOM 5446 O O . ILE B 1 257 ? 3.549 28.609 29.734 1 98.69 257 ILE B O 1
ATOM 5450 N N . VAL B 1 258 ? 4.715 28.266 27.906 1 98.81 258 VAL B N 1
ATOM 5451 C CA . VAL B 1 258 ? 4.531 29.625 27.406 1 98.81 258 VAL B CA 1
ATOM 5452 C C . VAL B 1 258 ? 3.203 29.719 26.656 1 98.81 258 VAL B C 1
ATOM 5454 O O . VAL B 1 258 ? 2.938 28.938 25.75 1 98.81 258 VAL B O 1
ATOM 5457 N N . PRO B 1 259 ? 2.332 30.672 27.047 1 97.75 259 PRO B N 1
ATOM 5458 C CA . PRO B 1 259 ? 1.08 30.859 26.297 1 97.75 259 PRO B CA 1
ATOM 5459 C C . PRO B 1 259 ? 1.309 31.188 24.828 1 97.75 259 PRO B C 1
ATOM 5461 O O . PRO B 1 259 ? 2.246 31.922 24.5 1 97.75 259 PRO B O 1
ATOM 5464 N N . GLY B 1 260 ? 0.474 30.672 23.953 1 98.31 260 GLY B N 1
ATOM 5465 C CA . GLY B 1 260 ? 0.63 30.781 22.516 1 98.31 260 GLY B CA 1
ATOM 5466 C C . GLY B 1 260 ? 0.676 32.219 22.031 1 98.31 260 GLY B C 1
ATOM 5467 O O . GLY B 1 260 ? 1.43 32.562 21.109 1 98.31 260 GLY B O 1
ATOM 5468 N N . ASP B 1 261 ? -0.125 33.094 22.641 1 98.31 261 ASP B N 1
ATOM 5469 C CA . ASP B 1 261 ? -0.146 34.5 22.219 1 98.31 261 ASP B CA 1
ATOM 5470 C C . ASP B 1 261 ? 1.184 35.188 22.531 1 98.31 261 ASP B C 1
ATOM 5472 O O . ASP B 1 261 ? 1.61 36.094 21.797 1 98.31 261 ASP B O 1
ATOM 5476 N N . LEU B 1 262 ? 1.82 34.781 23.625 1 98.75 262 LEU B N 1
ATOM 5477 C CA . LEU B 1 262 ? 3.133 35.344 23.953 1 98.75 262 LEU B CA 1
ATOM 5478 C C . LEU B 1 262 ? 4.176 34.875 22.938 1 98.75 262 LEU B C 1
ATOM 5480 O O . LEU B 1 262 ? 5.051 35.656 22.547 1 98.75 262 LEU B O 1
ATOM 5484 N N . VAL B 1 263 ? 4.055 33.625 22.5 1 98.88 263 VAL B N 1
ATOM 5485 C CA . VAL B 1 263 ? 4.957 33.094 21.469 1 98.88 263 VAL B CA 1
ATOM 5486 C C . VAL B 1 263 ? 4.785 33.906 20.188 1 98.88 263 VAL B C 1
ATOM 5488 O O . VAL B 1 263 ? 5.766 34.312 19.562 1 98.88 263 VAL B O 1
ATOM 5491 N N . ILE B 1 264 ? 3.543 34.094 19.812 1 98.88 264 ILE B N 1
ATOM 5492 C CA . ILE B 1 264 ? 3.238 34.875 18.609 1 98.88 264 ILE B CA 1
ATOM 5493 C C . ILE B 1 264 ? 3.811 36.281 18.719 1 98.88 264 ILE B C 1
ATOM 5495 O O . ILE B 1 264 ? 4.453 36.781 17.797 1 98.88 264 ILE B O 1
ATOM 5499 N N . GLY B 1 265 ? 3.586 36.938 19.859 1 98.88 265 GLY B N 1
ATOM 5500 C CA . GLY B 1 265 ? 4.117 38.281 20.078 1 98.88 265 GLY B CA 1
ATOM 5501 C C . GLY B 1 265 ? 5.633 38.312 20.031 1 98.88 265 GLY B C 1
ATOM 5502 O O . GLY B 1 265 ? 6.203 39.25 19.438 1 98.88 265 GLY B O 1
ATOM 5503 N N . ALA B 1 266 ? 6.281 37.375 20.656 1 98.88 266 ALA B N 1
ATOM 5504 C CA . ALA B 1 266 ? 7.742 37.312 20.672 1 98.88 266 ALA B CA 1
ATOM 5505 C C . ALA B 1 266 ? 8.297 37.156 19.25 1 98.88 266 ALA B C 1
ATOM 5507 O O . ALA B 1 266 ? 9.266 37.812 18.891 1 98.88 266 ALA B O 1
ATOM 5508 N N . LEU B 1 267 ? 7.68 36.281 18.5 1 98.88 267 LEU B N 1
ATOM 5509 C CA . LEU B 1 267 ? 8.172 36 17.156 1 98.88 267 LEU B CA 1
ATOM 5510 C C . LEU B 1 267 ? 7.906 37.188 16.234 1 98.88 267 LEU B C 1
ATOM 5512 O O . LEU B 1 267 ? 8.703 37.5 15.336 1 98.88 267 LEU B O 1
ATOM 5516 N N . ALA B 1 268 ? 6.762 37.875 16.406 1 98.81 268 ALA B N 1
ATOM 5517 C CA . ALA B 1 268 ? 6.508 39.094 15.672 1 98.81 268 ALA B CA 1
ATOM 5518 C C . ALA B 1 268 ? 7.574 40.156 15.977 1 98.81 268 ALA B C 1
ATOM 5520 O O . ALA B 1 268 ? 8.031 40.844 15.07 1 98.81 268 ALA B O 1
ATOM 5521 N N . THR B 1 269 ? 7.926 40.25 17.25 1 98.62 269 THR B N 1
ATOM 5522 C CA . THR B 1 269 ? 8.984 41.156 17.672 1 98.62 269 THR B CA 1
ATOM 5523 C C . THR B 1 269 ? 10.297 40.844 16.969 1 98.62 269 THR B C 1
ATOM 5525 O O . THR B 1 269 ? 10.945 41.719 16.422 1 98.62 269 THR B O 1
ATOM 5528 N N . TYR B 1 270 ? 10.641 39.625 16.969 1 98.44 270 TYR B N 1
ATOM 5529 C CA . TYR B 1 270 ? 11.859 39.125 16.328 1 98.44 270 TYR B CA 1
ATOM 5530 C C . TYR B 1 270 ? 11.875 39.5 14.852 1 98.44 270 TYR B C 1
ATOM 5532 O O . TYR B 1 270 ? 12.844 40.062 14.352 1 98.44 270 TYR B O 1
ATOM 5540 N N . LEU B 1 271 ? 10.773 39.188 14.164 1 98.62 271 LEU B N 1
ATOM 5541 C CA . LEU B 1 271 ? 10.68 39.438 12.734 1 98.62 271 LEU B CA 1
ATOM 5542 C C . LEU B 1 271 ? 10.781 40.938 12.43 1 98.62 271 LEU B C 1
ATOM 5544 O O . LEU B 1 271 ? 11.422 41.344 11.461 1 98.62 271 LEU B O 1
ATOM 5548 N N . LYS B 1 272 ? 10.125 41.75 13.266 1 98.31 272 LYS B N 1
ATOM 5549 C CA . LYS B 1 272 ? 10.188 43.188 13.102 1 98.31 272 LYS B CA 1
ATOM 5550 C C . LYS B 1 272 ? 11.617 43.688 13.289 1 98.31 272 LYS B C 1
ATOM 5552 O O . LYS B 1 272 ? 12.109 44.5 12.484 1 98.31 272 LYS B O 1
ATOM 5557 N N . GLN B 1 273 ? 12.273 43.219 14.305 1 97.5 273 GLN B N 1
ATOM 5558 C CA . GLN B 1 273 ? 13.625 43.656 14.633 1 97.5 273 GLN B CA 1
ATOM 5559 C C . GLN B 1 273 ? 14.602 43.281 13.523 1 97.5 273 GLN B C 1
ATOM 5561 O O . GLN B 1 273 ? 15.539 44.031 13.234 1 97.5 273 GLN B O 1
ATOM 5566 N N . GLU B 1 274 ? 14.391 42.219 12.891 1 97.06 274 GLU B N 1
ATOM 5567 C CA . GLU B 1 274 ? 15.297 41.719 11.852 1 97.06 274 GLU B CA 1
ATOM 5568 C C . GLU B 1 274 ? 14.906 42.25 10.477 1 97.06 274 GLU B C 1
ATOM 5570 O O . GLU B 1 274 ? 15.531 41.906 9.477 1 97.06 274 GLU B O 1
ATOM 5575 N N . GLY B 1 275 ? 13.828 43 10.398 1 97.38 275 GLY B N 1
ATOM 5576 C CA . GLY B 1 275 ? 13.367 43.531 9.133 1 97.38 275 GLY B CA 1
ATOM 5577 C C . GLY B 1 275 ? 12.758 42.5 8.219 1 97.38 275 GLY B C 1
ATOM 5578 O O . GLY B 1 275 ? 12.805 42.625 6.992 1 97.38 275 GLY B O 1
ATOM 5579 N N . MET B 1 276 ? 12.164 41.5 8.859 1 97.88 276 MET B N 1
ATOM 5580 C CA . MET B 1 276 ? 11.664 40.375 8.078 1 97.88 276 MET B CA 1
ATOM 5581 C C . MET B 1 276 ? 10.141 40.344 8.07 1 97.88 276 MET B C 1
ATOM 5583 O O . MET B 1 276 ? 9.531 39.531 7.355 1 97.88 276 MET B O 1
ATOM 5587 N N . LEU B 1 277 ? 9.531 41.219 8.859 1 98.5 277 LEU B N 1
ATOM 5588 C CA . LEU B 1 277 ? 8.078 41.25 8.938 1 98.5 277 LEU B CA 1
ATOM 5589 C C . LEU B 1 277 ? 7.484 42.062 7.793 1 98.5 277 LEU B C 1
ATOM 5591 O O . LEU B 1 277 ? 7.727 43.25 7.691 1 98.5 277 LEU B O 1
ATOM 5595 N N . GLN B 1 278 ? 6.715 41.406 7.02 1 97.88 278 GLN B N 1
ATOM 5596 C CA . GLN B 1 278 ? 6.117 42.062 5.875 1 97.88 278 GLN B CA 1
ATOM 5597 C C . GLN B 1 278 ? 4.84 42.812 6.277 1 97.88 278 GLN B C 1
ATOM 5599 O O . GLN B 1 278 ? 4.055 42.312 7.082 1 97.88 278 GLN B O 1
ATOM 5604 N N . ALA B 1 279 ? 4.648 44.031 5.746 1 97.44 279 ALA B N 1
ATOM 5605 C CA . ALA B 1 279 ? 3.445 44.844 5.855 1 97.44 279 ALA B CA 1
ATOM 5606 C C . ALA B 1 279 ? 3.264 45.375 7.277 1 97.44 279 ALA B C 1
ATOM 5608 O O . ALA B 1 279 ? 2.244 46 7.594 1 97.44 279 ALA B O 1
ATOM 5609 N N . ASP B 1 280 ? 4.25 45.094 8.141 1 98.19 280 ASP B N 1
ATOM 5610 C CA . ASP B 1 280 ? 4.172 45.469 9.547 1 98.19 280 ASP B CA 1
ATOM 5611 C C . ASP B 1 280 ? 2.84 45.031 10.156 1 98.19 280 ASP B C 1
ATOM 5613 O O . ASP B 1 280 ? 2.162 45.844 10.805 1 98.19 280 ASP B O 1
ATOM 5617 N N . ALA B 1 281 ? 2.498 43.844 9.852 1 98.81 281 ALA B N 1
ATOM 5618 C CA . ALA B 1 281 ? 1.241 43.281 10.32 1 98.81 281 ALA B CA 1
ATOM 5619 C C . ALA B 1 281 ? 1.367 41.75 10.523 1 98.81 281 ALA B C 1
ATOM 5621 O O . ALA B 1 281 ? 2.24 41.125 9.938 1 98.81 281 ALA B O 1
ATOM 5622 N N . ILE B 1 282 ? 0.568 41.25 11.367 1 98.88 282 ILE B N 1
ATOM 5623 C CA . ILE B 1 282 ? 0.446 39.812 11.531 1 98.88 282 ILE B CA 1
ATOM 5624 C C . ILE B 1 282 ? -1.029 39.406 11.547 1 98.88 282 ILE B C 1
ATOM 5626 O O . ILE B 1 282 ? -1.905 40.25 11.695 1 98.88 282 ILE B O 1
ATOM 5630 N N . VAL B 1 283 ? -1.302 38.125 11.305 1 98.81 283 VAL B N 1
ATOM 5631 C CA . VAL B 1 283 ? -2.666 37.625 11.391 1 98.81 283 VAL B CA 1
ATOM 5632 C C . VAL B 1 283 ? -2.793 36.688 12.594 1 98.81 283 VAL B C 1
ATOM 5634 O O . VAL B 1 283 ? -1.951 35.812 12.789 1 98.81 283 VAL B O 1
ATOM 5637 N N . ALA B 1 284 ? -3.721 36.844 13.422 1 98.44 284 ALA B N 1
ATOM 5638 C CA . ALA B 1 284 ? -4.125 35.906 14.469 1 98.44 284 ALA B CA 1
ATOM 5639 C C . ALA B 1 284 ? -5.641 35.75 14.508 1 98.44 284 ALA B C 1
ATOM 5641 O O . ALA B 1 284 ? -6.367 36.5 13.867 1 98.44 284 ALA B O 1
ATOM 5642 N N . THR B 1 285 ? -6.113 34.781 15.227 1 96.12 285 THR B N 1
ATOM 5643 C CA . THR B 1 285 ? -7.551 34.531 15.219 1 96.12 285 THR B CA 1
ATOM 5644 C C . THR B 1 285 ? -8.266 35.469 16.203 1 96.12 285 THR B C 1
ATOM 5646 O O . THR B 1 285 ? -7.617 36.125 17.016 1 96.12 285 THR B O 1
ATOM 5649 N N . VAL B 1 286 ? -9.555 35.469 16.125 1 93.81 286 VAL B N 1
ATOM 5650 C CA . VAL B 1 286 ? -10.406 36.25 17 1 93.81 286 VAL B CA 1
ATOM 5651 C C . VAL B 1 286 ? -10.242 35.781 18.453 1 93.81 286 VAL B C 1
ATOM 5653 O O . VAL B 1 286 ? -10.609 36.469 19.391 1 93.81 286 VAL B O 1
ATOM 5656 N N . MET B 1 287 ? -9.547 34.719 18.625 1 92.44 287 MET B N 1
ATOM 5657 C CA . MET B 1 287 ? -9.391 34.156 19.953 1 92.44 287 MET B CA 1
ATOM 5658 C C . MET B 1 287 ? -8.156 34.719 20.656 1 92.44 287 MET B C 1
ATOM 5660 O O . MET B 1 287 ? -8 34.594 21.859 1 92.44 287 MET B O 1
ATOM 5664 N N . SER B 1 288 ? -7.305 35.281 19.938 1 96.06 288 SER B N 1
ATOM 5665 C CA . SER B 1 288 ? -6.07 35.812 20.516 1 96.06 288 SER B CA 1
ATOM 5666 C C . SER B 1 288 ? -6.359 36.938 21.5 1 96.06 288 SER B C 1
ATOM 5668 O O . SER B 1 288 ? -7.242 37.781 21.266 1 96.06 288 SER B O 1
ATOM 5670 N N . ASN B 1 289 ? -5.641 37.031 22.547 1 96.12 289 ASN B N 1
ATOM 5671 C CA . ASN B 1 289 ? -5.828 37.938 23.656 1 96.12 289 ASN B CA 1
ATOM 5672 C C . ASN B 1 289 ? -5.605 39.375 23.234 1 96.12 289 ASN B C 1
ATOM 5674 O O . ASN B 1 289 ? -4.711 39.688 22.438 1 96.12 289 ASN B O 1
ATOM 5678 N N . LYS B 1 290 ? -6.359 40.281 23.812 1 95.12 290 LYS B N 1
ATOM 5679 C CA . LYS B 1 290 ? -6.262 41.719 23.5 1 95.12 290 LYS B CA 1
ATOM 5680 C C . LYS B 1 290 ? -4.875 42.25 23.844 1 95.12 290 LYS B C 1
ATOM 5682 O O . LYS B 1 290 ? -4.379 43.156 23.188 1 95.12 290 LYS B O 1
ATOM 5687 N N . ALA B 1 291 ? -4.238 41.688 24.844 1 97.06 291 ALA B N 1
ATOM 5688 C CA . ALA B 1 291 ? -2.898 42.125 25.234 1 97.06 291 ALA B CA 1
ATOM 5689 C C . ALA B 1 291 ? -1.92 42 24.078 1 97.06 291 ALA B C 1
ATOM 5691 O O . ALA B 1 291 ? -1.002 42.812 23.938 1 97.06 291 ALA B O 1
ATOM 5692 N N . LEU B 1 292 ? -2.104 40.969 23.281 1 98.19 292 LEU B N 1
ATOM 5693 C CA . LEU B 1 292 ? -1.261 40.781 22.109 1 98.19 292 LEU B CA 1
ATOM 5694 C C . LEU B 1 292 ? -1.417 41.969 21.156 1 98.19 292 LEU B C 1
ATOM 5696 O O . LEU B 1 292 ? -0.424 42.531 20.688 1 98.19 292 LEU B O 1
ATOM 5700 N N . GLU B 1 293 ? -2.598 42.344 20.875 1 97.25 293 GLU B N 1
ATOM 5701 C CA . GLU B 1 293 ? -2.895 43.469 19.984 1 97.25 293 GLU B CA 1
ATOM 5702 C C . GLU B 1 293 ? -2.27 44.781 20.516 1 97.25 293 GLU B C 1
ATOM 5704 O O . GLU B 1 293 ? -1.651 45.531 19.75 1 97.25 293 GLU B O 1
ATOM 5709 N N . ASP B 1 294 ? -2.521 45.031 21.781 1 96.75 294 ASP B N 1
ATOM 5710 C CA . ASP B 1 294 ? -1.995 46.25 22.375 1 96.75 294 ASP B CA 1
ATOM 5711 C C . ASP B 1 294 ? -0.469 46.281 22.328 1 96.75 294 ASP B C 1
ATOM 5713 O O . ASP B 1 294 ? 0.129 47.312 22.031 1 96.75 294 ASP B O 1
ATOM 5717 N N . TYR B 1 295 ? 0.147 45.188 22.641 1 98.06 295 TYR B N 1
ATOM 5718 C CA . TYR B 1 295 ? 1.602 45.094 22.594 1 98.06 295 TYR B CA 1
ATOM 5719 C C . TYR B 1 295 ? 2.133 45.375 21.203 1 98.06 295 TYR B C 1
ATOM 5721 O O . TYR B 1 295 ? 3.066 46.156 21.016 1 98.06 295 TYR B O 1
ATOM 5729 N N . LEU B 1 296 ? 1.525 44.656 20.234 1 98.75 296 LEU B N 1
ATOM 5730 C CA . LEU B 1 296 ? 1.948 44.844 18.844 1 98.75 296 LEU B CA 1
ATOM 5731 C C . LEU B 1 296 ? 1.826 46.281 18.406 1 98.75 296 LEU B C 1
ATOM 5733 O O . LEU B 1 296 ? 2.67 46.781 17.656 1 98.75 296 LEU B O 1
ATOM 5737 N N . ALA B 1 297 ? 0.799 46.938 18.875 1 97.94 297 ALA B N 1
ATOM 5738 C CA . ALA B 1 297 ? 0.587 48.344 18.531 1 97.94 297 ALA B CA 1
ATOM 5739 C C . ALA B 1 297 ? 1.758 49.219 19 1 97.94 297 ALA B C 1
ATOM 5741 O O . ALA B 1 297 ? 2.133 50.188 18.344 1 97.94 297 ALA B O 1
ATOM 5742 N N . THR B 1 298 ? 2.279 48.906 20.109 1 98.31 298 THR B N 1
ATOM 5743 C CA . THR B 1 298 ? 3.412 49.656 20.625 1 98.31 298 THR B CA 1
ATOM 5744 C C . THR B 1 298 ? 4.625 49.531 19.719 1 98.31 298 THR B C 1
ATOM 5746 O O . THR B 1 298 ? 5.531 50.344 19.75 1 98.31 298 THR B O 1
ATOM 5749 N N . LEU B 1 299 ? 4.66 48.5 18.906 1 98.19 299 LEU B N 1
ATOM 5750 C CA . LEU B 1 299 ? 5.77 48.219 18 1 98.19 299 LEU B CA 1
ATOM 5751 C C . LEU B 1 299 ? 5.434 48.688 16.578 1 98.19 299 LEU B C 1
ATOM 5753 O O . LEU B 1 299 ? 6.223 48.5 15.656 1 98.19 299 LEU B O 1
ATOM 5757 N N . GLY B 1 300 ? 4.23 49.219 16.453 1 98.38 300 GLY B N 1
ATOM 5758 C CA . GLY B 1 300 ? 3.787 49.625 15.133 1 98.38 300 GLY B CA 1
ATOM 5759 C C . GLY B 1 300 ? 3.373 48.469 14.258 1 98.38 300 GLY B C 1
ATOM 5760 O O . GLY B 1 300 ? 3.469 48.531 13.031 1 98.38 300 GLY B O 1
ATOM 5761 N N . ILE B 1 301 ? 3.039 47.344 14.805 1 98.75 301 ILE B N 1
ATOM 5762 C CA . ILE B 1 301 ? 2.598 46.156 14.078 1 98.75 301 ILE B CA 1
ATOM 5763 C C . ILE B 1 301 ? 1.077 46.062 14.164 1 98.75 301 ILE B C 1
ATOM 5765 O O . ILE B 1 301 ? 0.507 46.094 15.258 1 98.75 301 ILE B O 1
ATOM 5769 N N . GLU B 1 302 ? 0.41 45.906 13.07 1 98.69 302 GLU B N 1
ATOM 5770 C CA . GLU B 1 302 ? -1.036 45.719 13.031 1 98.69 302 GLU B CA 1
ATOM 5771 C C . GLU B 1 302 ? -1.405 44.25 13.258 1 98.69 302 GLU B C 1
ATOM 5773 O O . GLU B 1 302 ? -0.75 43.375 12.734 1 98.69 302 GLU B O 1
ATOM 5778 N N . LEU B 1 303 ? -2.383 44.062 14.062 1 98.56 303 LEU B N 1
ATOM 5779 C CA . LEU B 1 303 ? -2.949 42.719 14.211 1 98.56 303 LEU B CA 1
ATOM 5780 C C . LEU B 1 303 ? -4.23 42.594 13.391 1 98.56 303 LEU B C 1
ATOM 5782 O O . LEU B 1 303 ? -5.219 43.281 13.664 1 98.56 303 LEU B O 1
ATOM 5786 N N . VAL B 1 304 ? -4.172 41.75 12.406 1 98.5 304 VAL B N 1
ATOM 5787 C CA . VAL B 1 304 ? -5.363 41.406 11.641 1 98.5 304 VAL B CA 1
ATOM 5788 C C . VAL B 1 304 ? -6 40.125 12.227 1 98.5 304 VAL B C 1
ATOM 5790 O O . VAL B 1 304 ? -5.332 39.125 12.375 1 98.5 304 VAL B O 1
ATOM 5793 N N . ARG B 1 305 ? -7.242 40.219 12.594 1 97.06 305 ARG B N 1
ATOM 5794 C CA . ARG B 1 305 ? -7.91 39.094 13.203 1 97.06 305 ARG B CA 1
ATOM 5795 C C . ARG B 1 305 ? -8.648 38.25 12.148 1 97.06 305 ARG B C 1
ATOM 5797 O O . ARG B 1 305 ? -9.375 38.812 11.32 1 97.06 305 ARG B O 1
ATOM 5804 N N . SER B 1 306 ? -8.438 37 12.117 1 96 306 SER B N 1
ATOM 5805 C CA . SER B 1 306 ? -9.141 36.062 11.25 1 96 306 SER B CA 1
ATOM 5806 C C . SER B 1 306 ? -10.109 35.188 12.047 1 96 306 SER B C 1
ATOM 5808 O O . SER B 1 306 ? -10.094 35.219 13.281 1 96 306 SER B O 1
ATOM 5810 N N . ASN B 1 307 ? -10.953 34.438 11.328 1 90.75 307 ASN B N 1
ATOM 5811 C CA . ASN B 1 307 ? -11.734 33.375 11.961 1 90.75 307 ASN B CA 1
ATOM 5812 C C . ASN B 1 307 ? -10.836 32.281 12.484 1 90.75 307 ASN B C 1
ATOM 5814 O O . ASN B 1 307 ? -9.656 32.219 12.148 1 90.75 307 ASN B O 1
ATOM 5818 N N . VAL B 1 308 ? -11.438 31.469 13.312 1 89.56 308 VAL B N 1
ATOM 5819 C CA . VAL B 1 308 ? -10.688 30.375 13.914 1 89.56 308 VAL B CA 1
ATOM 5820 C C . VAL B 1 308 ? -10.352 29.328 12.852 1 89.56 308 VAL B C 1
ATOM 5822 O O . VAL B 1 308 ? -11.211 28.953 12.055 1 89.56 308 VAL B O 1
ATOM 5825 N N . GLY B 1 309 ? -9.062 28.938 12.844 1 89.25 309 GLY B N 1
ATOM 5826 C CA . GLY B 1 309 ? -8.57 27.969 11.883 1 89.25 309 GLY B CA 1
ATOM 5827 C C . GLY B 1 309 ? -7.363 28.453 11.102 1 89.25 309 GLY B C 1
ATOM 5828 O O . GLY B 1 309 ? -7.367 29.578 10.57 1 89.25 309 GLY B O 1
ATOM 5829 N N . ASP B 1 310 ? -6.383 27.594 11.016 1 90.81 310 ASP B N 1
ATOM 5830 C CA . ASP B 1 310 ? -5.145 28 10.352 1 90.81 310 ASP B CA 1
ATOM 5831 C C . ASP B 1 310 ? -5.391 28.297 8.875 1 90.81 310 ASP B C 1
ATOM 5833 O O . ASP B 1 310 ? -4.688 29.125 8.281 1 90.81 310 ASP B O 1
ATOM 5837 N N . LYS B 1 311 ? -6.422 27.656 8.32 1 90.69 311 LYS B N 1
ATOM 5838 C CA . LYS B 1 311 ? -6.773 27.969 6.934 1 90.69 311 LYS B CA 1
ATOM 5839 C C . LYS B 1 311 ? -7.191 29.422 6.777 1 90.69 311 LYS B C 1
ATOM 5841 O O . LYS B 1 311 ? -6.82 30.078 5.805 1 90.69 311 LYS B O 1
ATOM 5846 N N . TYR B 1 312 ? -7.902 29.938 7.691 1 91.94 312 TYR B N 1
ATOM 5847 C CA . TYR B 1 312 ? -8.383 31.312 7.625 1 91.94 312 TYR B CA 1
ATOM 5848 C C . TYR B 1 312 ? -7.254 32.281 7.934 1 91.94 312 TYR B C 1
ATOM 5850 O O . TYR B 1 312 ? -7.219 33.406 7.387 1 91.94 312 TYR B O 1
ATOM 5858 N N . VAL B 1 313 ? -6.395 31.859 8.805 1 96.38 313 VAL B N 1
ATOM 5859 C CA . VAL B 1 313 ? -5.203 32.656 9.062 1 96.38 313 VAL B CA 1
ATOM 5860 C C . VAL B 1 313 ? -4.41 32.812 7.77 1 96.38 313 VAL B C 1
ATOM 5862 O O . VAL B 1 313 ? -4.066 33.938 7.387 1 96.38 313 VAL B O 1
ATOM 5865 N N . LEU B 1 314 ? -4.211 31.734 7.109 1 96.06 314 LEU B N 1
ATOM 5866 C CA . LEU B 1 314 ? -3.436 31.766 5.875 1 96.06 314 LEU B CA 1
ATOM 5867 C C . LEU B 1 314 ? -4.137 32.594 4.809 1 96.06 314 LEU B C 1
ATOM 5869 O O . LEU B 1 314 ? -3.486 33.344 4.07 1 96.06 314 LEU B O 1
ATOM 5873 N N . ASP B 1 315 ? -5.438 32.469 4.703 1 94.75 315 ASP B N 1
ATOM 5874 C CA . ASP B 1 315 ? -6.199 33.219 3.717 1 94.75 315 ASP B CA 1
ATOM 5875 C C . ASP B 1 315 ? -6.016 34.719 3.916 1 94.75 315 ASP B C 1
ATOM 5877 O O . ASP B 1 315 ? -5.812 35.469 2.951 1 94.75 315 ASP B O 1
ATOM 5881 N N . GLU B 1 316 ? -6.086 35.156 5.141 1 97.06 316 GLU B N 1
ATOM 5882 C CA . GLU B 1 316 ? -5.898 36.562 5.449 1 97.06 316 GLU B CA 1
ATOM 5883 C C . GLU B 1 316 ? -4.469 37.031 5.168 1 97.06 316 GLU B C 1
ATOM 5885 O O . GLU B 1 316 ? -4.238 38.125 4.703 1 97.06 316 GLU B O 1
ATOM 5890 N N . MET B 1 317 ? -3.543 36.188 5.461 1 98.19 317 MET B N 1
ATOM 5891 C CA . MET B 1 317 ? -2.145 36.469 5.164 1 98.19 317 MET B CA 1
ATOM 5892 C C . MET B 1 317 ? -1.94 36.719 3.674 1 98.19 317 MET B C 1
ATOM 5894 O O . MET B 1 317 ? -1.348 37.719 3.281 1 98.19 317 MET B O 1
ATOM 5898 N N . LYS B 1 318 ? -2.453 35.844 2.928 1 96.44 318 LYS B N 1
ATOM 5899 C CA . LYS B 1 318 ? -2.303 35.938 1.479 1 96.44 318 LYS B CA 1
ATOM 5900 C C . LYS B 1 318 ? -3.004 37.188 0.936 1 96.44 318 LYS B C 1
ATOM 5902 O O . LYS B 1 318 ? -2.445 37.906 0.107 1 96.44 318 LYS B O 1
ATOM 5907 N N . LYS B 1 319 ? -4.188 37.438 1.397 1 96.88 319 LYS B N 1
ATOM 5908 C CA . LYS B 1 319 ? -4.992 38.562 0.943 1 96.88 319 LYS B CA 1
ATOM 5909 C C . LYS B 1 319 ? -4.289 39.906 1.219 1 96.88 319 LYS B C 1
ATOM 5911 O O . LYS B 1 319 ? -4.402 40.844 0.436 1 96.88 319 LYS B O 1
ATOM 5916 N N . ARG B 1 320 ? -3.496 39.938 2.262 1 97.44 320 ARG B N 1
ATOM 5917 C CA . ARG B 1 320 ? -2.967 41.219 2.717 1 97.44 320 ARG B CA 1
ATOM 5918 C C . ARG B 1 320 ? -1.453 41.281 2.537 1 97.44 320 ARG B C 1
ATOM 5920 O O . ARG B 1 320 ? -0.825 42.281 2.861 1 97.44 320 ARG B O 1
ATOM 5927 N N . GLY B 1 321 ? -0.892 40.219 1.996 1 97.75 321 GLY B N 1
ATOM 5928 C CA . GLY B 1 321 ? 0.549 40.188 1.807 1 97.75 321 GLY B CA 1
ATOM 5929 C C . GLY B 1 321 ? 1.321 40.125 3.111 1 97.75 321 GLY B C 1
ATOM 5930 O O . GLY B 1 321 ? 2.359 40.781 3.256 1 97.75 321 GLY B O 1
ATOM 5931 N N . ILE B 1 322 ? 0.726 39.5 4.117 1 98.56 322 ILE B N 1
ATOM 5932 C CA . ILE B 1 322 ? 1.339 39.281 5.426 1 98.56 322 ILE B CA 1
ATOM 5933 C C . ILE B 1 322 ? 2.059 37.938 5.449 1 98.56 322 ILE B C 1
ATOM 5935 O O . ILE B 1 322 ? 1.553 36.938 4.914 1 98.56 322 ILE B O 1
ATOM 5939 N N . ASN B 1 323 ? 3.246 37.844 6 1 98.75 323 ASN B N 1
ATOM 5940 C CA . ASN B 1 323 ? 4.027 36.625 5.91 1 98.75 323 ASN B CA 1
ATOM 5941 C C . ASN B 1 323 ? 4.09 35.906 7.25 1 98.75 323 ASN B C 1
ATOM 5943 O O . ASN B 1 323 ? 4.809 34.906 7.391 1 98.75 323 ASN B O 1
ATOM 5947 N N . PHE B 1 324 ? 3.371 36.406 8.227 1 98.75 324 PHE B N 1
ATOM 5948 C CA . PHE B 1 324 ? 3.434 35.781 9.539 1 98.75 324 PHE B CA 1
ATOM 5949 C C . PHE B 1 324 ? 2.064 35.781 10.211 1 98.75 324 PHE B C 1
ATOM 5951 O O . PHE B 1 324 ? 1.347 36.781 10.156 1 98.75 324 PHE B O 1
ATOM 5958 N N . GLY B 1 325 ? 1.707 34.688 10.812 1 98.62 325 GLY B N 1
ATOM 5959 C CA . GLY B 1 325 ? 0.455 34.594 11.547 1 98.62 325 GLY B CA 1
ATOM 5960 C C . GLY B 1 325 ? 0.297 33.25 12.273 1 98.62 325 GLY B C 1
ATOM 5961 O O . GLY B 1 325 ? 1.186 32.406 12.219 1 98.62 325 GLY B O 1
ATOM 5962 N N . GLY B 1 326 ? -0.803 33.188 13.008 1 97.94 326 GLY B N 1
ATOM 5963 C CA . GLY B 1 326 ? -1.003 31.922 13.703 1 97.94 326 GLY B CA 1
ATOM 5964 C C . GLY B 1 326 ? -2.148 31.969 14.695 1 97.94 326 GLY B C 1
ATOM 5965 O O . GLY B 1 326 ? -2.932 32.906 14.703 1 97.94 326 GLY B O 1
ATOM 5966 N N . GLU B 1 327 ? -2.268 30.875 15.391 1 96.56 327 GLU B N 1
ATOM 5967 C CA . GLU B 1 327 ? -3.242 30.688 16.469 1 96.56 327 GLU B CA 1
ATOM 5968 C C . GLU B 1 327 ? -2.549 30.469 17.797 1 96.56 327 GLU B C 1
ATOM 5970 O O . GLU B 1 327 ? -1.44 29.938 17.859 1 96.56 327 GLU B O 1
ATOM 5975 N N . SER B 1 328 ? -3.299 30.859 18.891 1 95.88 328 SER B N 1
ATOM 5976 C CA . SER B 1 328 ? -2.752 30.703 20.234 1 95.88 328 SER B CA 1
ATOM 5977 C C . SER B 1 328 ? -2.561 29.219 20.562 1 95.88 328 SER B C 1
ATOM 5979 O O . SER B 1 328 ? -1.826 28.891 21.5 1 95.88 328 SER B O 1
ATOM 5981 N N . SER B 1 329 ? -3.197 28.344 19.75 1 94.44 329 SER B N 1
ATOM 5982 C CA . SER B 1 329 ? -3.092 26.906 19.969 1 94.44 329 SER B CA 1
ATOM 5983 C C . SER B 1 329 ? -1.749 26.359 19.484 1 94.44 329 SER B C 1
ATOM 5985 O O . SER B 1 329 ? -1.403 25.203 19.766 1 94.44 329 SER B O 1
ATOM 5987 N N . GLY B 1 330 ? -0.997 27.172 18.781 1 97.06 330 GLY B N 1
ATOM 5988 C CA . GLY B 1 330 ? 0.34 26.734 18.391 1 97.06 330 GLY B CA 1
ATOM 5989 C C . GLY B 1 330 ? 0.495 26.547 16.891 1 97.06 330 GLY B C 1
ATOM 5990 O O . GLY B 1 330 ? 1.593 26.25 16.406 1 97.06 330 GLY B O 1
ATOM 5991 N N . HIS B 1 331 ? -0.702 26.688 16.188 1 97.5 331 HIS B N 1
ATOM 5992 C CA . HIS B 1 331 ? -0.616 26.703 14.734 1 97.5 331 HIS B CA 1
ATOM 5993 C C . HIS B 1 331 ? -0.029 28.016 14.227 1 97.5 331 HIS B C 1
ATOM 5995 O O . HIS B 1 331 ? -0.767 28.953 13.945 1 97.5 331 HIS B O 1
ATOM 6001 N N . ILE B 1 332 ? 1.255 28.016 14.039 1 98.56 332 ILE B N 1
ATOM 6002 C CA . ILE B 1 332 ? 1.936 29.234 13.633 1 98.56 332 ILE B CA 1
ATOM 6003 C C . ILE B 1 332 ? 2.494 29.062 12.219 1 98.56 332 ILE B C 1
ATOM 6005 O O . ILE B 1 332 ? 3.082 28.031 11.898 1 98.56 332 ILE B O 1
ATOM 6009 N N . ILE B 1 333 ? 2.258 30.062 11.398 1 98.62 333 ILE B N 1
ATOM 6010 C CA . ILE B 1 333 ? 2.594 30 9.984 1 98.62 333 ILE B CA 1
ATOM 6011 C C . ILE B 1 333 ? 3.639 31.062 9.641 1 98.62 333 ILE B C 1
ATOM 6013 O O . ILE B 1 333 ? 3.371 32.25 9.75 1 98.62 333 ILE B O 1
ATOM 6017 N N . PHE B 1 334 ? 4.793 30.625 9.312 1 98.62 334 PHE B N 1
ATOM 6018 C CA . PHE B 1 334 ? 5.773 31.469 8.625 1 98.62 334 PHE B CA 1
ATOM 6019 C C . PHE B 1 334 ? 5.621 31.344 7.113 1 98.62 334 PHE B C 1
ATOM 6021 O O . PHE B 1 334 ? 6.176 30.438 6.5 1 98.62 334 PHE B O 1
ATOM 6028 N N . GLY B 1 335 ? 4.973 32.344 6.574 1 97.94 335 GLY B N 1
ATOM 6029 C CA . GLY B 1 335 ? 4.551 32.25 5.184 1 97.94 335 GLY B CA 1
ATOM 6030 C C . GLY B 1 335 ? 5.715 32.156 4.215 1 97.94 335 GLY B C 1
ATOM 6031 O O . GLY B 1 335 ? 5.547 31.688 3.084 1 97.94 335 GLY B O 1
ATOM 6032 N N . ASP B 1 336 ? 6.902 32.531 4.582 1 97.56 336 ASP B N 1
ATOM 6033 C CA . ASP B 1 336 ? 8.086 32.438 3.729 1 97.56 336 ASP B CA 1
ATOM 6034 C C . ASP B 1 336 ? 8.555 31 3.582 1 97.56 336 ASP B C 1
ATOM 6036 O O . ASP B 1 336 ? 9.289 30.672 2.646 1 97.56 336 ASP B O 1
ATOM 6040 N N . TYR B 1 337 ? 8.047 30.141 4.5 1 97.19 337 TYR B N 1
ATOM 6041 C CA . TYR B 1 337 ? 8.625 28.797 4.535 1 97.19 337 TYR B CA 1
ATOM 6042 C C . TYR B 1 337 ? 7.531 27.734 4.492 1 97.19 337 TYR B C 1
ATOM 6044 O O . TYR B 1 337 ? 7.781 26.609 4.09 1 97.19 337 TYR B O 1
ATOM 6052 N N . SER B 1 338 ? 6.34 28.156 4.953 1 96.44 338 SER B N 1
ATOM 6053 C CA . SER B 1 338 ? 5.297 27.141 5.059 1 96.44 338 SER B CA 1
ATOM 6054 C C . SER B 1 338 ? 3.932 27.703 4.691 1 96.44 338 SER B C 1
ATOM 6056 O O . SER B 1 338 ? 3.66 28.891 4.938 1 96.44 338 SER B O 1
ATOM 6058 N N . LYS B 1 339 ? 3.066 26.891 4.168 1 92.88 339 LYS B N 1
ATOM 6059 C CA . LYS B 1 339 ? 1.72 27.297 3.777 1 92.88 339 LYS B CA 1
ATOM 6060 C C . LYS B 1 339 ? 0.681 26.797 4.773 1 92.88 339 LYS B C 1
ATOM 6062 O O . LYS B 1 339 ? -0.519 26.797 4.488 1 92.88 339 LYS B O 1
ATOM 6067 N N . THR B 1 340 ? 1.085 26.188 5.789 1 96.06 340 THR B N 1
ATOM 6068 C CA . THR B 1 340 ? 0.288 25.766 6.938 1 96.06 340 THR B CA 1
ATOM 6069 C C . THR B 1 340 ? 1.122 25.797 8.219 1 96.06 340 THR B C 1
ATOM 6071 O O . THR B 1 340 ? 2.314 26.109 8.18 1 96.06 340 THR B O 1
ATOM 6074 N N . GLY B 1 341 ? 0.459 25.609 9.305 1 97.25 341 GLY B N 1
ATOM 6075 C CA . GLY B 1 341 ? 1.22 25.531 10.547 1 97.25 341 GLY B CA 1
ATOM 6076 C C . GLY B 1 341 ? 2.346 24.516 10.492 1 97.25 341 GLY B C 1
ATOM 6077 O O . GLY B 1 341 ? 2.166 23.406 9.992 1 97.25 341 GLY B O 1
ATOM 6078 N N . ASP B 1 342 ? 3.502 24.969 10.922 1 98.56 342 ASP B N 1
ATOM 6079 C CA . ASP B 1 342 ? 4.672 24.094 10.984 1 98.56 342 ASP B CA 1
ATOM 6080 C C . ASP B 1 342 ? 5.398 24.25 12.32 1 98.56 342 ASP B C 1
ATOM 6082 O O . ASP B 1 342 ? 6.16 25.203 12.516 1 98.56 342 ASP B O 1
ATOM 6086 N N . GLY B 1 343 ? 5.199 23.281 13.141 1 98.81 343 GL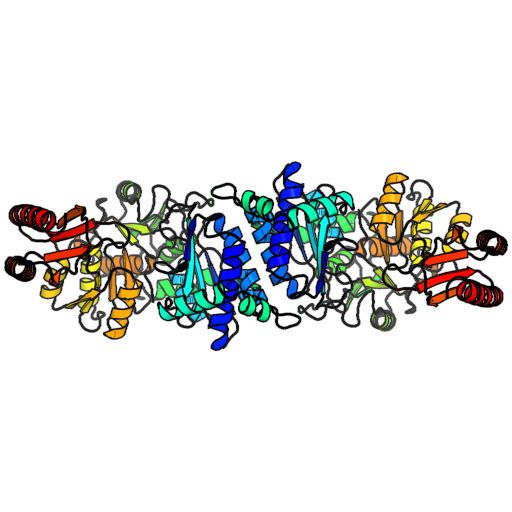Y B N 1
ATOM 6087 C CA . GLY B 1 343 ? 5.758 23.344 14.484 1 98.81 343 GLY B CA 1
ATOM 6088 C C . GLY B 1 343 ? 7.277 23.344 14.492 1 98.81 343 GLY B C 1
ATOM 6089 O O . GLY B 1 343 ? 7.895 23.984 15.352 1 98.81 343 GLY B O 1
ATOM 6090 N N . ILE B 1 344 ? 7.914 22.719 13.57 1 98.88 344 ILE B N 1
ATOM 6091 C CA . ILE B 1 344 ? 9.367 22.609 13.547 1 98.88 344 ILE B CA 1
ATOM 6092 C C . ILE B 1 344 ? 9.977 23.922 13.062 1 98.88 344 ILE B C 1
ATOM 6094 O O . ILE B 1 344 ? 10.969 24.406 13.617 1 98.88 344 ILE B O 1
ATOM 6098 N N . VAL B 1 345 ? 9.359 24.516 12.055 1 98.81 345 VAL B N 1
ATOM 6099 C CA . VAL B 1 345 ? 9.805 25.828 11.602 1 98.81 345 VAL B CA 1
ATOM 6100 C C . VAL B 1 345 ? 9.688 26.844 12.742 1 98.81 345 VAL B C 1
ATOM 6102 O O . VAL B 1 345 ? 10.609 27.625 12.977 1 98.81 345 VAL B O 1
ATOM 6105 N N . THR B 1 346 ? 8.578 26.781 13.43 1 98.88 346 THR B N 1
ATOM 6106 C CA . THR B 1 346 ? 8.352 27.688 14.547 1 98.88 346 THR B CA 1
ATOM 6107 C C . THR B 1 346 ? 9.43 27.516 15.617 1 98.88 346 THR B C 1
ATOM 6109 O O . THR B 1 346 ? 9.977 28.484 16.125 1 98.88 346 THR B O 1
ATOM 6112 N N . ALA B 1 347 ? 9.727 26.281 15.922 1 98.94 347 ALA B N 1
ATOM 6113 C CA . ALA B 1 347 ? 10.75 25.984 16.906 1 98.94 347 ALA B CA 1
ATOM 6114 C C . ALA B 1 347 ? 12.109 26.531 16.484 1 98.94 347 ALA B C 1
ATOM 6116 O O . ALA B 1 347 ? 12.836 27.094 17.297 1 98.94 347 ALA B O 1
ATOM 6117 N N . LEU B 1 348 ? 12.43 26.328 15.234 1 98.88 348 LEU B N 1
ATOM 6118 C CA . LEU B 1 348 ? 13.695 26.812 14.703 1 98.88 348 LEU B CA 1
ATOM 6119 C C . LEU B 1 348 ? 13.773 28.328 14.766 1 98.88 348 LEU B C 1
ATOM 6121 O O . LEU B 1 348 ? 14.828 28.891 15.086 1 98.88 348 LEU B O 1
ATOM 6125 N N . GLN B 1 349 ? 12.695 29 14.523 1 98.75 349 GLN B N 1
ATOM 6126 C CA . GLN B 1 349 ? 12.672 30.469 14.547 1 98.75 349 GLN B CA 1
ATOM 6127 C C . GLN B 1 349 ? 12.82 30.984 15.977 1 98.75 349 GLN B C 1
ATOM 6129 O O . GLN B 1 349 ? 13.445 32.031 16.203 1 98.75 349 GLN B O 1
ATOM 6134 N N . ILE B 1 350 ? 12.234 30.312 16.922 1 98.88 350 ILE B N 1
ATOM 6135 C CA . ILE B 1 350 ? 12.383 30.688 18.328 1 98.88 350 ILE B CA 1
ATOM 6136 C C . ILE B 1 350 ? 13.844 30.578 18.734 1 98.88 350 ILE B C 1
ATOM 6138 O O . ILE B 1 350 ? 14.383 31.484 19.391 1 98.88 350 ILE B O 1
ATOM 6142 N N . THR B 1 351 ? 14.484 29.5 18.344 1 98.81 351 THR B N 1
ATOM 6143 C CA . THR B 1 351 ? 15.891 29.328 18.703 1 98.81 351 THR B CA 1
ATOM 6144 C C . THR B 1 351 ? 16.766 30.359 18.016 1 98.81 351 THR B C 1
ATOM 6146 O O . THR B 1 351 ? 17.75 30.828 18.578 1 98.81 351 THR B O 1
ATOM 6149 N N . ALA B 1 352 ? 16.438 30.656 16.797 1 98.75 352 ALA B N 1
ATOM 6150 C CA . ALA B 1 352 ? 17.156 31.734 16.109 1 98.75 352 ALA B CA 1
ATOM 6151 C C . ALA B 1 352 ? 17.047 33.031 16.891 1 98.75 352 ALA B C 1
ATOM 6153 O O . ALA B 1 352 ? 18.047 33.781 17.031 1 98.75 352 ALA B O 1
ATOM 6154 N N . TYR B 1 353 ? 15.859 33.344 17.375 1 98.75 353 TYR B N 1
ATOM 6155 C CA . TYR B 1 353 ? 15.633 34.562 18.172 1 98.75 353 TYR B CA 1
ATOM 6156 C C . TYR B 1 353 ? 16.484 34.562 19.438 1 98.75 353 TYR B C 1
ATOM 6158 O O . TYR B 1 353 ? 17.094 35.562 19.781 1 98.75 353 TYR B O 1
ATOM 6166 N N . MET B 1 354 ? 16.531 33.438 20.094 1 98.69 354 MET B N 1
ATOM 6167 C CA . MET B 1 354 ? 17.344 33.281 21.297 1 98.69 354 MET B CA 1
ATOM 6168 C C . MET B 1 354 ? 18.812 33.594 20.984 1 98.69 354 MET B C 1
ATOM 6170 O O . MET B 1 354 ? 19.469 34.344 21.719 1 98.69 354 MET B O 1
ATOM 6174 N N . LEU B 1 355 ? 19.266 33.031 19.953 1 98.38 355 LEU B N 1
ATOM 6175 C CA . LEU B 1 355 ? 20.672 33.156 19.578 1 98.38 355 LEU B CA 1
ATOM 6176 C C . LEU B 1 355 ? 21 34.562 19.172 1 98.38 355 LEU B C 1
ATOM 6178 O O . LEU B 1 355 ? 22.031 35.125 19.578 1 98.38 355 LEU B O 1
ATOM 6182 N N . ARG B 1 356 ? 20.156 35.219 18.359 1 98 356 ARG B N 1
ATOM 6183 C CA . ARG B 1 356 ? 20.375 36.594 17.906 1 98 356 ARG B CA 1
ATOM 6184 C C . ARG B 1 356 ? 20.344 37.594 19.078 1 98 356 ARG B C 1
ATOM 6186 O O . ARG B 1 356 ? 21.141 38.5 19.141 1 98 356 ARG B O 1
ATOM 6193 N N . SER B 1 357 ? 19.422 37.375 19.984 1 97.69 357 SER B N 1
ATOM 6194 C CA . SER B 1 357 ? 19.25 38.281 21.109 1 97.69 357 SER B CA 1
ATOM 6195 C C . SER B 1 357 ? 20.234 37.969 22.219 1 97.69 357 SER B C 1
ATOM 6197 O O . SER B 1 357 ? 20.438 38.781 23.125 1 97.69 357 SER B O 1
ATOM 6199 N N . GLN B 1 358 ? 20.766 36.719 22.203 1 97.81 358 GLN B N 1
ATOM 6200 C CA . GLN B 1 358 ? 21.641 36.219 23.266 1 97.81 358 GLN B CA 1
ATOM 6201 C C . GLN B 1 358 ? 20.938 36.25 24.609 1 97.81 358 GLN B C 1
ATOM 6203 O O . GLN B 1 358 ? 21.516 36.656 25.609 1 97.81 358 GLN B O 1
ATOM 6208 N N . LYS B 1 359 ? 19.672 35.938 24.609 1 98.25 359 LYS B N 1
ATOM 6209 C CA . LYS B 1 359 ? 18.844 35.906 25.812 1 98.25 359 LYS B CA 1
ATOM 6210 C C . LYS B 1 359 ? 18.203 34.531 25.984 1 98.25 359 LYS B C 1
ATOM 6212 O O . LYS B 1 359 ? 18.094 33.75 25.016 1 98.25 359 LYS B O 1
ATOM 6217 N N . GLY B 1 360 ? 17.906 34.219 27.219 1 98.06 360 GLY B N 1
ATOM 6218 C CA . GLY B 1 360 ? 17.234 32.969 27.5 1 98.06 360 GLY B CA 1
ATOM 6219 C C . GLY B 1 360 ? 15.789 32.938 27.031 1 98.06 360 GLY B C 1
ATOM 6220 O O . GLY B 1 360 ? 15.211 34 26.734 1 98.06 360 GLY B O 1
ATOM 6221 N N . ALA B 1 361 ? 15.219 31.781 27.031 1 98.75 361 ALA B N 1
ATOM 6222 C CA . ALA B 1 361 ? 13.844 31.609 26.562 1 98.75 361 ALA B CA 1
ATOM 6223 C C . ALA B 1 361 ? 12.875 32.406 27.422 1 98.75 361 ALA B C 1
ATOM 6225 O O . ALA B 1 361 ? 11.945 33.031 26.906 1 98.75 361 ALA B O 1
ATOM 6226 N N . SER B 1 362 ? 13.055 32.438 28.75 1 98.38 362 SER B N 1
ATOM 6227 C CA . SER B 1 362 ? 12.156 33.156 29.656 1 98.38 362 SER B CA 1
ATOM 6228 C C . SER B 1 362 ? 12.234 34.656 29.469 1 98.38 362 SER B C 1
ATOM 6230 O O . SER B 1 362 ? 11.312 35.375 29.828 1 98.38 362 SER B O 1
ATOM 6232 N N . GLU B 1 363 ? 13.305 35.094 28.891 1 98.38 363 GLU B N 1
ATOM 6233 C CA . GLU B 1 363 ? 13.469 36.531 28.641 1 98.38 363 GLU B CA 1
ATOM 6234 C C . GLU B 1 363 ? 12.812 36.938 27.328 1 98.38 363 GLU B C 1
ATOM 6236 O O . GLU B 1 363 ? 12.164 38 27.25 1 98.38 363 GLU B O 1
ATOM 6241 N N . ILE B 1 364 ? 12.914 36.188 26.328 1 98.38 364 ILE B N 1
ATOM 6242 C CA . ILE B 1 364 ? 12.469 36.625 25 1 98.38 364 ILE B CA 1
ATOM 6243 C C . ILE B 1 364 ? 10.992 36.25 24.812 1 98.38 364 ILE B C 1
ATOM 6245 O O . ILE B 1 364 ? 10.289 36.875 24.031 1 98.38 364 ILE B O 1
ATOM 6249 N N . LEU B 1 365 ? 10.422 35.25 25.578 1 98.75 365 LEU B N 1
ATOM 6250 C CA . LEU B 1 365 ? 9.117 34.688 25.25 1 98.75 365 LEU B CA 1
ATOM 6251 C C . LEU B 1 365 ? 8.023 35.344 26.094 1 98.75 365 LEU B C 1
ATOM 6253 O O . LEU B 1 365 ? 6.844 35.031 25.938 1 98.75 365 LEU B O 1
ATOM 6257 N N . TYR B 1 366 ? 8.383 36.281 26.938 1 98.19 366 TYR B N 1
ATOM 6258 C CA . TYR B 1 366 ? 7.406 37 27.734 1 98.19 366 TYR B CA 1
ATOM 6259 C C . TYR B 1 366 ? 7.539 38.5 27.5 1 98.19 366 TYR B C 1
ATOM 6261 O O . TYR B 1 366 ? 7.762 39.281 28.453 1 98.19 366 TYR B O 1
ATOM 6269 N N . PRO B 1 367 ? 7.316 38.938 26.281 1 97.88 367 PRO B N 1
ATOM 6270 C CA . PRO B 1 367 ? 7.484 40.344 25.969 1 97.88 367 PRO B CA 1
ATOM 6271 C C . PRO B 1 367 ? 6.352 41.219 26.516 1 97.88 367 PRO B C 1
ATOM 6273 O O . PRO B 1 367 ? 6.473 42.438 26.562 1 97.88 367 PRO B O 1
ATOM 6276 N N . PHE B 1 368 ? 5.211 40.656 26.906 1 97.69 368 PHE B N 1
ATOM 6277 C CA . PHE B 1 368 ? 4.066 41.312 27.531 1 97.69 368 PHE B CA 1
ATOM 6278 C C . PHE B 1 368 ? 3.318 40.344 28.438 1 97.69 368 PHE B C 1
ATOM 6280 O O . PHE B 1 368 ? 3.67 39.156 28.516 1 97.69 368 PHE B O 1
ATOM 6287 N N . SER B 1 369 ? 2.389 40.812 29.172 1 97.31 369 SER B N 1
ATOM 6288 C CA . SER B 1 369 ? 1.525 40 30.016 1 97.31 369 SER B CA 1
ATOM 6289 C C . SER B 1 369 ? 0.117 39.906 29.438 1 97.31 369 SER B C 1
ATOM 6291 O O . SER B 1 369 ? -0.419 40.906 28.938 1 97.31 369 SER B O 1
ATOM 6293 N N . LEU B 1 370 ? -0.397 38.75 29.484 1 97 370 LEU B N 1
ATOM 6294 C CA . LEU B 1 370 ? -1.762 38.562 29 1 97 370 LEU B CA 1
ATOM 6295 C C . LEU B 1 370 ? -2.76 39.25 29.922 1 97 370 LEU B C 1
ATOM 6297 O O . LEU B 1 370 ? -2.559 39.312 31.141 1 97 370 LEU B O 1
ATOM 6301 N N . TYR B 1 371 ? -3.775 39.75 29.297 1 96.44 371 TYR B N 1
ATOM 6302 C CA . TYR B 1 371 ? -4.871 40.312 30.094 1 96.44 371 TYR B CA 1
ATOM 6303 C C . TYR B 1 371 ? -5.719 39.188 30.688 1 96.44 371 TYR B C 1
ATOM 6305 O O . TYR B 1 371 ? -5.809 38.094 30.125 1 96.44 371 TYR B O 1
ATOM 6313 N N . PRO B 1 372 ? -6.316 39.5 31.859 1 95.38 372 PRO B N 1
ATOM 6314 C CA . PRO B 1 372 ? -7.332 38.562 32.375 1 95.38 372 PRO B CA 1
ATOM 6315 C C . PRO B 1 372 ? -8.422 38.281 31.344 1 95.38 372 PRO B C 1
ATOM 6317 O O . PRO B 1 372 ? -8.836 39.156 30.594 1 95.38 372 PRO B O 1
ATOM 6320 N N . SER B 1 373 ? -8.68 37.031 31.234 1 94.06 373 SER B N 1
ATOM 6321 C CA . SER B 1 373 ? -9.711 36.594 30.312 1 94.06 373 SER B CA 1
ATOM 6322 C C . SER B 1 373 ? -10.734 35.688 31.016 1 94.06 373 SER B C 1
ATOM 6324 O O . SER B 1 373 ? -10.391 34.906 31.891 1 94.06 373 SER B O 1
ATOM 6326 N N . LYS B 1 374 ? -12.008 35.906 30.703 1 92.19 374 LYS B N 1
ATOM 6327 C CA . LYS B 1 374 ? -13.102 35.094 31.234 1 92.19 374 LYS B CA 1
ATOM 6328 C C . LYS B 1 374 ? -14.023 34.594 30.109 1 92.19 374 LYS B C 1
ATOM 6330 O O . LYS B 1 374 ? -14.43 35.406 29.266 1 92.19 374 LYS B O 1
ATOM 6335 N N . MET B 1 375 ? -14.227 33.281 30.062 1 91.12 375 MET B N 1
ATOM 6336 C CA . MET B 1 375 ? -15.148 32.688 29.094 1 91.12 375 MET B CA 1
ATOM 6337 C C . MET B 1 375 ? -16.328 32.031 29.781 1 91.12 375 MET B C 1
ATOM 6339 O O . MET B 1 375 ? -16.141 31.297 30.766 1 91.12 375 MET B O 1
ATOM 6343 N N . GLU B 1 376 ? -17.562 32.344 29.375 1 92.81 376 GLU B N 1
ATOM 6344 C CA . GLU B 1 376 ? -18.781 31.719 29.906 1 92.81 376 GLU B CA 1
ATOM 6345 C C . GLU B 1 376 ? -19.703 31.281 28.781 1 92.81 376 GLU B C 1
ATOM 6347 O O . GLU B 1 376 ? -19.719 31.875 27.703 1 92.81 376 GLU B O 1
ATOM 6352 N N . ASN B 1 377 ? -20.328 30.25 29.016 1 92.06 377 ASN B N 1
ATOM 6353 C CA . ASN B 1 377 ? -21.375 29.766 28.125 1 92.06 377 ASN B CA 1
ATOM 6354 C C . ASN B 1 377 ? -22.75 29.953 28.734 1 92.06 377 ASN B C 1
ATOM 6356 O O . ASN B 1 377 ? -22.969 29.656 29.906 1 92.06 377 ASN B O 1
ATOM 6360 N N . VAL B 1 378 ? -23.672 30.453 27.891 1 92.88 378 VAL B N 1
ATOM 6361 C CA . VAL B 1 378 ? -25.047 30.656 28.328 1 92.88 378 VAL B CA 1
ATOM 6362 C C . VAL B 1 378 ? -25.984 29.797 27.469 1 92.88 378 VAL B C 1
ATOM 6364 O O . VAL B 1 378 ? -26 29.906 26.25 1 92.88 378 VAL B O 1
ATOM 6367 N N . THR B 1 379 ? -26.703 28.906 28.125 1 92.31 379 THR B N 1
ATOM 6368 C CA . THR B 1 379 ? -27.703 28.125 27.406 1 92.31 379 THR B CA 1
ATOM 6369 C C . THR B 1 379 ? -28.828 29.016 26.891 1 92.31 379 THR B C 1
ATOM 6371 O O . THR B 1 379 ? -29.359 29.844 27.625 1 92.31 379 THR B O 1
ATOM 6374 N N . VAL B 1 380 ? -29.125 28.844 25.703 1 91.06 380 VAL B N 1
ATOM 6375 C CA . VAL B 1 380 ? -30.141 29.703 25.109 1 91.06 380 VAL B CA 1
ATOM 6376 C C . VAL B 1 380 ? -31.234 28.844 24.469 1 91.06 380 VAL B C 1
ATOM 6378 O O . VAL B 1 380 ? -30.969 27.719 24.047 1 91.06 380 VAL B O 1
ATOM 6381 N N . LYS B 1 381 ? -32.594 29.172 24.406 1 84.19 381 LYS B N 1
ATOM 6382 C CA . LYS B 1 381 ? -33.719 28.484 23.781 1 84.19 381 LYS B CA 1
ATOM 6383 C C . LYS B 1 381 ? -33.75 28.734 22.281 1 84.19 381 LYS B C 1
ATOM 6385 O O . LYS B 1 381 ? -34.312 27.922 21.516 1 84.19 381 LYS B O 1
ATOM 6390 N N . GLU B 1 382 ? -33.219 30 21.922 1 86 382 GLU B N 1
ATOM 6391 C CA . GLU B 1 382 ? -33.219 30.406 20.516 1 86 382 GLU B CA 1
ATOM 6392 C C . GLU B 1 382 ? -31.938 31.141 20.141 1 86 382 GLU B C 1
ATOM 6394 O O . GLU B 1 382 ? -31.328 31.797 20.984 1 86 382 GLU B O 1
ATOM 6399 N N . LYS B 1 383 ? -31.438 30.984 18.859 1 88.94 383 LYS B N 1
ATOM 6400 C CA . LYS B 1 383 ? -30.25 31.656 18.328 1 88.94 383 LYS B CA 1
ATOM 6401 C C . LYS B 1 383 ? -30.641 32.781 17.391 1 88.94 383 LYS B C 1
ATOM 6403 O O . LYS B 1 383 ? -30.516 32.688 16.172 1 88.94 383 LYS B O 1
ATOM 6408 N N . LYS B 1 384 ? -31.188 33.938 18.031 1 89.38 384 LYS B N 1
ATOM 6409 C CA . LYS B 1 384 ? -31.5 35.125 17.25 1 89.38 384 LYS B CA 1
ATOM 6410 C C . LYS B 1 384 ? -30.234 35.875 16.875 1 89.38 384 LYS B C 1
ATOM 6412 O O . LYS B 1 384 ? -29.297 35.969 17.656 1 89.38 384 LYS B O 1
ATOM 6417 N N . PRO B 1 385 ? -30.281 36.406 15.695 1 90.31 385 PRO B N 1
ATOM 6418 C CA . PRO B 1 385 ? -29.141 37.281 15.383 1 90.31 385 PRO B CA 1
ATOM 6419 C C . PRO B 1 385 ? -28.875 38.344 16.453 1 90.31 385 PRO B C 1
ATOM 6421 O O . PRO B 1 385 ? -29.797 39.031 16.844 1 90.31 385 PRO B O 1
ATOM 6424 N N . LEU B 1 386 ? -27.672 38.375 16.938 1 90.69 386 LEU B N 1
ATOM 6425 C CA . LEU B 1 386 ? -27.312 39.188 18.094 1 90.69 386 LEU B CA 1
ATOM 6426 C C . LEU B 1 386 ? -27.672 40.656 17.859 1 90.69 386 LEU B C 1
ATOM 6428 O O . LEU B 1 386 ? -28.094 41.344 18.781 1 90.69 386 LEU B O 1
ATOM 6432 N N . GLU B 1 387 ? -27.516 41.094 16.672 1 89.19 387 GLU B N 1
ATOM 6433 C CA . GLU B 1 387 ? -27.75 42.5 16.328 1 89.19 387 GLU B CA 1
ATOM 6434 C C . GLU B 1 387 ? -29.219 42.844 16.469 1 89.19 387 GLU B C 1
ATOM 6436 O O . GLU B 1 387 ? -29.562 44.031 16.547 1 89.19 387 GLU B O 1
ATOM 6441 N N . THR B 1 388 ? -30.078 41.875 16.469 1 90.69 388 THR B N 1
ATOM 6442 C CA . THR B 1 388 ? -31.516 42.125 16.531 1 90.69 388 THR B CA 1
ATOM 6443 C C . THR B 1 388 ? -32 42.125 17.984 1 90.69 388 THR B C 1
ATOM 6445 O O . THR B 1 388 ? -33.156 42.438 18.25 1 90.69 388 THR B O 1
ATOM 6448 N N . ILE B 1 389 ? -31.172 41.688 18.812 1 91.56 389 ILE B N 1
ATOM 6449 C CA . ILE B 1 389 ? -31.562 41.656 20.219 1 91.56 389 ILE B CA 1
ATOM 6450 C C . ILE B 1 389 ? -31.672 43.062 20.766 1 91.56 389 ILE B C 1
ATOM 6452 O O . ILE B 1 389 ? -30.719 43.844 20.656 1 91.56 389 ILE B O 1
ATOM 6456 N N . GLU B 1 390 ? -32.75 43.281 21.438 1 89.81 390 GLU B N 1
ATOM 6457 C CA . GLU B 1 390 ? -33.031 44.625 21.953 1 89.81 390 GLU B CA 1
ATOM 6458 C C . GLU B 1 390 ? -31.938 45.062 22.938 1 89.81 390 GLU B C 1
ATOM 6460 O O . GLU B 1 390 ? -31.562 44.312 23.828 1 89.81 390 GLU B O 1
ATOM 6465 N N . GLU B 1 391 ? -31.375 46.281 22.766 1 91.81 391 GLU B N 1
ATOM 6466 C CA . GLU B 1 391 ? -30.438 46.969 23.656 1 91.81 391 GLU B CA 1
ATOM 6467 C C . GLU B 1 391 ? -29.031 46.406 23.531 1 91.81 391 GLU B C 1
ATOM 6469 O O . GLU B 1 391 ? -28.094 46.906 24.156 1 91.81 391 GLU B O 1
ATOM 6474 N N . PHE B 1 392 ? -28.906 45.312 22.766 1 91.94 392 PHE B N 1
ATOM 6475 C CA . PHE B 1 392 ? -27.594 44.688 22.672 1 91.94 392 PHE B CA 1
ATOM 6476 C C . PHE B 1 392 ? -26.609 45.594 21.953 1 91.94 392 PHE B C 1
ATOM 6478 O O . PHE B 1 392 ? -25.453 45.75 22.375 1 91.94 392 PHE B O 1
ATOM 6485 N N . PRO B 1 393 ? -26.984 46.281 20.922 1 90.88 393 PRO B N 1
ATOM 6486 C CA . PRO B 1 393 ? -26.031 47.156 20.25 1 90.88 393 PRO B CA 1
ATOM 6487 C C . PRO B 1 393 ? -25.484 48.25 21.156 1 90.88 393 PRO B C 1
ATOM 6489 O O . PRO B 1 393 ? -24.312 48.594 21.094 1 90.88 393 PRO B O 1
ATOM 6492 N N . GLU B 1 394 ? -26.391 48.719 21.969 1 90.5 394 GLU B N 1
ATOM 6493 C CA . GLU B 1 394 ? -25.969 49.75 22.922 1 90.5 394 GLU B CA 1
ATOM 6494 C C . GLU B 1 394 ? -25.031 49.156 23.984 1 90.5 394 GLU B C 1
ATOM 6496 O O . GLU B 1 394 ? -24.047 49.781 24.375 1 90.5 394 GLU B O 1
ATOM 6501 N N . LEU B 1 395 ? -25.406 48.031 24.406 1 91.06 395 LEU B N 1
ATOM 6502 C CA . LEU B 1 395 ? -24.562 47.344 25.375 1 91.06 395 LEU B CA 1
ATOM 6503 C C . LEU B 1 395 ? -23.188 47.031 24.797 1 91.06 395 LEU B C 1
ATOM 6505 O O . LEU B 1 395 ? -22.172 47.156 25.484 1 91.06 395 LEU B O 1
ATOM 6509 N N . GLN B 1 396 ? -23.125 46.594 23.625 1 90.44 396 GLN B N 1
ATOM 6510 C CA . GLN B 1 396 ? -21.875 46.312 22.938 1 90.44 396 GLN B CA 1
ATOM 6511 C C . GLN B 1 396 ? -20.984 47.531 22.859 1 90.44 396 GLN B C 1
ATOM 6513 O O . GLN B 1 396 ? -19.766 47.438 23.062 1 90.44 396 GLN B O 1
ATOM 6518 N N . LYS B 1 397 ? -21.547 48.656 22.578 1 91.31 397 LYS B N 1
ATOM 6519 C CA . LYS B 1 397 ? -20.812 49.906 22.516 1 91.31 397 LYS B CA 1
ATOM 6520 C C . LYS B 1 397 ? -20.234 50.281 23.875 1 91.31 397 LYS B C 1
ATOM 6522 O O . LYS B 1 397 ? -19.125 50.812 23.969 1 91.31 397 LYS B O 1
ATOM 6527 N N . ARG B 1 398 ? -21.047 50.062 24.844 1 90.5 398 ARG B N 1
ATOM 6528 C CA . ARG B 1 398 ? -20.594 50.344 26.203 1 90.5 398 ARG B CA 1
ATOM 6529 C C . ARG B 1 398 ? -19.406 49.469 26.578 1 90.5 398 ARG B C 1
ATOM 6531 O O . ARG B 1 398 ? -18.469 49.938 27.219 1 90.5 398 ARG B O 1
ATOM 6538 N N . ILE B 1 399 ? -19.469 48.25 26.25 1 91.12 399 ILE B N 1
ATOM 6539 C CA . ILE B 1 399 ? -18.375 47.312 26.516 1 91.12 399 ILE B CA 1
ATOM 6540 C C . ILE B 1 399 ? -17.109 47.781 25.797 1 91.12 399 ILE B C 1
ATOM 6542 O O . ILE B 1 399 ? -16.031 47.844 26.406 1 91.12 399 ILE B O 1
ATOM 6546 N N . GLU B 1 400 ? -17.281 48.156 24.578 1 86.31 400 GLU B N 1
ATOM 6547 C CA . GLU B 1 400 ? -16.141 48.625 23.781 1 86.31 400 GLU B CA 1
ATOM 6548 C C . GLU B 1 400 ? -15.5 49.875 24.406 1 86.31 400 GLU B C 1
ATOM 6550 O O . GLU B 1 400 ? -14.273 49.969 24.438 1 86.31 400 GLU B O 1
ATOM 6555 N N . LYS B 1 401 ? -16.281 50.75 24.906 1 88.88 401 LYS B N 1
ATOM 6556 C CA . LYS B 1 401 ? -15.812 51.969 25.516 1 88.88 401 LYS B CA 1
ATOM 6557 C C . LYS B 1 401 ? -15.094 51.719 26.828 1 88.88 401 LYS B C 1
ATOM 6559 O O . LYS B 1 401 ? -14.242 52.5 27.25 1 88.88 401 LYS B O 1
ATOM 6564 N N . SER B 1 402 ? -15.438 50.688 27.391 1 88.69 402 SER B N 1
ATOM 6565 C CA . SER B 1 402 ? -14.836 50.344 28.688 1 88.69 402 SER B CA 1
ATOM 6566 C C . SER B 1 402 ? -13.414 49.844 28.516 1 88.69 402 SER B C 1
ATOM 6568 O O . SER B 1 402 ? -12.672 49.719 29.484 1 88.69 402 SER B O 1
ATOM 6570 N N . GLY B 1 403 ? -13.023 49.531 27.281 1 86.44 403 GLY B N 1
ATOM 6571 C CA . GLY B 1 403 ? -11.695 49 27.016 1 86.44 403 GLY B CA 1
ATOM 6572 C C . GLY B 1 403 ? -11.633 47.469 27.078 1 86.44 403 GLY B C 1
ATOM 6573 O O . GLY B 1 403 ? -10.586 46.875 26.828 1 86.44 403 GLY B O 1
ATOM 6574 N N . ILE B 1 404 ? -12.734 46.875 27.438 1 91.5 404 ILE B N 1
ATOM 6575 C CA . ILE B 1 404 ? -12.828 45.406 27.5 1 91.5 404 ILE B CA 1
ATOM 6576 C C . ILE B 1 404 ? -13.18 44.844 26.125 1 91.5 404 ILE B C 1
ATOM 6578 O O . ILE B 1 404 ? -14.086 45.344 25.453 1 91.5 404 ILE B O 1
ATOM 6582 N N . ARG B 1 405 ? -12.406 43.906 25.703 1 93.38 405 ARG B N 1
ATOM 6583 C CA . ARG B 1 405 ? -12.719 43.219 24.469 1 93.38 405 ARG B CA 1
ATOM 6584 C C . ARG B 1 405 ? -13.75 42.094 24.688 1 93.38 405 ARG B C 1
ATOM 6586 O O . ARG B 1 405 ? -13.664 41.375 25.672 1 93.38 405 ARG B O 1
ATOM 6593 N N . SER B 1 406 ? -14.742 42.031 23.812 1 93.25 406 SER B N 1
ATOM 6594 C CA . SER B 1 406 ? -15.781 41.031 23.938 1 93.25 406 SER B CA 1
ATOM 6595 C C . SER B 1 406 ? -15.914 40.219 22.641 1 93.25 406 SER B C 1
ATOM 6597 O O . SER B 1 406 ? -15.773 40.781 21.547 1 93.25 406 SER B O 1
ATOM 6599 N N . LEU B 1 407 ? -16 38.906 22.75 1 92.44 407 LEU B N 1
ATOM 6600 C CA . LEU B 1 407 ? -16.375 38 21.672 1 92.44 407 LEU B CA 1
ATOM 6601 C C . LEU B 1 407 ? -17.609 37.188 22.062 1 92.44 407 LEU B C 1
ATOM 6603 O O . LEU B 1 407 ? -17.531 36.344 22.953 1 92.44 407 LEU B O 1
ATOM 6607 N N . ILE B 1 408 ? -18.719 37.469 21.438 1 92.06 408 ILE B N 1
ATOM 6608 C CA . ILE B 1 408 ? -20 36.812 21.719 1 92.06 408 ILE B CA 1
ATOM 6609 C C . ILE B 1 408 ? -20.5 36.094 20.469 1 92.06 408 ILE B C 1
ATOM 6611 O O . ILE B 1 408 ? -20.734 36.719 19.438 1 92.06 408 ILE B O 1
ATOM 6615 N N . ARG B 1 409 ? -20.562 34.812 20.594 1 88.81 409 ARG B N 1
ATOM 6616 C CA . ARG B 1 409 ? -21 34.062 19.438 1 88.81 409 ARG B CA 1
ATOM 6617 C C . ARG B 1 409 ? -21.797 32.844 19.859 1 88.81 409 ARG B C 1
ATOM 6619 O O . ARG B 1 409 ? -21.625 32.312 20.969 1 88.81 409 ARG B O 1
ATOM 6626 N N . TYR B 1 410 ? -22.641 32.281 18.906 1 88.5 410 TYR B N 1
ATOM 6627 C CA . TYR B 1 410 ? -23.391 31.062 19.172 1 88.5 410 TYR B CA 1
ATOM 6628 C C . TYR B 1 410 ? -22.547 29.828 18.922 1 88.5 410 TYR B C 1
ATOM 6630 O O . TYR B 1 410 ? -21.656 29.844 18.062 1 88.5 410 TYR B O 1
ATOM 6638 N N . SER B 1 411 ? -22.828 28.844 19.734 1 80.38 411 SER B N 1
ATOM 6639 C CA . SER B 1 411 ? -22.266 27.531 19.422 1 80.38 411 SER B CA 1
ATOM 6640 C C . SER B 1 411 ? -22.906 26.938 18.172 1 80.38 411 SER B C 1
ATOM 6642 O O . SER B 1 411 ? -24.109 27.062 17.953 1 80.38 411 SER B O 1
ATOM 6644 N N . GLY B 1 412 ? -22.125 26.438 17.281 1 68.75 412 GLY B N 1
ATOM 6645 C CA . GLY B 1 412 ? -22.656 25.844 16.062 1 68.75 412 GLY B CA 1
ATOM 6646 C C . GLY B 1 412 ? -23.438 24.562 16.312 1 68.75 412 GLY B C 1
ATOM 6647 O O . GLY B 1 412 ? -24.281 24.188 15.508 1 68.75 412 GLY B O 1
ATOM 6648 N N . THR B 1 413 ? -23.156 23.828 17.391 1 66.06 413 THR B N 1
ATOM 6649 C CA . THR B 1 413 ? -23.703 22.5 17.578 1 66.06 413 THR B CA 1
ATOM 6650 C C . THR B 1 413 ? -24.703 22.484 18.734 1 66.06 413 THR B C 1
ATOM 6652 O O . THR B 1 413 ? -25.641 21.672 18.75 1 66.06 413 THR B O 1
ATOM 6655 N N . GLU B 1 414 ? -24.484 23.406 19.703 1 78.94 414 GLU B N 1
ATOM 6656 C CA . GLU B 1 414 ? -25.312 23.422 20.906 1 78.94 414 GLU B CA 1
ATOM 6657 C C . GLU B 1 414 ? -26.109 24.719 21.016 1 78.94 414 GLU B C 1
ATOM 6659 O O . GLU B 1 414 ? -25.75 25.734 20.406 1 78.94 414 GLU B O 1
ATOM 6664 N N . ASN B 1 415 ? -27.094 24.609 21.625 1 87.38 415 ASN B N 1
ATOM 6665 C CA . ASN B 1 415 ? -27.891 25.797 21.906 1 87.38 415 ASN B CA 1
ATOM 6666 C C . ASN B 1 415 ? -27.281 26.625 23.031 1 87.38 415 ASN B C 1
ATOM 6668 O O . ASN B 1 415 ? -27.906 26.797 24.078 1 87.38 415 ASN B O 1
ATOM 6672 N N . LYS B 1 416 ? -26.078 27.125 22.703 1 92.12 416 LYS B N 1
ATOM 6673 C CA . LYS B 1 416 ? -25.328 27.906 23.672 1 92.12 416 LYS B CA 1
ATOM 6674 C C . LYS B 1 416 ? -24.75 29.156 23.047 1 92.12 416 LYS B C 1
ATOM 6676 O O . LYS B 1 416 ? -24.438 29.172 21.844 1 92.12 416 LYS B O 1
ATOM 6681 N N . LEU B 1 417 ? -24.797 30.172 23.812 1 91.69 417 LEU B N 1
ATOM 6682 C CA . LEU B 1 417 ? -24.078 31.391 23.5 1 91.69 417 LEU B CA 1
ATOM 6683 C C . LEU B 1 417 ? -22.75 31.453 24.266 1 91.69 417 LEU B C 1
ATOM 6685 O O . LEU B 1 417 ? -22.719 31.312 25.484 1 91.69 417 LEU B O 1
ATOM 6689 N N . ARG B 1 418 ? -21.594 31.688 23.562 1 91.88 418 ARG B N 1
ATOM 6690 C CA . ARG B 1 418 ? -20.266 31.781 24.172 1 91.88 418 ARG B CA 1
ATOM 6691 C C . ARG B 1 418 ? -19.828 33.25 24.297 1 91.88 418 ARG B C 1
ATOM 6693 O O . ARG B 1 418 ? -19.844 33.969 23.312 1 91.88 418 ARG B O 1
ATOM 6700 N N . ILE B 1 419 ? -19.578 33.594 25.484 1 92.88 419 ILE B N 1
ATOM 6701 C CA . ILE B 1 419 ? -19.141 34.969 25.766 1 92.88 419 ILE B CA 1
ATOM 6702 C C . ILE B 1 419 ? -17.703 34.938 26.266 1 92.88 419 ILE B C 1
ATOM 6704 O O . ILE B 1 419 ? -17.375 34.281 27.266 1 92.88 419 ILE B O 1
ATOM 6708 N N . LEU B 1 420 ? -16.844 35.594 25.547 1 93.12 420 LEU B N 1
ATOM 6709 C CA . LEU B 1 420 ? -15.461 35.812 25.969 1 93.12 420 LEU B CA 1
ATOM 6710 C C . LEU B 1 420 ? -15.195 37.281 26.25 1 93.12 420 LEU B C 1
ATOM 6712 O O . LEU B 1 420 ? -15.5 38.125 25.406 1 93.12 420 LEU B O 1
ATOM 6716 N N . LEU B 1 421 ? -14.773 37.625 27.453 1 94.12 421 LEU B N 1
ATOM 6717 C CA . LEU B 1 421 ? -14.352 38.969 27.828 1 94.12 421 LEU B CA 1
ATOM 6718 C C . LEU B 1 421 ? -12.883 39 28.219 1 94.12 421 LEU B C 1
ATOM 6720 O O . LEU B 1 421 ? -12.391 38.094 28.875 1 94.12 421 LEU B O 1
ATOM 6724 N N . GLU B 1 422 ? -12.195 40 27.734 1 94.62 422 GLU B N 1
ATOM 6725 C CA . GLU B 1 422 ? -10.789 40.188 28.062 1 94.62 422 GLU B CA 1
ATOM 6726 C C . GLU B 1 422 ? -10.5 41.656 28.375 1 94.62 422 GLU B C 1
ATOM 6728 O O . GLU B 1 422 ? -11 42.562 27.703 1 94.62 422 GLU B O 1
ATOM 6733 N N . GLY B 1 423 ? -9.711 41.906 29.453 1 92.81 423 GLY B N 1
ATOM 6734 C CA . GLY B 1 423 ? -9.344 43.281 29.828 1 92.81 423 GLY B CA 1
ATOM 6735 C C . GLY B 1 423 ? -8.359 43.344 30.969 1 92.81 423 GLY B C 1
ATOM 6736 O O . GLY B 1 423 ? -8.133 42.344 31.656 1 92.81 423 GLY B O 1
ATOM 6737 N N . LYS B 1 424 ? -7.84 44.438 31.172 1 92.56 424 LYS B N 1
ATOM 6738 C CA . LYS B 1 424 ? -6.762 44.656 32.125 1 92.56 424 LYS B CA 1
ATOM 6739 C C . LYS B 1 424 ? -7.266 44.531 33.562 1 92.56 424 LYS B C 1
ATOM 6741 O O . LYS B 1 424 ? -6.543 44.062 34.438 1 92.56 424 LYS B O 1
ATOM 6746 N N . ASP B 1 425 ? -8.539 44.906 33.75 1 91.81 425 ASP B N 1
ATOM 6747 C CA . ASP B 1 425 ? -9.094 44.938 35.094 1 91.81 425 ASP B CA 1
ATOM 6748 C C . ASP B 1 425 ? -9.992 43.75 35.344 1 91.81 425 ASP B C 1
ATOM 6750 O O . ASP B 1 425 ? -11.133 43.688 34.906 1 91.81 425 ASP B O 1
ATOM 6754 N N . GLN B 1 426 ? -9.562 42.812 36.156 1 92.06 426 GLN B N 1
ATOM 6755 C CA . GLN B 1 426 ? -10.258 41.562 36.438 1 92.06 426 GLN B CA 1
ATOM 6756 C C . GLN B 1 426 ? -11.625 41.844 37.062 1 92.06 426 GLN B C 1
ATOM 6758 O O . GLN B 1 426 ? -12.609 41.188 36.719 1 92.06 426 GLN B O 1
ATOM 6763 N N . LYS B 1 427 ? -11.641 42.719 38 1 92.75 427 LYS B N 1
ATOM 6764 C CA . LYS B 1 427 ? -12.891 43 38.719 1 92.75 427 LYS B CA 1
ATOM 6765 C C . LYS B 1 427 ? -13.953 43.531 37.75 1 92.75 427 LYS B C 1
ATOM 6767 O O . LYS B 1 427 ? -15.117 43.156 37.812 1 92.75 427 LYS B O 1
ATOM 6772 N N . LYS B 1 428 ? -13.484 44.469 37 1 91.56 428 LYS B N 1
ATOM 6773 C CA . LYS B 1 428 ? -14.391 45.031 36 1 91.56 428 LYS B CA 1
ATOM 6774 C C . LYS B 1 428 ? -14.891 43.969 35.031 1 91.56 428 LYS B C 1
ATOM 6776 O O . LYS B 1 428 ? -16.062 43.969 34.625 1 91.56 428 LYS B O 1
ATOM 6781 N N . LEU B 1 429 ? -14.039 43.094 34.656 1 92.44 429 LEU B N 1
ATOM 6782 C CA . LEU B 1 429 ? -14.352 42.031 33.75 1 92.44 429 LEU B CA 1
ATOM 6783 C C . LEU B 1 429 ? -15.406 41.094 34.312 1 92.44 429 LEU B C 1
ATOM 6785 O O . LEU B 1 429 ? -16.344 40.719 33.625 1 92.44 429 LEU B O 1
ATOM 6789 N N . GLU B 1 430 ? -15.242 40.75 35.531 1 93.56 430 GLU B N 1
ATOM 6790 C CA . GLU B 1 430 ? -16.172 39.844 36.188 1 93.56 430 GLU B CA 1
ATOM 6791 C C . GLU B 1 430 ? -17.562 40.438 36.312 1 93.56 430 GLU B C 1
ATOM 6793 O O . GLU B 1 430 ? -18.562 39.781 36.094 1 93.56 430 GLU B O 1
ATOM 6798 N N . LYS B 1 431 ? -17.547 41.656 36.688 1 92.69 431 LYS B N 1
ATOM 6799 C CA . LYS B 1 431 ? -18.812 42.375 36.812 1 92.69 431 LYS B CA 1
ATOM 6800 C C . LYS B 1 431 ? -19.547 42.438 35.469 1 92.69 431 LYS B C 1
ATOM 6802 O O . LYS B 1 431 ? -20.75 42.219 35.406 1 92.69 431 LYS B O 1
ATOM 6807 N N . LEU B 1 432 ? -18.781 42.781 34.531 1 93.94 432 LEU B N 1
ATOM 6808 C CA . LEU B 1 432 ? -19.359 42.906 33.188 1 93.94 432 LEU B CA 1
ATOM 6809 C C . LEU B 1 432 ? -19.875 41.562 32.719 1 93.94 432 LEU B C 1
ATOM 6811 O O . LEU B 1 432 ? -20.906 41.469 32.031 1 93.94 432 LEU B O 1
ATOM 6815 N N . MET B 1 433 ? -19.141 40.438 32.938 1 94.62 433 MET B N 1
ATOM 6816 C CA . MET B 1 433 ? -19.562 39.094 32.531 1 94.62 433 MET B CA 1
ATOM 6817 C C . MET B 1 433 ? -20.891 38.75 33.188 1 94.62 433 MET B C 1
ATOM 6819 O O . MET B 1 433 ? -21.781 38.219 32.5 1 94.62 433 MET B O 1
ATOM 6823 N N . GLU B 1 434 ? -21.016 39.094 34.438 1 94.38 434 GLU B N 1
ATOM 6824 C CA . GLU B 1 434 ? -22.281 38.844 35.125 1 94.38 434 GLU B CA 1
ATOM 6825 C C . GLU B 1 434 ? -23.438 39.594 34.5 1 94.38 434 GLU B C 1
ATOM 6827 O O . GLU B 1 434 ? -24.531 39.062 34.344 1 94.38 434 GLU B O 1
ATOM 6832 N N . GLU B 1 435 ? -23.141 40.75 34.219 1 93.94 435 GLU B N 1
ATOM 6833 C CA . GLU B 1 435 ? -24.141 41.594 33.562 1 93.94 435 GLU B CA 1
ATOM 6834 C C . GLU B 1 435 ? -24.578 41 32.219 1 93.94 435 GLU B C 1
ATOM 6836 O O . GLU B 1 435 ? -25.766 40.969 31.906 1 93.94 435 GLU B O 1
ATOM 6841 N N . LEU B 1 436 ? -23.609 40.594 31.453 1 94.12 436 LEU B N 1
ATOM 6842 C CA . LEU B 1 436 ? -23.875 40.031 30.141 1 94.12 436 LEU B CA 1
ATOM 6843 C C . LEU B 1 436 ? -24.672 38.719 30.25 1 94.12 436 LEU B C 1
ATOM 6845 O O . LEU B 1 436 ? -25.594 38.469 29.469 1 94.12 436 LEU B O 1
ATOM 6849 N N . ILE B 1 437 ? -24.25 37.906 31.172 1 94.12 437 ILE B N 1
ATOM 6850 C CA . ILE B 1 437 ? -24.953 36.625 31.375 1 94.12 437 ILE B CA 1
ATOM 6851 C C . ILE B 1 437 ? -26.422 36.906 31.703 1 94.12 437 ILE B C 1
ATOM 6853 O O . ILE B 1 437 ? -27.312 36.281 31.109 1 94.12 437 ILE B O 1
ATOM 6857 N N . GLN B 1 438 ? -26.688 37.781 32.594 1 93.38 438 GLN B N 1
ATOM 6858 C CA . GLN B 1 438 ? -28.047 38.156 32.969 1 93.38 438 GLN B CA 1
ATOM 6859 C C . GLN B 1 438 ? -28.812 38.719 31.781 1 93.38 438 GLN B C 1
ATOM 6861 O O . GLN B 1 438 ? -29.969 38.406 31.562 1 93.38 438 GLN B O 1
ATOM 6866 N N . PHE B 1 439 ? -28.156 39.562 31.125 1 94.44 439 PHE B N 1
ATOM 6867 C CA . PHE B 1 439 ? -28.734 40.219 29.969 1 94.44 439 PHE B CA 1
ATOM 6868 C C . PHE B 1 439 ? -29.234 39.188 28.953 1 94.44 439 PHE B C 1
ATOM 6870 O O . PHE B 1 439 ? -30.375 39.281 28.484 1 94.44 439 PHE B O 1
ATOM 6877 N N . PHE B 1 440 ? -28.422 38.219 28.594 1 93.62 440 PHE B N 1
ATOM 6878 C CA . PHE B 1 440 ? -28.75 37.281 27.547 1 93.62 440 PHE B CA 1
ATOM 6879 C C . PHE B 1 440 ? -29.719 36.219 28.062 1 93.62 440 PHE B C 1
ATOM 6881 O O . PHE B 1 440 ? -30.578 35.75 27.297 1 93.62 440 PHE B O 1
ATOM 6888 N N . LYS B 1 441 ? -29.562 35.875 29.297 1 91.94 441 LYS B N 1
ATOM 6889 C CA . LYS B 1 441 ? -30.516 34.938 29.875 1 91.94 441 LYS B CA 1
ATOM 6890 C C . LYS B 1 441 ? -31.938 35.5 29.828 1 91.94 441 LYS B C 1
ATOM 6892 O O . LYS B 1 441 ? -32.875 34.75 29.547 1 91.94 441 LYS B O 1
ATOM 6897 N N . GLU B 1 442 ? -32.125 36.656 30.062 1 91.25 442 GLU B N 1
ATOM 6898 C CA . GLU B 1 442 ? -33.438 37.281 30.094 1 91.25 442 GLU B CA 1
ATOM 6899 C C . GLU B 1 442 ? -34.031 37.406 28.688 1 91.25 442 GLU B C 1
ATOM 6901 O O . GLU B 1 442 ? -35.25 37.375 28.516 1 91.25 442 GLU B O 1
ATOM 6906 N N . ARG B 1 443 ? -33.156 37.438 27.734 1 91.62 443 ARG B N 1
ATOM 6907 C CA . ARG B 1 443 ? -33.656 37.781 26.406 1 91.62 443 ARG B CA 1
ATOM 6908 C C . ARG B 1 443 ? -33.656 36.531 25.5 1 91.62 443 ARG B C 1
ATOM 6910 O O . ARG B 1 443 ? -34.344 36.5 24.484 1 91.62 443 ARG B O 1
ATOM 6917 N N . LEU B 1 444 ? -32.75 35.625 25.797 1 88.62 444 LEU B N 1
ATOM 6918 C CA . LEU B 1 444 ? -32.594 34.5 24.875 1 88.62 444 LEU B CA 1
ATOM 6919 C C . LEU B 1 444 ? -33.031 33.188 25.547 1 88.62 444 LEU B C 1
ATOM 6921 O O . LEU B 1 444 ? -33.156 32.156 24.891 1 88.62 444 LEU B O 1
ATOM 6925 N N . SER B 1 445 ? -32.969 33.125 26.891 1 78.94 445 SER B N 1
ATOM 6926 C CA . SER B 1 445 ? -33.375 31.906 27.594 1 78.94 445 SER B CA 1
ATOM 6927 C C . SER B 1 445 ? -34.875 31.906 27.875 1 78.94 445 SER B C 1
ATOM 6929 O O . SER B 1 445 ? -35.5 32.969 28.031 1 78.94 445 SER B O 1
#

Organism: Nitratiruptor sp. (strain SB155-2) (NCBI:txid387092)

Sequence (890 aa):
MELFGTDGVRGKAGKLLSAQLSMRLAMAAGIYFRKNSRTNKIVVGKDTRRSGYMIENALVSGLTAVGYNVIQVGPMPTPAIAFLTEDLRCDAGIMISASHNPYYDNGIKFFNHQGDKLQPEDEKAIEAIFFDEQTIEENQKTDQDIGSSKRIDDVIGRYIVHLKNSFPKDLTLNGLRVVIDTANGAAYKVAPTVFSELGAEVFVINDEPNGFNINEKCGAMYPGELAKKVREYRADIGFALDGDADRLVVVDEKGKIVPGDLVIGALATYLKQEGMLQADAIVATVMSNKALEDYLATLGIELVRSNVGDKYVLDEMKKRGINFGGESSGHIIFGDYSKTGDGIVTALQITAYMLRSQKGASEILYPFSLYPSKMENVTVKEKKPLETIEEFPELQKRIEKSGIRSLIRYSGTENKLRILLEGKDQKKLEKLMEELIQFFKERLSMELFGTDGVRGKAGKLLSAQLSMRLAMAAGIYFRKNSRTNKIVVGKDTRRSGYMIENALVSGLTAVGYNVIQVGPMPTPAIAFLTEDLRCDAGIMISASHNPYYDNGIKFFNHQGDKLQPEDEKAIEAIFFDEQTIEENQKTDQDIGSSKRIDDVIGRYIVHLKNSFPKDLTLNGLRVVIDTANGAAYKVAPTVFSELGAEVFVINDEPNGFNINEKCGAMYPGELAKKVREYRADIGFALDGDADRLVVVDEKGKIVPGDLVIGALATYLKQEGMLQADAIVATVMSNKALEDYLATLGIELVRSNVGDKYVLDEMKKRGINFGGESSGHIIFGDYSKTGDGIVTALQITAYMLRSQKGASEILYPFSLYPSKMENVTVKEKKPLETIEEFPELQKRIEKSGIRSLIRYSGTENKLRILLEGKDQKKLEKLMEELIQFFKERLS

pLDDT: mean 96.14, std 4.57, range [52.84, 98.94]

Radius of gyration: 35.63 Å; Cα contacts (8 Å, |Δi|>4): 2159; chains: 2; bounding box: 62×104×79 Å

Foldseek 3Di:
DQQQDFFFGKDFQCPSNDLVLLLLLLLLLLVLLVVVFDPLEEEEEEKLAQSCVSNVVSNCQSSLQLQGEYEYAYQAFLQLQLVVLQVVQHQKYWYWAPWFDFSRMIGIGIAGSNSAGDDPVSSVSSVVSSVVPVNSVVSGDDDPRRYHYDYDHCSLVVVLVLLVVLFDPVDAQAPAEEEEEQQLARCLPNQQVSNVVSHYNYHYPNSNRDNGRRNPCFFLVNCQVVLVVLQVVLGLWYWGAHRSQLFIWIAGSNSDTFFLLLLQLLLLVLCVVVVNWPPLEAEEAPPRFVFSQVSSVVVVHHYHHFHPGQSRRLVVCVVRVTQWYAYRSGNTGRNVRGSTRHRSSSVSSLSSSCVVVVHGSVVSSPPDDGFDKDKDKAQFPDDDDQVPFPCSVVLQVVCVVVVKDWDWDADPPHRIIMIMITDNDPVVRVVSVVVVNVSCVVGGD/DQQQDFFFGKDFQCPSNDLVLLLLLLLLLLVLLVVPFDPLEEEEEEKLAPSCVSNVVSNCQSSLQLQGEYEYAYQAFLQLQLVVLQVVQHQKYWYWAPWLDFSRMIGIGIAGSNSAGDDPVSSVSSVVSSVVPVNSVVSGDDDPRRYHYDYDHCSLVVVLVLLVVLFDPVAAQAPAEEEEEAQLARCLPNQQVSNVVSHYNYHYPNSNRDNGRRNPCFFLVNCQVVLVVLQVVLGLWYWGAHRSQLFIWIAGSNSDTFFLLLLQLLLLVLCVVVVNWPPLEAEEAPPRFVFSQVSSVVVVHHYHHFHPGQSRRLVVCVVRVTQWYAYSSGNTGRNVRGSTRHRSSSVSSLSSSCVVVVHGSVVSSPPDDGFDKDKDKAAFPDDDDQVPFPCSVVLVVVCVVVVKDWDWDADPPHRIIMIMITDNDPVVRVVSVVVVNVSCVVGGD

Nearest PDB structures (foldseek):
  6gyz-assembly1_B  TM=9.529E-01  e=3.046E-50  Staphylococcus aureus
  3pdk-assembly1_B  TM=8.653E-01  e=6.073E-52  Bacillus anthracis
  7ojr-assembly1_A  TM=9.244E-01  e=1.671E-49  Bacillus subtilis subsp. subtilis str. 168
  7olh-assembly1_B  TM=9.765E-01  e=3.903E-42  Bacillus subtilis subsp. subtilis str. 168
  2f7l-assembly1_A  TM=8.859E-01  e=2.035E-36  Sulfurisphaera tokodaii

Secondary structure (DSSP, 8-state):
----BTTBEEEEBTTTB-HHHHHHHHHHHHHHHHTT-SS-EEEEEE-S-TTHHHHHHHHHHHHHHTT-EEEEEEE--HHHHHHHHHHTT-SEEEEE--TTS-TTEEEEEEE-TTSPBPPHHHHHHHHHHHT-HHHHHHT---GGGS--EEE-STHHHHHHHHHHHTS-TT---TT-EEEEE-TTSTTTTHHHHHHHHTT-EEEEES----SS-TTTT-GGG-THHHHHHHHHTT-SEEEEE-TTS--EEEE-TTSPEEPHHHHHHHHHHHHHHTT--GGGEEEEETTS-HHHHHHHHHTT-EEEEE-SSHHHHHHHHHHHT--EEE-TTS-EEETTT-SS--HHHHHHHHHHHHHHHT--HHHHS-SS-PPPEEEEEEE-S----GGGSTTHHHHHHHHHHTT-EEEEEE-SSSSEEEEEEE-S-HHHHHHHHHHHHHHHHHHH-/----BTTBEEEEBTTTB-HHHHHHHHHHHHHHHHTT-SS-EEEEEE-S-TTHHHHHHHHHHHHHHTT-EEEEEEE--HHHHHHHHHHTT-SEEEEE--TTS-TTEEEEEEE-TTSPBPPHHHHHHHHHHHT-HHHHHHT---GGGS--EEE-STHHHHHHHHHHHTS-TT---TT-EEEEE-TTSTTTTHHHHHHHHTT-EEEEES----SS-TTTT-GGG-THHHHHHHHHTT-SEEEEE-TTS--EEEE-TTSPEEPHHHHHHHHHHHHHHTT--GGGEEEEETTS-HHHHHHHHHTT-EEEEE-SSHHHHHHHHHHHT--EEE-TTS-EEETTT-SS--HHHHHHHHHHHHHHHT--HHHHS-SS-PPPEEEEEEE-S----GGGSTTHHHHHHHHHHTT-EEEEEE-SSSSEEEEEEE-S-HHHHHHHHHHHHHHHHHHH-

InterPro domains:
  IPR005841 Alpha-D-phosphohexomutase superfamily [PR00509] (92-106)
  IPR005841 Alpha-D-phosphohexomutase superfamily [PR00509] (175-194)
  IPR005841 Alpha-D-phosphohexomutase superfamily [PR00509] (235-250)
  IPR005843 Alpha-D-phosphohexomutase, C-terminal [PF00408] (377-437)
  IPR005844 Alpha-D-phosphohexomutase, alpha/beta/alpha domain I [PF02878] (2-134)
  IPR005845 Alpha-D-phosphohexomutase, alpha/beta/alpha domain II [PF02879] (158-255)
  IPR005846 Alpha-D-phosphohexomutase, alpha/beta/alpha domain III [PF02880] (260-365)
  IPR006352 Phosphoglucosamine mutase, bacterial type [MF_01554_B] (1-443)
  IPR006352 Phosphoglucosamine mutase, bacterial type [TIGR01455] (4-438)
  IPR006352 Phosphoglucosamine mutase, bacterial type [cd05802] (3-436)
  IPR016055 Alpha-D-phosphohexomutase, alpha/beta/alpha I/II/III [SSF53738] (3-181)
  IPR016055 Alpha-D-phosphohexomutase, alpha/beta/alpha I/II/III [SSF53738] (157-257)
  IPR016055 Alpha-D-phosphohexomutase, alpha/beta/alpha I/II/III [SSF53738] (260-365)
  IPR016066 Alpha-D-phosphohexomutase, conserved site [PS00710] (93-102)
  IPR036900 Alpha-D-phosphohexomutase, C-terminal domain superfamily [SSF55957] (360-444)
  IPR050060 Phosphoglucosamine mutase [PTHR42946] (4-442)